Protein 1MSZ (pdb70)

Structure (mmCIF, N/CA/C/O backbone):
data_1MSZ
#
_entry.id   1MSZ
#
loop_
_atom_site.group_PDB
_atom_site.id
_atom_site.type_symbol
_atom_site.label_atom_id
_atom_site.label_alt_id
_atom_site.label_comp_id
_atom_site.label_asym_id
_atom_site.label_entity_id
_atom_site.label_seq_id
_atom_site.pdbx_PDB_ins_code
_atom_site.Cartn_x
_atom_site.Cartn_y
_atom_site.Cartn_z
_atom_site.occupancy
_atom_site.B_iso_or_equiv
_atom_site.auth_seq_id
_atom_site.auth_comp_id
_atom_site.auth_asym_id
_atom_site.auth_atom_id
_atom_site.pdbx_PDB_model_num
ATOM 1 N N . GLY A 1 17 ? -2.792 5.680 -13.039 1.00 1.00 725 GLY A N 1
ATOM 2 C CA . GLY A 1 17 ? -2.347 5.953 -11.674 1.00 1.00 725 GLY A CA 1
ATOM 3 C C . GLY A 1 17 ? -0.878 6.302 -11.706 1.00 1.00 725 GLY A C 1
ATOM 4 O O . GLY A 1 17 ? -0.473 7.191 -12.455 1.00 1.00 725 GLY A O 1
ATOM 8 N N . VAL A 1 18 ? -0.072 5.602 -10.914 1.00 1.00 726 VAL A N 1
ATOM 9 C CA . VAL A 1 18 ? 1.378 5.701 -10.924 1.00 1.00 726 VAL A CA 1
ATOM 10 C C . VAL A 1 18 ? 1.867 4.258 -10.832 1.00 1.00 726 VAL A C 1
ATOM 11 O O . VAL A 1 18 ? 1.541 3.555 -9.868 1.00 1.00 726 VAL A O 1
ATOM 24 N N . ASP A 1 19 ? 2.558 3.769 -11.861 1.00 1.00 727 ASP A N 1
ATOM 25 C CA . ASP A 1 19 ? 2.986 2.372 -11.918 1.00 1.00 727 ASP A CA 1
ATOM 26 C C . ASP A 1 19 ? 4.138 2.073 -10.959 1.00 1.00 727 ASP A C 1
ATOM 27 O O . ASP A 1 19 ? 4.317 0.918 -10.586 1.00 1.00 727 ASP A O 1
ATOM 36 N N . HIS A 1 20 ? 4.852 3.103 -10.486 1.00 1.00 728 HIS A N 1
ATOM 37 C CA . HIS A 1 20 ? 5.912 2.970 -9.488 1.00 1.00 728 HIS A CA 1
ATOM 38 C C . HIS A 1 20 ? 5.388 2.213 -8.263 1.00 1.00 728 HIS A C 1
ATOM 39 O O . HIS A 1 20 ? 5.992 1.235 -7.817 1.00 1.00 728 HIS A O 1
ATOM 53 N N . PHE A 1 21 ? 4.218 2.624 -7.750 1.00 1.00 729 PHE A N 1
ATOM 54 C CA . PHE A 1 21 ? 3.586 1.932 -6.639 1.00 1.00 729 PHE A CA 1
ATOM 55 C C . PHE A 1 21 ? 3.290 0.502 -7.012 1.00 1.00 729 PHE A C 1
ATOM 56 O O . PHE A 1 21 ? 3.613 -0.373 -6.219 1.00 1.00 729 PHE A O 1
ATOM 73 N N . ARG A 1 22 ? 2.696 0.249 -8.184 1.00 1.00 730 ARG A N 1
ATOM 74 C CA . ARG A 1 22 ? 2.387 -1.115 -8.579 1.00 1.00 730 ARG A CA 1
ATOM 75 C C . ARG A 1 22 ? 3.645 -1.959 -8.510 1.00 1.00 730 ARG A C 1
ATOM 76 O O . ARG A 1 22 ? 3.598 -2.983 -7.845 1.00 1.00 730 ARG A O 1
ATOM 97 N N . ALA A 1 23 ? 4.753 -1.540 -9.115 1.00 1.00 731 ALA A N 1
ATOM 98 C CA . ALA A 1 23 ? 5.977 -2.321 -9.064 1.00 1.00 731 ALA A CA 1
ATOM 99 C C . ALA A 1 23 ? 6.433 -2.570 -7.624 1.00 1.00 731 ALA A C 1
ATOM 100 O O . ALA A 1 23 ? 6.844 -3.693 -7.322 1.00 1.00 731 ALA A O 1
ATOM 107 N N . MET A 1 24 ? 6.322 -1.589 -6.721 1.00 1.00 732 MET A N 1
ATOM 108 C CA . MET A 1 24 ? 6.646 -1.817 -5.316 1.00 1.00 732 MET A CA 1
ATOM 109 C C . MET A 1 24 ? 5.727 -2.879 -4.705 1.00 1.00 732 MET A C 1
ATOM 110 O O . MET A 1 24 ? 6.201 -3.818 -4.064 1.00 1.00 732 MET A O 1
ATOM 124 N N . ILE A 1 25 ? 4.412 -2.759 -4.906 1.00 1.00 733 ILE A N 1
ATOM 125 C CA . ILE A 1 25 ? 3.455 -3.738 -4.396 1.00 1.00 733 ILE A CA 1
ATOM 126 C C . ILE A 1 25 ? 3.691 -5.116 -5.026 1.00 1.00 733 ILE A C 1
ATOM 127 O O . ILE A 1 25 ? 3.524 -6.123 -4.346 1.00 1.00 733 ILE A O 1
ATOM 143 N N . VAL A 1 26 ? 4.100 -5.193 -6.288 1.00 1.00 734 VAL A N 1
ATOM 144 C CA . VAL A 1 26 ? 4.389 -6.449 -6.967 1.00 1.00 734 VAL A CA 1
ATOM 145 C C . VAL A 1 26 ? 5.603 -7.113 -6.318 1.00 1.00 734 VAL A C 1
ATOM 146 O O . VAL A 1 26 ? 5.561 -8.319 -6.067 1.00 1.00 734 VAL A O 1
ATOM 159 N N . GLU A 1 27 ? 6.648 -6.349 -5.977 1.00 1.00 735 GLU A N 1
ATOM 160 C CA . GLU A 1 27 ? 7.782 -6.905 -5.253 1.00 1.00 735 GLU A CA 1
ATOM 161 C C . GLU A 1 27 ? 7.282 -7.454 -3.920 1.00 1.00 735 GLU A C 1
ATOM 162 O O . GLU A 1 27 ? 7.583 -8.596 -3.580 1.00 1.00 735 GLU A O 1
ATOM 174 N N . PHE A 1 28 ? 6.508 -6.659 -3.184 1.00 1.00 736 PHE A N 1
ATOM 175 C CA . PHE A 1 28 ? 5.962 -7.007 -1.881 1.00 1.00 736 PHE A CA 1
ATOM 176 C C . PHE A 1 28 ? 5.060 -8.248 -1.941 1.00 1.00 736 PHE A C 1
ATOM 177 O O . PHE A 1 28 ? 5.091 -9.065 -1.022 1.00 1.00 736 PHE A O 1
ATOM 194 N N . MET A 1 29 ? 4.288 -8.421 -3.014 1.00 1.00 737 MET A N 1
ATOM 195 C CA . MET A 1 29 ? 3.450 -9.585 -3.283 1.00 1.00 737 MET A CA 1
ATOM 196 C C . MET A 1 29 ? 4.319 -10.808 -3.509 1.00 1.00 737 MET A C 1
ATOM 197 O O . MET A 1 29 ? 4.141 -11.809 -2.814 1.00 1.00 737 MET A O 1
ATOM 211 N N . ALA A 1 30 ? 5.257 -10.743 -4.454 1.00 1.00 738 ALA A N 1
ATOM 212 C CA . ALA A 1 30 ? 6.131 -11.859 -4.773 1.00 1.00 738 ALA A CA 1
ATOM 213 C C . ALA A 1 30 ? 6.953 -12.267 -3.539 1.00 1.00 738 ALA A C 1
ATOM 214 O O . ALA A 1 30 ? 7.079 -13.452 -3.229 1.00 1.00 738 ALA A O 1
ATOM 221 N N . SER A 1 31 ? 7.453 -11.284 -2.794 1.00 1.00 739 SER A N 1
ATOM 222 C CA . SER A 1 31 ? 8.242 -11.444 -1.581 1.00 1.00 739 SER A CA 1
ATOM 223 C C . SER A 1 31 ? 7.385 -11.955 -0.408 1.00 1.00 739 SER A C 1
ATOM 224 O O . SER A 1 31 ? 7.889 -12.699 0.432 1.00 1.00 739 SER A O 1
ATOM 232 N N . LYS A 1 32 ? 6.102 -11.565 -0.340 1.00 1.00 740 LYS A N 1
ATOM 233 C CA . LYS A 1 32 ? 5.119 -11.843 0.718 1.00 1.00 740 LYS A CA 1
ATOM 234 C C . LYS A 1 32 ? 5.700 -11.678 2.123 1.00 1.00 740 LYS A C 1
ATOM 235 O O . LYS A 1 32 ? 5.551 -12.560 2.961 1.00 1.00 740 LYS A O 1
ATOM 253 N N . LYS A 1 33 ? 6.328 -10.525 2.383 1.00 1.00 741 LYS A N 1
ATOM 254 C CA . LYS A 1 33 ? 7.031 -10.241 3.626 1.00 1.00 741 LYS A CA 1
ATOM 255 C C . LYS A 1 33 ? 6.109 -10.311 4.843 1.00 1.00 741 LYS A C 1
ATOM 256 O O . LYS A 1 33 ? 6.059 -11.340 5.501 1.00 1.00 741 LYS A O 1
ATOM 274 N N . MET A 1 34 ? 5.355 -9.247 5.121 1.00 1.00 742 MET A N 1
ATOM 275 C CA . MET A 1 34 ? 4.358 -9.153 6.186 1.00 1.00 742 MET A CA 1
ATOM 276 C C . MET A 1 34 ? 3.450 -7.965 5.881 1.00 1.00 742 MET A C 1
ATOM 277 O O . MET A 1 34 ? 2.286 -8.144 5.534 1.00 1.00 742 MET A O 1
ATOM 291 N N . GLN A 1 35 ? 3.999 -6.753 5.926 1.00 1.00 743 GLN A N 1
ATOM 292 C CA . GLN A 1 35 ? 3.321 -5.501 5.629 1.00 1.00 743 GLN A CA 1
ATOM 293 C C . GLN A 1 35 ? 4.315 -4.562 4.945 1.00 1.00 743 GLN A C 1
ATOM 294 O O . GLN A 1 35 ? 5.517 -4.846 4.917 1.00 1.00 743 GLN A O 1
ATOM 308 N N . LEU A 1 36 ? 3.816 -3.482 4.350 1.00 1.00 744 LEU A N 1
ATOM 309 C CA . LEU A 1 36 ? 4.610 -2.427 3.746 1.00 1.00 744 LEU A CA 1
ATOM 310 C C . LEU A 1 36 ? 3.905 -1.126 4.095 1.00 1.00 744 LEU A C 1
ATOM 311 O O . LEU A 1 36 ? 2.689 -1.009 3.914 1.00 1.00 744 LEU A O 1
ATOM 327 N N . GLU A 1 37 ? 4.657 -0.187 4.663 1.00 1.00 745 GLU A N 1
ATOM 328 C CA . GLU A 1 37 ? 4.217 1.140 5.000 1.00 1.00 745 GLU A CA 1
ATOM 329 C C . GLU A 1 37 ? 4.613 2.075 3.855 1.00 1.00 745 GLU A C 1
ATOM 330 O O . GLU A 1 37 ? 5.803 2.301 3.613 1.00 1.00 745 GLU A O 1
ATOM 342 N N . PHE A 1 38 ? 3.630 2.616 3.149 1.00 1.00 746 PHE A N 1
ATOM 343 C CA . PHE A 1 38 ? 3.808 3.609 2.103 1.00 1.00 746 PHE A CA 1
ATOM 344 C C . PHE A 1 38 ? 3.636 4.986 2.791 1.00 1.00 746 PHE A C 1
ATOM 345 O O . PHE A 1 38 ? 2.882 5.110 3.768 1.00 1.00 746 PHE A O 1
ATOM 362 N N . PRO A 1 39 ? 4.310 6.041 2.303 1.00 1.00 747 PRO A N 1
ATOM 363 C CA . PRO A 1 39 ? 4.308 7.345 2.958 1.00 1.00 747 PRO A CA 1
ATOM 364 C C . PRO A 1 39 ? 2.961 8.090 2.921 1.00 1.00 747 PRO A C 1
ATOM 365 O O . PRO A 1 39 ? 2.158 7.887 2.010 1.00 1.00 747 PRO A O 1
ATOM 376 N N . PRO A 1 40 ? 2.738 9.043 3.846 1.00 1.00 748 PRO A N 1
ATOM 377 C CA . PRO A 1 40 ? 1.559 9.905 3.867 1.00 1.00 748 PRO A CA 1
ATOM 378 C C . PRO A 1 40 ? 1.465 10.773 2.611 1.00 1.00 748 PRO A C 1
ATOM 379 O O . PRO A 1 40 ? 0.381 11.253 2.289 1.00 1.00 748 PRO A O 1
ATOM 390 N N . SER A 1 41 ? 2.591 11.017 1.939 1.00 1.00 749 SER A N 1
ATOM 391 C CA . SER A 1 41 ? 2.756 11.881 0.781 1.00 1.00 749 SER A CA 1
ATOM 392 C C . SER A 1 41 ? 1.849 11.530 -0.407 1.00 1.00 749 SER A C 1
ATOM 393 O O . SER A 1 41 ? 1.840 12.260 -1.396 1.00 1.00 749 SER A O 1
ATOM 401 N N . LEU A 1 42 ? 1.132 10.403 -0.376 1.00 1.00 750 LEU A N 1
ATOM 402 C CA . LEU A 1 42 ? 0.163 10.046 -1.395 1.00 1.00 750 LEU A CA 1
ATOM 403 C C . LEU A 1 42 ? -0.974 11.049 -1.274 1.00 1.00 750 LEU A C 1
ATOM 404 O O . LEU A 1 42 ? -1.735 11.008 -0.305 1.00 1.00 750 LEU A O 1
ATOM 420 N N . ASN A 1 43 ? -1.116 11.878 -2.311 1.00 1.00 751 ASN A N 1
ATOM 421 C CA . ASN A 1 43 ? -2.051 12.993 -2.358 1.00 1.00 751 ASN A CA 1
ATOM 422 C C . ASN A 1 43 ? -3.485 12.526 -2.177 1.00 1.00 751 ASN A C 1
ATOM 423 O O . ASN A 1 43 ? -4.074 12.749 -1.117 1.00 1.00 751 ASN A O 1
ATOM 434 N N . SER A 1 44 ? -4.031 11.861 -3.189 1.00 1.00 752 SER A N 1
ATOM 435 C CA . SER A 1 44 ? -5.343 11.232 -3.163 1.00 1.00 752 SER A CA 1
ATOM 436 C C . SER A 1 44 ? -5.238 9.994 -4.041 1.00 1.00 752 SER A C 1
ATOM 437 O O . SER A 1 44 ? -5.246 8.866 -3.554 1.00 1.00 752 SER A O 1
ATOM 445 N N . HIS A 1 45 ? -5.028 10.230 -5.340 1.00 1.00 753 HIS A N 1
ATOM 446 C CA . HIS A 1 45 ? -4.994 9.218 -6.385 1.00 1.00 753 HIS A CA 1
ATOM 447 C C . HIS A 1 45 ? -3.966 8.129 -6.100 1.00 1.00 753 HIS A C 1
ATOM 448 O O . HIS A 1 45 ? -4.213 6.978 -6.450 1.00 1.00 753 HIS A O 1
ATOM 462 N N . ASP A 1 46 ? -2.831 8.455 -5.476 1.00 1.00 754 ASP A N 1
ATOM 463 C CA . ASP A 1 46 ? -1.758 7.524 -5.201 1.00 1.00 754 ASP A CA 1
ATOM 464 C C . ASP A 1 46 ? -2.181 6.614 -4.048 1.00 1.00 754 ASP A C 1
ATOM 465 O O . ASP A 1 46 ? -1.962 5.407 -4.085 1.00 1.00 754 ASP A O 1
ATOM 474 N N . ARG A 1 47 ? -2.833 7.179 -3.026 1.00 1.00 755 ARG A N 1
ATOM 475 C CA . ARG A 1 47 ? -3.307 6.455 -1.848 1.00 1.00 755 ARG A CA 1
ATOM 476 C C . ARG A 1 47 ? -4.408 5.509 -2.297 1.00 1.00 755 ARG A C 1
ATOM 477 O O . ARG A 1 47 ? -4.372 4.319 -1.993 1.00 1.00 755 ARG A O 1
ATOM 498 N N . LEU A 1 48 ? -5.364 6.048 -3.051 1.00 1.00 756 LEU A N 1
ATOM 499 C CA . LEU A 1 48 ? -6.441 5.304 -3.677 1.00 1.00 756 LEU A CA 1
ATOM 500 C C . LEU A 1 48 ? -5.853 4.196 -4.549 1.00 1.00 756 LEU A C 1
ATOM 501 O O . LEU A 1 48 ? -6.373 3.088 -4.527 1.00 1.00 756 LEU A O 1
ATOM 517 N N . ARG A 1 49 ? -4.745 4.430 -5.258 1.00 1.00 757 ARG A N 1
ATOM 518 C CA . ARG A 1 49 ? -4.100 3.372 -6.023 1.00 1.00 757 ARG A CA 1
ATOM 519 C C . ARG A 1 49 ? -3.561 2.282 -5.107 1.00 1.00 757 ARG A C 1
ATOM 520 O O . ARG A 1 49 ? -3.856 1.122 -5.367 1.00 1.00 757 ARG A O 1
ATOM 541 N N . VAL A 1 50 ? -2.797 2.611 -4.063 1.00 1.00 758 VAL A N 1
ATOM 542 C CA . VAL A 1 50 ? -2.276 1.608 -3.132 1.00 1.00 758 VAL A CA 1
ATOM 543 C C . VAL A 1 50 ? -3.445 0.763 -2.598 1.00 1.00 758 VAL A C 1
ATOM 544 O O . VAL A 1 50 ? -3.349 -0.466 -2.611 1.00 1.00 758 VAL A O 1
ATOM 557 N N . HIS A 1 51 ? -4.551 1.403 -2.191 1.00 1.00 759 HIS A N 1
ATOM 558 C CA . HIS A 1 51 ? -5.768 0.724 -1.765 1.00 1.00 759 HIS A CA 1
ATOM 559 C C . HIS A 1 51 ? -6.252 -0.240 -2.852 1.00 1.00 759 HIS A C 1
ATOM 560 O O . HIS A 1 51 ? -6.436 -1.420 -2.587 1.00 1.00 759 HIS A O 1
ATOM 574 N N . GLN A 1 52 ? -6.447 0.246 -4.074 1.00 1.00 760 GLN A N 1
ATOM 575 C CA . GLN A 1 52 ? -6.987 -0.508 -5.196 1.00 1.00 760 GLN A CA 1
ATOM 576 C C . GLN A 1 52 ? -6.153 -1.737 -5.547 1.00 1.00 760 GLN A C 1
ATOM 577 O O . GLN A 1 52 ? -6.720 -2.810 -5.730 1.00 1.00 760 GLN A O 1
ATOM 591 N N . ILE A 1 53 ? -4.835 -1.615 -5.709 1.00 1.00 761 ILE A N 1
ATOM 592 C CA . ILE A 1 53 ? -3.937 -2.737 -5.938 1.00 1.00 761 ILE A CA 1
ATOM 593 C C . ILE A 1 53 ? -4.091 -3.741 -4.791 1.00 1.00 761 ILE A C 1
ATOM 594 O O . ILE A 1 53 ? -4.243 -4.938 -5.031 1.00 1.00 761 ILE A O 1
ATOM 610 N N . ALA A 1 54 ? -4.083 -3.265 -3.545 1.00 1.00 762 ALA A N 1
ATOM 611 C CA . ALA A 1 54 ? -4.256 -4.118 -2.383 1.00 1.00 762 ALA A CA 1
ATOM 612 C C . ALA A 1 54 ? -5.582 -4.886 -2.403 1.00 1.00 762 ALA A C 1
ATOM 613 O O . ALA A 1 54 ? -5.602 -6.077 -2.087 1.00 1.00 762 ALA A O 1
ATOM 620 N N . GLU A 1 55 ? -6.658 -4.209 -2.785 1.00 1.00 763 GLU A N 1
ATOM 621 C CA . GLU A 1 55 ? -8.013 -4.726 -2.836 1.00 1.00 763 GLU A CA 1
ATOM 622 C C . GLU A 1 55 ? -8.172 -5.742 -3.973 1.00 1.00 763 GLU A C 1
ATOM 623 O O . GLU A 1 55 ? -8.882 -6.743 -3.833 1.00 1.00 763 GLU A O 1
ATOM 635 N N . GLU A 1 56 ? -7.517 -5.494 -5.110 1.00 1.00 764 GLU A N 1
ATOM 636 C CA . GLU A 1 56 ? -7.458 -6.357 -6.261 1.00 1.00 764 GLU A CA 1
ATOM 637 C C . GLU A 1 56 ? -6.698 -7.640 -5.914 1.00 1.00 764 GLU A C 1
ATOM 638 O O . GLU A 1 56 ? -7.082 -8.717 -6.381 1.00 1.00 764 GLU A O 1
ATOM 650 N N . HIS A 1 57 ? -5.647 -7.534 -5.104 1.00 1.00 765 HIS A N 1
ATOM 651 C CA . HIS A 1 57 ? -4.878 -8.636 -4.578 1.00 1.00 765 HIS A CA 1
ATOM 652 C C . HIS A 1 57 ? -5.585 -9.133 -3.314 1.00 1.00 765 HIS A C 1
ATOM 653 O O . HIS A 1 57 ? -6.811 -9.124 -3.208 1.00 1.00 765 HIS A O 1
ATOM 667 N N . GLY A 1 58 ? -4.810 -9.635 -2.363 1.00 1.00 766 GLY A N 1
ATOM 668 C CA . GLY A 1 58 ? -5.218 -10.068 -1.060 1.00 1.00 766 GLY A CA 1
ATOM 669 C C . GLY A 1 58 ? -4.434 -9.290 -0.021 1.00 1.00 766 GLY A C 1
ATOM 670 O O . GLY A 1 58 ? -3.671 -9.895 0.742 1.00 1.00 766 GLY A O 1
ATOM 674 N N . LEU A 1 59 ? -4.595 -7.957 0.013 1.00 1.00 767 LEU A N 1
ATOM 675 C CA . LEU A 1 59 ? -3.895 -7.147 1.001 1.00 1.00 767 LEU A CA 1
ATOM 676 C C . LEU A 1 59 ? -4.870 -6.315 1.820 1.00 1.00 767 LEU A C 1
ATOM 677 O O . LEU A 1 59 ? -5.760 -5.688 1.245 1.00 1.00 767 LEU A O 1
ATOM 693 N N . ARG A 1 60 ? -4.711 -6.282 3.147 1.00 1.00 768 ARG A N 1
ATOM 694 C CA . ARG A 1 60 ? -5.544 -5.399 3.963 1.00 1.00 768 ARG A CA 1
ATOM 695 C C . ARG A 1 60 ? -4.847 -4.054 3.910 1.00 1.00 768 ARG A C 1
ATOM 696 O O . ARG A 1 60 ? -3.757 -3.921 4.472 1.00 1.00 768 ARG A O 1
ATOM 717 N N . HIS A 1 61 ? -5.438 -3.100 3.202 1.00 1.00 769 HIS A N 1
ATOM 718 C CA . HIS A 1 61 ? -4.984 -1.727 3.121 1.00 1.00 769 HIS A CA 1
ATOM 719 C C . HIS A 1 61 ? -5.689 -0.946 4.230 1.00 1.00 769 HIS A C 1
ATOM 720 O O . HIS A 1 61 ? -6.911 -1.059 4.391 1.00 1.00 769 HIS A O 1
ATOM 734 N N . ASP A 1 62 ? -4.945 -0.155 4.996 1.00 1.00 770 ASP A N 1
ATOM 735 C CA . ASP A 1 62 ? -5.505 0.732 6.022 1.00 1.00 770 ASP A CA 1
ATOM 736 C C . ASP A 1 62 ? -4.523 1.865 6.315 1.00 1.00 770 ASP A C 1
ATOM 737 O O . ASP A 1 62 ? -3.353 1.761 5.960 1.00 1.00 770 ASP A O 1
ATOM 746 N N . SER A 1 63 ? -4.955 2.933 6.976 1.00 1.00 771 SER A N 1
ATOM 747 C CA . SER A 1 63 ? -4.082 4.030 7.373 1.00 1.00 771 SER A CA 1
ATOM 748 C C . SER A 1 63 ? -3.612 3.739 8.797 1.00 1.00 771 SER A C 1
ATOM 749 O O . SER A 1 63 ? -4.318 3.076 9.570 1.00 1.00 771 SER A O 1
ATOM 757 N N . SER A 1 64 ? -2.436 4.237 9.151 1.00 1.00 772 SER A N 1
ATOM 758 C CA . SER A 1 64 ? -1.761 3.986 10.415 1.00 1.00 772 SER A CA 1
ATOM 759 C C . SER A 1 64 ? -0.985 5.238 10.837 1.00 1.00 772 SER A C 1
ATOM 760 O O . SER A 1 64 ? -0.794 6.152 10.033 1.00 1.00 772 SER A O 1
ATOM 768 N N . GLY A 1 65 ? -0.535 5.287 12.088 1.00 1.00 773 GLY A N 1
ATOM 769 C CA . GLY A 1 65 ? 0.276 6.364 12.641 1.00 1.00 773 GLY A CA 1
ATOM 770 C C . GLY A 1 65 ? -0.503 7.096 13.725 1.00 1.00 773 GLY A C 1
ATOM 771 O O . GLY A 1 65 ? -1.735 7.137 13.678 1.00 1.00 773 GLY A O 1
ATOM 775 N N . GLU A 1 66 ? 0.197 7.698 14.684 1.00 1.00 774 GLU A N 1
ATOM 776 C CA . GLU A 1 66 ? -0.422 8.337 15.839 1.00 1.00 774 GLU A CA 1
ATOM 777 C C . GLU A 1 66 ? -0.689 9.823 15.558 1.00 1.00 774 GLU A C 1
ATOM 778 O O . GLU A 1 66 ? -1.847 10.231 15.436 1.00 1.00 774 GLU A O 1
ATOM 790 N N . GLY A 1 67 ? 0.358 10.636 15.396 1.00 1.00 775 GLY A N 1
ATOM 791 C CA . GLY A 1 67 ? 0.246 12.083 15.224 1.00 1.00 775 GLY A CA 1
ATOM 792 C C . GLY A 1 67 ? 0.405 12.479 13.767 1.00 1.00 775 GLY A C 1
ATOM 793 O O . GLY A 1 67 ? -0.072 11.782 12.866 1.00 1.00 775 GLY A O 1
ATOM 797 N N . LYS A 1 68 ? 1.099 13.592 13.510 1.00 1.00 776 LYS A N 1
ATOM 798 C CA . LYS A 1 68 ? 1.334 14.104 12.157 1.00 1.00 776 LYS A CA 1
ATOM 799 C C . LYS A 1 68 ? 2.354 13.264 11.378 1.00 1.00 776 LYS A C 1
ATOM 800 O O . LYS A 1 68 ? 2.960 13.747 10.418 1.00 1.00 776 LYS A O 1
ATOM 818 N N . ARG A 1 69 ? 2.546 11.999 11.734 1.00 1.00 777 ARG A N 1
ATOM 819 C CA . ARG A 1 69 ? 3.389 11.045 11.028 1.00 1.00 777 ARG A CA 1
ATOM 820 C C . ARG A 1 69 ? 2.510 9.879 10.608 1.00 1.00 777 ARG A C 1
ATOM 821 O O . ARG A 1 69 ? 2.869 8.718 10.788 1.00 1.00 777 ARG A O 1
ATOM 842 N N . ARG A 1 70 ? 1.331 10.199 10.074 1.00 1.00 778 ARG A N 1
ATOM 843 C CA . ARG A 1 70 ? 0.406 9.229 9.509 1.00 1.00 778 ARG A CA 1
ATOM 844 C C . ARG A 1 70 ? 1.096 8.530 8.338 1.00 1.00 778 ARG A C 1
ATOM 845 O O . ARG A 1 70 ? 2.067 9.056 7.796 1.00 1.00 778 ARG A O 1
ATOM 866 N N . PHE A 1 71 ? 0.623 7.361 7.938 1.00 1.00 779 PHE A N 1
ATOM 867 C CA . PHE A 1 71 ? 1.082 6.621 6.777 1.00 1.00 779 PHE A CA 1
ATOM 868 C C . PHE A 1 71 ? -0.054 5.703 6.324 1.00 1.00 779 PHE A C 1
ATOM 869 O O . PHE A 1 71 ? -1.117 5.637 6.948 1.00 1.00 779 PHE A O 1
ATOM 886 N N . ILE A 1 72 ? 0.168 5.025 5.209 1.00 1.00 780 ILE A N 1
ATOM 887 C CA . ILE A 1 72 ? -0.687 4.013 4.607 1.00 1.00 780 ILE A CA 1
ATOM 888 C C . ILE A 1 72 ? 0.033 2.690 4.735 1.00 1.00 780 ILE A C 1
ATOM 889 O O . ILE A 1 72 ? 1.217 2.591 4.440 1.00 1.00 780 ILE A O 1
ATOM 905 N N . THR A 1 73 ? -0.682 1.680 5.185 1.00 1.00 781 THR A N 1
ATOM 906 C CA . THR A 1 73 ? -0.165 0.361 5.420 1.00 1.00 781 THR A CA 1
ATOM 907 C C . THR A 1 73 ? -0.954 -0.595 4.558 1.00 1.00 781 THR A C 1
ATOM 908 O O . THR A 1 73 ? -2.160 -0.439 4.353 1.00 1.00 781 THR A O 1
ATOM 919 N N . VAL A 1 74 ? -0.268 -1.605 4.055 1.00 1.00 782 VAL A N 1
ATOM 920 C CA . VAL A 1 74 ? -0.881 -2.679 3.314 1.00 1.00 782 VAL A CA 1
ATOM 921 C C . VAL A 1 74 ? -0.257 -3.935 3.907 1.00 1.00 782 VAL A C 1
ATOM 922 O O . VAL A 1 74 ? 0.955 -4.004 4.112 1.00 1.00 782 VAL A O 1
ATOM 935 N N . SER A 1 75 ? -1.094 -4.915 4.218 1.00 1.00 783 SER A N 1
ATOM 936 C CA . SER A 1 75 ? -0.695 -6.141 4.902 1.00 1.00 783 SER A CA 1
ATOM 937 C C . SER A 1 75 ? -0.909 -7.292 3.938 1.00 1.00 783 SER A C 1
ATOM 938 O O . SER A 1 75 ? -1.951 -7.335 3.292 1.00 1.00 783 SER A O 1
ATOM 946 N N . LYS A 1 76 ? 0.028 -8.222 3.845 1.00 1.00 784 LYS A N 1
ATOM 947 C CA . LYS A 1 76 ? -0.077 -9.413 3.010 1.00 1.00 784 LYS A CA 1
ATOM 948 C C . LYS A 1 76 ? -0.816 -10.563 3.634 1.00 1.00 784 LYS A C 1
ATOM 949 O O . LYS A 1 76 ? -0.335 -11.099 4.634 1.00 1.00 784 LYS A O 1
ATOM 967 N N . ARG A 1 77 ? -1.984 -10.925 3.082 1.00 1.00 785 ARG A N 1
ATOM 968 C CA . ARG A 1 77 ? -2.625 -12.125 3.592 1.00 1.00 785 ARG A CA 1
ATOM 969 C C . ARG A 1 77 ? -1.776 -13.149 2.829 1.00 1.00 785 ARG A C 1
ATOM 970 O O . ARG A 1 77 ? -1.780 -13.100 1.594 1.00 1.00 785 ARG A O 1
ATOM 991 N N . ALA A 1 78 ? -0.962 -13.953 3.521 1.00 1.00 786 ALA A N 1
ATOM 992 C CA . ALA A 1 78 ? -0.038 -14.880 2.880 1.00 1.00 786 ALA A CA 1
ATOM 993 C C . ALA A 1 78 ? -0.798 -15.736 1.883 1.00 1.00 786 ALA A C 1
ATOM 994 O O . ALA A 1 78 ? -0.315 -15.861 0.736 1.00 1.00 786 ALA A O 1
ATOM 1001 N N . GLY A 1 17 ? -2.808 6.033 -14.963 1.00 1.00 725 GLY A N 2
ATOM 1002 C CA . GLY A 1 17 ? -2.338 5.232 -13.827 1.00 1.00 725 GLY A CA 2
ATOM 1003 C C . GLY A 1 17 ? -0.924 5.634 -13.432 1.00 1.00 725 GLY A C 2
ATOM 1004 O O . GLY A 1 17 ? -0.264 6.398 -14.141 1.00 1.00 725 GLY A O 2
ATOM 1008 N N . VAL A 1 18 ? -0.460 5.117 -12.292 1.00 1.00 726 VAL A N 2
ATOM 1009 C CA . VAL A 1 18 ? 0.848 5.387 -11.705 1.00 1.00 726 VAL A CA 2
ATOM 1010 C C . VAL A 1 18 ? 1.485 4.023 -11.430 1.00 1.00 726 VAL A C 2
ATOM 1011 O O . VAL A 1 18 ? 1.133 3.341 -10.462 1.00 1.00 726 VAL A O 2
ATOM 1024 N N . ASP A 1 19 ? 2.338 3.561 -12.341 1.00 1.00 727 ASP A N 2
ATOM 1025 C CA . ASP A 1 19 ? 2.932 2.228 -12.274 1.00 1.00 727 ASP A CA 2
ATOM 1026 C C . ASP A 1 19 ? 3.936 2.030 -11.133 1.00 1.00 727 ASP A C 2
ATOM 1027 O O . ASP A 1 19 ? 4.074 0.893 -10.685 1.00 1.00 727 ASP A O 2
ATOM 1036 N N . HIS A 1 20 ? 4.555 3.095 -10.597 1.00 1.00 728 HIS A N 2
ATOM 1037 C CA . HIS A 1 20 ? 5.506 3.013 -9.481 1.00 1.00 728 HIS A CA 2
ATOM 1038 C C . HIS A 1 20 ? 4.921 2.201 -8.336 1.00 1.00 728 HIS A C 2
ATOM 1039 O O . HIS A 1 20 ? 5.531 1.244 -7.859 1.00 1.00 728 HIS A O 2
ATOM 1053 N N . PHE A 1 21 ? 3.730 2.600 -7.885 1.00 1.00 729 PHE A N 2
ATOM 1054 C CA . PHE A 1 21 ? 3.088 1.953 -6.762 1.00 1.00 729 PHE A CA 2
ATOM 1055 C C . PHE A 1 21 ? 2.832 0.509 -7.099 1.00 1.00 729 PHE A C 2
ATOM 1056 O O . PHE A 1 21 ? 3.244 -0.344 -6.324 1.00 1.00 729 PHE A O 2
ATOM 1073 N N . ARG A 1 22 ? 2.236 0.218 -8.259 1.00 1.00 730 ARG A N 2
ATOM 1074 C CA . ARG A 1 22 ? 2.003 -1.165 -8.644 1.00 1.00 730 ARG A CA 2
ATOM 1075 C C . ARG A 1 22 ? 3.302 -1.950 -8.601 1.00 1.00 730 ARG A C 2
ATOM 1076 O O . ARG A 1 22 ? 3.293 -3.023 -8.023 1.00 1.00 730 ARG A O 2
ATOM 1097 N N . ALA A 1 23 ? 4.414 -1.444 -9.130 1.00 1.00 731 ALA A N 2
ATOM 1098 C CA . ALA A 1 23 ? 5.663 -2.183 -9.085 1.00 1.00 731 ALA A CA 2
ATOM 1099 C C . ALA A 1 23 ? 6.125 -2.428 -7.655 1.00 1.00 731 ALA A C 2
ATOM 1100 O O . ALA A 1 23 ? 6.542 -3.546 -7.349 1.00 1.00 731 ALA A O 2
ATOM 1107 N N . MET A 1 24 ? 6.016 -1.437 -6.770 1.00 1.00 732 MET A N 2
ATOM 1108 C CA . MET A 1 24 ? 6.375 -1.627 -5.374 1.00 1.00 732 MET A CA 2
ATOM 1109 C C . MET A 1 24 ? 5.493 -2.695 -4.725 1.00 1.00 732 MET A C 2
ATOM 1110 O O . MET A 1 24 ? 6.004 -3.580 -4.034 1.00 1.00 732 MET A O 2
ATOM 1124 N N . ILE A 1 25 ? 4.179 -2.643 -4.944 1.00 1.00 733 ILE A N 2
ATOM 1125 C CA . ILE A 1 25 ? 3.278 -3.652 -4.401 1.00 1.00 733 ILE A CA 2
ATOM 1126 C C . ILE A 1 25 ? 3.548 -5.025 -5.027 1.00 1.00 733 ILE A C 2
ATOM 1127 O O . ILE A 1 25 ? 3.511 -6.025 -4.321 1.00 1.00 733 ILE A O 2
ATOM 1143 N N . VAL A 1 26 ? 3.866 -5.109 -6.314 1.00 1.00 734 VAL A N 2
ATOM 1144 C CA . VAL A 1 26 ? 4.169 -6.371 -6.984 1.00 1.00 734 VAL A CA 2
ATOM 1145 C C . VAL A 1 26 ? 5.468 -6.969 -6.425 1.00 1.00 734 VAL A C 2
ATOM 1146 O O . VAL A 1 26 ? 5.548 -8.184 -6.233 1.00 1.00 734 VAL A O 2
ATOM 1159 N N . GLU A 1 27 ? 6.456 -6.139 -6.093 1.00 1.00 735 GLU A N 2
ATOM 1160 C CA . GLU A 1 27 ? 7.699 -6.573 -5.470 1.00 1.00 735 GLU A CA 2
ATOM 1161 C C . GLU A 1 27 ? 7.423 -7.115 -4.061 1.00 1.00 735 GLU A C 2
ATOM 1162 O O . GLU A 1 27 ? 7.945 -8.164 -3.677 1.00 1.00 735 GLU A O 2
ATOM 1174 N N . PHE A 1 28 ? 6.569 -6.422 -3.306 1.00 1.00 736 PHE A N 2
ATOM 1175 C CA . PHE A 1 28 ? 6.102 -6.826 -1.987 1.00 1.00 736 PHE A CA 2
ATOM 1176 C C . PHE A 1 28 ? 5.335 -8.147 -2.062 1.00 1.00 736 PHE A C 2
ATOM 1177 O O . PHE A 1 28 ? 5.618 -9.048 -1.278 1.00 1.00 736 PHE A O 2
ATOM 1194 N N . MET A 1 29 ? 4.414 -8.294 -3.017 1.00 1.00 737 MET A N 2
ATOM 1195 C CA . MET A 1 29 ? 3.641 -9.504 -3.276 1.00 1.00 737 MET A CA 2
ATOM 1196 C C . MET A 1 29 ? 4.565 -10.690 -3.539 1.00 1.00 737 MET A C 2
ATOM 1197 O O . MET A 1 29 ? 4.423 -11.723 -2.888 1.00 1.00 737 MET A O 2
ATOM 1211 N N . ALA A 1 30 ? 5.543 -10.522 -4.434 1.00 1.00 738 ALA A N 2
ATOM 1212 C CA . ALA A 1 30 ? 6.486 -11.570 -4.808 1.00 1.00 738 ALA A CA 2
ATOM 1213 C C . ALA A 1 30 ? 7.305 -12.056 -3.608 1.00 1.00 738 ALA A C 2
ATOM 1214 O O . ALA A 1 30 ? 7.848 -13.164 -3.639 1.00 1.00 738 ALA A O 2
ATOM 1221 N N . SER A 1 31 ? 7.451 -11.227 -2.574 1.00 1.00 739 SER A N 2
ATOM 1222 C CA . SER A 1 31 ? 8.179 -11.561 -1.362 1.00 1.00 739 SER A CA 2
ATOM 1223 C C . SER A 1 31 ? 7.247 -12.071 -0.251 1.00 1.00 739 SER A C 2
ATOM 1224 O O . SER A 1 31 ? 7.630 -12.969 0.498 1.00 1.00 739 SER A O 2
ATOM 1232 N N . LYS A 1 32 ? 6.033 -11.514 -0.141 1.00 1.00 740 LYS A N 2
ATOM 1233 C CA . LYS A 1 32 ? 5.035 -11.758 0.902 1.00 1.00 740 LYS A CA 2
ATOM 1234 C C . LYS A 1 32 ? 5.699 -11.789 2.274 1.00 1.00 740 LYS A C 2
ATOM 1235 O O . LYS A 1 32 ? 5.691 -12.808 2.963 1.00 1.00 740 LYS A O 2
ATOM 1253 N N . LYS A 1 33 ? 6.330 -10.669 2.642 1.00 1.00 741 LYS A N 2
ATOM 1254 C CA . LYS A 1 33 ? 6.983 -10.514 3.931 1.00 1.00 741 LYS A CA 2
ATOM 1255 C C . LYS A 1 33 ? 5.922 -10.507 5.030 1.00 1.00 741 LYS A C 2
ATOM 1256 O O . LYS A 1 33 ? 5.589 -11.568 5.551 1.00 1.00 741 LYS A O 2
ATOM 1274 N N . MET A 1 34 ? 5.284 -9.360 5.265 1.00 1.00 742 MET A N 2
ATOM 1275 C CA . MET A 1 34 ? 4.179 -9.170 6.199 1.00 1.00 742 MET A CA 2
ATOM 1276 C C . MET A 1 34 ? 3.428 -7.915 5.767 1.00 1.00 742 MET A C 2
ATOM 1277 O O . MET A 1 34 ? 2.289 -8.017 5.324 1.00 1.00 742 MET A O 2
ATOM 1291 N N . GLN A 1 35 ? 4.058 -6.739 5.851 1.00 1.00 743 GLN A N 2
ATOM 1292 C CA . GLN A 1 35 ? 3.446 -5.456 5.518 1.00 1.00 743 GLN A CA 2
ATOM 1293 C C . GLN A 1 35 ? 4.447 -4.532 4.830 1.00 1.00 743 GLN A C 2
ATOM 1294 O O . GLN A 1 35 ? 5.657 -4.779 4.864 1.00 1.00 743 GLN A O 2
ATOM 1308 N N . LEU A 1 36 ? 3.938 -3.463 4.226 1.00 1.00 744 LEU A N 2
ATOM 1309 C CA . LEU A 1 36 ? 4.696 -2.391 3.605 1.00 1.00 744 LEU A CA 2
ATOM 1310 C C . LEU A 1 36 ? 3.951 -1.115 3.988 1.00 1.00 744 LEU A C 2
ATOM 1311 O O . LEU A 1 36 ? 2.744 -0.994 3.757 1.00 1.00 744 LEU A O 2
ATOM 1327 N N . GLU A 1 37 ? 4.650 -0.195 4.640 1.00 1.00 745 GLU A N 2
ATOM 1328 C CA . GLU A 1 37 ? 4.172 1.091 5.067 1.00 1.00 745 GLU A CA 2
ATOM 1329 C C . GLU A 1 37 ? 4.539 2.095 3.966 1.00 1.00 745 GLU A C 2
ATOM 1330 O O . GLU A 1 37 ? 5.722 2.368 3.730 1.00 1.00 745 GLU A O 2
ATOM 1342 N N . PHE A 1 38 ? 3.535 2.649 3.293 1.00 1.00 746 PHE A N 2
ATOM 1343 C CA . PHE A 1 38 ? 3.678 3.665 2.258 1.00 1.00 746 PHE A CA 2
ATOM 1344 C C . PHE A 1 38 ? 3.519 5.039 2.951 1.00 1.00 746 PHE A C 2
ATOM 1345 O O . PHE A 1 38 ? 2.704 5.168 3.869 1.00 1.00 746 PHE A O 2
ATOM 1362 N N . PRO A 1 39 ? 4.260 6.079 2.531 1.00 1.00 747 PRO A N 2
ATOM 1363 C CA . PRO A 1 39 ? 4.275 7.384 3.197 1.00 1.00 747 PRO A CA 2
ATOM 1364 C C . PRO A 1 39 ? 2.978 8.208 3.072 1.00 1.00 747 PRO A C 2
ATOM 1365 O O . PRO A 1 39 ? 2.168 7.973 2.177 1.00 1.00 747 PRO A O 2
ATOM 1376 N N . PRO A 1 40 ? 2.785 9.241 3.917 1.00 1.00 748 PRO A N 2
ATOM 1377 C CA . PRO A 1 40 ? 1.654 10.156 3.813 1.00 1.00 748 PRO A CA 2
ATOM 1378 C C . PRO A 1 40 ? 1.750 11.045 2.578 1.00 1.00 748 PRO A C 2
ATOM 1379 O O . PRO A 1 40 ? 0.719 11.561 2.148 1.00 1.00 748 PRO A O 2
ATOM 1390 N N . SER A 1 41 ? 2.960 11.259 2.042 1.00 1.00 749 SER A N 2
ATOM 1391 C CA . SER A 1 41 ? 3.265 12.147 0.923 1.00 1.00 749 SER A CA 2
ATOM 1392 C C . SER A 1 41 ? 2.339 11.928 -0.277 1.00 1.00 749 SER A C 2
ATOM 1393 O O . SER A 1 41 ? 2.125 12.855 -1.061 1.00 1.00 749 SER A O 2
ATOM 1401 N N . LEU A 1 42 ? 1.811 10.706 -0.415 1.00 1.00 750 LEU A N 2
ATOM 1402 C CA . LEU A 1 42 ? 0.828 10.310 -1.406 1.00 1.00 750 LEU A CA 2
ATOM 1403 C C . LEU A 1 42 ? -0.329 11.294 -1.303 1.00 1.00 750 LEU A C 2
ATOM 1404 O O . LEU A 1 42 ? -1.029 11.346 -0.293 1.00 1.00 750 LEU A O 2
ATOM 1420 N N . ASN A 1 43 ? -0.504 12.074 -2.372 1.00 1.00 751 ASN A N 2
ATOM 1421 C CA . ASN A 1 43 ? -1.468 13.159 -2.417 1.00 1.00 751 ASN A CA 2
ATOM 1422 C C . ASN A 1 43 ? -2.902 12.669 -2.260 1.00 1.00 751 ASN A C 2
ATOM 1423 O O . ASN A 1 43 ? -3.518 12.880 -1.217 1.00 1.00 751 ASN A O 2
ATOM 1434 N N . SER A 1 44 ? -3.427 12.008 -3.292 1.00 1.00 752 SER A N 2
ATOM 1435 C CA . SER A 1 44 ? -4.734 11.370 -3.288 1.00 1.00 752 SER A CA 2
ATOM 1436 C C . SER A 1 44 ? -4.651 10.130 -4.166 1.00 1.00 752 SER A C 2
ATOM 1437 O O . SER A 1 44 ? -4.676 9.017 -3.646 1.00 1.00 752 SER A O 2
ATOM 1445 N N . HIS A 1 45 ? -4.446 10.323 -5.478 1.00 1.00 753 HIS A N 2
ATOM 1446 C CA . HIS A 1 45 ? -4.446 9.244 -6.464 1.00 1.00 753 HIS A CA 2
ATOM 1447 C C . HIS A 1 45 ? -3.491 8.120 -6.083 1.00 1.00 753 HIS A C 2
ATOM 1448 O O . HIS A 1 45 ? -3.791 6.956 -6.299 1.00 1.00 753 HIS A O 2
ATOM 1462 N N . ASP A 1 46 ? -2.334 8.474 -5.538 1.00 1.00 754 ASP A N 2
ATOM 1463 C CA . ASP A 1 46 ? -1.243 7.592 -5.199 1.00 1.00 754 ASP A CA 2
ATOM 1464 C C . ASP A 1 46 ? -1.711 6.617 -4.110 1.00 1.00 754 ASP A C 2
ATOM 1465 O O . ASP A 1 46 ? -1.642 5.400 -4.266 1.00 1.00 754 ASP A O 2
ATOM 1474 N N . ARG A 1 47 ? -2.244 7.157 -3.010 1.00 1.00 755 ARG A N 2
ATOM 1475 C CA . ARG A 1 47 ? -2.768 6.407 -1.869 1.00 1.00 755 ARG A CA 2
ATOM 1476 C C . ARG A 1 47 ? -3.997 5.605 -2.289 1.00 1.00 755 ARG A C 2
ATOM 1477 O O . ARG A 1 47 ? -4.114 4.437 -1.926 1.00 1.00 755 ARG A O 2
ATOM 1498 N N . LEU A 1 48 ? -4.892 6.212 -3.066 1.00 1.00 756 LEU A N 2
ATOM 1499 C CA . LEU A 1 48 ? -6.060 5.552 -3.628 1.00 1.00 756 LEU A CA 2
ATOM 1500 C C . LEU A 1 48 ? -5.631 4.326 -4.436 1.00 1.00 756 LEU A C 2
ATOM 1501 O O . LEU A 1 48 ? -6.191 3.245 -4.278 1.00 1.00 756 LEU A O 2
ATOM 1517 N N . ARG A 1 49 ? -4.613 4.473 -5.285 1.00 1.00 757 ARG A N 2
ATOM 1518 C CA . ARG A 1 49 ? -4.063 3.382 -6.069 1.00 1.00 757 ARG A CA 2
ATOM 1519 C C . ARG A 1 49 ? -3.529 2.290 -5.146 1.00 1.00 757 ARG A C 2
ATOM 1520 O O . ARG A 1 49 ? -3.844 1.131 -5.384 1.00 1.00 757 ARG A O 2
ATOM 1541 N N . VAL A 1 50 ? -2.765 2.620 -4.101 1.00 1.00 758 VAL A N 2
ATOM 1542 C CA . VAL A 1 50 ? -2.292 1.622 -3.139 1.00 1.00 758 VAL A CA 2
ATOM 1543 C C . VAL A 1 50 ? -3.484 0.821 -2.586 1.00 1.00 758 VAL A C 2
ATOM 1544 O O . VAL A 1 50 ? -3.448 -0.413 -2.620 1.00 1.00 758 VAL A O 2
ATOM 1557 N N . HIS A 1 51 ? -4.546 1.497 -2.122 1.00 1.00 759 HIS A N 2
ATOM 1558 C CA . HIS A 1 51 ? -5.753 0.843 -1.622 1.00 1.00 759 HIS A CA 2
ATOM 1559 C C . HIS A 1 51 ? -6.358 -0.098 -2.669 1.00 1.00 759 HIS A C 2
ATOM 1560 O O . HIS A 1 51 ? -6.707 -1.231 -2.347 1.00 1.00 759 HIS A O 2
ATOM 1574 N N . GLN A 1 52 ? -6.521 0.370 -3.906 1.00 1.00 760 GLN A N 2
ATOM 1575 C CA . GLN A 1 52 ? -7.109 -0.376 -5.010 1.00 1.00 760 GLN A CA 2
ATOM 1576 C C . GLN A 1 52 ? -6.339 -1.665 -5.285 1.00 1.00 760 GLN A C 2
ATOM 1577 O O . GLN A 1 52 ? -6.934 -2.734 -5.216 1.00 1.00 760 GLN A O 2
ATOM 1591 N N . ILE A 1 53 ? -5.042 -1.588 -5.596 1.00 1.00 761 ILE A N 2
ATOM 1592 C CA . ILE A 1 53 ? -4.174 -2.729 -5.844 1.00 1.00 761 ILE A CA 2
ATOM 1593 C C . ILE A 1 53 ? -4.278 -3.724 -4.684 1.00 1.00 761 ILE A C 2
ATOM 1594 O O . ILE A 1 53 ? -4.402 -4.929 -4.904 1.00 1.00 761 ILE A O 2
ATOM 1610 N N . ALA A 1 54 ? -4.235 -3.226 -3.448 1.00 1.00 762 ALA A N 2
ATOM 1611 C CA . ALA A 1 54 ? -4.359 -4.080 -2.282 1.00 1.00 762 ALA A CA 2
ATOM 1612 C C . ALA A 1 54 ? -5.682 -4.841 -2.258 1.00 1.00 762 ALA A C 2
ATOM 1613 O O . ALA A 1 54 ? -5.693 -6.026 -1.914 1.00 1.00 762 ALA A O 2
ATOM 1620 N N . GLU A 1 55 ? -6.774 -4.175 -2.622 1.00 1.00 763 GLU A N 2
ATOM 1621 C CA . GLU A 1 55 ? -8.101 -4.767 -2.613 1.00 1.00 763 GLU A CA 2
ATOM 1622 C C . GLU A 1 55 ? -8.231 -5.767 -3.770 1.00 1.00 763 GLU A C 2
ATOM 1623 O O . GLU A 1 55 ? -8.919 -6.776 -3.640 1.00 1.00 763 GLU A O 2
ATOM 1635 N N . GLU A 1 56 ? -7.570 -5.495 -4.898 1.00 1.00 764 GLU A N 2
ATOM 1636 C CA . GLU A 1 56 ? -7.545 -6.329 -6.073 1.00 1.00 764 GLU A CA 2
ATOM 1637 C C . GLU A 1 56 ? -6.855 -7.660 -5.767 1.00 1.00 764 GLU A C 2
ATOM 1638 O O . GLU A 1 56 ? -7.340 -8.717 -6.174 1.00 1.00 764 GLU A O 2
ATOM 1650 N N . HIS A 1 57 ? -5.722 -7.621 -5.064 1.00 1.00 765 HIS A N 2
ATOM 1651 C CA . HIS A 1 57 ? -4.998 -8.783 -4.604 1.00 1.00 765 HIS A CA 2
ATOM 1652 C C . HIS A 1 57 ? -5.677 -9.271 -3.324 1.00 1.00 765 HIS A C 2
ATOM 1653 O O . HIS A 1 57 ? -6.893 -9.195 -3.168 1.00 1.00 765 HIS A O 2
ATOM 1667 N N . GLY A 1 58 ? -4.896 -9.847 -2.427 1.00 1.00 766 GLY A N 2
ATOM 1668 C CA . GLY A 1 58 ? -5.267 -10.306 -1.120 1.00 1.00 766 GLY A CA 2
ATOM 1669 C C . GLY A 1 58 ? -4.485 -9.527 -0.083 1.00 1.00 766 GLY A C 2
ATOM 1670 O O . GLY A 1 58 ? -3.747 -10.131 0.704 1.00 1.00 766 GLY A O 2
ATOM 1674 N N . LEU A 1 59 ? -4.589 -8.191 -0.105 1.00 1.00 767 LEU A N 2
ATOM 1675 C CA . LEU A 1 59 ? -3.927 -7.379 0.902 1.00 1.00 767 LEU A CA 2
ATOM 1676 C C . LEU A 1 59 ? -4.958 -6.656 1.743 1.00 1.00 767 LEU A C 2
ATOM 1677 O O . LEU A 1 59 ? -6.054 -6.342 1.274 1.00 1.00 767 LEU A O 2
ATOM 1693 N N . ARG A 1 60 ? -4.582 -6.352 2.979 1.00 1.00 768 ARG A N 2
ATOM 1694 C CA . ARG A 1 60 ? -5.392 -5.557 3.878 1.00 1.00 768 ARG A CA 2
ATOM 1695 C C . ARG A 1 60 ? -4.752 -4.193 3.855 1.00 1.00 768 ARG A C 2
ATOM 1696 O O . ARG A 1 60 ? -3.617 -4.064 4.304 1.00 1.00 768 ARG A O 2
ATOM 1717 N N . HIS A 1 61 ? -5.410 -3.219 3.247 1.00 1.00 769 HIS A N 2
ATOM 1718 C CA . HIS A 1 61 ? -4.935 -1.852 3.273 1.00 1.00 769 HIS A CA 2
ATOM 1719 C C . HIS A 1 61 ? -5.541 -1.205 4.513 1.00 1.00 769 HIS A C 2
ATOM 1720 O O . HIS A 1 61 ? -6.670 -1.534 4.895 1.00 1.00 769 HIS A O 2
ATOM 1734 N N . ASP A 1 62 ? -4.804 -0.292 5.136 1.00 1.00 770 ASP A N 2
ATOM 1735 C CA . ASP A 1 62 ? -5.293 0.490 6.269 1.00 1.00 770 ASP A CA 2
ATOM 1736 C C . ASP A 1 62 ? -4.375 1.683 6.515 1.00 1.00 770 ASP A C 2
ATOM 1737 O O . ASP A 1 62 ? -3.251 1.710 6.013 1.00 1.00 770 ASP A O 2
ATOM 1746 N N . SER A 1 63 ? -4.828 2.683 7.270 1.00 1.00 771 SER A N 2
ATOM 1747 C CA . SER A 1 63 ? -3.966 3.799 7.645 1.00 1.00 771 SER A CA 2
ATOM 1748 C C . SER A 1 63 ? -3.373 3.487 9.010 1.00 1.00 771 SER A C 2
ATOM 1749 O O . SER A 1 63 ? -4.012 2.839 9.846 1.00 1.00 771 SER A O 2
ATOM 1757 N N . SER A 1 64 ? -2.206 4.043 9.286 1.00 1.00 772 SER A N 2
ATOM 1758 C CA . SER A 1 64 ? -1.417 3.800 10.484 1.00 1.00 772 SER A CA 2
ATOM 1759 C C . SER A 1 64 ? -0.820 5.120 10.964 1.00 1.00 772 SER A C 2
ATOM 1760 O O . SER A 1 64 ? -0.833 6.107 10.227 1.00 1.00 772 SER A O 2
ATOM 1768 N N . GLY A 1 65 ? -0.305 5.153 12.189 1.00 1.00 773 GLY A N 2
ATOM 1769 C CA . GLY A 1 65 ? 0.395 6.289 12.760 1.00 1.00 773 GLY A CA 2
ATOM 1770 C C . GLY A 1 65 ? -0.292 6.777 14.023 1.00 1.00 773 GLY A C 2
ATOM 1771 O O . GLY A 1 65 ? -1.470 6.505 14.267 1.00 1.00 773 GLY A O 2
ATOM 1775 N N . GLU A 1 66 ? 0.468 7.532 14.812 1.00 1.00 774 GLU A N 2
ATOM 1776 C CA . GLU A 1 66 ? 0.062 8.013 16.119 1.00 1.00 774 GLU A CA 2
ATOM 1777 C C . GLU A 1 66 ? -0.501 9.436 16.045 1.00 1.00 774 GLU A C 2
ATOM 1778 O O . GLU A 1 66 ? -1.680 9.644 16.339 1.00 1.00 774 GLU A O 2
ATOM 1790 N N . GLY A 1 67 ? 0.332 10.418 15.687 1.00 1.00 775 GLY A N 2
ATOM 1791 C CA . GLY A 1 67 ? 0.004 11.839 15.658 1.00 1.00 775 GLY A CA 2
ATOM 1792 C C . GLY A 1 67 ? -0.072 12.335 14.220 1.00 1.00 775 GLY A C 2
ATOM 1793 O O . GLY A 1 67 ? -0.565 11.612 13.350 1.00 1.00 775 GLY A O 2
ATOM 1797 N N . LYS A 1 68 ? 0.431 13.544 13.948 1.00 1.00 776 LYS A N 2
ATOM 1798 C CA . LYS A 1 68 ? 0.436 14.185 12.624 1.00 1.00 776 LYS A CA 2
ATOM 1799 C C . LYS A 1 68 ? 1.457 13.546 11.664 1.00 1.00 776 LYS A C 2
ATOM 1800 O O . LYS A 1 68 ? 1.879 14.176 10.687 1.00 1.00 776 LYS A O 2
ATOM 1818 N N . ARG A 1 69 ? 1.837 12.290 11.894 1.00 1.00 777 ARG A N 2
ATOM 1819 C CA . ARG A 1 69 ? 2.704 11.501 11.030 1.00 1.00 777 ARG A CA 2
ATOM 1820 C C . ARG A 1 69 ? 1.975 10.213 10.666 1.00 1.00 777 ARG A C 2
ATOM 1821 O O . ARG A 1 69 ? 2.546 9.126 10.747 1.00 1.00 777 ARG A O 2
ATOM 1842 N N . ARG A 1 70 ? 0.686 10.325 10.328 1.00 1.00 778 ARG A N 2
ATOM 1843 C CA . ARG A 1 70 ? -0.128 9.217 9.840 1.00 1.00 778 ARG A CA 2
ATOM 1844 C C . ARG A 1 70 ? 0.479 8.752 8.514 1.00 1.00 778 ARG A C 2
ATOM 1845 O O . ARG A 1 70 ? 1.219 9.516 7.892 1.00 1.00 778 ARG A O 2
ATOM 1866 N N . PHE A 1 71 ? 0.178 7.540 8.069 1.00 1.00 779 PHE A N 2
ATOM 1867 C CA . PHE A 1 71 ? 0.678 6.955 6.834 1.00 1.00 779 PHE A CA 2
ATOM 1868 C C . PHE A 1 71 ? -0.308 5.878 6.353 1.00 1.00 779 PHE A C 2
ATOM 1869 O O . PHE A 1 71 ? -1.372 5.692 6.956 1.00 1.00 779 PHE A O 2
ATOM 1886 N N . ILE A 1 72 ? -0.009 5.219 5.234 1.00 1.00 780 ILE A N 2
ATOM 1887 C CA . ILE A 1 72 ? -0.736 4.092 4.642 1.00 1.00 780 ILE A CA 2
ATOM 1888 C C . ILE A 1 72 ? 0.061 2.816 4.869 1.00 1.00 780 ILE A C 2
ATOM 1889 O O . ILE A 1 72 ? 1.283 2.817 4.963 1.00 1.00 780 ILE A O 2
ATOM 1905 N N . THR A 1 73 ? -0.628 1.702 5.032 1.00 1.00 781 THR A N 2
ATOM 1906 C CA . THR A 1 73 ? -0.053 0.404 5.285 1.00 1.00 781 THR A CA 2
ATOM 1907 C C . THR A 1 73 ? -0.862 -0.591 4.489 1.00 1.00 781 THR A C 2
ATOM 1908 O O . THR A 1 73 ? -2.068 -0.423 4.296 1.00 1.00 781 THR A O 2
ATOM 1919 N N . VAL A 1 74 ? -0.183 -1.617 4.006 1.00 1.00 782 VAL A N 2
ATOM 1920 C CA . VAL A 1 74 ? -0.815 -2.718 3.330 1.00 1.00 782 VAL A CA 2
ATOM 1921 C C . VAL A 1 74 ? -0.120 -3.967 3.848 1.00 1.00 782 VAL A C 2
ATOM 1922 O O . VAL A 1 74 ? 1.110 -3.996 3.930 1.00 1.00 782 VAL A O 2
ATOM 1935 N N . SER A 1 75 ? -0.896 -4.982 4.201 1.00 1.00 783 SER A N 2
ATOM 1936 C CA . SER A 1 75 ? -0.399 -6.249 4.722 1.00 1.00 783 SER A CA 2
ATOM 1937 C C . SER A 1 75 ? -0.811 -7.375 3.792 1.00 1.00 783 SER A C 2
ATOM 1938 O O . SER A 1 75 ? -1.881 -7.328 3.192 1.00 1.00 783 SER A O 2
ATOM 1946 N N . LYS A 1 76 ? 0.027 -8.396 3.696 1.00 1.00 784 LYS A N 2
ATOM 1947 C CA . LYS A 1 76 ? -0.129 -9.568 2.850 1.00 1.00 784 LYS A CA 2
ATOM 1948 C C . LYS A 1 76 ? -0.835 -10.716 3.523 1.00 1.00 784 LYS A C 2
ATOM 1949 O O . LYS A 1 76 ? -0.377 -11.184 4.566 1.00 1.00 784 LYS A O 2
ATOM 1967 N N . ARG A 1 77 ? -1.980 -11.134 2.976 1.00 1.00 785 ARG A N 2
ATOM 1968 C CA . ARG A 1 77 ? -2.619 -12.326 3.509 1.00 1.00 785 ARG A CA 2
ATOM 1969 C C . ARG A 1 77 ? -1.698 -13.406 2.930 1.00 1.00 785 ARG A C 2
ATOM 1970 O O . ARG A 1 77 ? -1.558 -13.467 1.705 1.00 1.00 785 ARG A O 2
ATOM 1991 N N . ALA A 1 78 ? -0.963 -14.126 3.775 1.00 1.00 786 ALA A N 2
ATOM 1992 C CA . ALA A 1 78 ? 0.006 -15.120 3.344 1.00 1.00 786 ALA A CA 2
ATOM 1993 C C . ALA A 1 78 ? -0.758 -16.340 2.846 1.00 1.00 786 ALA A C 2
ATOM 1994 O O . ALA A 1 78 ? -1.034 -16.408 1.629 1.00 1.00 786 ALA A O 2
ATOM 2001 N N . GLY A 1 17 ? -2.782 5.900 -11.687 1.00 1.00 725 GLY A N 3
ATOM 2002 C CA . GLY A 1 17 ? -2.182 4.599 -12.000 1.00 1.00 725 GLY A CA 3
ATOM 2003 C C . GLY A 1 17 ? -0.711 4.741 -12.336 1.00 1.00 725 GLY A C 3
ATOM 2004 O O . GLY A 1 17 ? -0.312 4.459 -13.465 1.00 1.00 725 GLY A O 3
ATOM 2008 N N . VAL A 1 18 ? 0.109 5.189 -11.383 1.00 1.00 726 VAL A N 3
ATOM 2009 C CA . VAL A 1 18 ? 1.554 5.255 -11.552 1.00 1.00 726 VAL A CA 3
ATOM 2010 C C . VAL A 1 18 ? 2.067 3.816 -11.466 1.00 1.00 726 VAL A C 3
ATOM 2011 O O . VAL A 1 18 ? 1.677 3.077 -10.549 1.00 1.00 726 VAL A O 3
ATOM 2024 N N . ASP A 1 19 ? 2.871 3.387 -12.437 1.00 1.00 727 ASP A N 3
ATOM 2025 C CA . ASP A 1 19 ? 3.328 2.003 -12.495 1.00 1.00 727 ASP A CA 3
ATOM 2026 C C . ASP A 1 19 ? 4.373 1.685 -11.436 1.00 1.00 727 ASP A C 3
ATOM 2027 O O . ASP A 1 19 ? 4.305 0.604 -10.868 1.00 1.00 727 ASP A O 3
ATOM 2036 N N . HIS A 1 20 ? 5.267 2.618 -11.082 1.00 1.00 728 HIS A N 3
ATOM 2037 C CA . HIS A 1 20 ? 6.245 2.385 -10.014 1.00 1.00 728 HIS A CA 3
ATOM 2038 C C . HIS A 1 20 ? 5.548 1.954 -8.712 1.00 1.00 728 HIS A C 3
ATOM 2039 O O . HIS A 1 20 ? 6.038 1.070 -8.008 1.00 1.00 728 HIS A O 3
ATOM 2053 N N . PHE A 1 21 ? 4.377 2.524 -8.396 1.00 1.00 729 PHE A N 3
ATOM 2054 C CA . PHE A 1 21 ? 3.613 2.081 -7.235 1.00 1.00 729 PHE A CA 3
ATOM 2055 C C . PHE A 1 21 ? 3.158 0.641 -7.411 1.00 1.00 729 PHE A C 3
ATOM 2056 O O . PHE A 1 21 ? 3.364 -0.162 -6.503 1.00 1.00 729 PHE A O 3
ATOM 2073 N N . ARG A 1 22 ? 2.532 0.313 -8.545 1.00 1.00 730 ARG A N 3
ATOM 2074 C CA . ARG A 1 22 ? 2.070 -1.043 -8.821 1.00 1.00 730 ARG A CA 3
ATOM 2075 C C . ARG A 1 22 ? 3.235 -2.006 -8.703 1.00 1.00 730 ARG A C 3
ATOM 2076 O O . ARG A 1 22 ? 3.088 -3.006 -8.014 1.00 1.00 730 ARG A O 3
ATOM 2097 N N . ALA A 1 23 ? 4.386 -1.689 -9.290 1.00 1.00 731 ALA A N 3
ATOM 2098 C CA . ALA A 1 23 ? 5.558 -2.531 -9.225 1.00 1.00 731 ALA A CA 3
ATOM 2099 C C . ALA A 1 23 ? 5.996 -2.751 -7.785 1.00 1.00 731 ALA A C 3
ATOM 2100 O O . ALA A 1 23 ? 6.323 -3.893 -7.460 1.00 1.00 731 ALA A O 3
ATOM 2107 N N . MET A 1 24 ? 5.951 -1.735 -6.911 1.00 1.00 732 MET A N 3
ATOM 2108 C CA . MET A 1 24 ? 6.268 -1.971 -5.509 1.00 1.00 732 MET A CA 3
ATOM 2109 C C . MET A 1 24 ? 5.291 -2.962 -4.888 1.00 1.00 732 MET A C 3
ATOM 2110 O O . MET A 1 24 ? 5.716 -3.851 -4.154 1.00 1.00 732 MET A O 3
ATOM 2124 N N . ILE A 1 25 ? 3.991 -2.807 -5.146 1.00 1.00 733 ILE A N 3
ATOM 2125 C CA . ILE A 1 25 ? 2.993 -3.725 -4.599 1.00 1.00 733 ILE A CA 3
ATOM 2126 C C . ILE A 1 25 ? 3.143 -5.132 -5.179 1.00 1.00 733 ILE A C 3
ATOM 2127 O O . ILE A 1 25 ? 3.039 -6.097 -4.435 1.00 1.00 733 ILE A O 3
ATOM 2143 N N . VAL A 1 26 ? 3.424 -5.276 -6.468 1.00 1.00 734 VAL A N 3
ATOM 2144 C CA . VAL A 1 26 ? 3.617 -6.574 -7.107 1.00 1.00 734 VAL A CA 3
ATOM 2145 C C . VAL A 1 26 ? 4.881 -7.242 -6.538 1.00 1.00 734 VAL A C 3
ATOM 2146 O O . VAL A 1 26 ? 4.892 -8.457 -6.310 1.00 1.00 734 VAL A O 3
ATOM 2159 N N . GLU A 1 27 ? 5.921 -6.460 -6.242 1.00 1.00 735 GLU A N 3
ATOM 2160 C CA . GLU A 1 27 ? 7.125 -6.958 -5.602 1.00 1.00 735 GLU A CA 3
ATOM 2161 C C . GLU A 1 27 ? 6.795 -7.417 -4.183 1.00 1.00 735 GLU A C 3
ATOM 2162 O O . GLU A 1 27 ? 7.187 -8.505 -3.771 1.00 1.00 735 GLU A O 3
ATOM 2174 N N . PHE A 1 28 ? 6.049 -6.603 -3.436 1.00 1.00 736 PHE A N 3
ATOM 2175 C CA . PHE A 1 28 ? 5.592 -6.924 -2.096 1.00 1.00 736 PHE A CA 3
ATOM 2176 C C . PHE A 1 28 ? 4.729 -8.190 -2.100 1.00 1.00 736 PHE A C 3
ATOM 2177 O O . PHE A 1 28 ? 4.866 -9.008 -1.193 1.00 1.00 736 PHE A O 3
ATOM 2194 N N . MET A 1 29 ? 3.889 -8.385 -3.119 1.00 1.00 737 MET A N 3
ATOM 2195 C CA . MET A 1 29 ? 3.079 -9.580 -3.318 1.00 1.00 737 MET A CA 3
ATOM 2196 C C . MET A 1 29 ? 3.961 -10.813 -3.444 1.00 1.00 737 MET A C 3
ATOM 2197 O O . MET A 1 29 ? 3.716 -11.784 -2.723 1.00 1.00 737 MET A O 3
ATOM 2211 N N . ALA A 1 30 ? 4.981 -10.766 -4.305 1.00 1.00 738 ALA A N 3
ATOM 2212 C CA . ALA A 1 30 ? 5.892 -11.887 -4.498 1.00 1.00 738 ALA A CA 3
ATOM 2213 C C . ALA A 1 30 ? 6.751 -12.141 -3.250 1.00 1.00 738 ALA A C 3
ATOM 2214 O O . ALA A 1 30 ? 6.949 -13.289 -2.854 1.00 1.00 738 ALA A O 3
ATOM 2221 N N . SER A 1 31 ? 7.278 -11.075 -2.642 1.00 1.00 739 SER A N 3
ATOM 2222 C CA . SER A 1 31 ? 8.178 -11.124 -1.496 1.00 1.00 739 SER A CA 3
ATOM 2223 C C . SER A 1 31 ? 7.440 -11.585 -0.231 1.00 1.00 739 SER A C 3
ATOM 2224 O O . SER A 1 31 ? 8.021 -12.293 0.592 1.00 1.00 739 SER A O 3
ATOM 2232 N N . LYS A 1 32 ? 6.171 -11.186 -0.067 1.00 1.00 740 LYS A N 3
ATOM 2233 C CA . LYS A 1 32 ? 5.261 -11.539 1.027 1.00 1.00 740 LYS A CA 3
ATOM 2234 C C . LYS A 1 32 ? 5.943 -11.478 2.398 1.00 1.00 740 LYS A C 3
ATOM 2235 O O . LYS A 1 32 ? 5.843 -12.420 3.179 1.00 1.00 740 LYS A O 3
ATOM 2253 N N . LYS A 1 33 ? 6.599 -10.347 2.697 1.00 1.00 741 LYS A N 3
ATOM 2254 C CA . LYS A 1 33 ? 7.318 -10.083 3.942 1.00 1.00 741 LYS A CA 3
ATOM 2255 C C . LYS A 1 33 ? 6.370 -10.326 5.116 1.00 1.00 741 LYS A C 3
ATOM 2256 O O . LYS A 1 33 ? 6.506 -11.330 5.804 1.00 1.00 741 LYS A O 3
ATOM 2274 N N . MET A 1 34 ? 5.483 -9.365 5.371 1.00 1.00 742 MET A N 3
ATOM 2275 C CA . MET A 1 34 ? 4.377 -9.330 6.327 1.00 1.00 742 MET A CA 3
ATOM 2276 C C . MET A 1 34 ? 3.545 -8.130 5.904 1.00 1.00 742 MET A C 3
ATOM 2277 O O . MET A 1 34 ? 2.439 -8.276 5.390 1.00 1.00 742 MET A O 3
ATOM 2291 N N . GLN A 1 35 ? 4.122 -6.935 6.038 1.00 1.00 743 GLN A N 3
ATOM 2292 C CA . GLN A 1 35 ? 3.485 -5.668 5.722 1.00 1.00 743 GLN A CA 3
ATOM 2293 C C . GLN A 1 35 ? 4.492 -4.735 5.054 1.00 1.00 743 GLN A C 3
ATOM 2294 O O . GLN A 1 35 ? 5.690 -5.032 5.012 1.00 1.00 743 GLN A O 3
ATOM 2308 N N . LEU A 1 36 ? 3.999 -3.657 4.458 1.00 1.00 744 LEU A N 3
ATOM 2309 C CA . LEU A 1 36 ? 4.773 -2.617 3.810 1.00 1.00 744 LEU A CA 3
ATOM 2310 C C . LEU A 1 36 ? 4.089 -1.310 4.182 1.00 1.00 744 LEU A C 3
ATOM 2311 O O . LEU A 1 36 ? 2.877 -1.162 3.988 1.00 1.00 744 LEU A O 3
ATOM 2327 N N . GLU A 1 37 ? 4.844 -0.401 4.788 1.00 1.00 745 GLU A N 3
ATOM 2328 C CA . GLU A 1 37 ? 4.375 0.894 5.195 1.00 1.00 745 GLU A CA 3
ATOM 2329 C C . GLU A 1 37 ? 4.756 1.856 4.062 1.00 1.00 745 GLU A C 3
ATOM 2330 O O . GLU A 1 37 ? 5.937 2.165 3.894 1.00 1.00 745 GLU A O 3
ATOM 2342 N N . PHE A 1 38 ? 3.779 2.411 3.344 1.00 1.00 746 PHE A N 3
ATOM 2343 C CA . PHE A 1 38 ? 3.959 3.407 2.288 1.00 1.00 746 PHE A CA 3
ATOM 2344 C C . PHE A 1 38 ? 3.799 4.807 2.916 1.00 1.00 746 PHE A C 3
ATOM 2345 O O . PHE A 1 38 ? 3.122 4.948 3.945 1.00 1.00 746 PHE A O 3
ATOM 2362 N N . PRO A 1 39 ? 4.392 5.863 2.336 1.00 1.00 747 PRO A N 3
ATOM 2363 C CA . PRO A 1 39 ? 4.388 7.193 2.941 1.00 1.00 747 PRO A CA 3
ATOM 2364 C C . PRO A 1 39 ? 3.081 8.003 2.819 1.00 1.00 747 PRO A C 3
ATOM 2365 O O . PRO A 1 39 ? 2.254 7.754 1.941 1.00 1.00 747 PRO A O 3
ATOM 2376 N N . PRO A 1 40 ? 2.907 9.045 3.655 1.00 1.00 748 PRO A N 3
ATOM 2377 C CA . PRO A 1 40 ? 1.786 9.986 3.606 1.00 1.00 748 PRO A CA 3
ATOM 2378 C C . PRO A 1 40 ? 1.822 10.877 2.364 1.00 1.00 748 PRO A C 3
ATOM 2379 O O . PRO A 1 40 ? 0.790 11.443 1.996 1.00 1.00 748 PRO A O 3
ATOM 2390 N N . SER A 1 41 ? 3.006 11.061 1.767 1.00 1.00 749 SER A N 3
ATOM 2391 C CA . SER A 1 41 ? 3.261 11.880 0.587 1.00 1.00 749 SER A CA 3
ATOM 2392 C C . SER A 1 41 ? 2.298 11.575 -0.567 1.00 1.00 749 SER A C 3
ATOM 2393 O O . SER A 1 41 ? 2.156 12.383 -1.486 1.00 1.00 749 SER A O 3
ATOM 2401 N N . LEU A 1 42 ? 1.661 10.398 -0.569 1.00 1.00 750 LEU A N 3
ATOM 2402 C CA . LEU A 1 42 ? 0.644 10.063 -1.539 1.00 1.00 750 LEU A CA 3
ATOM 2403 C C . LEU A 1 42 ? -0.528 10.955 -1.149 1.00 1.00 750 LEU A C 3
ATOM 2404 O O . LEU A 1 42 ? -1.151 10.742 -0.108 1.00 1.00 750 LEU A O 3
ATOM 2420 N N . ASN A 1 43 ? -0.852 11.907 -2.026 1.00 1.00 751 ASN A N 3
ATOM 2421 C CA . ASN A 1 43 ? -1.860 12.934 -1.765 1.00 1.00 751 ASN A CA 3
ATOM 2422 C C . ASN A 1 43 ? -3.265 12.376 -1.620 1.00 1.00 751 ASN A C 3
ATOM 2423 O O . ASN A 1 43 ? -3.846 12.411 -0.532 1.00 1.00 751 ASN A O 3
ATOM 2434 N N . SER A 1 44 ? -3.850 11.918 -2.724 1.00 1.00 752 SER A N 3
ATOM 2435 C CA . SER A 1 44 ? -5.147 11.263 -2.728 1.00 1.00 752 SER A CA 3
ATOM 2436 C C . SER A 1 44 ? -5.131 10.198 -3.816 1.00 1.00 752 SER A C 3
ATOM 2437 O O . SER A 1 44 ? -5.051 9.029 -3.461 1.00 1.00 752 SER A O 3
ATOM 2445 N N . HIS A 1 45 ? -5.044 10.550 -5.104 1.00 1.00 753 HIS A N 3
ATOM 2446 C CA . HIS A 1 45 ? -5.068 9.562 -6.186 1.00 1.00 753 HIS A CA 3
ATOM 2447 C C . HIS A 1 45 ? -3.956 8.516 -6.093 1.00 1.00 753 HIS A C 3
ATOM 2448 O O . HIS A 1 45 ? -4.187 7.366 -6.475 1.00 1.00 753 HIS A O 3
ATOM 2462 N N . ASP A 1 46 ? -2.760 8.865 -5.604 1.00 1.00 754 ASP A N 3
ATOM 2463 C CA . ASP A 1 46 ? -1.694 7.907 -5.430 1.00 1.00 754 ASP A CA 3
ATOM 2464 C C . ASP A 1 46 ? -2.129 6.880 -4.382 1.00 1.00 754 ASP A C 3
ATOM 2465 O O . ASP A 1 46 ? -2.106 5.679 -4.628 1.00 1.00 754 ASP A O 3
ATOM 2474 N N . ARG A 1 47 ? -2.558 7.366 -3.212 1.00 1.00 755 ARG A N 3
ATOM 2475 C CA . ARG A 1 47 ? -2.922 6.570 -2.047 1.00 1.00 755 ARG A CA 3
ATOM 2476 C C . ARG A 1 47 ? -4.132 5.709 -2.363 1.00 1.00 755 ARG A C 3
ATOM 2477 O O . ARG A 1 47 ? -4.128 4.515 -2.086 1.00 1.00 755 ARG A O 3
ATOM 2498 N N . LEU A 1 48 ? -5.173 6.329 -2.907 1.00 1.00 756 LEU A N 3
ATOM 2499 C CA . LEU A 1 48 ? -6.386 5.694 -3.379 1.00 1.00 756 LEU A CA 3
ATOM 2500 C C . LEU A 1 48 ? -5.993 4.511 -4.249 1.00 1.00 756 LEU A C 3
ATOM 2501 O O . LEU A 1 48 ? -6.460 3.402 -3.998 1.00 1.00 756 LEU A O 3
ATOM 2517 N N . ARG A 1 49 ? -5.118 4.729 -5.241 1.00 1.00 757 ARG A N 3
ATOM 2518 C CA . ARG A 1 49 ? -4.711 3.635 -6.098 1.00 1.00 757 ARG A CA 3
ATOM 2519 C C . ARG A 1 49 ? -3.959 2.585 -5.298 1.00 1.00 757 ARG A C 3
ATOM 2520 O O . ARG A 1 49 ? -4.289 1.420 -5.434 1.00 1.00 757 ARG A O 3
ATOM 2541 N N . VAL A 1 50 ? -2.993 2.951 -4.462 1.00 1.00 758 VAL A N 3
ATOM 2542 C CA . V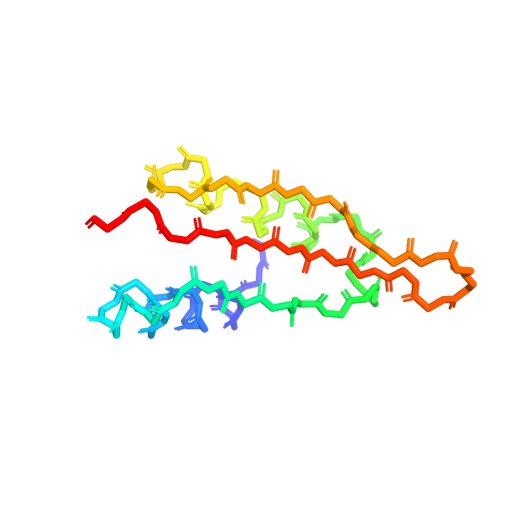AL A 1 50 ? -2.298 2.006 -3.574 1.00 1.00 758 VAL A CA 3
ATOM 2543 C C . VAL A 1 50 ? -3.305 1.110 -2.820 1.00 1.00 758 VAL A C 3
ATOM 2544 O O . VAL A 1 50 ? -3.155 -0.115 -2.844 1.00 1.00 758 VAL A O 3
ATOM 2557 N N . HIS A 1 51 ? -4.349 1.684 -2.206 1.00 1.00 759 HIS A N 3
ATOM 2558 C CA . HIS A 1 51 ? -5.417 0.929 -1.550 1.00 1.00 759 HIS A CA 3
ATOM 2559 C C . HIS A 1 51 ? -6.120 -0.004 -2.544 1.00 1.00 759 HIS A C 3
ATOM 2560 O O . HIS A 1 51 ? -6.375 -1.161 -2.228 1.00 1.00 759 HIS A O 3
ATOM 2574 N N . GLN A 1 52 ? -6.489 0.503 -3.720 1.00 1.00 760 GLN A N 3
ATOM 2575 C CA . GLN A 1 52 ? -7.181 -0.236 -4.763 1.00 1.00 760 GLN A CA 3
ATOM 2576 C C . GLN A 1 52 ? -6.344 -1.418 -5.255 1.00 1.00 760 GLN A C 3
ATOM 2577 O O . GLN A 1 52 ? -6.891 -2.507 -5.336 1.00 1.00 760 GLN A O 3
ATOM 2591 N N . ILE A 1 53 ? -5.060 -1.252 -5.591 1.00 1.00 761 ILE A N 3
ATOM 2592 C CA . ILE A 1 53 ? -4.136 -2.320 -5.961 1.00 1.00 761 ILE A CA 3
ATOM 2593 C C . ILE A 1 53 ? -4.107 -3.358 -4.833 1.00 1.00 761 ILE A C 3
ATOM 2594 O O . ILE A 1 53 ? -4.192 -4.555 -5.092 1.00 1.00 761 ILE A O 3
ATOM 2610 N N . ALA A 1 54 ? -4.018 -2.926 -3.573 1.00 1.00 762 ALA A N 3
ATOM 2611 C CA . ALA A 1 54 ? -4.055 -3.844 -2.446 1.00 1.00 762 ALA A CA 3
ATOM 2612 C C . ALA A 1 54 ? -5.364 -4.643 -2.384 1.00 1.00 762 ALA A C 3
ATOM 2613 O O . ALA A 1 54 ? -5.326 -5.845 -2.115 1.00 1.00 762 ALA A O 3
ATOM 2620 N N . GLU A 1 55 ? -6.496 -3.997 -2.658 1.00 1.00 763 GLU A N 3
ATOM 2621 C CA . GLU A 1 55 ? -7.816 -4.616 -2.675 1.00 1.00 763 GLU A CA 3
ATOM 2622 C C . GLU A 1 55 ? -7.988 -5.553 -3.882 1.00 1.00 763 GLU A C 3
ATOM 2623 O O . GLU A 1 55 ? -8.638 -6.592 -3.782 1.00 1.00 763 GLU A O 3
ATOM 2635 N N . GLU A 1 56 ? -7.394 -5.203 -5.023 1.00 1.00 764 GLU A N 3
ATOM 2636 C CA . GLU A 1 56 ? -7.343 -5.937 -6.270 1.00 1.00 764 GLU A CA 3
ATOM 2637 C C . GLU A 1 56 ? -6.478 -7.192 -6.107 1.00 1.00 764 GLU A C 3
ATOM 2638 O O . GLU A 1 56 ? -6.723 -8.199 -6.773 1.00 1.00 764 GLU A O 3
ATOM 2650 N N . HIS A 1 57 ? -5.492 -7.140 -5.209 1.00 1.00 765 HIS A N 3
ATOM 2651 C CA . HIS A 1 57 ? -4.620 -8.215 -4.799 1.00 1.00 765 HIS A CA 3
ATOM 2652 C C . HIS A 1 57 ? -5.255 -8.899 -3.578 1.00 1.00 765 HIS A C 3
ATOM 2653 O O . HIS A 1 57 ? -6.478 -8.995 -3.468 1.00 1.00 765 HIS A O 3
ATOM 2667 N N . GLY A 1 58 ? -4.436 -9.428 -2.675 1.00 1.00 766 GLY A N 3
ATOM 2668 C CA . GLY A 1 58 ? -4.790 -10.128 -1.466 1.00 1.00 766 GLY A CA 3
ATOM 2669 C C . GLY A 1 58 ? -4.159 -9.457 -0.253 1.00 1.00 766 GLY A C 3
ATOM 2670 O O . GLY A 1 58 ? -3.393 -10.099 0.479 1.00 1.00 766 GLY A O 3
ATOM 2674 N N . LEU A 1 59 ? -4.417 -8.153 -0.068 1.00 1.00 767 LEU A N 3
ATOM 2675 C CA . LEU A 1 59 ? -3.800 -7.383 0.999 1.00 1.00 767 LEU A CA 3
ATOM 2676 C C . LEU A 1 59 ? -4.829 -6.710 1.903 1.00 1.00 767 LEU A C 3
ATOM 2677 O O . LEU A 1 59 ? -5.925 -6.357 1.470 1.00 1.00 767 LEU A O 3
ATOM 2693 N N . ARG A 1 60 ? -4.452 -6.488 3.163 1.00 1.00 768 ARG A N 3
ATOM 2694 C CA . ARG A 1 60 ? -5.226 -5.752 4.155 1.00 1.00 768 ARG A CA 3
ATOM 2695 C C . ARG A 1 60 ? -4.662 -4.341 4.070 1.00 1.00 768 ARG A C 3
ATOM 2696 O O . ARG A 1 60 ? -3.469 -4.181 4.322 1.00 1.00 768 ARG A O 3
ATOM 2717 N N . HIS A 1 61 ? -5.446 -3.354 3.653 1.00 1.00 769 HIS A N 3
ATOM 2718 C CA . HIS A 1 61 ? -4.997 -1.982 3.427 1.00 1.00 769 HIS A CA 3
ATOM 2719 C C . HIS A 1 61 ? -5.597 -1.081 4.506 1.00 1.00 769 HIS A C 3
ATOM 2720 O O . HIS A 1 61 ? -6.788 -1.187 4.819 1.00 1.00 769 HIS A O 3
ATOM 2734 N N . ASP A 1 62 ? -4.796 -0.194 5.096 1.00 1.00 770 ASP A N 3
ATOM 2735 C CA . ASP A 1 62 ? -5.241 0.687 6.178 1.00 1.00 770 ASP A CA 3
ATOM 2736 C C . ASP A 1 62 ? -4.313 1.890 6.354 1.00 1.00 770 ASP A C 3
ATOM 2737 O O . ASP A 1 62 ? -3.226 1.929 5.781 1.00 1.00 770 ASP A O 3
ATOM 2746 N N . SER A 1 63 ? -4.736 2.889 7.127 1.00 1.00 771 SER A N 3
ATOM 2747 C CA . SER A 1 63 ? -3.907 4.034 7.479 1.00 1.00 771 SER A CA 3
ATOM 2748 C C . SER A 1 63 ? -3.269 3.689 8.824 1.00 1.00 771 SER A C 3
ATOM 2749 O O . SER A 1 63 ? -3.822 2.907 9.605 1.00 1.00 771 SER A O 3
ATOM 2757 N N . SER A 1 64 ? -2.115 4.257 9.127 1.00 1.00 772 SER A N 3
ATOM 2758 C CA . SER A 1 64 ? -1.367 3.995 10.348 1.00 1.00 772 SER A CA 3
ATOM 2759 C C . SER A 1 64 ? -0.671 5.278 10.776 1.00 1.00 772 SER A C 3
ATOM 2760 O O . SER A 1 64 ? -0.637 6.242 10.017 1.00 1.00 772 SER A O 3
ATOM 2768 N N . GLY A 1 65 ? -0.166 5.318 12.002 1.00 1.00 773 GLY A N 3
ATOM 2769 C CA . GLY A 1 65 ? 0.420 6.503 12.596 1.00 1.00 773 GLY A CA 3
ATOM 2770 C C . GLY A 1 65 ? -0.724 7.184 13.313 1.00 1.00 773 GLY A C 3
ATOM 2771 O O . GLY A 1 65 ? -1.820 7.368 12.775 1.00 1.00 773 GLY A O 3
ATOM 2775 N N . GLU A 1 66 ? -0.438 7.586 14.534 1.00 1.00 774 GLU A N 3
ATOM 2776 C CA . GLU A 1 66 ? -1.414 8.149 15.447 1.00 1.00 774 GLU A CA 3
ATOM 2777 C C . GLU A 1 66 ? -1.396 9.675 15.481 1.00 1.00 774 GLU A C 3
ATOM 2778 O O . GLU A 1 66 ? -2.450 10.285 15.292 1.00 1.00 774 GLU A O 3
ATOM 2790 N N . GLY A 1 67 ? -0.239 10.305 15.676 1.00 1.00 775 GLY A N 3
ATOM 2791 C CA . GLY A 1 67 ? -0.120 11.758 15.672 1.00 1.00 775 GLY A CA 3
ATOM 2792 C C . GLY A 1 67 ? -0.208 12.320 14.259 1.00 1.00 775 GLY A C 3
ATOM 2793 O O . GLY A 1 67 ? -0.634 11.645 13.315 1.00 1.00 775 GLY A O 3
ATOM 2797 N N . LYS A 1 68 ? 0.253 13.558 14.073 1.00 1.00 776 LYS A N 3
ATOM 2798 C CA . LYS A 1 68 ? 0.333 14.224 12.765 1.00 1.00 776 LYS A CA 3
ATOM 2799 C C . LYS A 1 68 ? 1.380 13.599 11.820 1.00 1.00 776 LYS A C 3
ATOM 2800 O O . LYS A 1 68 ? 1.850 14.258 10.889 1.00 1.00 776 LYS A O 3
ATOM 2818 N N . ARG A 1 69 ? 1.732 12.327 12.016 1.00 1.00 777 ARG A N 3
ATOM 2819 C CA . ARG A 1 69 ? 2.607 11.503 11.199 1.00 1.00 777 ARG A CA 3
ATOM 2820 C C . ARG A 1 69 ? 1.809 10.291 10.716 1.00 1.00 777 ARG A C 3
ATOM 2821 O O . ARG A 1 69 ? 2.185 9.149 10.983 1.00 1.00 777 ARG A O 3
ATOM 2842 N N . ARG A 1 70 ? 0.651 10.504 10.087 1.00 1.00 778 ARG A N 3
ATOM 2843 C CA . ARG A 1 70 ? -0.087 9.382 9.510 1.00 1.00 778 ARG A CA 3
ATOM 2844 C C . ARG A 1 70 ? 0.734 8.834 8.331 1.00 1.00 778 ARG A C 3
ATOM 2845 O O . ARG A 1 70 ? 1.660 9.487 7.849 1.00 1.00 778 ARG A O 3
ATOM 2866 N N . PHE A 1 71 ? 0.452 7.613 7.894 1.00 1.00 779 PHE A N 3
ATOM 2867 C CA . PHE A 1 71 ? 1.022 6.934 6.741 1.00 1.00 779 PHE A CA 3
ATOM 2868 C C . PHE A 1 71 ? 0.018 5.858 6.283 1.00 1.00 779 PHE A C 3
ATOM 2869 O O . PHE A 1 71 ? -1.064 5.730 6.867 1.00 1.00 779 PHE A O 3
ATOM 2886 N N . ILE A 1 72 ? 0.348 5.107 5.232 1.00 1.00 780 ILE A N 3
ATOM 2887 C CA . ILE A 1 72 ? -0.407 3.968 4.703 1.00 1.00 780 ILE A CA 3
ATOM 2888 C C . ILE A 1 72 ? 0.315 2.664 5.012 1.00 1.00 780 ILE A C 3
ATOM 2889 O O . ILE A 1 72 ? 1.529 2.580 4.880 1.00 1.00 780 ILE A O 3
ATOM 2905 N N . THR A 1 73 ? -0.434 1.650 5.422 1.00 1.00 781 THR A N 3
ATOM 2906 C CA . THR A 1 73 ? 0.042 0.307 5.666 1.00 1.00 781 THR A CA 3
ATOM 2907 C C . THR A 1 73 ? -0.773 -0.626 4.792 1.00 1.00 781 THR A C 3
ATOM 2908 O O . THR A 1 73 ? -1.984 -0.468 4.620 1.00 1.00 781 THR A O 3
ATOM 2919 N N . VAL A 1 74 ? -0.100 -1.622 4.248 1.00 1.00 782 VAL A N 3
ATOM 2920 C CA . VAL A 1 74 ? -0.696 -2.689 3.483 1.00 1.00 782 VAL A CA 3
ATOM 2921 C C . VAL A 1 74 ? -0.014 -3.964 3.964 1.00 1.00 782 VAL A C 3
ATOM 2922 O O . VAL A 1 74 ? 1.203 -3.989 4.147 1.00 1.00 782 VAL A O 3
ATOM 2935 N N . SER A 1 75 ? -0.793 -5.016 4.185 1.00 1.00 783 SER A N 3
ATOM 2936 C CA . SER A 1 75 ? -0.314 -6.269 4.761 1.00 1.00 783 SER A CA 3
ATOM 2937 C C . SER A 1 75 ? -0.714 -7.448 3.889 1.00 1.00 783 SER A C 3
ATOM 2938 O O . SER A 1 75 ? -1.805 -7.455 3.332 1.00 1.00 783 SER A O 3
ATOM 2946 N N . LYS A 1 76 ? 0.162 -8.437 3.758 1.00 1.00 784 LYS A N 3
ATOM 2947 C CA . LYS A 1 76 ? 0.012 -9.611 2.902 1.00 1.00 784 LYS A CA 3
ATOM 2948 C C . LYS A 1 76 ? -0.741 -10.765 3.494 1.00 1.00 784 LYS A C 3
ATOM 2949 O O . LYS A 1 76 ? -0.375 -11.205 4.590 1.00 1.00 784 LYS A O 3
ATOM 2967 N N . ARG A 1 77 ? -1.773 -11.252 2.800 1.00 1.00 785 ARG A N 3
ATOM 2968 C CA . ARG A 1 77 ? -2.413 -12.459 3.289 1.00 1.00 785 ARG A CA 3
ATOM 2969 C C . ARG A 1 77 ? -1.399 -13.502 2.798 1.00 1.00 785 ARG A C 3
ATOM 2970 O O . ARG A 1 77 ? -1.229 -13.634 1.580 1.00 1.00 785 ARG A O 3
ATOM 2991 N N . ALA A 1 78 ? -0.682 -14.187 3.689 1.00 1.00 786 ALA A N 3
ATOM 2992 C CA . ALA A 1 78 ? 0.266 -15.220 3.294 1.00 1.00 786 ALA A CA 3
ATOM 2993 C C . ALA A 1 78 ? -0.521 -16.411 2.781 1.00 1.00 786 ALA A C 3
ATOM 2994 O O . ALA A 1 78 ? -0.118 -17.019 1.769 1.00 1.00 786 ALA A O 3
ATOM 3001 N N . GLY A 1 17 ? -3.034 6.722 -11.229 1.00 1.00 725 GLY A N 4
ATOM 3002 C CA . GLY A 1 17 ? -2.210 5.708 -10.558 1.00 1.00 725 GLY A CA 4
ATOM 3003 C C . GLY A 1 17 ? -0.866 5.576 -11.253 1.00 1.00 725 GLY A C 4
ATOM 3004 O O . GLY A 1 17 ? -0.806 5.036 -12.357 1.00 1.00 725 GLY A O 4
ATOM 3008 N N . VAL A 1 18 ? 0.211 6.065 -10.635 1.00 1.00 726 VAL A N 4
ATOM 3009 C CA . VAL A 1 18 ? 1.565 5.929 -11.161 1.00 1.00 726 VAL A CA 4
ATOM 3010 C C . VAL A 1 18 ? 1.974 4.455 -11.095 1.00 1.00 726 VAL A C 4
ATOM 3011 O O . VAL A 1 18 ? 1.688 3.780 -10.101 1.00 1.00 726 VAL A O 4
ATOM 3024 N N . ASP A 1 19 ? 2.662 3.965 -12.129 1.00 1.00 727 ASP A N 4
ATOM 3025 C CA . ASP A 1 19 ? 3.031 2.554 -12.233 1.00 1.00 727 ASP A CA 4
ATOM 3026 C C . ASP A 1 19 ? 3.983 2.116 -11.122 1.00 1.00 727 ASP A C 4
ATOM 3027 O O . ASP A 1 19 ? 3.910 0.980 -10.659 1.00 1.00 727 ASP A O 4
ATOM 3036 N N . HIS A 1 20 ? 4.831 3.040 -10.656 1.00 1.00 728 HIS A N 4
ATOM 3037 C CA . HIS A 1 20 ? 5.881 2.790 -9.673 1.00 1.00 728 HIS A CA 4
ATOM 3038 C C . HIS A 1 20 ? 5.338 2.111 -8.425 1.00 1.00 728 HIS A C 4
ATOM 3039 O O . HIS A 1 20 ? 5.922 1.148 -7.932 1.00 1.00 728 HIS A O 4
ATOM 3053 N N . PHE A 1 21 ? 4.197 2.595 -7.929 1.00 1.00 729 PHE A N 4
ATOM 3054 C CA . PHE A 1 21 ? 3.568 2.006 -6.764 1.00 1.00 729 PHE A CA 4
ATOM 3055 C C . PHE A 1 21 ? 3.209 0.570 -7.047 1.00 1.00 729 PHE A C 4
ATOM 3056 O O . PHE A 1 21 ? 3.524 -0.287 -6.233 1.00 1.00 729 PHE A O 4
ATOM 3073 N N . ARG A 1 22 ? 2.567 0.291 -8.184 1.00 1.00 730 ARG A N 4
ATOM 3074 C CA . ARG A 1 22 ? 2.152 -1.067 -8.475 1.00 1.00 730 ARG A CA 4
ATOM 3075 C C . ARG A 1 22 ? 3.364 -1.974 -8.554 1.00 1.00 730 ARG A C 4
ATOM 3076 O O . ARG A 1 22 ? 3.304 -3.045 -7.975 1.00 1.00 730 ARG A O 4
ATOM 3097 N N . ALA A 1 23 ? 4.465 -1.553 -9.172 1.00 1.00 731 ALA A N 4
ATOM 3098 C CA . ALA A 1 23 ? 5.678 -2.354 -9.181 1.00 1.00 731 ALA A CA 4
ATOM 3099 C C . ALA A 1 23 ? 6.221 -2.593 -7.766 1.00 1.00 731 ALA A C 4
ATOM 3100 O O . ALA A 1 23 ? 6.696 -3.697 -7.486 1.00 1.00 731 ALA A O 4
ATOM 3107 N N . MET A 1 24 ? 6.156 -1.608 -6.860 1.00 1.00 732 MET A N 4
ATOM 3108 C CA . MET A 1 24 ? 6.559 -1.821 -5.472 1.00 1.00 732 MET A CA 4
ATOM 3109 C C . MET A 1 24 ? 5.646 -2.860 -4.819 1.00 1.00 732 MET A C 4
ATOM 3110 O O . MET A 1 24 ? 6.125 -3.798 -4.179 1.00 1.00 732 MET A O 4
ATOM 3124 N N . ILE A 1 25 ? 4.327 -2.714 -4.985 1.00 1.00 733 ILE A N 4
ATOM 3125 C CA . ILE A 1 25 ? 3.384 -3.662 -4.411 1.00 1.00 733 ILE A CA 4
ATOM 3126 C C . ILE A 1 25 ? 3.592 -5.040 -5.028 1.00 1.00 733 ILE A C 4
ATOM 3127 O O . ILE A 1 25 ? 3.501 -6.022 -4.308 1.00 1.00 733 ILE A O 4
ATOM 3143 N N . VAL A 1 26 ? 3.889 -5.150 -6.317 1.00 1.00 734 VAL A N 4
ATOM 3144 C CA . VAL A 1 26 ? 4.108 -6.433 -6.972 1.00 1.00 734 VAL A CA 4
ATOM 3145 C C . VAL A 1 26 ? 5.373 -7.102 -6.411 1.00 1.00 734 VAL A C 4
ATOM 3146 O O . VAL A 1 26 ? 5.368 -8.321 -6.232 1.00 1.00 734 VAL A O 4
ATOM 3159 N N . GLU A 1 27 ? 6.431 -6.348 -6.081 1.00 1.00 735 GLU A N 4
ATOM 3160 C CA . GLU A 1 27 ? 7.603 -6.930 -5.433 1.00 1.00 735 GLU A CA 4
ATOM 3161 C C . GLU A 1 27 ? 7.134 -7.518 -4.098 1.00 1.00 735 GLU A C 4
ATOM 3162 O O . GLU A 1 27 ? 7.371 -8.688 -3.799 1.00 1.00 735 GLU A O 4
ATOM 3174 N N . PHE A 1 28 ? 6.407 -6.718 -3.316 1.00 1.00 736 PHE A N 4
ATOM 3175 C CA . PHE A 1 28 ? 5.869 -7.127 -2.029 1.00 1.00 736 PHE A CA 4
ATOM 3176 C C . PHE A 1 28 ? 4.896 -8.309 -2.154 1.00 1.00 736 PHE A C 4
ATOM 3177 O O . PHE A 1 28 ? 4.885 -9.163 -1.270 1.00 1.00 736 PHE A O 4
ATOM 3194 N N . MET A 1 29 ? 4.132 -8.416 -3.244 1.00 1.00 737 MET A N 4
ATOM 3195 C CA . MET A 1 29 ? 3.236 -9.523 -3.560 1.00 1.00 737 MET A CA 4
ATOM 3196 C C . MET A 1 29 ? 4.031 -10.809 -3.680 1.00 1.00 737 MET A C 4
ATOM 3197 O O . MET A 1 29 ? 3.698 -11.793 -3.009 1.00 1.00 737 MET A O 4
ATOM 3211 N N . ALA A 1 30 ? 5.073 -10.793 -4.516 1.00 1.00 738 ALA A N 4
ATOM 3212 C CA . ALA A 1 30 ? 5.925 -11.944 -4.732 1.00 1.00 738 ALA A CA 4
ATOM 3213 C C . ALA A 1 30 ? 6.695 -12.302 -3.460 1.00 1.00 738 ALA A C 4
ATOM 3214 O O . ALA A 1 30 ? 6.919 -13.484 -3.193 1.00 1.00 738 ALA A O 4
ATOM 3221 N N . SER A 1 31 ? 7.118 -11.302 -2.686 1.00 1.00 739 SER A N 4
ATOM 3222 C CA . SER A 1 31 ? 7.899 -11.500 -1.476 1.00 1.00 739 SER A CA 4
ATOM 3223 C C . SER A 1 31 ? 7.020 -12.067 -0.354 1.00 1.00 739 SER A C 4
ATOM 3224 O O . SER A 1 31 ? 7.439 -12.981 0.359 1.00 1.00 739 SER A O 4
ATOM 3232 N N . LYS A 1 32 ? 5.801 -11.540 -0.188 1.00 1.00 740 LYS A N 4
ATOM 3233 C CA . LYS A 1 32 ? 4.834 -11.858 0.867 1.00 1.00 740 LYS A CA 4
ATOM 3234 C C . LYS A 1 32 ? 5.464 -11.963 2.247 1.00 1.00 740 LYS A C 4
ATOM 3235 O O . LYS A 1 32 ? 5.150 -12.874 3.014 1.00 1.00 740 LYS A O 4
ATOM 3253 N N . LYS A 1 33 ? 6.349 -11.010 2.543 1.00 1.00 741 LYS A N 4
ATOM 3254 C CA . LYS A 1 33 ? 6.991 -10.847 3.835 1.00 1.00 741 LYS A CA 4
ATOM 3255 C C . LYS A 1 33 ? 5.961 -10.625 4.935 1.00 1.00 741 LYS A C 4
ATOM 3256 O O . LYS A 1 33 ? 5.564 -11.612 5.551 1.00 1.00 741 LYS A O 4
ATOM 3274 N N . MET A 1 34 ? 5.453 -9.406 5.129 1.00 1.00 742 MET A N 4
ATOM 3275 C CA . MET A 1 34 ? 4.386 -9.106 6.083 1.00 1.00 742 MET A CA 4
ATOM 3276 C C . MET A 1 34 ? 3.660 -7.841 5.659 1.00 1.00 742 MET A C 4
ATOM 3277 O O . MET A 1 34 ? 2.493 -7.927 5.285 1.00 1.00 742 MET A O 4
ATOM 3291 N N . GLN A 1 35 ? 4.331 -6.686 5.690 1.00 1.00 743 GLN A N 4
ATOM 3292 C CA . GLN A 1 35 ? 3.739 -5.384 5.416 1.00 1.00 743 GLN A CA 4
ATOM 3293 C C . GLN A 1 35 ? 4.681 -4.469 4.628 1.00 1.00 743 GLN A C 4
ATOM 3294 O O . GLN A 1 35 ? 5.901 -4.620 4.676 1.00 1.00 743 GLN A O 4
ATOM 3308 N N . LEU A 1 36 ? 4.104 -3.503 3.923 1.00 1.00 744 LEU A N 4
ATOM 3309 C CA . LEU A 1 36 ? 4.771 -2.453 3.172 1.00 1.00 744 LEU A CA 4
ATOM 3310 C C . LEU A 1 36 ? 4.103 -1.169 3.645 1.00 1.00 744 LEU A C 4
ATOM 3311 O O . LEU A 1 36 ? 2.874 -1.051 3.625 1.00 1.00 744 LEU A O 4
ATOM 3327 N N . GLU A 1 37 ? 4.906 -0.244 4.152 1.00 1.00 745 GLU A N 4
ATOM 3328 C CA . GLU A 1 37 ? 4.482 1.030 4.670 1.00 1.00 745 GLU A CA 4
ATOM 3329 C C . GLU A 1 37 ? 4.667 2.072 3.560 1.00 1.00 745 GLU A C 4
ATOM 3330 O O . GLU A 1 37 ? 5.800 2.333 3.145 1.00 1.00 745 GLU A O 4
ATOM 3342 N N . PHE A 1 38 ? 3.578 2.643 3.054 1.00 1.00 746 PHE A N 4
ATOM 3343 C CA . PHE A 1 38 ? 3.564 3.730 2.078 1.00 1.00 746 PHE A CA 4
ATOM 3344 C C . PHE A 1 38 ? 3.399 5.055 2.852 1.00 1.00 746 PHE A C 4
ATOM 3345 O O . PHE A 1 38 ? 2.754 5.078 3.902 1.00 1.00 746 PHE A O 4
ATOM 3362 N N . PRO A 1 39 ? 3.918 6.185 2.343 1.00 1.00 747 PRO A N 4
ATOM 3363 C CA . PRO A 1 39 ? 3.913 7.450 3.071 1.00 1.00 747 PRO A CA 4
ATOM 3364 C C . PRO A 1 39 ? 2.580 8.217 3.020 1.00 1.00 747 PRO A C 4
ATOM 3365 O O . PRO A 1 39 ? 1.748 7.978 2.146 1.00 1.00 747 PRO A O 4
ATOM 3376 N N . PRO A 1 40 ? 2.379 9.216 3.896 1.00 1.00 748 PRO A N 4
ATOM 3377 C CA . PRO A 1 40 ? 1.203 10.083 3.857 1.00 1.00 748 PRO A CA 4
ATOM 3378 C C . PRO A 1 40 ? 1.242 11.003 2.636 1.00 1.00 748 PRO A C 4
ATOM 3379 O O . PRO A 1 40 ? 0.205 11.527 2.236 1.00 1.00 748 PRO A O 4
ATOM 3390 N N . SER A 1 41 ? 2.438 11.258 2.096 1.00 1.00 749 SER A N 4
ATOM 3391 C CA . SER A 1 41 ? 2.735 12.172 1.004 1.00 1.00 749 SER A CA 4
ATOM 3392 C C . SER A 1 41 ? 1.827 11.960 -0.207 1.00 1.00 749 SER A C 4
ATOM 3393 O O . SER A 1 41 ? 1.543 12.931 -0.914 1.00 1.00 749 S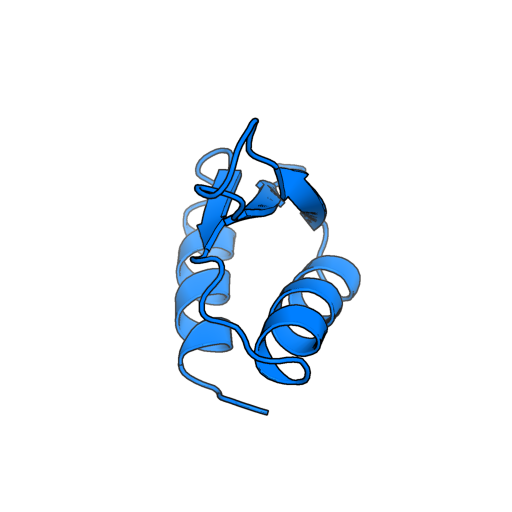ER A O 4
ATOM 3401 N N . LEU A 1 42 ? 1.347 10.727 -0.420 1.00 1.00 750 LEU A N 4
ATOM 3402 C CA . LEU A 1 42 ? 0.393 10.370 -1.458 1.00 1.00 750 LEU A CA 4
ATOM 3403 C C . LEU A 1 42 ? -0.751 11.372 -1.427 1.00 1.00 750 LEU A C 4
ATOM 3404 O O . LEU A 1 42 ? -1.513 11.435 -0.460 1.00 1.00 750 LEU A O 4
ATOM 3420 N N . ASN A 1 43 ? -0.857 12.158 -2.499 1.00 1.00 751 ASN A N 4
ATOM 3421 C CA . ASN A 1 43 ? -1.809 13.254 -2.599 1.00 1.00 751 ASN A CA 4
ATOM 3422 C C . ASN A 1 43 ? -3.230 12.714 -2.578 1.00 1.00 751 ASN A C 4
ATOM 3423 O O . ASN A 1 43 ? -3.922 12.917 -1.577 1.00 1.00 751 ASN A O 4
ATOM 3434 N N . SER A 1 44 ? -3.664 12.015 -3.629 1.00 1.00 752 SER A N 4
ATOM 3435 C CA . SER A 1 44 ? -4.964 11.355 -3.660 1.00 1.00 752 SER A CA 4
ATOM 3436 C C . SER A 1 44 ? -4.893 10.062 -4.470 1.00 1.00 752 SER A C 4
ATOM 3437 O O . SER A 1 44 ? -4.962 8.971 -3.907 1.00 1.00 752 SER A O 4
ATOM 3445 N N . HIS A 1 45 ? -4.659 10.179 -5.779 1.00 1.00 753 HIS A N 4
ATOM 3446 C CA . HIS A 1 45 ? -4.661 9.081 -6.735 1.00 1.00 753 HIS A CA 4
ATOM 3447 C C . HIS A 1 45 ? -3.635 8.015 -6.374 1.00 1.00 753 HIS A C 4
ATOM 3448 O O . HIS A 1 45 ? -3.867 6.834 -6.619 1.00 1.00 753 HIS A O 4
ATOM 3462 N N . ASP A 1 46 ? -2.500 8.424 -5.803 1.00 1.00 754 ASP A N 4
ATOM 3463 C CA . ASP A 1 46 ? -1.415 7.575 -5.385 1.00 1.00 754 ASP A CA 4
ATOM 3464 C C . ASP A 1 46 ? -1.944 6.621 -4.302 1.00 1.00 754 ASP A C 4
ATOM 3465 O O . ASP A 1 46 ? -1.924 5.405 -4.484 1.00 1.00 754 ASP A O 4
ATOM 3474 N N . ARG A 1 47 ? -2.484 7.161 -3.198 1.00 1.00 755 ARG A N 4
ATOM 3475 C CA . ARG A 1 47 ? -3.024 6.392 -2.070 1.00 1.00 755 ARG A CA 4
ATOM 3476 C C . ARG A 1 47 ? -4.195 5.541 -2.531 1.00 1.00 755 ARG A C 4
ATOM 3477 O O . ARG A 1 47 ? -4.279 4.364 -2.184 1.00 1.00 755 ARG A O 4
ATOM 3498 N N . LEU A 1 48 ? -5.114 6.145 -3.281 1.00 1.00 756 LEU A N 4
ATOM 3499 C CA . LEU A 1 48 ? -6.285 5.457 -3.786 1.00 1.00 756 LEU A CA 4
ATOM 3500 C C . LEU A 1 48 ? -5.875 4.247 -4.622 1.00 1.00 756 LEU A C 4
ATOM 3501 O O . LEU A 1 48 ? -6.445 3.169 -4.449 1.00 1.00 756 LEU A O 4
ATOM 3517 N N . ARG A 1 49 ? -4.873 4.387 -5.501 1.00 1.00 757 ARG A N 4
ATOM 3518 C CA . ARG A 1 49 ? -4.406 3.242 -6.269 1.00 1.00 757 ARG A CA 4
ATOM 3519 C C . ARG A 1 49 ? -3.769 2.217 -5.352 1.00 1.00 757 ARG A C 4
ATOM 3520 O O . ARG A 1 49 ? -4.105 1.056 -5.505 1.00 1.00 757 ARG A O 4
ATOM 3541 N N . VAL A 1 50 ? -2.896 2.610 -4.424 1.00 1.00 758 VAL A N 4
ATOM 3542 C CA . VAL A 1 50 ? -2.312 1.691 -3.431 1.00 1.00 758 VAL A CA 4
ATOM 3543 C C . VAL A 1 50 ? -3.406 0.809 -2.802 1.00 1.00 758 VAL A C 4
ATOM 3544 O O . VAL A 1 50 ? -3.287 -0.419 -2.837 1.00 1.00 758 VAL A O 4
ATOM 3557 N N . HIS A 1 51 ? -4.485 1.414 -2.290 1.00 1.00 759 HIS A N 4
ATOM 3558 C CA . HIS A 1 51 ? -5.630 0.675 -1.765 1.00 1.00 759 HIS A CA 4
ATOM 3559 C C . HIS A 1 51 ? -6.207 -0.268 -2.820 1.00 1.00 759 HIS A C 4
ATOM 3560 O O . HIS A 1 51 ? -6.441 -1.433 -2.526 1.00 1.00 759 HIS A O 4
ATOM 3574 N N . GLN A 1 52 ? -6.456 0.223 -4.033 1.00 1.00 760 GLN A N 4
ATOM 3575 C CA . GLN A 1 52 ? -7.060 -0.561 -5.091 1.00 1.00 760 GLN A CA 4
ATOM 3576 C C . GLN A 1 52 ? -6.187 -1.756 -5.476 1.00 1.00 760 GLN A C 4
ATOM 3577 O O . GLN A 1 52 ? -6.746 -2.829 -5.604 1.00 1.00 760 GLN A O 4
ATOM 3591 N N . ILE A 1 53 ? -4.866 -1.642 -5.667 1.00 1.00 761 ILE A N 4
ATOM 3592 C CA . ILE A 1 53 ? -3.987 -2.776 -5.917 1.00 1.00 761 ILE A CA 4
ATOM 3593 C C . ILE A 1 53 ? -4.127 -3.776 -4.762 1.00 1.00 761 ILE A C 4
ATOM 3594 O O . ILE A 1 53 ? -4.253 -4.980 -4.985 1.00 1.00 761 ILE A O 4
ATOM 3610 N N . ALA A 1 54 ? -4.103 -3.284 -3.520 1.00 1.00 762 ALA A N 4
ATOM 3611 C CA . ALA A 1 54 ? -4.268 -4.141 -2.361 1.00 1.00 762 ALA A CA 4
ATOM 3612 C C . ALA A 1 54 ? -5.583 -4.926 -2.406 1.00 1.00 762 ALA A C 4
ATOM 3613 O O . ALA A 1 54 ? -5.592 -6.114 -2.085 1.00 1.00 762 ALA A O 4
ATOM 3620 N N . GLU A 1 55 ? -6.661 -4.269 -2.823 1.00 1.00 763 GLU A N 4
ATOM 3621 C CA . GLU A 1 55 ? -7.999 -4.825 -2.923 1.00 1.00 763 GLU A CA 4
ATOM 3622 C C . GLU A 1 55 ? -8.153 -5.751 -4.141 1.00 1.00 763 GLU A C 4
ATOM 3623 O O . GLU A 1 55 ? -8.901 -6.725 -4.082 1.00 1.00 763 GLU A O 4
ATOM 3635 N N . GLU A 1 56 ? -7.468 -5.454 -5.247 1.00 1.00 764 GLU A N 4
ATOM 3636 C CA . GLU A 1 56 ? -7.367 -6.215 -6.476 1.00 1.00 764 GLU A CA 4
ATOM 3637 C C . GLU A 1 56 ? -6.658 -7.540 -6.188 1.00 1.00 764 GLU A C 4
ATOM 3638 O O . GLU A 1 56 ? -6.947 -8.555 -6.829 1.00 1.00 764 GLU A O 4
ATOM 3650 N N . HIS A 1 57 ? -5.722 -7.520 -5.239 1.00 1.00 765 HIS A N 4
ATOM 3651 C CA . HIS A 1 57 ? -5.008 -8.660 -4.725 1.00 1.00 765 HIS A CA 4
ATOM 3652 C C . HIS A 1 57 ? -5.709 -9.098 -3.431 1.00 1.00 765 HIS A C 4
ATOM 3653 O O . HIS A 1 57 ? -6.930 -8.996 -3.277 1.00 1.00 765 HIS A O 4
ATOM 3667 N N . GLY A 1 58 ? -4.930 -9.642 -2.507 1.00 1.00 766 GLY A N 4
ATOM 3668 C CA . GLY A 1 58 ? -5.302 -10.044 -1.184 1.00 1.00 766 GLY A CA 4
ATOM 3669 C C . GLY A 1 58 ? -4.398 -9.347 -0.187 1.00 1.00 766 GLY A C 4
ATOM 3670 O O . GLY A 1 58 ? -3.621 -10.018 0.499 1.00 1.00 766 GLY A O 4
ATOM 3674 N N . LEU A 1 59 ? -4.454 -8.010 -0.121 1.00 1.00 767 LEU A N 4
ATOM 3675 C CA . LEU A 1 59 ? -3.698 -7.261 0.870 1.00 1.00 767 LEU A CA 4
ATOM 3676 C C . LEU A 1 59 ? -4.649 -6.543 1.809 1.00 1.00 767 LEU A C 4
ATOM 3677 O O . LEU A 1 59 ? -5.585 -5.868 1.379 1.00 1.00 767 LEU A O 4
ATOM 3693 N N . ARG A 1 60 ? -4.357 -6.611 3.102 1.00 1.00 768 ARG A N 4
ATOM 3694 C CA . ARG A 1 60 ? -5.094 -5.912 4.137 1.00 1.00 768 ARG A CA 4
ATOM 3695 C C . ARG A 1 60 ? -4.512 -4.513 4.164 1.00 1.00 768 ARG A C 4
ATOM 3696 O O . ARG A 1 60 ? -3.341 -4.350 4.495 1.00 1.00 768 ARG A O 4
ATOM 3717 N N . HIS A 1 61 ? -5.282 -3.529 3.715 1.00 1.00 769 HIS A N 4
ATOM 3718 C CA . HIS A 1 61 ? -4.860 -2.146 3.584 1.00 1.00 769 HIS A CA 4
ATOM 3719 C C . HIS A 1 61 ? -5.449 -1.350 4.739 1.00 1.00 769 HIS A C 4
ATOM 3720 O O . HIS A 1 61 ? -6.627 -1.510 5.074 1.00 1.00 769 HIS A O 4
ATOM 3734 N N . ASP A 1 62 ? -4.653 -0.484 5.356 1.00 1.00 770 ASP A N 4
ATOM 3735 C CA . ASP A 1 62 ? -5.111 0.339 6.463 1.00 1.00 770 ASP A CA 4
ATOM 3736 C C . ASP A 1 62 ? -4.253 1.588 6.635 1.00 1.00 770 ASP A C 4
ATOM 3737 O O . ASP A 1 62 ? -3.299 1.825 5.886 1.00 1.00 770 ASP A O 4
ATOM 3746 N N . SER A 1 63 ? -4.640 2.448 7.570 1.00 1.00 771 SER A N 4
ATOM 3747 C CA . SER A 1 63 ? -3.914 3.638 7.969 1.00 1.00 771 SER A CA 4
ATOM 3748 C C . SER A 1 63 ? -3.162 3.333 9.259 1.00 1.00 771 SER A C 4
ATOM 3749 O O . SER A 1 63 ? -3.525 2.421 10.005 1.00 1.00 771 SER A O 4
ATOM 3757 N N . SER A 1 64 ? -2.126 4.118 9.512 1.00 1.00 772 SER A N 4
ATOM 3758 C CA . SER A 1 64 ? -1.201 3.967 10.614 1.00 1.00 772 SER A CA 4
ATOM 3759 C C . SER A 1 64 ? -0.763 5.359 11.071 1.00 1.00 772 SER A C 4
ATOM 3760 O O . SER A 1 64 ? -0.994 6.340 10.358 1.00 1.00 772 SER A O 4
ATOM 3768 N N . GLY A 1 65 ? -0.137 5.455 12.243 1.00 1.00 773 GLY A N 4
ATOM 3769 C CA . GLY A 1 65 ? 0.318 6.705 12.842 1.00 1.00 773 GLY A CA 4
ATOM 3770 C C . GLY A 1 65 ? -0.720 7.282 13.799 1.00 1.00 773 GLY A C 4
ATOM 3771 O O . GLY A 1 65 ? -1.844 6.780 13.866 1.00 1.00 773 GLY A O 4
ATOM 3775 N N . GLU A 1 66 ? -0.365 8.328 14.549 1.00 1.00 774 GLU A N 4
ATOM 3776 C CA . GLU A 1 66 ? -1.224 8.907 15.583 1.00 1.00 774 GLU A CA 4
ATOM 3777 C C . GLU A 1 66 ? -1.421 10.414 15.382 1.00 1.00 774 GLU A C 4
ATOM 3778 O O . GLU A 1 66 ? -2.536 10.854 15.088 1.00 1.00 774 GLU A O 4
ATOM 3790 N N . GLY A 1 67 ? -0.357 11.207 15.509 1.00 1.00 775 GLY A N 4
ATOM 3791 C CA . GLY A 1 67 ? -0.362 12.656 15.350 1.00 1.00 775 GLY A CA 4
ATOM 3792 C C . GLY A 1 67 ? 0.063 13.017 13.932 1.00 1.00 775 GLY A C 4
ATOM 3793 O O . GLY A 1 67 ? -0.449 12.446 12.961 1.00 1.00 775 GLY A O 4
ATOM 3797 N N . LYS A 1 68 ? 1.016 13.939 13.780 1.00 1.00 776 LYS A N 4
ATOM 3798 C CA . LYS A 1 68 ? 1.599 14.350 12.496 1.00 1.00 776 LYS A CA 4
ATOM 3799 C C . LYS A 1 68 ? 2.532 13.291 11.898 1.00 1.00 776 LYS A C 4
ATOM 3800 O O . LYS A 1 68 ? 3.578 13.616 11.327 1.00 1.00 776 LYS A O 4
ATOM 3818 N N . ARG A 1 69 ? 2.197 12.012 12.069 1.00 1.00 777 ARG A N 4
ATOM 3819 C CA . ARG A 1 69 ? 2.908 10.905 11.469 1.00 1.00 777 ARG A CA 4
ATOM 3820 C C . ARG A 1 69 ? 1.924 9.883 10.917 1.00 1.00 777 ARG A C 4
ATOM 3821 O O . ARG A 1 69 ? 2.152 8.690 11.086 1.00 1.00 777 ARG A O 4
ATOM 3842 N N . ARG A 1 70 ? 0.843 10.294 10.242 1.00 1.00 778 ARG A N 4
ATOM 3843 C CA . ARG A 1 70 ? -0.025 9.299 9.612 1.00 1.00 778 ARG A CA 4
ATOM 3844 C C . ARG A 1 70 ? 0.767 8.703 8.443 1.00 1.00 778 ARG A C 4
ATOM 3845 O O . ARG A 1 70 ? 1.655 9.378 7.909 1.00 1.00 778 ARG A O 4
ATOM 3866 N N . PHE A 1 71 ? 0.473 7.465 8.061 1.00 1.00 779 PHE A N 4
ATOM 3867 C CA . PHE A 1 71 ? 1.009 6.751 6.911 1.00 1.00 779 PHE A CA 4
ATOM 3868 C C . PHE A 1 71 ? -0.010 5.665 6.527 1.00 1.00 779 PHE A C 4
ATOM 3869 O O . PHE A 1 71 ? -1.056 5.525 7.172 1.00 1.00 779 PHE A O 4
ATOM 3886 N N . ILE A 1 72 ? 0.237 4.947 5.436 1.00 1.00 780 ILE A N 4
ATOM 3887 C CA . ILE A 1 72 ? -0.503 3.799 4.915 1.00 1.00 780 ILE A CA 4
ATOM 3888 C C . ILE A 1 72 ? 0.297 2.528 5.094 1.00 1.00 780 ILE A C 4
ATOM 3889 O O . ILE A 1 72 ? 1.497 2.506 4.862 1.00 1.00 780 ILE A O 4
ATOM 3905 N N . THR A 1 73 ? -0.384 1.473 5.516 1.00 1.00 781 THR A N 4
ATOM 3906 C CA . THR A 1 73 ? 0.180 0.153 5.638 1.00 1.00 781 THR A CA 4
ATOM 3907 C C . THR A 1 73 ? -0.688 -0.763 4.798 1.00 1.00 781 THR A C 4
ATOM 3908 O O . THR A 1 73 ? -1.911 -0.627 4.739 1.00 1.00 781 THR A O 4
ATOM 3919 N N . VAL A 1 74 ? -0.034 -1.688 4.130 1.00 1.00 782 VAL A N 4
ATOM 3920 C CA . VAL A 1 74 ? -0.632 -2.749 3.361 1.00 1.00 782 VAL A CA 4
ATOM 3921 C C . VAL A 1 74 ? 0.102 -3.998 3.794 1.00 1.00 782 VAL A C 4
ATOM 3922 O O . VAL A 1 74 ? 1.328 -3.995 3.883 1.00 1.00 782 VAL A O 4
ATOM 3935 N N . SER A 1 75 ? -0.653 -5.043 4.086 1.00 1.00 783 SER A N 4
ATOM 3936 C CA . SER A 1 75 ? -0.145 -6.290 4.627 1.00 1.00 783 SER A CA 4
ATOM 3937 C C . SER A 1 75 ? -0.589 -7.441 3.749 1.00 1.00 783 SER A C 4
ATOM 3938 O O . SER A 1 75 ? -1.689 -7.425 3.205 1.00 1.00 783 SER A O 4
ATOM 3946 N N . LYS A 1 76 ? 0.260 -8.445 3.604 1.00 1.00 784 LYS A N 4
ATOM 3947 C CA . LYS A 1 76 ? 0.039 -9.578 2.717 1.00 1.00 784 LYS A CA 4
ATOM 3948 C C . LYS A 1 76 ? -0.808 -10.621 3.395 1.00 1.00 784 LYS A C 4
ATOM 3949 O O . LYS A 1 76 ? -0.432 -11.062 4.483 1.00 1.00 784 LYS A O 4
ATOM 3967 N N . ARG A 1 77 ? -1.961 -10.985 2.825 1.00 1.00 785 ARG A N 4
ATOM 3968 C CA . ARG A 1 77 ? -2.683 -12.088 3.437 1.00 1.00 785 ARG A CA 4
ATOM 3969 C C . ARG A 1 77 ? -1.830 -13.285 3.012 1.00 1.00 785 ARG A C 4
ATOM 3970 O O . ARG A 1 77 ? -1.724 -13.564 1.812 1.00 1.00 785 ARG A O 4
ATOM 3991 N N . ALA A 1 78 ? -1.175 -13.941 3.970 1.00 1.00 786 ALA A N 4
ATOM 3992 C CA . ALA A 1 78 ? -0.314 -15.090 3.744 1.00 1.00 786 ALA A CA 4
ATOM 3993 C C . ALA A 1 78 ? -1.073 -16.161 2.977 1.00 1.00 786 ALA A C 4
ATOM 3994 O O . ALA A 1 78 ? -2.305 -16.273 3.144 1.00 1.00 786 ALA A O 4
ATOM 4001 N N . GLY A 1 17 ? -3.195 6.247 -13.277 1.00 1.00 725 GLY A N 5
ATOM 4002 C CA . GLY A 1 17 ? -2.529 5.087 -12.669 1.00 1.00 725 GLY A CA 5
ATOM 4003 C C . GLY A 1 17 ? -1.042 5.351 -12.506 1.00 1.00 725 GLY A C 5
ATOM 4004 O O . GLY A 1 17 ? -0.519 6.354 -13.003 1.00 1.00 725 GLY A O 5
ATOM 4008 N N . VAL A 1 18 ? -0.343 4.462 -11.792 1.00 1.00 726 VAL A N 5
ATOM 4009 C CA . VAL A 1 18 ? 1.077 4.600 -11.536 1.00 1.00 726 VAL A CA 5
ATOM 4010 C C . VAL A 1 18 ? 1.714 3.217 -11.584 1.00 1.00 726 VAL A C 5
ATOM 4011 O O . VAL A 1 18 ? 1.451 2.378 -10.719 1.00 1.00 726 VAL A O 5
ATOM 4024 N N . ASP A 1 19 ? 2.548 2.990 -12.596 1.00 1.00 727 ASP A N 5
ATOM 4025 C CA . ASP A 1 19 ? 3.331 1.769 -12.737 1.00 1.00 727 ASP A CA 5
ATOM 4026 C C . ASP A 1 19 ? 4.225 1.634 -11.510 1.00 1.00 727 ASP A C 5
ATOM 4027 O O . ASP A 1 19 ? 4.237 0.593 -10.874 1.00 1.00 727 ASP A O 5
ATOM 4036 N N . HIS A 1 20 ? 4.884 2.724 -11.103 1.00 1.00 728 HIS A N 5
ATOM 4037 C CA . HIS A 1 20 ? 5.850 2.758 -10.011 1.00 1.00 728 HIS A CA 5
ATOM 4038 C C . HIS A 1 20 ? 5.300 2.135 -8.722 1.00 1.00 728 HIS A C 5
ATOM 4039 O O . HIS A 1 20 ? 5.920 1.231 -8.151 1.00 1.00 728 HIS A O 5
ATOM 4053 N N . PHE A 1 21 ? 4.146 2.618 -8.244 1.00 1.00 729 PHE A N 5
ATOM 4054 C CA . PHE A 1 21 ? 3.528 2.055 -7.052 1.00 1.00 729 PHE A CA 5
ATOM 4055 C C . PHE A 1 21 ? 3.168 0.605 -7.295 1.00 1.00 729 PHE A C 5
ATOM 4056 O O . PHE A 1 21 ? 3.497 -0.233 -6.461 1.00 1.00 729 PHE A O 5
ATOM 4073 N N . ARG A 1 22 ? 2.520 0.296 -8.418 1.00 1.00 730 ARG A N 5
ATOM 4074 C CA . ARG A 1 22 ? 2.114 -1.067 -8.721 1.00 1.00 730 ARG A CA 5
ATOM 4075 C C . ARG A 1 22 ? 3.321 -1.999 -8.718 1.00 1.00 730 ARG A C 5
ATOM 4076 O O . ARG A 1 22 ? 3.220 -3.055 -8.112 1.00 1.00 730 ARG A O 5
ATOM 4097 N N . ALA A 1 23 ? 4.464 -1.608 -9.275 1.00 1.00 731 ALA A N 5
ATOM 4098 C CA . ALA A 1 23 ? 5.693 -2.383 -9.254 1.00 1.00 731 ALA A CA 5
ATOM 4099 C C . ALA A 1 23 ? 6.208 -2.572 -7.829 1.00 1.00 731 ALA A C 5
ATOM 4100 O O . ALA A 1 23 ? 6.671 -3.667 -7.509 1.00 1.00 731 ALA A O 5
ATOM 4107 N N . MET A 1 24 ? 6.139 -1.554 -6.962 1.00 1.00 732 MET A N 5
ATOM 4108 C CA . MET A 1 24 ? 6.518 -1.731 -5.560 1.00 1.00 732 MET A CA 5
ATOM 4109 C C . MET A 1 24 ? 5.599 -2.759 -4.889 1.00 1.00 732 MET A C 5
ATOM 4110 O O . MET A 1 24 ? 6.075 -3.656 -4.191 1.00 1.00 732 MET A O 5
ATOM 4124 N N . ILE A 1 25 ? 4.282 -2.659 -5.099 1.00 1.00 733 ILE A N 5
ATOM 4125 C CA . ILE A 1 25 ? 3.355 -3.626 -4.517 1.00 1.00 733 ILE A CA 5
ATOM 4126 C C . ILE A 1 25 ? 3.583 -5.016 -5.114 1.00 1.00 733 ILE A C 5
ATOM 4127 O O . ILE A 1 25 ? 3.532 -5.997 -4.381 1.00 1.00 733 ILE A O 5
ATOM 4143 N N . VAL A 1 26 ? 3.864 -5.129 -6.406 1.00 1.00 734 VAL A N 5
ATOM 4144 C CA . VAL A 1 26 ? 4.131 -6.405 -7.060 1.00 1.00 734 VAL A CA 5
ATOM 4145 C C . VAL A 1 26 ? 5.426 -7.022 -6.525 1.00 1.00 734 VAL A C 5
ATOM 4146 O O . VAL A 1 26 ? 5.469 -8.233 -6.322 1.00 1.00 734 VAL A O 5
ATOM 4159 N N . GLU A 1 27 ? 6.452 -6.225 -6.219 1.00 1.00 735 GLU A N 5
ATOM 4160 C CA . GLU A 1 27 ? 7.670 -6.727 -5.597 1.00 1.00 735 GLU A CA 5
ATOM 4161 C C . GLU A 1 27 ? 7.298 -7.318 -4.234 1.00 1.00 735 GLU A C 5
ATOM 4162 O O . GLU A 1 27 ? 7.703 -8.435 -3.897 1.00 1.00 735 GLU A O 5
ATOM 4174 N N . PHE A 1 28 ? 6.509 -6.579 -3.452 1.00 1.00 736 PHE A N 5
ATOM 4175 C CA . PHE A 1 28 ? 6.022 -7.019 -2.157 1.00 1.00 736 PHE A CA 5
ATOM 4176 C C . PHE A 1 28 ? 5.135 -8.266 -2.274 1.00 1.00 736 PHE A C 5
ATOM 4177 O O . PHE A 1 28 ? 5.213 -9.128 -1.401 1.00 1.00 736 PHE A O 5
ATOM 4194 N N . MET A 1 29 ? 4.351 -8.418 -3.343 1.00 1.00 737 MET A N 5
ATOM 4195 C CA . MET A 1 29 ? 3.541 -9.601 -3.624 1.00 1.00 737 MET A CA 5
ATOM 4196 C C . MET A 1 29 ? 4.445 -10.796 -3.905 1.00 1.00 737 MET A C 5
ATOM 4197 O O . MET A 1 29 ? 4.295 -11.834 -3.265 1.00 1.00 737 MET A O 5
ATOM 4211 N N . ALA A 1 30 ? 5.414 -10.640 -4.811 1.00 1.00 738 ALA A N 5
ATOM 4212 C CA . ALA A 1 30 ? 6.384 -11.670 -5.156 1.00 1.00 738 ALA A CA 5
ATOM 4213 C C . ALA A 1 30 ? 7.189 -12.118 -3.930 1.00 1.00 738 ALA A C 5
ATOM 4214 O O . ALA A 1 30 ? 7.632 -13.266 -3.858 1.00 1.00 738 ALA A O 5
ATOM 4221 N N . SER A 1 31 ? 7.387 -11.226 -2.960 1.00 1.00 739 SER A N 5
ATOM 4222 C CA . SER A 1 31 ? 8.071 -11.519 -1.714 1.00 1.00 739 SER A CA 5
ATOM 4223 C C . SER A 1 31 ? 7.126 -12.167 -0.685 1.00 1.00 739 SER A C 5
ATOM 4224 O O . SER A 1 31 ? 7.524 -13.106 0.012 1.00 1.00 739 SER A O 5
ATOM 4232 N N . LYS A 1 32 ? 5.889 -11.660 -0.576 1.00 1.00 740 LYS A N 5
ATOM 4233 C CA . LYS A 1 32 ? 4.837 -12.008 0.386 1.00 1.00 740 LYS A CA 5
ATOM 4234 C C . LYS A 1 32 ? 5.395 -12.146 1.796 1.00 1.00 740 LYS A C 5
ATOM 4235 O O . LYS A 1 32 ? 5.139 -13.133 2.483 1.00 1.00 740 LYS A O 5
ATOM 4253 N N . LYS A 1 33 ? 6.170 -11.142 2.217 1.00 1.00 741 LYS A N 5
ATOM 4254 C CA . LYS A 1 33 ? 6.831 -11.116 3.514 1.00 1.00 741 LYS A CA 5
ATOM 4255 C C . LYS A 1 33 ? 5.798 -11.007 4.629 1.00 1.00 741 LYS A C 5
ATOM 4256 O O . LYS A 1 33 ? 5.382 -12.036 5.154 1.00 1.00 741 LYS A O 5
ATOM 4274 N N . MET A 1 34 ? 5.320 -9.795 4.911 1.00 1.00 742 MET A N 5
ATOM 4275 C CA . MET A 1 34 ? 4.263 -9.496 5.867 1.00 1.00 742 MET A CA 5
ATOM 4276 C C . MET A 1 34 ? 3.638 -8.156 5.508 1.00 1.00 742 MET A C 5
ATOM 4277 O O . MET A 1 34 ? 2.447 -8.130 5.219 1.00 1.00 742 MET A O 5
ATOM 4291 N N . GLN A 1 35 ? 4.406 -7.058 5.459 1.00 1.00 743 GLN A N 5
ATOM 4292 C CA . GLN A 1 35 ? 3.847 -5.721 5.234 1.00 1.00 743 GLN A CA 5
ATOM 4293 C C . GLN A 1 35 ? 4.773 -4.761 4.486 1.00 1.00 743 GLN A C 5
ATOM 4294 O O . GLN A 1 35 ? 5.964 -5.031 4.322 1.00 1.00 743 GLN A O 5
ATOM 4308 N N . LEU A 1 36 ? 4.210 -3.648 4.014 1.00 1.00 744 LEU A N 5
ATOM 4309 C CA . LEU A 1 36 ? 4.862 -2.520 3.366 1.00 1.00 744 LEU A CA 5
ATOM 4310 C C . LEU A 1 36 ? 4.151 -1.285 3.915 1.00 1.00 744 LEU A C 5
ATOM 4311 O O . LEU A 1 36 ? 2.929 -1.169 3.809 1.00 1.00 744 LEU A O 5
ATOM 4327 N N . GLU A 1 37 ? 4.886 -0.393 4.565 1.00 1.00 745 GLU A N 5
ATOM 4328 C CA . GLU A 1 37 ? 4.398 0.867 5.052 1.00 1.00 745 GLU A CA 5
ATOM 4329 C C . GLU A 1 37 ? 4.734 1.903 3.976 1.00 1.00 745 GLU A C 5
ATOM 4330 O O . GLU A 1 37 ? 5.917 2.186 3.754 1.00 1.00 745 GLU A O 5
ATOM 4342 N N . PHE A 1 38 ? 3.726 2.487 3.330 1.00 1.00 746 PHE A N 5
ATOM 4343 C CA . PHE A 1 38 ? 3.870 3.536 2.328 1.00 1.00 746 PHE A CA 5
ATOM 4344 C C . PHE A 1 38 ? 3.745 4.903 3.041 1.00 1.00 746 PHE A C 5
ATOM 4345 O O . PHE A 1 38 ? 2.986 5.043 4.010 1.00 1.00 746 PHE A O 5
ATOM 4362 N N . PRO A 1 39 ? 4.483 5.926 2.574 1.00 1.00 747 PRO A N 5
ATOM 4363 C CA . PRO A 1 39 ? 4.560 7.234 3.220 1.00 1.00 747 PRO A CA 5
ATOM 4364 C C . PRO A 1 39 ? 3.334 8.144 3.039 1.00 1.00 747 PRO A C 5
ATOM 4365 O O . PRO A 1 39 ? 2.516 7.927 2.147 1.00 1.00 747 PRO A O 5
ATOM 4376 N N . PRO A 1 40 ? 3.250 9.239 3.823 1.00 1.00 748 PRO A N 5
ATOM 4377 C CA . PRO A 1 40 ? 2.220 10.268 3.718 1.00 1.00 748 PRO A CA 5
ATOM 4378 C C . PRO A 1 40 ? 2.206 10.981 2.368 1.00 1.00 748 PRO A C 5
ATOM 4379 O O . PRO A 1 40 ? 1.192 11.590 2.050 1.00 1.00 748 PRO A O 5
ATOM 4390 N N . SER A 1 41 ? 3.314 10.990 1.623 1.00 1.00 749 SER A N 5
ATOM 4391 C CA . SER A 1 41 ? 3.558 11.680 0.354 1.00 1.00 749 SER A CA 5
ATOM 4392 C C . SER A 1 41 ? 2.458 11.532 -0.721 1.00 1.00 749 SER A C 5
ATOM 4393 O O . SER A 1 41 ? 2.512 12.204 -1.755 1.00 1.00 749 SER A O 5
ATOM 4401 N N . LEU A 1 42 ? 1.508 10.621 -0.518 1.00 1.00 750 LEU A N 5
ATOM 4402 C CA . LEU A 1 42 ? 0.358 10.314 -1.348 1.00 1.00 750 LEU A CA 5
ATOM 4403 C C . LEU A 1 42 ? -0.691 11.397 -1.132 1.00 1.00 750 LEU A C 5
ATOM 4404 O O . LEU A 1 42 ? -1.208 11.550 -0.026 1.00 1.00 750 LEU A O 5
ATOM 4420 N N . ASN A 1 43 ? -1.018 12.150 -2.177 1.00 1.00 751 ASN A N 5
ATOM 4421 C CA . ASN A 1 43 ? -1.965 13.259 -2.053 1.00 1.00 751 ASN A CA 5
ATOM 4422 C C . ASN A 1 43 ? -3.384 12.704 -2.040 1.00 1.00 751 ASN A C 5
ATOM 4423 O O . ASN A 1 43 ? -4.105 12.809 -1.047 1.00 1.00 751 ASN A O 5
ATOM 4434 N N . SER A 1 44 ? -3.834 12.141 -3.161 1.00 1.00 752 SER A N 5
ATOM 4435 C CA . SER A 1 44 ? -5.124 11.473 -3.277 1.00 1.00 752 SER A CA 5
ATOM 4436 C C . SER A 1 44 ? -5.016 10.309 -4.260 1.00 1.00 752 SER A C 5
ATOM 4437 O O . SER A 1 44 ? -5.377 9.185 -3.904 1.00 1.00 752 SER A O 5
ATOM 4445 N N . HIS A 1 45 ? -4.520 10.548 -5.481 1.00 1.00 753 HIS A N 5
ATOM 4446 C CA . HIS A 1 45 ? -4.433 9.514 -6.504 1.00 1.00 753 HIS A CA 5
ATOM 4447 C C . HIS A 1 45 ? -3.566 8.342 -6.057 1.00 1.00 753 HIS A C 5
ATOM 4448 O O . HIS A 1 45 ? -3.988 7.193 -6.194 1.00 1.00 753 HIS A O 5
ATOM 4462 N N . ASP A 1 46 ? -2.379 8.621 -5.515 1.00 1.00 754 ASP A N 5
ATOM 4463 C CA . ASP A 1 46 ? -1.387 7.638 -5.142 1.00 1.00 754 ASP A CA 5
ATOM 4464 C C . ASP A 1 46 ? -1.948 6.773 -4.016 1.00 1.00 754 ASP A C 5
ATOM 4465 O O . ASP A 1 46 ? -1.892 5.549 -4.091 1.00 1.00 754 ASP A O 5
ATOM 4474 N N . ARG A 1 47 ? -2.578 7.397 -3.012 1.00 1.00 755 ARG A N 5
ATOM 4475 C CA . ARG A 1 47 ? -3.264 6.701 -1.921 1.00 1.00 755 ARG A CA 5
ATOM 4476 C C . ARG A 1 47 ? -4.297 5.744 -2.491 1.00 1.00 755 ARG A C 5
ATOM 4477 O O . ARG A 1 47 ? -4.291 4.559 -2.162 1.00 1.00 755 ARG A O 5
ATOM 4498 N N . LEU A 1 48 ? -5.213 6.275 -3.301 1.00 1.00 756 LEU A N 5
ATOM 4499 C CA . LEU A 1 48 ? -6.316 5.501 -3.840 1.00 1.00 756 LEU A CA 5
ATOM 4500 C C . LEU A 1 48 ? -5.785 4.327 -4.657 1.00 1.00 756 LEU A C 5
ATOM 4501 O O . LEU A 1 48 ? -6.270 3.214 -4.505 1.00 1.00 756 LEU A O 5
ATOM 4517 N N . ARG A 1 49 ? -4.766 4.546 -5.488 1.00 1.00 757 ARG A N 5
ATOM 4518 C CA . ARG A 1 49 ? -4.142 3.484 -6.268 1.00 1.00 757 ARG A CA 5
ATOM 4519 C C . ARG A 1 49 ? -3.545 2.419 -5.351 1.00 1.00 757 ARG A C 5
ATOM 4520 O O . ARG A 1 49 ? -3.803 1.244 -5.588 1.00 1.00 757 ARG A O 5
ATOM 4541 N N . VAL A 1 50 ? -2.775 2.790 -4.325 1.00 1.00 758 VAL A N 5
ATOM 4542 C CA . VAL A 1 50 ? -2.198 1.820 -3.395 1.00 1.00 758 VAL A CA 5
ATOM 4543 C C . VAL A 1 50 ? -3.319 0.985 -2.766 1.00 1.00 758 VAL A C 5
ATOM 4544 O O . VAL A 1 50 ? -3.232 -0.246 -2.779 1.00 1.00 758 VAL A O 5
ATOM 4557 N N . HIS A 1 51 ? -4.379 1.636 -2.266 1.00 1.00 759 HIS A N 5
ATOM 4558 C CA . HIS A 1 51 ? -5.548 0.946 -1.736 1.00 1.00 759 HIS A CA 5
ATOM 4559 C C . HIS A 1 51 ? -6.114 -0.013 -2.778 1.00 1.00 759 HIS A C 5
ATOM 4560 O O . HIS A 1 51 ? -6.284 -1.180 -2.470 1.00 1.00 759 HIS A O 5
ATOM 4574 N N . GLN A 1 52 ? -6.391 0.442 -4.000 1.00 1.00 760 GLN A N 5
ATOM 4575 C CA . GLN A 1 52 ? -7.014 -0.350 -5.047 1.00 1.00 760 GLN A CA 5
ATOM 4576 C C . GLN A 1 52 ? -6.254 -1.634 -5.354 1.00 1.00 760 GLN A C 5
ATOM 4577 O O . GLN A 1 52 ? -6.865 -2.697 -5.351 1.00 1.00 760 GLN A O 5
ATOM 4591 N N . ILE A 1 53 ? -4.959 -1.563 -5.655 1.00 1.00 761 ILE A N 5
ATOM 4592 C CA . ILE A 1 53 ? -4.096 -2.713 -5.880 1.00 1.00 761 ILE A CA 5
ATOM 4593 C C . ILE A 1 53 ? -4.183 -3.652 -4.671 1.00 1.00 761 ILE A C 5
ATOM 4594 O O . ILE A 1 53 ? -4.414 -4.854 -4.817 1.00 1.00 761 ILE A O 5
ATOM 4610 N N . ALA A 1 54 ? -4.039 -3.110 -3.461 1.00 1.00 762 ALA A N 5
ATOM 4611 C CA . ALA A 1 54 ? -4.141 -3.907 -2.254 1.00 1.00 762 ALA A CA 5
ATOM 4612 C C . ALA A 1 54 ? -5.490 -4.631 -2.147 1.00 1.00 762 ALA A C 5
ATOM 4613 O O . ALA A 1 54 ? -5.545 -5.802 -1.764 1.00 1.00 762 ALA A O 5
ATOM 4620 N N . GLU A 1 55 ? -6.563 -3.935 -2.496 1.00 1.00 763 GLU A N 5
ATOM 4621 C CA . GLU A 1 55 ? -7.937 -4.387 -2.425 1.00 1.00 763 GLU A CA 5
ATOM 4622 C C . GLU A 1 55 ? -8.292 -5.366 -3.550 1.00 1.00 763 GLU A C 5
ATOM 4623 O O . GLU A 1 55 ? -9.242 -6.141 -3.428 1.00 1.00 763 GLU A O 5
ATOM 4635 N N . GLU A 1 56 ? -7.580 -5.310 -4.672 1.00 1.00 764 GLU A N 5
ATOM 4636 C CA . GLU A 1 56 ? -7.691 -6.198 -5.800 1.00 1.00 764 GLU A CA 5
ATOM 4637 C C . GLU A 1 56 ? -7.065 -7.534 -5.424 1.00 1.00 764 GLU A C 5
ATOM 4638 O O . GLU A 1 56 ? -7.647 -8.583 -5.701 1.00 1.00 764 GLU A O 5
ATOM 4650 N N . HIS A 1 57 ? -5.906 -7.494 -4.763 1.00 1.00 765 HIS A N 5
ATOM 4651 C CA . HIS A 1 57 ? -5.227 -8.648 -4.247 1.00 1.00 765 HIS A CA 5
ATOM 4652 C C . HIS A 1 57 ? -5.839 -8.999 -2.894 1.00 1.00 765 HIS A C 5
ATOM 4653 O O . HIS A 1 57 ? -6.998 -8.708 -2.587 1.00 1.00 765 HIS A O 5
ATOM 4667 N N . GLY A 1 58 ? -5.041 -9.649 -2.073 1.00 1.00 766 GLY A N 5
ATOM 4668 C CA . GLY A 1 58 ? -5.327 -10.090 -0.742 1.00 1.00 766 GLY A CA 5
ATOM 4669 C C . GLY A 1 58 ? -4.523 -9.287 0.255 1.00 1.00 766 GLY A C 5
ATOM 4670 O O . GLY A 1 58 ? -3.829 -9.884 1.090 1.00 1.00 766 GLY A O 5
ATOM 4674 N N . LEU A 1 59 ? -4.549 -7.949 0.142 1.00 1.00 767 LEU A N 5
ATOM 4675 C CA . LEU A 1 59 ? -3.784 -7.138 1.069 1.00 1.00 767 LEU A CA 5
ATOM 4676 C C . LEU A 1 59 ? -4.737 -6.419 1.996 1.00 1.00 767 LEU A C 5
ATOM 4677 O O . LEU A 1 59 ? -5.728 -5.847 1.541 1.00 1.00 767 LEU A O 5
ATOM 4693 N N . ARG A 1 60 ? -4.431 -6.421 3.287 1.00 1.00 768 ARG A N 5
ATOM 4694 C CA . ARG A 1 60 ? -5.191 -5.668 4.266 1.00 1.00 768 ARG A CA 5
ATOM 4695 C C . ARG A 1 60 ? -4.571 -4.288 4.150 1.00 1.00 768 ARG A C 5
ATOM 4696 O O . ARG A 1 60 ? -3.391 -4.140 4.461 1.00 1.00 768 ARG A O 5
ATOM 4717 N N . HIS A 1 61 ? -5.299 -3.328 3.588 1.00 1.00 769 HIS A N 5
ATOM 4718 C CA . HIS A 1 61 ? -4.821 -1.963 3.439 1.00 1.00 769 HIS A CA 5
ATOM 4719 C C . HIS A 1 61 ? -5.428 -1.154 4.564 1.00 1.00 769 HIS A C 5
ATOM 4720 O O . HIS A 1 61 ? -6.607 -1.321 4.895 1.00 1.00 769 HIS A O 5
ATOM 4734 N N . ASP A 1 62 ? -4.640 -0.252 5.126 1.00 1.00 770 ASP A N 5
ATOM 4735 C CA . ASP A 1 62 ? -5.032 0.537 6.281 1.00 1.00 770 ASP A CA 5
ATOM 4736 C C . ASP A 1 62 ? -4.188 1.805 6.379 1.00 1.00 770 ASP A C 5
ATOM 4737 O O . ASP A 1 62 ? -3.281 2.037 5.574 1.00 1.00 770 ASP A O 5
ATOM 4746 N N . SER A 1 63 ? -4.507 2.642 7.355 1.00 1.00 771 SER A N 5
ATOM 4747 C CA . SER A 1 63 ? -3.791 3.845 7.704 1.00 1.00 771 SER A CA 5
ATOM 4748 C C . SER A 1 63 ? -3.187 3.618 9.090 1.00 1.00 771 SER A C 5
ATOM 4749 O O . SER A 1 63 ? -3.725 2.871 9.912 1.00 1.00 771 SER A O 5
ATOM 4757 N N . SER A 1 64 ? -2.088 4.305 9.354 1.00 1.00 772 SER A N 5
ATOM 4758 C CA . SER A 1 64 ? -1.327 4.243 10.589 1.00 1.00 772 SER A CA 5
ATOM 4759 C C . SER A 1 64 ? -1.019 5.675 11.011 1.00 1.00 772 SER A C 5
ATOM 4760 O O . SER A 1 64 ? -1.188 6.598 10.210 1.00 1.00 772 SER A O 5
ATOM 4768 N N . GLY A 1 65 ? -0.579 5.865 12.250 1.00 1.00 773 GLY A N 5
ATOM 4769 C CA . GLY A 1 65 ? -0.284 7.145 12.867 1.00 1.00 773 GLY A CA 5
ATOM 4770 C C . GLY A 1 65 ? -1.227 7.416 14.026 1.00 1.00 773 GLY A C 5
ATOM 4771 O O . GLY A 1 65 ? -2.289 6.799 14.131 1.00 1.00 773 GLY A O 5
ATOM 4775 N N . GLU A 1 66 ? -0.859 8.368 14.880 1.00 1.00 774 GLU A N 5
ATOM 4776 C CA . GLU A 1 66 ? -1.628 8.739 16.061 1.00 1.00 774 GLU A CA 5
ATOM 4777 C C . GLU A 1 66 ? -2.126 10.169 15.876 1.00 1.00 774 GLU A C 5
ATOM 4778 O O . GLU A 1 66 ? -3.328 10.392 15.720 1.00 1.00 774 GLU A O 5
ATOM 4790 N N . GLY A 1 67 ? -1.206 11.136 15.839 1.00 1.00 775 GLY A N 5
ATOM 4791 C CA . GLY A 1 67 ? -1.540 12.548 15.778 1.00 1.00 775 GLY A CA 5
ATOM 4792 C C . GLY A 1 67 ? -0.873 13.266 14.624 1.00 1.00 775 GLY A C 5
ATOM 4793 O O . GLY A 1 67 ? -1.568 13.873 13.812 1.00 1.00 775 GLY A O 5
ATOM 4797 N N . LYS A 1 68 ? 0.457 13.206 14.514 1.00 1.00 776 LYS A N 5
ATOM 4798 C CA . LYS A 1 68 ? 1.199 13.970 13.501 1.00 1.00 776 LYS A CA 5
ATOM 4799 C C . LYS A 1 68 ? 2.164 13.105 12.694 1.00 1.00 776 LYS A C 5
ATOM 4800 O O . LYS A 1 68 ? 3.181 13.598 12.206 1.00 1.00 776 LYS A O 5
ATOM 4818 N N . ARG A 1 69 ? 1.881 11.807 12.579 1.00 1.00 777 ARG A N 5
ATOM 4819 C CA . ARG A 1 69 ? 2.606 10.832 11.768 1.00 1.00 777 ARG A CA 5
ATOM 4820 C C . ARG A 1 69 ? 1.622 9.922 11.048 1.00 1.00 777 ARG A C 5
ATOM 4821 O O . ARG A 1 69 ? 1.693 8.708 11.216 1.00 1.00 777 ARG A O 5
ATOM 4842 N N . ARG A 1 70 ? 0.643 10.469 10.319 1.00 1.00 778 ARG A N 5
ATOM 4843 C CA . ARG A 1 70 ? -0.280 9.592 9.593 1.00 1.00 778 ARG A CA 5
ATOM 4844 C C . ARG A 1 70 ? 0.442 9.049 8.355 1.00 1.00 778 ARG A C 5
ATOM 4845 O O . ARG A 1 70 ? 1.220 9.796 7.753 1.00 1.00 778 ARG A O 5
ATOM 4866 N N . PHE A 1 71 ? 0.235 7.783 7.987 1.00 1.00 779 PHE A N 5
ATOM 4867 C CA . PHE A 1 71 ? 0.763 7.139 6.778 1.00 1.00 779 PHE A CA 5
ATOM 4868 C C . PHE A 1 71 ? -0.131 5.941 6.394 1.00 1.00 779 PHE A C 5
ATOM 4869 O O . PHE A 1 71 ? -1.197 5.762 6.992 1.00 1.00 779 PHE A O 5
ATOM 4886 N N . ILE A 1 72 ? 0.243 5.151 5.381 1.00 1.00 780 ILE A N 5
ATOM 4887 C CA . ILE A 1 72 ? -0.458 3.949 4.892 1.00 1.00 780 ILE A CA 5
ATOM 4888 C C . ILE A 1 72 ? 0.318 2.666 5.139 1.00 1.00 780 ILE A C 5
ATOM 4889 O O . ILE A 1 72 ? 1.530 2.617 4.979 1.00 1.00 780 ILE A O 5
ATOM 4905 N N . THR A 1 73 ? -0.399 1.611 5.505 1.00 1.00 781 THR A N 5
ATOM 4906 C CA . THR A 1 73 ? 0.136 0.282 5.679 1.00 1.00 781 THR A CA 5
ATOM 4907 C C . THR A 1 73 ? -0.674 -0.660 4.812 1.00 1.00 781 THR A C 5
ATOM 4908 O O . THR A 1 73 ? -1.883 -0.505 4.643 1.00 1.00 781 THR A O 5
ATOM 4919 N N . VAL A 1 74 ? 0.011 -1.642 4.255 1.00 1.00 782 VAL A N 5
ATOM 4920 C CA . VAL A 1 74 ? -0.566 -2.718 3.490 1.00 1.00 782 VAL A CA 5
ATOM 4921 C C . VAL A 1 74 ? 0.150 -3.984 3.926 1.00 1.00 782 VAL A C 5
ATOM 4922 O O . VAL A 1 74 ? 1.379 -4.008 4.010 1.00 1.00 782 VAL A O 5
ATOM 4935 N N . SER A 1 75 ? -0.623 -5.025 4.193 1.00 1.00 783 SER A N 5
ATOM 4936 C CA . SER A 1 75 ? -0.125 -6.287 4.718 1.00 1.00 783 SER A CA 5
ATOM 4937 C C . SER A 1 75 ? -0.637 -7.422 3.847 1.00 1.00 783 SER A C 5
ATOM 4938 O O . SER A 1 75 ? -1.794 -7.422 3.441 1.00 1.00 783 SER A O 5
ATOM 4946 N N . LYS A 1 76 ? 0.227 -8.380 3.549 1.00 1.00 784 LYS A N 5
ATOM 4947 C CA . LYS A 1 76 ? -0.028 -9.536 2.698 1.00 1.00 784 LYS A CA 5
ATOM 4948 C C . LYS A 1 76 ? -0.680 -10.638 3.492 1.00 1.00 784 LYS A C 5
ATOM 4949 O O . LYS A 1 76 ? -0.151 -11.007 4.545 1.00 1.00 784 LYS A O 5
ATOM 4967 N N . ARG A 1 77 ? -1.841 -11.130 3.045 1.00 1.00 785 ARG A N 5
ATOM 4968 C CA . ARG A 1 77 ? -2.395 -12.280 3.741 1.00 1.00 785 ARG A CA 5
ATOM 4969 C C . ARG A 1 77 ? -1.566 -13.434 3.164 1.00 1.00 785 ARG A C 5
ATOM 4970 O O . ARG A 1 77 ? -1.725 -13.737 1.980 1.00 1.00 785 ARG A O 5
ATOM 4991 N N . ALA A 1 78 ? -0.721 -14.089 3.963 1.00 1.00 786 ALA A N 5
ATOM 4992 C CA . ALA A 1 78 ? 0.056 -15.246 3.535 1.00 1.00 786 ALA A CA 5
ATOM 4993 C C . ALA A 1 78 ? -0.905 -16.340 3.110 1.00 1.00 786 ALA A C 5
ATOM 4994 O O . ALA A 1 78 ? -0.734 -16.903 2.009 1.00 1.00 786 ALA A O 5
ATOM 5001 N N . GLY A 1 17 ? -2.107 6.469 -14.438 1.00 1.00 725 GLY A N 6
ATOM 5002 C CA . GLY A 1 17 ? -0.966 5.558 -14.490 1.00 1.00 725 GLY A CA 6
ATOM 5003 C C . GLY A 1 17 ? -0.273 5.565 -13.151 1.00 1.00 725 GLY A C 6
ATOM 5004 O O . GLY A 1 17 ? 0.080 6.632 -12.646 1.00 1.00 725 GLY A O 6
ATOM 5008 N N . VAL A 1 18 ? -0.075 4.387 -12.567 1.00 1.00 726 VAL A N 6
ATOM 5009 C CA . VAL A 1 18 ? 0.704 4.191 -11.359 1.00 1.00 726 VAL A CA 6
ATOM 5010 C C . VAL A 1 18 ? 1.664 3.058 -11.676 1.00 1.00 726 VAL A C 6
ATOM 5011 O O . VAL A 1 18 ? 1.225 1.936 -11.933 1.00 1.00 726 VAL A O 6
ATOM 5024 N N . ASP A 1 19 ? 2.957 3.366 -11.695 1.00 1.00 727 ASP A N 6
ATOM 5025 C CA . ASP A 1 19 ? 3.998 2.408 -12.042 1.00 1.00 727 ASP A CA 6
ATOM 5026 C C . ASP A 1 19 ? 4.790 2.071 -10.789 1.00 1.00 727 ASP A C 6
ATOM 5027 O O . ASP A 1 19 ? 4.648 0.980 -10.252 1.00 1.00 727 ASP A O 6
ATOM 5036 N N . HIS A 1 20 ? 5.512 3.051 -10.240 1.00 1.00 728 HIS A N 6
ATOM 5037 C CA . HIS A 1 20 ? 6.415 2.905 -9.104 1.00 1.00 728 HIS A CA 6
ATOM 5038 C C . HIS A 1 20 ? 5.753 2.232 -7.899 1.00 1.00 728 HIS A C 6
ATOM 5039 O O . HIS A 1 20 ? 6.267 1.222 -7.410 1.00 1.00 728 HIS A O 6
ATOM 5053 N N . PHE A 1 21 ? 4.617 2.759 -7.419 1.00 1.00 729 PHE A N 6
ATOM 5054 C CA . PHE A 1 21 ? 3.925 2.133 -6.298 1.00 1.00 729 PHE A CA 6
ATOM 5055 C C . PHE A 1 21 ? 3.531 0.716 -6.661 1.00 1.00 729 PHE A C 6
ATOM 5056 O O . PHE A 1 21 ? 3.787 -0.192 -5.880 1.00 1.00 729 PHE A O 6
ATOM 5073 N N . ARG A 1 22 ? 2.910 0.508 -7.828 1.00 1.00 730 ARG A N 6
ATOM 5074 C CA . ARG A 1 22 ? 2.448 -0.818 -8.203 1.00 1.00 730 ARG A CA 6
ATOM 5075 C C . ARG A 1 22 ? 3.621 -1.782 -8.254 1.00 1.00 730 ARG A C 6
ATOM 5076 O O . ARG A 1 22 ? 3.465 -2.898 -7.778 1.00 1.00 730 ARG A O 6
ATOM 5097 N N . ALA A 1 23 ? 4.776 -1.375 -8.773 1.00 1.00 731 ALA A N 6
ATOM 5098 C CA . ALA A 1 23 ? 5.958 -2.211 -8.795 1.00 1.00 731 ALA A CA 6
ATOM 5099 C C . ALA A 1 23 ? 6.405 -2.570 -7.383 1.00 1.00 731 ALA A C 6
ATOM 5100 O O . ALA A 1 23 ? 6.777 -3.724 -7.156 1.00 1.00 731 ALA A O 6
ATOM 5107 N N . MET A 1 24 ? 6.337 -1.631 -6.433 1.00 1.00 732 MET A N 6
ATOM 5108 C CA . MET A 1 24 ? 6.644 -1.943 -5.044 1.00 1.00 732 MET A CA 6
ATOM 5109 C C . MET A 1 24 ? 5.652 -2.974 -4.511 1.00 1.00 732 MET A C 6
ATOM 5110 O O . MET A 1 24 ? 6.064 -3.948 -3.885 1.00 1.00 732 MET A O 6
ATOM 5124 N N . ILE A 1 25 ? 4.354 -2.801 -4.774 1.00 1.00 733 ILE A N 6
ATOM 5125 C CA . ILE A 1 25 ? 3.354 -3.762 -4.326 1.00 1.00 733 ILE A CA 6
ATOM 5126 C C . ILE A 1 25 ? 3.563 -5.126 -4.993 1.00 1.00 733 ILE A C 6
ATOM 5127 O O . ILE A 1 25 ? 3.438 -6.143 -4.325 1.00 1.00 733 ILE A O 6
ATOM 5143 N N . VAL A 1 26 ? 3.889 -5.184 -6.279 1.00 1.00 734 VAL A N 6
ATOM 5144 C CA . VAL A 1 26 ? 4.122 -6.435 -7.003 1.00 1.00 734 VAL A CA 6
ATOM 5145 C C . VAL A 1 26 ? 5.373 -7.149 -6.466 1.00 1.00 734 VAL A C 6
ATOM 5146 O O . VAL A 1 26 ? 5.417 -8.386 -6.431 1.00 1.00 734 VAL A O 6
ATOM 5159 N N . GLU A 1 27 ? 6.393 -6.405 -6.030 1.00 1.00 735 GLU A N 6
ATOM 5160 C CA . GLU A 1 27 ? 7.562 -6.995 -5.394 1.00 1.00 735 GLU A CA 6
ATOM 5161 C C . GLU A 1 27 ? 7.077 -7.574 -4.064 1.00 1.00 735 GLU A C 6
ATOM 5162 O O . GLU A 1 27 ? 7.297 -8.747 -3.778 1.00 1.00 735 GLU A O 6
ATOM 5174 N N . PHE A 1 28 ? 6.380 -6.764 -3.265 1.00 1.00 736 PHE A N 6
ATOM 5175 C CA . PHE A 1 28 ? 5.857 -7.136 -1.962 1.00 1.00 736 PHE A CA 6
ATOM 5176 C C . PHE A 1 28 ? 4.911 -8.340 -2.059 1.00 1.00 736 PHE A C 6
ATOM 5177 O O . PHE A 1 28 ? 4.874 -9.144 -1.133 1.00 1.00 736 PHE A O 6
ATOM 5194 N N . MET A 1 29 ? 4.192 -8.502 -3.171 1.00 1.00 737 MET A N 6
ATOM 5195 C CA . MET A 1 29 ? 3.333 -9.638 -3.481 1.00 1.00 737 MET A CA 6
ATOM 5196 C C . MET A 1 29 ? 4.202 -10.873 -3.664 1.00 1.00 737 MET A C 6
ATOM 5197 O O . MET A 1 29 ? 4.028 -11.843 -2.927 1.00 1.00 737 MET A O 6
ATOM 5211 N N . ALA A 1 30 ? 5.150 -10.836 -4.606 1.00 1.00 738 ALA A N 6
ATOM 5212 C CA . ALA A 1 30 ? 6.023 -11.974 -4.865 1.00 1.00 738 ALA A CA 6
ATOM 5213 C C . ALA A 1 30 ? 6.907 -12.317 -3.660 1.00 1.00 738 ALA A C 6
ATOM 5214 O O . ALA A 1 30 ? 7.331 -13.466 -3.528 1.00 1.00 738 ALA A O 6
ATOM 5221 N N . SER A 1 31 ? 7.205 -11.350 -2.796 1.00 1.00 739 SER A N 6
ATOM 5222 C CA . SER A 1 31 ? 8.056 -11.499 -1.627 1.00 1.00 739 SER A CA 6
ATOM 5223 C C . SER A 1 31 ? 7.255 -11.955 -0.403 1.00 1.00 739 SER A C 6
ATOM 5224 O O . SER A 1 31 ? 7.769 -12.733 0.398 1.00 1.00 739 SER A O 6
ATOM 5232 N N . LYS A 1 32 ? 6.009 -11.486 -0.241 1.00 1.00 740 LYS A N 6
ATOM 5233 C CA . LYS A 1 32 ? 5.084 -11.776 0.858 1.00 1.00 740 LYS A CA 6
ATOM 5234 C C . LYS A 1 32 ? 5.782 -11.735 2.218 1.00 1.00 740 LYS A C 6
ATOM 5235 O O . LYS A 1 32 ? 5.781 -12.721 2.952 1.00 1.00 740 LYS A O 6
ATOM 5253 N N . LYS A 1 33 ? 6.406 -10.592 2.537 1.00 1.00 741 LYS A N 6
ATOM 5254 C CA . LYS A 1 33 ? 7.111 -10.381 3.793 1.00 1.00 741 LYS A CA 6
ATOM 5255 C C . LYS A 1 33 ? 6.094 -10.426 4.932 1.00 1.00 741 LYS A C 6
ATOM 5256 O O . LYS A 1 33 ? 5.922 -11.484 5.520 1.00 1.00 741 LYS A O 6
ATOM 5274 N N . MET A 1 34 ? 5.386 -9.323 5.185 1.00 1.00 742 MET A N 6
ATOM 5275 C CA . MET A 1 34 ? 4.287 -9.168 6.142 1.00 1.00 742 MET A CA 6
ATOM 5276 C C . MET A 1 34 ? 3.552 -7.878 5.804 1.00 1.00 742 MET A C 6
ATOM 5277 O O . MET A 1 34 ? 2.435 -7.947 5.302 1.00 1.00 742 MET A O 6
ATOM 5291 N N . GLN A 1 35 ? 4.191 -6.715 5.965 1.00 1.00 743 GLN A N 6
ATOM 5292 C CA . GLN A 1 35 ? 3.553 -5.416 5.763 1.00 1.00 743 GLN A CA 6
ATOM 5293 C C . GLN A 1 35 ? 4.481 -4.465 5.007 1.00 1.00 743 GLN A C 6
ATOM 5294 O O . GLN A 1 35 ? 5.681 -4.732 4.895 1.00 1.00 743 GLN A O 6
ATOM 5308 N N . LEU A 1 36 ? 3.921 -3.395 4.445 1.00 1.00 744 LEU A N 6
ATOM 5309 C CA . LEU A 1 36 ? 4.595 -2.355 3.679 1.00 1.00 744 LEU A CA 6
ATOM 5310 C C . LEU A 1 36 ? 3.897 -1.050 4.045 1.00 1.00 744 LEU A C 6
ATOM 5311 O O . LEU A 1 36 ? 2.666 -0.967 3.984 1.00 1.00 744 LEU A O 6
ATOM 5327 N N . GLU A 1 37 ? 4.676 -0.048 4.436 1.00 1.00 745 GLU A N 6
ATOM 5328 C CA . GLU A 1 37 ? 4.226 1.258 4.845 1.00 1.00 745 GLU A CA 6
ATOM 5329 C C . GLU A 1 37 ? 4.468 2.223 3.683 1.00 1.00 745 GLU A C 6
ATOM 5330 O O . GLU A 1 37 ? 5.619 2.442 3.296 1.00 1.00 745 GLU A O 6
ATOM 5342 N N . PHE A 1 38 ? 3.411 2.760 3.083 1.00 1.00 746 PHE A N 6
ATOM 5343 C CA . PHE A 1 38 ? 3.470 3.781 2.044 1.00 1.00 746 PHE A CA 6
ATOM 5344 C C . PHE A 1 38 ? 3.304 5.141 2.761 1.00 1.00 746 PHE A C 6
ATOM 5345 O O . PHE A 1 38 ? 2.457 5.270 3.655 1.00 1.00 746 PHE A O 6
ATOM 5362 N N . PRO A 1 39 ? 4.079 6.175 2.387 1.00 1.00 747 PRO A N 6
ATOM 5363 C CA . PRO A 1 39 ? 4.075 7.458 3.086 1.00 1.00 747 PRO A CA 6
ATOM 5364 C C . PRO A 1 39 ? 2.761 8.246 2.952 1.00 1.00 747 PRO A C 6
ATOM 5365 O O . PRO A 1 39 ? 2.048 8.106 1.961 1.00 1.00 747 PRO A O 6
ATOM 5376 N N . PRO A 1 40 ? 2.472 9.181 3.877 1.00 1.00 748 PRO A N 6
ATOM 5377 C CA . PRO A 1 40 ? 1.298 10.054 3.832 1.00 1.00 748 PRO A CA 6
ATOM 5378 C C . PRO A 1 40 ? 1.302 10.990 2.628 1.00 1.00 748 PRO A C 6
ATOM 5379 O O . PRO A 1 40 ? 0.248 11.517 2.278 1.00 1.00 748 PRO A O 6
ATOM 5390 N N . SER A 1 41 ? 2.478 11.268 2.064 1.00 1.00 749 SER A N 6
ATOM 5391 C CA . SER A 1 41 ? 2.768 12.198 0.981 1.00 1.00 749 SER A CA 6
ATOM 5392 C C . SER A 1 41 ? 1.884 12.036 -0.269 1.00 1.00 749 SER A C 6
ATOM 5393 O O . SER A 1 41 ? 1.947 12.876 -1.171 1.00 1.00 749 SER A O 6
ATOM 5401 N N . LEU A 1 42 ? 1.093 10.965 -0.371 1.00 1.00 750 LEU A N 6
ATOM 5402 C CA . LEU A 1 42 ? 0.128 10.755 -1.438 1.00 1.00 750 LEU A CA 6
ATOM 5403 C C . LEU A 1 42 ? -0.906 11.872 -1.336 1.00 1.00 750 LEU A C 6
ATOM 5404 O O . LEU A 1 42 ? -1.318 12.231 -0.230 1.00 1.00 750 LEU A O 6
ATOM 5420 N N . ASN A 1 43 ? -1.329 12.432 -2.473 1.00 1.00 751 ASN A N 6
ATOM 5421 C CA . ASN A 1 43 ? -2.347 13.480 -2.427 1.00 1.00 751 ASN A CA 6
ATOM 5422 C C . ASN A 1 43 ? -3.708 12.815 -2.250 1.00 1.00 751 ASN A C 6
ATOM 5423 O O . ASN A 1 43 ? -4.239 12.823 -1.139 1.00 1.00 751 ASN A O 6
ATOM 5434 N N . SER A 1 44 ? -4.211 12.145 -3.288 1.00 1.00 752 SER A N 6
ATOM 5435 C CA . SER A 1 44 ? -5.458 11.388 -3.234 1.00 1.00 752 SER A CA 6
ATOM 5436 C C . SER A 1 44 ? -5.356 10.156 -4.134 1.00 1.00 752 SER A C 6
ATOM 5437 O O . SER A 1 44 ? -5.327 9.035 -3.628 1.00 1.00 752 SER A O 6
ATOM 5445 N N . HIS A 1 45 ? -5.249 10.356 -5.453 1.00 1.00 753 HIS A N 6
ATOM 5446 C CA . HIS A 1 45 ? -5.239 9.302 -6.464 1.00 1.00 753 HIS A CA 6
ATOM 5447 C C . HIS A 1 45 ? -4.174 8.241 -6.213 1.00 1.00 753 HIS A C 6
ATOM 5448 O O . HIS A 1 45 ? -4.398 7.076 -6.540 1.00 1.00 753 HIS A O 6
ATOM 5462 N N . ASP A 1 46 ? -3.018 8.625 -5.664 1.00 1.00 754 ASP A N 6
ATOM 5463 C CA . ASP A 1 46 ? -1.915 7.728 -5.410 1.00 1.00 754 ASP A CA 6
ATOM 5464 C C . ASP A 1 46 ? -2.342 6.746 -4.307 1.00 1.00 754 ASP A C 6
ATOM 5465 O O . ASP A 1 46 ? -2.272 5.533 -4.485 1.00 1.00 754 ASP A O 6
ATOM 5474 N N . ARG A 1 47 ? -2.861 7.261 -3.181 1.00 1.00 755 ARG A N 6
ATOM 5475 C CA . ARG A 1 47 ? -3.339 6.477 -2.035 1.00 1.00 755 ARG A CA 6
ATOM 5476 C C . ARG A 1 47 ? -4.524 5.611 -2.445 1.00 1.00 755 ARG A C 6
ATOM 5477 O O . ARG A 1 47 ? -4.593 4.440 -2.082 1.00 1.00 755 ARG A O 6
ATOM 5498 N N . LEU A 1 48 ? -5.457 6.193 -3.194 1.00 1.00 756 LEU A N 6
ATOM 5499 C CA . LEU A 1 48 ? -6.607 5.506 -3.761 1.00 1.00 756 LEU A CA 6
ATOM 5500 C C . LEU A 1 48 ? -6.145 4.310 -4.590 1.00 1.00 756 LEU A C 6
ATOM 5501 O O . LEU A 1 48 ? -6.652 3.208 -4.395 1.00 1.00 756 LEU A O 6
ATOM 5517 N N . ARG A 1 49 ? -5.162 4.484 -5.479 1.00 1.00 757 ARG A N 6
ATOM 5518 C CA . ARG A 1 49 ? -4.639 3.361 -6.248 1.00 1.00 757 ARG A CA 6
ATOM 5519 C C . ARG A 1 49 ? -3.989 2.338 -5.325 1.00 1.00 757 ARG A C 6
ATOM 5520 O O . ARG A 1 49 ? -4.243 1.158 -5.521 1.00 1.00 757 ARG A O 6
ATOM 5541 N N . VAL A 1 50 ? -3.182 2.741 -4.338 1.00 1.00 758 VAL A N 6
ATOM 5542 C CA . VAL A 1 50 ? -2.578 1.793 -3.391 1.00 1.00 758 VAL A CA 6
ATOM 5543 C C . VAL A 1 50 ? -3.676 0.902 -2.778 1.00 1.00 758 VAL A C 6
ATOM 5544 O O . VAL A 1 50 ? -3.525 -0.322 -2.778 1.00 1.00 758 VAL A O 6
ATOM 5557 N N . HIS A 1 51 ? -4.791 1.486 -2.310 1.00 1.00 759 HIS A N 6
ATOM 5558 C CA . HIS A 1 51 ? -5.931 0.721 -1.806 1.00 1.00 759 HIS A CA 6
ATOM 5559 C C . HIS A 1 51 ? -6.468 -0.229 -2.872 1.00 1.00 759 HIS A C 6
ATOM 5560 O O . HIS A 1 51 ? -6.641 -1.408 -2.588 1.00 1.00 759 HIS A O 6
ATOM 5574 N N . GLN A 1 52 ? -6.744 0.269 -4.077 1.00 1.00 760 GLN A N 6
ATOM 5575 C CA . GLN A 1 52 ? -7.288 -0.519 -5.165 1.00 1.00 760 GLN A CA 6
ATOM 5576 C C . GLN A 1 52 ? -6.399 -1.724 -5.474 1.00 1.00 760 GLN A C 6
ATOM 5577 O O . GLN A 1 52 ? -6.915 -2.830 -5.480 1.00 1.00 760 GLN A O 6
ATOM 5591 N N . ILE A 1 53 ? -5.093 -1.556 -5.718 1.00 1.00 761 ILE A N 6
ATOM 5592 C CA . ILE A 1 53 ? -4.138 -2.640 -5.920 1.00 1.00 761 ILE A CA 6
ATOM 5593 C C . ILE A 1 53 ? -4.214 -3.635 -4.759 1.00 1.00 761 ILE A C 6
ATOM 5594 O O . ILE A 1 53 ? -4.197 -4.843 -4.980 1.00 1.00 761 ILE A O 6
ATOM 5610 N N . ALA A 1 54 ? -4.278 -3.148 -3.521 1.00 1.00 762 ALA A N 6
ATOM 5611 C CA . ALA A 1 54 ? -4.380 -4.027 -2.370 1.00 1.00 762 ALA A CA 6
ATOM 5612 C C . ALA A 1 54 ? -5.676 -4.845 -2.370 1.00 1.00 762 ALA A C 6
ATOM 5613 O O . ALA A 1 54 ? -5.634 -6.027 -2.023 1.00 1.00 762 ALA A O 6
ATOM 5620 N N . GLU A 1 55 ? -6.798 -4.241 -2.757 1.00 1.00 763 GLU A N 6
ATOM 5621 C CA . GLU A 1 55 ? -8.102 -4.888 -2.804 1.00 1.00 763 GLU A CA 6
ATOM 5622 C C . GLU A 1 55 ? -8.158 -5.870 -3.985 1.00 1.00 763 GLU A C 6
ATOM 5623 O O . GLU A 1 55 ? -8.724 -6.953 -3.875 1.00 1.00 763 GLU A O 6
ATOM 5635 N N . GLU A 1 56 ? -7.575 -5.496 -5.123 1.00 1.00 764 GLU A N 6
ATOM 5636 C CA . GLU A 1 56 ? -7.448 -6.261 -6.338 1.00 1.00 764 GLU A CA 6
ATOM 5637 C C . GLU A 1 56 ? -6.674 -7.542 -6.045 1.00 1.00 764 GLU A C 6
ATOM 5638 O O . GLU A 1 56 ? -7.060 -8.626 -6.491 1.00 1.00 764 GLU A O 6
ATOM 5650 N N . HIS A 1 57 ? -5.573 -7.421 -5.302 1.00 1.00 765 HIS A N 6
ATOM 5651 C CA . HIS A 1 57 ? -4.771 -8.512 -4.821 1.00 1.00 765 HIS A CA 6
ATOM 5652 C C . HIS A 1 57 ? -5.454 -9.026 -3.548 1.00 1.00 765 HIS A C 6
ATOM 5653 O O . HIS A 1 57 ? -6.680 -9.040 -3.429 1.00 1.00 765 HIS A O 6
ATOM 5667 N N . GLY A 1 58 ? -4.674 -9.532 -2.608 1.00 1.00 766 GLY A N 6
ATOM 5668 C CA . GLY A 1 58 ? -5.105 -9.974 -1.315 1.00 1.00 766 GLY A CA 6
ATOM 5669 C C . GLY A 1 58 ? -4.265 -9.287 -0.263 1.00 1.00 766 GLY A C 6
ATOM 5670 O O . GLY A 1 58 ? -3.426 -9.938 0.368 1.00 1.00 766 GLY A O 6
ATOM 5674 N N . LEU A 1 59 ? -4.448 -7.973 -0.100 1.00 1.00 767 LEU A N 6
ATOM 5675 C CA . LEU A 1 59 ? -3.760 -7.216 0.928 1.00 1.00 767 LEU A CA 6
ATOM 5676 C C . LEU A 1 59 ? -4.764 -6.508 1.824 1.00 1.00 767 LEU A C 6
ATOM 5677 O O . LEU A 1 59 ? -5.740 -5.921 1.349 1.00 1.00 767 LEU A O 6
ATOM 5693 N N . ARG A 1 60 ? -4.490 -6.504 3.124 1.00 1.00 768 ARG A N 6
ATOM 5694 C CA . ARG A 1 60 ? -5.269 -5.781 4.115 1.00 1.00 768 ARG A CA 6
ATOM 5695 C C . ARG A 1 60 ? -4.720 -4.366 4.085 1.00 1.00 768 ARG A C 6
ATOM 5696 O O . ARG A 1 60 ? -3.590 -4.150 4.523 1.00 1.00 768 ARG A O 6
ATOM 5717 N N . HIS A 1 61 ? -5.480 -3.421 3.555 1.00 1.00 769 HIS A N 6
ATOM 5718 C CA . HIS A 1 61 ? -5.048 -2.037 3.375 1.00 1.00 769 HIS A CA 6
ATOM 5719 C C . HIS A 1 61 ? -5.689 -1.220 4.484 1.00 1.00 769 HIS A C 6
ATOM 5720 O O . HIS A 1 61 ? -6.861 -1.438 4.807 1.00 1.00 769 HIS A O 6
ATOM 5734 N N . ASP A 1 62 ? -4.941 -0.293 5.068 1.00 1.00 770 ASP A N 6
ATOM 5735 C CA . ASP A 1 62 ? -5.410 0.482 6.214 1.00 1.00 770 ASP A CA 6
ATOM 5736 C C . ASP A 1 62 ? -4.576 1.747 6.405 1.00 1.00 770 ASP A C 6
ATOM 5737 O O . ASP A 1 62 ? -3.621 1.968 5.664 1.00 1.00 770 ASP A O 6
ATOM 5746 N N . SER A 1 63 ? -4.939 2.595 7.367 1.00 1.00 771 SER A N 6
ATOM 5747 C CA . SER A 1 63 ? -4.173 3.780 7.735 1.00 1.00 771 SER A CA 6
ATOM 5748 C C . SER A 1 63 ? -3.544 3.524 9.108 1.00 1.00 771 SER A C 6
ATOM 5749 O O . SER A 1 63 ? -4.100 2.783 9.920 1.00 1.00 771 SER A O 6
ATOM 5757 N N . SER A 1 64 ? -2.415 4.163 9.384 1.00 1.00 772 SER A N 6
ATOM 5758 C CA . SER A 1 64 ? -1.595 3.984 10.580 1.00 1.00 772 SER A CA 6
ATOM 5759 C C . SER A 1 64 ? -0.949 5.316 10.973 1.00 1.00 772 SER A C 6
ATOM 5760 O O . SER A 1 64 ? -1.022 6.270 10.199 1.00 1.00 772 SER A O 6
ATOM 5768 N N . GLY A 1 65 ? -0.387 5.418 12.179 1.00 1.00 773 GLY A N 6
ATOM 5769 C CA . GLY A 1 65 ? 0.348 6.583 12.673 1.00 1.00 773 GLY A CA 6
ATOM 5770 C C . GLY A 1 65 ? -0.103 6.950 14.079 1.00 1.00 773 GLY A C 6
ATOM 5771 O O . GLY A 1 65 ? -1.025 6.322 14.614 1.00 1.00 773 GLY A O 6
ATOM 5775 N N . GLU A 1 66 ? 0.570 7.901 14.735 1.00 1.00 774 GLU A N 6
ATOM 5776 C CA . GLU A 1 66 ? 0.117 8.374 16.041 1.00 1.00 774 GLU A CA 6
ATOM 5777 C C . GLU A 1 66 ? -0.041 9.898 16.108 1.00 1.00 774 GLU A C 6
ATOM 5778 O O . GLU A 1 66 ? -1.170 10.395 16.127 1.00 1.00 774 GLU A O 6
ATOM 5790 N N . GLY A 1 67 ? 1.056 10.658 16.019 1.00 1.00 775 GLY A N 6
ATOM 5791 C CA . GLY A 1 67 ? 1.060 12.110 16.174 1.00 1.00 775 GLY A CA 6
ATOM 5792 C C . GLY A 1 67 ? 0.862 12.810 14.837 1.00 1.00 775 GLY A C 6
ATOM 5793 O O . GLY A 1 67 ? -0.273 12.974 14.382 1.00 1.00 775 GLY A O 6
ATOM 5797 N N . LYS A 1 68 ? 1.953 13.199 14.177 1.00 1.00 776 LYS A N 6
ATOM 5798 C CA . LYS A 1 68 ? 1.977 13.916 12.897 1.00 1.00 776 LYS A CA 6
ATOM 5799 C C . LYS A 1 68 ? 2.707 13.076 11.852 1.00 1.00 776 LYS A C 6
ATOM 5800 O O . LYS A 1 68 ? 3.440 13.610 11.014 1.00 1.00 776 LYS A O 6
ATOM 5818 N N . ARG A 1 69 ? 2.577 11.752 11.935 1.00 1.00 777 ARG A N 6
ATOM 5819 C CA . ARG A 1 69 ? 3.174 10.803 11.015 1.00 1.00 777 ARG A CA 6
ATOM 5820 C C . ARG A 1 69 ? 2.130 9.762 10.660 1.00 1.00 777 ARG A C 6
ATOM 5821 O O . ARG A 1 69 ? 2.287 8.589 10.992 1.00 1.00 777 ARG A O 6
ATOM 5842 N N . ARG A 1 70 ? 1.023 10.191 10.050 1.00 1.00 778 ARG A N 6
ATOM 5843 C CA . ARG A 1 70 ? 0.022 9.250 9.560 1.00 1.00 778 ARG A CA 6
ATOM 5844 C C . ARG A 1 70 ? 0.634 8.586 8.329 1.00 1.00 778 ARG A C 6
ATOM 5845 O O . ARG A 1 70 ? 1.580 9.126 7.749 1.00 1.00 778 ARG A O 6
ATOM 5866 N N . PHE A 1 71 ? 0.187 7.403 7.944 1.00 1.00 779 PHE A N 6
ATOM 5867 C CA . PHE A 1 71 ? 0.607 6.727 6.727 1.00 1.00 779 PHE A CA 6
ATOM 5868 C C . PHE A 1 71 ? -0.466 5.733 6.302 1.00 1.00 779 PHE A C 6
ATOM 5869 O O . PHE A 1 71 ? -1.491 5.573 6.970 1.00 1.00 779 PHE A O 6
ATOM 5886 N N . ILE A 1 72 ? -0.219 5.096 5.165 1.00 1.00 780 ILE A N 6
ATOM 5887 C CA . ILE A 1 72 ? -0.982 4.024 4.557 1.00 1.00 780 ILE A CA 6
ATOM 5888 C C . ILE A 1 72 ? -0.179 2.750 4.722 1.00 1.00 780 ILE A C 6
ATOM 5889 O O . ILE A 1 72 ? 1.019 2.719 4.459 1.00 1.00 780 ILE A O 6
ATOM 5905 N N . THR A 1 73 ? -0.849 1.705 5.166 1.00 1.00 781 THR A N 6
ATOM 5906 C CA . THR A 1 73 ? -0.263 0.424 5.468 1.00 1.00 781 THR A CA 6
ATOM 5907 C C . THR A 1 73 ? -0.997 -0.604 4.635 1.00 1.00 781 THR A C 6
ATOM 5908 O O . THR A 1 73 ? -2.213 -0.518 4.447 1.00 1.00 781 THR A O 6
ATOM 5919 N N . VAL A 1 74 ? -0.270 -1.584 4.129 1.00 1.00 782 VAL A N 6
ATOM 5920 C CA . VAL A 1 74 ? -0.851 -2.699 3.417 1.00 1.00 782 VAL A CA 6
ATOM 5921 C C . VAL A 1 74 ? -0.109 -3.929 3.920 1.00 1.00 782 VAL A C 6
ATOM 5922 O O . VAL A 1 74 ? 1.118 -3.910 4.042 1.00 1.00 782 VAL A O 6
ATOM 5935 N N . SER A 1 75 ? -0.847 -4.990 4.221 1.00 1.00 783 SER A N 6
ATOM 5936 C CA . SER A 1 75 ? -0.291 -6.225 4.757 1.00 1.00 783 SER A CA 6
ATOM 5937 C C . SER A 1 75 ? -0.700 -7.375 3.851 1.00 1.00 783 SER A C 6
ATOM 5938 O O . SER A 1 75 ? -1.785 -7.361 3.275 1.00 1.00 783 SER A O 6
ATOM 5946 N N . LYS A 1 76 ? 0.190 -8.342 3.677 1.00 1.00 784 LYS A N 6
ATOM 5947 C CA . LYS A 1 76 ? 0.050 -9.473 2.772 1.00 1.00 784 LYS A CA 6
ATOM 5948 C C . LYS A 1 76 ? -0.722 -10.635 3.324 1.00 1.00 784 LYS A C 6
ATOM 5949 O O . LYS A 1 76 ? -0.404 -11.100 4.417 1.00 1.00 784 LYS A O 6
ATOM 5967 N N . ARG A 1 77 ? -1.736 -11.098 2.586 1.00 1.00 785 ARG A N 6
ATOM 5968 C CA . ARG A 1 77 ? -2.414 -12.304 3.022 1.00 1.00 785 ARG A CA 6
ATOM 5969 C C . ARG A 1 77 ? -1.415 -13.376 2.603 1.00 1.00 785 ARG A C 6
ATOM 5970 O O . ARG A 1 77 ? -1.169 -13.546 1.401 1.00 1.00 785 ARG A O 6
ATOM 5991 N N . ALA A 1 78 ? -0.820 -14.048 3.576 1.00 1.00 786 ALA A N 6
ATOM 5992 C CA . ALA A 1 78 ? 0.088 -15.170 3.439 1.00 1.00 786 ALA A CA 6
ATOM 5993 C C . ALA A 1 78 ? -0.624 -16.364 4.042 1.00 1.00 786 ALA A C 6
ATOM 5994 O O . ALA A 1 78 ? -1.537 -16.164 4.874 1.00 1.00 786 ALA A O 6
ATOM 6001 N N . GLY A 1 17 ? -2.494 6.950 -13.325 1.00 1.00 725 GLY A N 7
ATOM 6002 C CA . GLY A 1 17 ? -2.354 6.039 -12.191 1.00 1.00 725 GLY A CA 7
ATOM 6003 C C . GLY A 1 17 ? -0.897 5.666 -12.066 1.00 1.00 725 GLY A C 7
ATOM 6004 O O . GLY A 1 17 ? -0.301 5.212 -13.040 1.00 1.00 725 GLY A O 7
ATOM 6008 N N . VAL A 1 18 ? -0.300 5.884 -10.898 1.00 1.00 726 VAL A N 7
ATOM 6009 C CA . VAL A 1 18 ? 1.117 5.615 -10.690 1.00 1.00 726 VAL A CA 7
ATOM 6010 C C . VAL A 1 18 ? 1.343 4.101 -10.765 1.00 1.00 726 VAL A C 7
ATOM 6011 O O . VAL A 1 18 ? 0.665 3.332 -10.077 1.00 1.00 726 VAL A O 7
ATOM 6024 N N . ASP A 1 19 ? 2.270 3.663 -11.615 1.00 1.00 727 ASP A N 7
ATOM 6025 C CA . ASP A 1 19 ? 2.668 2.263 -11.749 1.00 1.00 727 ASP A CA 7
ATOM 6026 C C . ASP A 1 19 ? 3.909 1.947 -10.915 1.00 1.00 727 ASP A C 7
ATOM 6027 O O . ASP A 1 19 ? 4.144 0.779 -10.618 1.00 1.00 727 ASP A O 7
ATOM 6036 N N . HIS A 1 20 ? 4.665 2.964 -10.466 1.00 1.00 728 HIS A N 7
ATOM 6037 C CA . HIS A 1 20 ? 5.806 2.764 -9.565 1.00 1.00 728 HIS A CA 7
ATOM 6038 C C . HIS A 1 20 ? 5.336 1.973 -8.339 1.00 1.00 728 HIS A C 7
ATOM 6039 O O . HIS A 1 20 ? 5.943 0.969 -7.962 1.00 1.00 728 HIS A O 7
ATOM 6053 N N . PHE A 1 21 ? 4.206 2.394 -7.753 1.00 1.00 729 PHE A N 7
ATOM 6054 C CA . PHE A 1 21 ? 3.602 1.671 -6.649 1.00 1.00 729 PHE A CA 7
ATOM 6055 C C . PHE A 1 21 ? 3.260 0.262 -7.088 1.00 1.00 729 PHE A C 7
ATOM 6056 O O . PHE A 1 21 ? 3.612 -0.654 -6.366 1.00 1.00 729 PHE A O 7
ATOM 6073 N N . ARG A 1 22 ? 2.607 0.058 -8.241 1.00 1.00 730 ARG A N 7
ATOM 6074 C CA . ARG A 1 22 ? 2.248 -1.290 -8.675 1.00 1.00 730 ARG A CA 7
ATOM 6075 C C . ARG A 1 22 ? 3.480 -2.177 -8.669 1.00 1.00 730 ARG A C 7
ATOM 6076 O O . ARG A 1 22 ? 3.412 -3.231 -8.059 1.00 1.00 730 ARG A O 7
ATOM 6097 N N . ALA A 1 23 ? 4.605 -1.759 -9.245 1.00 1.00 731 ALA A N 7
ATOM 6098 C CA . ALA A 1 23 ? 5.806 -2.581 -9.218 1.00 1.00 731 ALA A CA 7
ATOM 6099 C C . ALA A 1 23 ? 6.305 -2.844 -7.796 1.00 1.00 731 ALA A C 7
ATOM 6100 O O . ALA A 1 23 ? 6.716 -3.973 -7.514 1.00 1.00 731 ALA A O 7
ATOM 6107 N N . MET A 1 24 ? 6.263 -1.861 -6.893 1.00 1.00 732 MET A N 7
ATOM 6108 C CA . MET A 1 24 ? 6.625 -2.095 -5.501 1.00 1.00 732 MET A CA 7
ATOM 6109 C C . MET A 1 24 ? 5.701 -3.139 -4.876 1.00 1.00 732 MET A C 7
ATOM 6110 O O . MET A 1 24 ? 6.172 -4.110 -4.285 1.00 1.00 732 MET A O 7
ATOM 6124 N N . ILE A 1 25 ? 4.384 -2.951 -5.002 1.00 1.00 733 ILE A N 7
ATOM 6125 C CA . ILE A 1 25 ? 3.417 -3.861 -4.415 1.00 1.00 733 ILE A CA 7
ATOM 6126 C C . ILE A 1 25 ? 3.537 -5.238 -5.066 1.00 1.00 733 ILE A C 7
ATOM 6127 O O . ILE A 1 25 ? 3.408 -6.232 -4.365 1.00 1.00 733 ILE A O 7
ATOM 6143 N N . VAL A 1 26 ? 3.829 -5.338 -6.357 1.00 1.00 734 VAL A N 7
ATOM 6144 C CA . VAL A 1 26 ? 4.017 -6.610 -7.041 1.00 1.00 734 VAL A CA 7
ATOM 6145 C C . VAL A 1 26 ? 5.264 -7.334 -6.519 1.00 1.00 734 VAL A C 7
ATOM 6146 O O . VAL A 1 26 ? 5.248 -8.565 -6.387 1.00 1.00 734 VAL A O 7
ATOM 6159 N N . GLU A 1 27 ? 6.341 -6.616 -6.187 1.00 1.00 735 GLU A N 7
ATOM 6160 C CA . GLU A 1 27 ? 7.494 -7.268 -5.582 1.00 1.00 735 GLU A CA 7
ATOM 6161 C C . GLU A 1 27 ? 7.092 -7.775 -4.198 1.00 1.00 735 GLU A C 7
ATOM 6162 O O . GLU A 1 27 ? 7.315 -8.938 -3.871 1.00 1.00 735 GLU A O 7
ATOM 6174 N N . PHE A 1 28 ? 6.418 -6.932 -3.415 1.00 1.00 736 PHE A N 7
ATOM 6175 C CA . PHE A 1 28 ? 5.881 -7.280 -2.110 1.00 1.00 736 PHE A CA 7
ATOM 6176 C C . PHE A 1 28 ? 4.890 -8.454 -2.187 1.00 1.00 736 PHE A C 7
ATOM 6177 O O . PHE A 1 28 ? 4.848 -9.248 -1.252 1.00 1.00 736 PHE A O 7
ATOM 6194 N N . MET A 1 29 ? 4.139 -8.614 -3.281 1.00 1.00 737 MET A N 7
ATOM 6195 C CA . MET A 1 29 ? 3.237 -9.733 -3.545 1.00 1.00 737 MET A CA 7
ATOM 6196 C C . MET A 1 29 ? 4.033 -11.015 -3.691 1.00 1.00 737 MET A C 7
ATOM 6197 O O . MET A 1 29 ? 3.759 -11.961 -2.952 1.00 1.00 737 MET A O 7
ATOM 6211 N N . ALA A 1 30 ? 5.015 -11.045 -4.598 1.00 1.00 738 ALA A N 7
ATOM 6212 C CA . ALA A 1 30 ? 5.825 -12.240 -4.802 1.00 1.00 738 ALA A CA 7
ATOM 6213 C C . ALA A 1 30 ? 6.601 -12.595 -3.530 1.00 1.00 738 ALA A C 7
ATOM 6214 O O . ALA A 1 30 ? 6.607 -13.753 -3.103 1.00 1.00 738 ALA A O 7
ATOM 6221 N N . SER A 1 31 ? 7.257 -11.596 -2.940 1.00 1.00 739 SER A N 7
ATOM 6222 C CA . SER A 1 31 ? 8.103 -11.715 -1.767 1.00 1.00 739 SER A CA 7
ATOM 6223 C C . SER A 1 31 ? 7.282 -12.060 -0.517 1.00 1.00 739 SER A C 7
ATOM 6224 O O . SER A 1 31 ? 7.795 -12.747 0.367 1.00 1.00 739 SER A O 7
ATOM 6232 N N . LYS A 1 32 ? 6.019 -11.615 -0.433 1.00 1.00 740 LYS A N 7
ATOM 6233 C CA . LYS A 1 32 ? 5.043 -11.874 0.633 1.00 1.00 740 LYS A CA 7
ATOM 6234 C C . LYS A 1 32 ? 5.643 -11.760 2.030 1.00 1.00 740 LYS A C 7
ATOM 6235 O O . LYS A 1 32 ? 5.413 -12.607 2.890 1.00 1.00 740 LYS A O 7
ATOM 6253 N N . LYS A 1 33 ? 6.396 -10.678 2.246 1.00 1.00 741 LYS A N 7
ATOM 6254 C CA . LYS A 1 33 ? 7.157 -10.407 3.455 1.00 1.00 741 LYS A CA 7
ATOM 6255 C C . LYS A 1 33 ? 6.213 -10.490 4.654 1.00 1.00 741 LYS A C 7
ATOM 6256 O O . LYS A 1 33 ? 6.240 -11.497 5.350 1.00 1.00 741 LYS A O 7
ATOM 6274 N N . MET A 1 34 ? 5.453 -9.437 4.939 1.00 1.00 742 MET A N 7
ATOM 6275 C CA . MET A 1 34 ? 4.394 -9.308 5.942 1.00 1.00 742 MET A CA 7
ATOM 6276 C C . MET A 1 34 ? 3.615 -8.040 5.661 1.00 1.00 742 MET A C 7
ATOM 6277 O O . MET A 1 34 ? 2.458 -8.122 5.255 1.00 1.00 742 MET A O 7
ATOM 6291 N N . GLN A 1 35 ? 4.258 -6.878 5.818 1.00 1.00 743 GLN A N 7
ATOM 6292 C CA . GLN A 1 35 ? 3.591 -5.591 5.691 1.00 1.00 743 GLN A CA 7
ATOM 6293 C C . GLN A 1 35 ? 4.525 -4.532 5.101 1.00 1.00 743 GLN A C 7
ATOM 6294 O O . GLN A 1 35 ? 5.750 -4.629 5.215 1.00 1.00 743 GLN A O 7
ATOM 6308 N N . LEU A 1 36 ? 3.957 -3.523 4.446 1.00 1.00 744 LEU A N 7
ATOM 6309 C CA . LEU A 1 36 ? 4.651 -2.457 3.737 1.00 1.00 744 LEU A CA 7
ATOM 6310 C C . LEU A 1 36 ? 3.924 -1.169 4.098 1.00 1.00 744 LEU A C 7
ATOM 6311 O O . LEU A 1 36 ? 2.708 -1.060 3.920 1.00 1.00 744 LEU A O 7
ATOM 6327 N N . GLU A 1 37 ? 4.662 -0.222 4.665 1.00 1.00 745 GLU A N 7
ATOM 6328 C CA . GLU A 1 37 ? 4.185 1.074 5.072 1.00 1.00 745 GLU A CA 7
ATOM 6329 C C . GLU A 1 37 ? 4.465 2.048 3.923 1.00 1.00 745 GLU A C 7
ATOM 6330 O O . GLU A 1 37 ? 5.631 2.286 3.606 1.00 1.00 745 GLU A O 7
ATOM 6342 N N . PHE A 1 38 ? 3.434 2.594 3.282 1.00 1.00 746 PHE A N 7
ATOM 6343 C CA . PHE A 1 38 ? 3.580 3.622 2.251 1.00 1.00 746 PHE A CA 7
ATOM 6344 C C . PHE A 1 38 ? 3.445 4.993 2.961 1.00 1.00 746 PHE A C 7
ATOM 6345 O O . PHE A 1 38 ? 2.776 5.092 4.001 1.00 1.00 746 PHE A O 7
ATOM 6362 N N . PRO A 1 39 ? 4.080 6.059 2.445 1.00 1.00 747 PRO A N 7
ATOM 6363 C CA . PRO A 1 39 ? 4.122 7.367 3.097 1.00 1.00 747 PRO A CA 7
ATOM 6364 C C . PRO A 1 39 ? 2.872 8.239 2.925 1.00 1.00 747 PRO A C 7
ATOM 6365 O O . PRO A 1 39 ? 2.072 8.023 2.017 1.00 1.00 747 PRO A O 7
ATOM 6376 N N . PRO A 1 40 ? 2.727 9.290 3.755 1.00 1.00 748 PRO A N 7
ATOM 6377 C CA . PRO A 1 40 ? 1.658 10.275 3.640 1.00 1.00 748 PRO A CA 7
ATOM 6378 C C . PRO A 1 40 ? 1.800 11.105 2.364 1.00 1.00 748 PRO A C 7
ATOM 6379 O O . PRO A 1 40 ? 0.821 11.704 1.934 1.00 1.00 748 PRO A O 7
ATOM 6390 N N . SER A 1 41 ? 3.007 11.206 1.800 1.00 1.00 749 SER A N 7
ATOM 6391 C CA . SER A 1 41 ? 3.357 11.974 0.610 1.00 1.00 749 SER A CA 7
ATOM 6392 C C . SER A 1 41 ? 2.346 11.825 -0.533 1.00 1.00 749 SER A C 7
ATOM 6393 O O . SER A 1 41 ? 2.153 12.759 -1.315 1.00 1.00 749 SER A O 7
ATOM 6401 N N . LEU A 1 42 ? 1.705 10.657 -0.619 1.00 1.00 750 LEU A N 7
ATOM 6402 C CA . LEU A 1 42 ? 0.632 10.341 -1.543 1.00 1.00 750 LEU A CA 7
ATOM 6403 C C . LEU A 1 42 ? -0.491 11.345 -1.322 1.00 1.00 750 LEU A C 7
ATOM 6404 O O . LEU A 1 42 ? -1.102 11.343 -0.257 1.00 1.00 750 LEU A O 7
ATOM 6420 N N . ASN A 1 43 ? -0.770 12.190 -2.317 1.00 1.00 751 ASN A N 7
ATOM 6421 C CA . ASN A 1 43 ? -1.738 13.277 -2.207 1.00 1.00 751 ASN A CA 7
ATOM 6422 C C . ASN A 1 43 ? -3.140 12.750 -1.927 1.00 1.00 751 ASN A C 7
ATOM 6423 O O . ASN A 1 43 ? -3.668 12.925 -0.828 1.00 1.00 751 ASN A O 7
ATOM 6434 N N . SER A 1 44 ? -3.754 12.111 -2.922 1.00 1.00 752 SER A N 7
ATOM 6435 C CA . SER A 1 44 ? -5.100 11.564 -2.795 1.00 1.00 752 SER A CA 7
ATOM 6436 C C . SER A 1 44 ? -5.173 10.292 -3.627 1.00 1.00 752 SER A C 7
ATOM 6437 O O . SER A 1 44 ? -5.245 9.183 -3.093 1.00 1.00 752 SER A O 7
ATOM 6445 N N . HIS A 1 45 ? -5.059 10.456 -4.942 1.00 1.00 753 HIS A N 7
ATOM 6446 C CA . HIS A 1 45 ? -5.193 9.404 -5.931 1.00 1.00 753 HIS A CA 7
ATOM 6447 C C . HIS A 1 45 ? -4.142 8.322 -5.744 1.00 1.00 753 HIS A C 7
ATOM 6448 O O . HIS A 1 45 ? -4.396 7.159 -6.019 1.00 1.00 753 HIS A O 7
ATOM 6462 N N . ASP A 1 46 ? -2.951 8.702 -5.300 1.00 1.00 754 ASP A N 7
ATOM 6463 C CA . ASP A 1 46 ? -1.777 7.875 -5.153 1.00 1.00 754 ASP A CA 7
ATOM 6464 C C . ASP A 1 46 ? -2.045 6.848 -4.051 1.00 1.00 754 ASP A C 7
ATOM 6465 O O . ASP A 1 46 ? -1.897 5.644 -4.245 1.00 1.00 754 ASP A O 7
ATOM 6474 N N . ARG A 1 47 ? -2.518 7.326 -2.894 1.00 1.00 755 ARG A N 7
ATOM 6475 C CA . ARG A 1 47 ? -2.936 6.505 -1.760 1.00 1.00 755 ARG A CA 7
ATOM 6476 C C . ARG A 1 47 ? -4.109 5.629 -2.180 1.00 1.00 755 ARG A C 7
ATOM 6477 O O . ARG A 1 47 ? -4.154 4.451 -1.828 1.00 1.00 755 ARG A O 7
ATOM 6498 N N . LEU A 1 48 ? -5.050 6.196 -2.935 1.00 1.00 756 LEU A N 7
ATOM 6499 C CA . LEU A 1 48 ? -6.197 5.462 -3.432 1.00 1.00 756 LEU A CA 7
ATOM 6500 C C . LEU A 1 48 ? -5.734 4.312 -4.323 1.00 1.00 756 LEU A C 7
ATOM 6501 O O . LEU A 1 48 ? -6.227 3.201 -4.188 1.00 1.00 756 LEU A O 7
ATOM 6517 N N . ARG A 1 49 ? -4.756 4.551 -5.197 1.00 1.00 757 ARG A N 7
ATOM 6518 C CA . ARG A 1 49 ? -4.158 3.531 -6.040 1.00 1.00 757 ARG A CA 7
ATOM 6519 C C . ARG A 1 49 ? -3.541 2.450 -5.162 1.00 1.00 757 ARG A C 7
ATOM 6520 O O . ARG A 1 49 ? -3.854 1.289 -5.385 1.00 1.00 757 ARG A O 7
ATOM 6541 N N . VAL A 1 50 ? -2.735 2.786 -4.150 1.00 1.00 758 VAL A N 7
ATOM 6542 C CA . VAL A 1 50 ? -2.162 1.794 -3.236 1.00 1.00 758 VAL A CA 7
ATOM 6543 C C . VAL A 1 50 ? -3.282 0.926 -2.631 1.00 1.00 758 VAL A C 7
ATOM 6544 O O . VAL A 1 50 ? -3.183 -0.303 -2.681 1.00 1.00 758 VAL A O 7
ATOM 6557 N N . HIS A 1 51 ? -4.358 1.540 -2.111 1.00 1.00 759 HIS A N 7
ATOM 6558 C CA . HIS A 1 51 ? -5.523 0.816 -1.605 1.00 1.00 759 HIS A CA 7
ATOM 6559 C C . HIS A 1 51 ? -6.087 -0.119 -2.676 1.00 1.00 759 HIS A C 7
ATOM 6560 O O . HIS A 1 51 ? -6.306 -1.291 -2.402 1.00 1.00 759 HIS A O 7
ATOM 6574 N N . GLN A 1 52 ? -6.335 0.384 -3.884 1.00 1.00 760 GLN A N 7
ATOM 6575 C CA . GLN A 1 52 ? -6.959 -0.350 -4.973 1.00 1.00 760 GLN A CA 7
ATOM 6576 C C . GLN A 1 52 ? -6.125 -1.550 -5.416 1.00 1.00 760 GLN A C 7
ATOM 6577 O O . GLN A 1 52 ? -6.697 -2.622 -5.583 1.00 1.00 760 GLN A O 7
ATOM 6591 N N . ILE A 1 53 ? -4.818 -1.397 -5.653 1.00 1.00 761 ILE A N 7
ATOM 6592 C CA . ILE A 1 53 ? -3.890 -2.469 -5.967 1.00 1.00 761 ILE A CA 7
ATOM 6593 C C . ILE A 1 53 ? -4.029 -3.532 -4.875 1.00 1.00 761 ILE A C 7
ATOM 6594 O O . ILE A 1 53 ? -4.300 -4.694 -5.170 1.00 1.00 761 ILE A O 7
ATOM 6610 N N . ALA A 1 54 ? -3.909 -3.126 -3.607 1.00 1.00 762 ALA A N 7
ATOM 6611 C CA . ALA A 1 54 ? -4.051 -4.030 -2.477 1.00 1.00 762 ALA A CA 7
ATOM 6612 C C . ALA A 1 54 ? -5.388 -4.776 -2.473 1.00 1.00 762 ALA A C 7
ATOM 6613 O O . ALA A 1 54 ? -5.419 -5.978 -2.203 1.00 1.00 762 ALA A O 7
ATOM 6620 N N . GLU A 1 55 ? -6.468 -4.067 -2.781 1.00 1.00 763 GLU A N 7
ATOM 6621 C CA . GLU A 1 55 ? -7.825 -4.576 -2.838 1.00 1.00 763 GLU A CA 7
ATOM 6622 C C . GLU A 1 55 ? -8.037 -5.480 -4.060 1.00 1.00 763 GLU A C 7
ATOM 6623 O O . GLU A 1 55 ? -8.947 -6.310 -4.055 1.00 1.00 763 GLU A O 7
ATOM 6635 N N . GLU A 1 56 ? -7.272 -5.312 -5.142 1.00 1.00 764 GLU A N 7
ATOM 6636 C CA . GLU A 1 56 ? -7.311 -6.151 -6.318 1.00 1.00 764 GLU A CA 7
ATOM 6637 C C . GLU A 1 56 ? -6.629 -7.481 -6.022 1.00 1.00 764 GLU A C 7
ATOM 6638 O O . GLU A 1 56 ? -7.129 -8.530 -6.431 1.00 1.00 764 GLU A O 7
ATOM 6650 N N . HIS A 1 57 ? -5.491 -7.438 -5.331 1.00 1.00 765 HIS A N 7
ATOM 6651 C CA . HIS A 1 57 ? -4.757 -8.585 -4.862 1.00 1.00 765 HIS A CA 7
ATOM 6652 C C . HIS A 1 57 ? -5.480 -9.106 -3.608 1.00 1.00 765 HIS A C 7
ATOM 6653 O O . HIS A 1 57 ? -6.706 -9.065 -3.482 1.00 1.00 765 HIS A O 7
ATOM 6667 N N . GLY A 1 58 ? -4.711 -9.669 -2.691 1.00 1.00 766 GLY A N 7
ATOM 6668 C CA . GLY A 1 58 ? -5.112 -10.142 -1.399 1.00 1.00 766 GLY A CA 7
ATOM 6669 C C . GLY A 1 58 ? -4.274 -9.451 -0.345 1.00 1.00 766 GLY A C 7
ATOM 6670 O O . GLY A 1 58 ? -3.463 -10.112 0.320 1.00 1.00 766 GLY A O 7
ATOM 6674 N N . LEU A 1 59 ? -4.433 -8.123 -0.216 1.00 1.00 767 LEU A N 7
ATOM 6675 C CA . LEU A 1 59 ? -3.733 -7.383 0.819 1.00 1.00 767 LEU A CA 7
ATOM 6676 C C . LEU A 1 59 ? -4.718 -6.669 1.723 1.00 1.00 767 LEU A C 7
ATOM 6677 O O . LEU A 1 59 ? -5.692 -6.084 1.243 1.00 1.00 767 LEU A O 7
ATOM 6693 N N . ARG A 1 60 ? -4.477 -6.689 3.032 1.00 1.00 768 ARG A N 7
ATOM 6694 C CA . ARG A 1 60 ? -5.294 -5.930 3.969 1.00 1.00 768 ARG A CA 7
ATOM 6695 C C . ARG A 1 60 ? -4.685 -4.542 3.943 1.00 1.00 768 ARG A C 7
ATOM 6696 O O . ARG A 1 60 ? -3.547 -4.380 4.384 1.00 1.00 768 ARG A O 7
ATOM 6717 N N . HIS A 1 61 ? -5.388 -3.578 3.359 1.00 1.00 769 HIS A N 7
ATOM 6718 C CA . HIS A 1 61 ? -4.957 -2.194 3.328 1.00 1.00 769 HIS A CA 7
ATOM 6719 C C . HIS A 1 61 ? -5.616 -1.450 4.480 1.00 1.00 769 HIS A C 7
ATOM 6720 O O . HIS A 1 61 ? -6.782 -1.688 4.795 1.00 1.00 769 HIS A O 7
ATOM 6734 N N . ASP A 1 62 ? -4.865 -0.549 5.097 1.00 1.00 770 ASP A N 7
ATOM 6735 C CA . ASP A 1 62 ? -5.240 0.215 6.282 1.00 1.00 770 ASP A CA 7
ATOM 6736 C C . ASP A 1 62 ? -4.372 1.478 6.349 1.00 1.00 770 ASP A C 7
ATOM 6737 O O . ASP A 1 62 ? -3.554 1.741 5.462 1.00 1.00 770 ASP A O 7
ATOM 6746 N N . SER A 1 63 ? -4.605 2.348 7.321 1.00 1.00 771 SER A N 7
ATOM 6747 C CA . SER A 1 63 ? -3.794 3.522 7.582 1.00 1.00 771 SER A CA 7
ATOM 6748 C C . SER A 1 63 ? -3.630 3.685 9.085 1.00 1.00 771 SER A C 7
ATOM 6749 O O . SER A 1 63 ? -4.386 3.123 9.882 1.00 1.00 771 SER A O 7
ATOM 6757 N N . SER A 1 64 ? -2.617 4.443 9.459 1.00 1.00 772 SER A N 7
ATOM 6758 C CA . SER A 1 64 ? -2.185 4.690 10.814 1.00 1.00 772 SER A CA 7
ATOM 6759 C C . SER A 1 64 ? -1.760 6.151 10.916 1.00 1.00 772 SER A C 7
ATOM 6760 O O . SER A 1 64 ? -1.588 6.837 9.905 1.00 1.00 772 SER A O 7
ATOM 6768 N N . GLY A 1 65 ? -1.605 6.627 12.143 1.00 1.00 773 GLY A N 7
ATOM 6769 C CA . GLY A 1 65 ? -1.159 7.967 12.455 1.00 1.00 773 GLY A CA 7
ATOM 6770 C C . GLY A 1 65 ? -1.639 8.309 13.845 1.00 1.00 773 GLY A C 7
ATOM 6771 O O . GLY A 1 65 ? -2.779 7.993 14.202 1.00 1.00 773 GLY A O 7
ATOM 6775 N N . GLU A 1 66 ? -0.741 8.919 14.613 1.00 1.00 774 GLU A N 7
ATOM 6776 C CA . GLU A 1 66 ? -0.938 9.253 16.017 1.00 1.00 774 GLU A CA 7
ATOM 6777 C C . GLU A 1 66 ? -0.649 10.750 16.193 1.00 1.00 774 GLU A C 7
ATOM 6778 O O . GLU A 1 66 ? -1.518 11.503 16.626 1.00 1.00 774 GLU A O 7
ATOM 6790 N N . GLY A 1 67 ? 0.566 11.190 15.840 1.00 1.00 775 GLY A N 7
ATOM 6791 C CA . GLY A 1 67 ? 0.976 12.594 15.837 1.00 1.00 775 GLY A CA 7
ATOM 6792 C C . GLY A 1 67 ? 0.592 13.198 14.491 1.00 1.00 775 GLY A C 7
ATOM 6793 O O . GLY A 1 67 ? -0.561 13.087 14.072 1.00 1.00 775 GLY A O 7
ATOM 6797 N N . LYS A 1 68 ? 1.532 13.828 13.785 1.00 1.00 776 LYS A N 7
ATOM 6798 C CA . LYS A 1 68 ? 1.340 14.354 12.426 1.00 1.00 776 LYS A CA 7
ATOM 6799 C C . LYS A 1 68 ? 2.127 13.427 11.495 1.00 1.00 776 LYS A C 7
ATOM 6800 O O . LYS A 1 68 ? 2.823 13.860 10.576 1.00 1.00 776 LYS A O 7
ATOM 6818 N N . ARG A 1 69 ? 2.012 12.124 11.739 1.00 1.00 777 ARG A N 7
ATOM 6819 C CA . ARG A 1 69 ? 2.719 11.039 11.082 1.00 1.00 777 ARG A CA 7
ATOM 6820 C C . ARG A 1 69 ? 1.685 10.058 10.572 1.00 1.00 777 ARG A C 7
ATOM 6821 O O . ARG A 1 69 ? 1.599 8.927 11.043 1.00 1.00 777 ARG A O 7
ATOM 6842 N N . ARG A 1 70 ? 0.827 10.524 9.669 1.00 1.00 778 ARG A N 7
ATOM 6843 C CA . ARG A 1 70 ? -0.149 9.653 9.033 1.00 1.00 778 ARG A CA 7
ATOM 6844 C C . ARG A 1 70 ? 0.596 8.783 8.028 1.00 1.00 778 ARG A C 7
ATOM 6845 O O . ARG A 1 70 ? 1.568 9.252 7.436 1.00 1.00 778 ARG A O 7
ATOM 6866 N N . PHE A 1 71 ? 0.191 7.539 7.821 1.00 1.00 779 PHE A N 7
ATOM 6867 C CA . PHE A 1 71 ? 0.763 6.673 6.801 1.00 1.00 779 PHE A CA 7
ATOM 6868 C C . PHE A 1 71 ? -0.254 5.599 6.426 1.00 1.00 779 PHE A C 7
ATOM 6869 O O . PHE A 1 71 ? -1.253 5.393 7.115 1.00 1.00 779 PHE A O 7
ATOM 6886 N N . ILE A 1 72 ? 0.010 4.915 5.322 1.00 1.00 780 ILE A N 7
ATOM 6887 C CA . ILE A 1 72 ? -0.723 3.770 4.796 1.00 1.00 780 ILE A CA 7
ATOM 6888 C C . ILE A 1 72 ? 0.058 2.510 5.098 1.00 1.00 780 ILE A C 7
ATOM 6889 O O . ILE A 1 72 ? 1.283 2.511 5.057 1.00 1.00 780 ILE A O 7
ATOM 6905 N N . THR A 1 73 ? -0.650 1.446 5.446 1.00 1.00 781 THR A N 7
ATOM 6906 C CA . THR A 1 73 ? -0.088 0.136 5.670 1.00 1.00 781 THR A CA 7
ATOM 6907 C C . THR A 1 73 ? -0.873 -0.826 4.794 1.00 1.00 781 THR A C 7
ATOM 6908 O O . THR A 1 73 ? -2.088 -0.709 4.636 1.00 1.00 781 THR A O 7
ATOM 6919 N N . VAL A 1 74 ? -0.171 -1.795 4.237 1.00 1.00 782 VAL A N 7
ATOM 6920 C CA . VAL A 1 74 ? -0.715 -2.884 3.463 1.00 1.00 782 VAL A CA 7
ATOM 6921 C C . VAL A 1 74 ? -0.006 -4.148 3.921 1.00 1.00 782 VAL A C 7
ATOM 6922 O O . VAL A 1 74 ? 1.208 -4.135 4.108 1.00 1.00 782 VAL A O 7
ATOM 6935 N N . SER A 1 75 ? -0.762 -5.219 4.146 1.00 1.00 783 SER A N 7
ATOM 6936 C CA . SER A 1 75 ? -0.251 -6.494 4.655 1.00 1.00 783 SER A CA 7
ATOM 6937 C C . SER A 1 75 ? -0.647 -7.618 3.706 1.00 1.00 783 SER A C 7
ATOM 6938 O O . SER A 1 75 ? -1.700 -7.534 3.080 1.00 1.00 783 SER A O 7
ATOM 6946 N N . LYS A 1 76 ? 0.177 -8.657 3.602 1.00 1.00 784 LYS A N 7
ATOM 6947 C CA . LYS A 1 76 ? 0.036 -9.777 2.667 1.00 1.00 784 LYS A CA 7
ATOM 6948 C C . LYS A 1 76 ? -0.694 -10.995 3.169 1.00 1.00 784 LYS A C 7
ATOM 6949 O O . LYS A 1 76 ? -0.317 -11.509 4.221 1.00 1.00 784 LYS A O 7
ATOM 6967 N N . ARG A 1 77 ? -1.705 -11.470 2.427 1.00 1.00 785 ARG A N 7
ATOM 6968 C CA . ARG A 1 77 ? -2.321 -12.727 2.833 1.00 1.00 785 ARG A CA 7
ATOM 6969 C C . ARG A 1 77 ? -1.251 -13.756 2.463 1.00 1.00 785 ARG A C 7
ATOM 6970 O O . ARG A 1 77 ? -0.932 -13.905 1.277 1.00 1.00 785 ARG A O 7
ATOM 6991 N N . ALA A 1 78 ? -0.655 -14.414 3.452 1.00 1.00 786 ALA A N 7
ATOM 6992 C CA . ALA A 1 78 ? 0.434 -15.359 3.287 1.00 1.00 786 ALA A CA 7
ATOM 6993 C C . ALA A 1 78 ? -0.004 -16.637 3.963 1.00 1.00 786 ALA A C 7
ATOM 6994 O O . ALA A 1 78 ? -0.421 -16.558 5.137 1.00 1.00 786 ALA A O 7
ATOM 7001 N N . GLY A 1 17 ? -2.558 6.354 -13.466 1.00 1.00 725 GLY A N 8
ATOM 7002 C CA . GLY A 1 17 ? -2.473 6.011 -12.042 1.00 1.00 725 GLY A CA 8
ATOM 7003 C C . GLY A 1 17 ? -1.037 6.128 -11.567 1.00 1.00 725 GLY A C 8
ATOM 7004 O O . GLY A 1 17 ? -0.298 6.986 -12.057 1.00 1.00 725 GLY A O 8
ATOM 7008 N N . VAL A 1 18 ? -0.608 5.253 -10.653 1.00 1.00 726 VAL A N 8
ATOM 7009 C CA . VAL A 1 18 ? 0.790 5.144 -10.255 1.00 1.00 726 VAL A CA 8
ATOM 7010 C C . VAL A 1 18 ? 1.186 3.667 -10.333 1.00 1.00 726 VAL A C 8
ATOM 7011 O O . VAL A 1 18 ? 1.167 2.922 -9.350 1.00 1.00 726 VAL A O 8
ATOM 7024 N N . ASP A 1 19 ? 1.516 3.240 -11.548 1.00 1.00 727 ASP A N 8
ATOM 7025 C CA . ASP A 1 19 ? 2.012 1.910 -11.875 1.00 1.00 727 ASP A CA 8
ATOM 7026 C C . ASP A 1 19 ? 3.335 1.607 -11.167 1.00 1.00 727 ASP A C 8
ATOM 7027 O O . ASP A 1 19 ? 3.609 0.448 -10.874 1.00 1.00 727 ASP A O 8
ATOM 7036 N N . HIS A 1 20 ? 4.131 2.626 -10.817 1.00 1.00 728 HIS A N 8
ATOM 7037 C CA . HIS A 1 20 ? 5.360 2.445 -10.044 1.00 1.00 728 HIS A CA 8
ATOM 7038 C C . HIS A 1 20 ? 5.056 1.818 -8.679 1.00 1.00 728 HIS A C 8
ATOM 7039 O O . HIS A 1 20 ? 5.782 0.921 -8.227 1.00 1.00 728 HIS A O 8
ATOM 7053 N N . PHE A 1 21 ? 3.984 2.276 -8.017 1.00 1.00 729 PHE A N 8
ATOM 7054 C CA . PHE A 1 21 ? 3.566 1.652 -6.774 1.00 1.00 729 PHE A CA 8
ATOM 7055 C C . PHE A 1 21 ? 3.110 0.248 -7.093 1.00 1.00 729 PHE A C 8
ATOM 7056 O O . PHE A 1 21 ? 3.486 -0.659 -6.373 1.00 1.00 729 PHE A O 8
ATOM 7073 N N . ARG A 1 22 ? 2.318 0.040 -8.152 1.00 1.00 730 ARG A N 8
ATOM 7074 C CA . ARG A 1 22 ? 1.866 -1.307 -8.484 1.00 1.00 730 ARG A CA 8
ATOM 7075 C C . ARG A 1 22 ? 3.059 -2.242 -8.625 1.00 1.00 730 ARG A C 8
ATOM 7076 O O . ARG A 1 22 ? 2.995 -3.331 -8.076 1.00 1.00 730 ARG A O 8
ATOM 7097 N N . ALA A 1 23 ? 4.154 -1.815 -9.251 1.00 1.00 731 ALA A N 8
ATOM 7098 C CA . ALA A 1 23 ? 5.366 -2.612 -9.323 1.00 1.00 731 ALA A CA 8
ATOM 7099 C C . ALA A 1 23 ? 5.911 -2.908 -7.923 1.00 1.00 731 ALA A C 8
ATOM 7100 O O . ALA A 1 23 ? 6.169 -4.073 -7.622 1.00 1.00 731 ALA A O 8
ATOM 7107 N N . MET A 1 24 ? 6.043 -1.902 -7.046 1.00 1.00 732 MET A N 8
ATOM 7108 C CA . MET A 1 24 ? 6.458 -2.155 -5.665 1.00 1.00 732 MET A CA 8
ATOM 7109 C C . MET A 1 24 ? 5.548 -3.177 -4.979 1.00 1.00 732 MET A C 8
ATOM 7110 O O . MET A 1 24 ? 6.024 -4.074 -4.291 1.00 1.00 732 MET A O 8
ATOM 7124 N N . ILE A 1 25 ? 4.235 -3.016 -5.106 1.00 1.00 733 ILE A N 8
ATOM 7125 C CA . ILE A 1 25 ? 3.270 -3.915 -4.500 1.00 1.00 733 ILE A CA 8
ATOM 7126 C C . ILE A 1 25 ? 3.345 -5.315 -5.129 1.00 1.00 733 ILE A C 8
ATOM 7127 O O . ILE A 1 25 ? 3.156 -6.299 -4.426 1.00 1.00 733 ILE A O 8
ATOM 7143 N N . VAL A 1 26 ? 3.646 -5.452 -6.417 1.00 1.00 734 VAL A N 8
ATOM 7144 C CA . VAL A 1 26 ? 3.845 -6.754 -7.059 1.00 1.00 734 VAL A CA 8
ATOM 7145 C C . VAL A 1 26 ? 5.098 -7.425 -6.478 1.00 1.00 734 VAL A C 8
ATOM 7146 O O . VAL A 1 26 ? 5.080 -8.637 -6.218 1.00 1.00 734 VAL A O 8
ATOM 7159 N N . GLU A 1 27 ? 6.160 -6.657 -6.217 1.00 1.00 735 GLU A N 8
ATOM 7160 C CA . GLU A 1 27 ? 7.346 -7.181 -5.557 1.00 1.00 735 GLU A CA 8
ATOM 7161 C C . GLU A 1 27 ? 6.938 -7.611 -4.142 1.00 1.00 735 GLU A C 8
ATOM 7162 O O . GLU A 1 27 ? 7.288 -8.699 -3.701 1.00 1.00 735 GLU A O 8
ATOM 7174 N N . PHE A 1 28 ? 6.149 -6.801 -3.433 1.00 1.00 736 PHE A N 8
ATOM 7175 C CA . PHE A 1 28 ? 5.632 -7.128 -2.110 1.00 1.00 736 PHE A CA 8
ATOM 7176 C C . PHE A 1 28 ? 4.794 -8.408 -2.137 1.00 1.00 736 PHE A C 8
ATOM 7177 O O . PHE A 1 28 ? 4.889 -9.198 -1.200 1.00 1.00 736 PHE A O 8
ATOM 7194 N N . MET A 1 29 ? 4.003 -8.646 -3.188 1.00 1.00 737 MET A N 8
ATOM 7195 C CA . MET A 1 29 ? 3.241 -9.877 -3.383 1.00 1.00 737 MET A CA 8
ATOM 7196 C C . MET A 1 29 ? 4.198 -11.062 -3.473 1.00 1.00 737 MET A C 8
ATOM 7197 O O . MET A 1 29 ? 3.962 -12.057 -2.785 1.00 1.00 737 MET A O 8
ATOM 7211 N N . ALA A 1 30 ? 5.282 -10.954 -4.251 1.00 1.00 738 ALA A N 8
ATOM 7212 C CA . ALA A 1 30 ? 6.309 -11.995 -4.319 1.00 1.00 738 ALA A CA 8
ATOM 7213 C C . ALA A 1 30 ? 6.960 -12.212 -2.944 1.00 1.00 738 ALA A C 8
ATOM 7214 O O . ALA A 1 30 ? 7.092 -13.340 -2.471 1.00 1.00 738 ALA A O 8
ATOM 7221 N N . SER A 1 31 ? 7.373 -11.117 -2.311 1.00 1.00 739 SER A N 8
ATOM 7222 C CA . SER A 1 31 ? 8.104 -11.055 -1.057 1.00 1.00 739 SER A CA 8
ATOM 7223 C C . SER A 1 31 ? 7.284 -11.632 0.106 1.00 1.00 739 SER A C 8
ATOM 7224 O O . SER A 1 31 ? 7.825 -12.344 0.956 1.00 1.00 739 SER A O 8
ATOM 7232 N N . LYS A 1 32 ? 5.977 -11.339 0.151 1.00 1.00 740 LYS A N 8
ATOM 7233 C CA . LYS A 1 32 ? 4.993 -11.748 1.163 1.00 1.00 740 LYS A CA 8
ATOM 7234 C C . LYS A 1 32 ? 5.500 -11.617 2.597 1.00 1.00 740 LYS A C 8
ATOM 7235 O O . LYS A 1 32 ? 5.172 -12.451 3.435 1.00 1.00 740 LYS A O 8
ATOM 7253 N N . LYS A 1 33 ? 6.260 -10.549 2.882 1.00 1.00 741 LYS A N 8
ATOM 7254 C CA . LYS A 1 33 ? 6.934 -10.288 4.151 1.00 1.00 741 LYS A CA 8
ATOM 7255 C C . LYS A 1 33 ? 5.938 -10.343 5.306 1.00 1.00 741 LYS A C 8
ATOM 7256 O O . LYS A 1 33 ? 5.860 -11.378 5.956 1.00 1.00 741 LYS A O 8
ATOM 7274 N N . MET A 1 34 ? 5.207 -9.255 5.537 1.00 1.00 742 MET A N 8
ATOM 7275 C CA . MET A 1 34 ? 4.111 -9.045 6.478 1.00 1.00 742 MET A CA 8
ATOM 7276 C C . MET A 1 34 ? 3.447 -7.735 6.071 1.00 1.00 742 MET A C 8
ATOM 7277 O O . MET A 1 34 ? 2.331 -7.761 5.564 1.00 1.00 742 MET A O 8
ATOM 7291 N N . GLN A 1 35 ? 4.151 -6.606 6.203 1.00 1.00 743 GLN A N 8
ATOM 7292 C CA . GLN A 1 35 ? 3.668 -5.262 5.893 1.00 1.00 743 GLN A CA 8
ATOM 7293 C C . GLN A 1 35 ? 4.688 -4.423 5.128 1.00 1.00 743 GLN A C 8
ATOM 7294 O O . GLN A 1 35 ? 5.885 -4.495 5.400 1.00 1.00 743 GLN A O 8
ATOM 7308 N N . LEU A 1 36 ? 4.192 -3.602 4.203 1.00 1.00 744 LEU A N 8
ATOM 7309 C CA . LEU A 1 36 ? 4.928 -2.620 3.421 1.00 1.00 744 LEU A CA 8
ATOM 7310 C C . LEU A 1 36 ? 4.186 -1.327 3.720 1.00 1.00 744 LEU A C 8
ATOM 7311 O O . LEU A 1 36 ? 2.956 -1.266 3.638 1.00 1.00 744 LEU A O 8
ATOM 7327 N N . GLU A 1 37 ? 4.919 -0.305 4.131 1.00 1.00 745 GLU A N 8
ATOM 7328 C CA . GLU A 1 37 ? 4.388 0.955 4.569 1.00 1.00 745 GLU A CA 8
ATOM 7329 C C . GLU A 1 37 ? 4.713 2.011 3.513 1.00 1.00 745 GLU A C 8
ATOM 7330 O O . GLU A 1 37 ? 5.882 2.290 3.229 1.00 1.00 745 GLU A O 8
ATOM 7342 N N . PHE A 1 38 ? 3.677 2.585 2.911 1.00 1.00 746 PHE A N 8
ATOM 7343 C CA . PHE A 1 38 ? 3.751 3.655 1.930 1.00 1.00 746 PHE A CA 8
ATOM 7344 C C . PHE A 1 38 ? 3.610 4.992 2.700 1.00 1.00 746 PHE A C 8
ATOM 7345 O O . PHE A 1 38 ? 2.933 5.062 3.735 1.00 1.00 746 PHE A O 8
ATOM 7362 N N . PRO A 1 39 ? 4.247 6.074 2.220 1.00 1.00 747 PRO A N 8
ATOM 7363 C CA . PRO A 1 39 ? 4.286 7.349 2.928 1.00 1.00 747 PRO A CA 8
ATOM 7364 C C . PRO A 1 39 ? 2.988 8.170 2.874 1.00 1.00 747 PRO A C 8
ATOM 7365 O O . PRO A 1 39 ? 2.220 8.067 1.916 1.00 1.00 747 PRO A O 8
ATOM 7376 N N . PRO A 1 40 ? 2.784 9.089 3.839 1.00 1.00 748 PRO A N 8
ATOM 7377 C CA . PRO A 1 40 ? 1.659 10.022 3.861 1.00 1.00 748 PRO A CA 8
ATOM 7378 C C . PRO A 1 40 ? 1.663 10.960 2.650 1.00 1.00 748 PRO A C 8
ATOM 7379 O O . PRO A 1 40 ? 0.624 11.532 2.326 1.00 1.00 748 PRO A O 8
ATOM 7390 N N . SER A 1 41 ? 2.830 11.167 2.024 1.00 1.00 749 SER A N 8
ATOM 7391 C CA . SER A 1 41 ? 3.022 11.940 0.806 1.00 1.00 749 SER A CA 8
ATOM 7392 C C . SER A 1 41 ? 1.981 11.619 -0.272 1.00 1.00 749 SER A C 8
ATOM 7393 O O . SER A 1 41 ? 1.748 12.447 -1.151 1.00 1.00 749 SER A O 8
ATOM 7401 N N . LEU A 1 42 ? 1.383 10.424 -0.259 1.00 1.00 750 LEU A N 8
ATOM 7402 C CA . LEU A 1 42 ? 0.303 10.071 -1.161 1.00 1.00 750 LEU A CA 8
ATOM 7403 C C . LEU A 1 42 ? -0.837 11.056 -0.923 1.00 1.00 750 LEU A C 8
ATOM 7404 O O . LEU A 1 42 ? -1.444 11.037 0.143 1.00 1.00 750 LEU A O 8
ATOM 7420 N N . ASN A 1 43 ? -1.130 11.893 -1.927 1.00 1.00 751 ASN A N 8
ATOM 7421 C CA . ASN A 1 43 ? -2.113 12.961 -1.774 1.00 1.00 751 ASN A CA 8
ATOM 7422 C C . ASN A 1 43 ? -3.526 12.403 -1.733 1.00 1.00 751 ASN A C 8
ATOM 7423 O O . ASN A 1 43 ? -4.175 12.411 -0.692 1.00 1.00 751 ASN A O 8
ATOM 7434 N N . SER A 1 44 ? -4.028 11.931 -2.870 1.00 1.00 752 SER A N 8
ATOM 7435 C CA . SER A 1 44 ? -5.312 11.260 -2.997 1.00 1.00 752 SER A CA 8
ATOM 7436 C C . SER A 1 44 ? -5.186 10.210 -4.091 1.00 1.00 752 SER A C 8
ATOM 7437 O O . SER A 1 44 ? -5.383 9.034 -3.801 1.00 1.00 752 SER A O 8
ATOM 7445 N N . HIS A 1 45 ? -4.768 10.593 -5.305 1.00 1.00 753 HIS A N 8
ATOM 7446 C CA . HIS A 1 45 ? -4.627 9.647 -6.411 1.00 1.00 753 HIS A CA 8
ATOM 7447 C C . HIS A 1 45 ? -3.660 8.534 -6.048 1.00 1.00 753 HIS A C 8
ATOM 7448 O O . HIS A 1 45 ? -3.871 7.381 -6.428 1.00 1.00 753 HIS A O 8
ATOM 7462 N N . ASP A 1 46 ? -2.578 8.885 -5.352 1.00 1.00 754 ASP A N 8
ATOM 7463 C CA . ASP A 1 46 ? -1.515 7.996 -5.005 1.00 1.00 754 ASP A CA 8
ATOM 7464 C C . ASP A 1 46 ? -2.057 6.990 -3.984 1.00 1.00 754 ASP A C 8
ATOM 7465 O O . ASP A 1 46 ? -1.903 5.781 -4.149 1.00 1.00 754 ASP A O 8
ATOM 7474 N N . ARG A 1 47 ? -2.736 7.489 -2.938 1.00 1.00 755 ARG A N 8
ATOM 7475 C CA . ARG A 1 47 ? -3.258 6.678 -1.841 1.00 1.00 755 ARG A CA 8
ATOM 7476 C C . ARG A 1 47 ? -4.354 5.761 -2.363 1.00 1.00 755 ARG A C 8
ATOM 7477 O O . ARG A 1 47 ? -4.352 4.573 -2.043 1.00 1.00 755 ARG A O 8
ATOM 7498 N N . LEU A 1 48 ? -5.286 6.303 -3.154 1.00 1.00 756 LEU A N 8
ATOM 7499 C CA . LEU A 1 48 ? -6.388 5.528 -3.693 1.00 1.00 756 LEU A CA 8
ATOM 7500 C C . LEU A 1 48 ? -5.835 4.396 -4.548 1.00 1.00 756 LEU A C 8
ATOM 7501 O O . LEU A 1 48 ? -6.307 3.268 -4.431 1.00 1.00 756 LEU A O 8
ATOM 7517 N N . ARG A 1 49 ? -4.802 4.654 -5.362 1.00 1.00 757 ARG A N 8
ATOM 7518 C CA . ARG A 1 49 ? -4.185 3.582 -6.124 1.00 1.00 757 ARG A CA 8
ATOM 7519 C C . ARG A 1 49 ? -3.604 2.534 -5.178 1.00 1.00 757 ARG A C 8
ATOM 7520 O O . ARG A 1 49 ? -3.901 1.370 -5.394 1.00 1.00 757 ARG A O 8
ATOM 7541 N N . VAL A 1 50 ? -2.825 2.893 -4.151 1.00 1.00 758 VAL A N 8
ATOM 7542 C CA . VAL A 1 50 ? -2.274 1.906 -3.210 1.00 1.00 758 VAL A CA 8
ATOM 7543 C C . VAL A 1 50 ? -3.386 1.004 -2.652 1.00 1.00 758 VAL A C 8
ATOM 7544 O O . VAL A 1 50 ? -3.224 -0.219 -2.681 1.00 1.00 758 VAL A O 8
ATOM 7557 N N . HIS A 1 51 ? -4.514 1.577 -2.209 1.00 1.00 759 HIS A N 8
ATOM 7558 C CA . HIS A 1 51 ? -5.667 0.800 -1.758 1.00 1.00 759 HIS A CA 8
ATOM 7559 C C . HIS A 1 51 ? -6.123 -0.165 -2.852 1.00 1.00 759 HIS A C 8
ATOM 7560 O O . HIS A 1 51 ? -6.224 -1.363 -2.614 1.00 1.00 759 HIS A O 8
ATOM 7574 N N . GLN A 1 52 ? -6.385 0.350 -4.051 1.00 1.00 760 GLN A N 8
ATOM 7575 C CA . GLN A 1 52 ? -6.906 -0.405 -5.177 1.00 1.00 760 GLN A CA 8
ATOM 7576 C C . GLN A 1 52 ? -5.975 -1.559 -5.565 1.00 1.00 760 GLN A C 8
ATOM 7577 O O . GLN A 1 52 ? -6.459 -2.665 -5.769 1.00 1.00 760 GLN A O 8
ATOM 7591 N N . ILE A 1 53 ? -4.667 -1.351 -5.743 1.00 1.00 761 ILE A N 8
ATOM 7592 C CA . ILE A 1 53 ? -3.682 -2.389 -6.002 1.00 1.00 761 ILE A CA 8
ATOM 7593 C C . ILE A 1 53 ? -3.782 -3.463 -4.917 1.00 1.00 761 ILE A C 8
ATOM 7594 O O . ILE A 1 53 ? -3.866 -4.650 -5.223 1.00 1.00 761 ILE A O 8
ATOM 7610 N N . ALA A 1 54 ? -3.778 -3.052 -3.650 1.00 1.00 762 ALA A N 8
ATOM 7611 C CA . ALA A 1 54 ? -3.869 -3.982 -2.540 1.00 1.00 762 ALA A CA 8
ATOM 7612 C C . ALA A 1 54 ? -5.155 -4.812 -2.585 1.00 1.00 762 ALA A C 8
ATOM 7613 O O . ALA A 1 54 ? -5.106 -6.018 -2.339 1.00 1.00 762 ALA A O 8
ATOM 7620 N N . GLU A 1 55 ? -6.273 -4.172 -2.914 1.00 1.00 763 GLU A N 8
ATOM 7621 C CA . GLU A 1 55 ? -7.588 -4.780 -3.010 1.00 1.00 763 GLU A CA 8
ATOM 7622 C C . GLU A 1 55 ? -7.658 -5.769 -4.176 1.00 1.00 763 GLU A C 8
ATOM 7623 O O . GLU A 1 55 ? -8.231 -6.849 -4.036 1.00 1.00 763 GLU A O 8
ATOM 7635 N N . GLU A 1 56 ? -7.104 -5.399 -5.335 1.00 1.00 764 GLU A N 8
ATOM 7636 C CA . GLU A 1 56 ? -7.004 -6.196 -6.539 1.00 1.00 764 GLU A CA 8
ATOM 7637 C C . GLU A 1 56 ? -6.161 -7.438 -6.288 1.00 1.00 764 GLU A C 8
ATOM 7638 O O . GLU A 1 56 ? -6.451 -8.508 -6.817 1.00 1.00 764 GLU A O 8
ATOM 7650 N N . HIS A 1 57 ? -5.125 -7.302 -5.467 1.00 1.00 765 HIS A N 8
ATOM 7651 C CA . HIS A 1 57 ? -4.284 -8.381 -5.037 1.00 1.00 765 HIS A CA 8
ATOM 7652 C C . HIS A 1 57 ? -4.891 -8.958 -3.748 1.00 1.00 765 HIS A C 8
ATOM 7653 O O . HIS A 1 57 ? -6.109 -8.983 -3.560 1.00 1.00 765 HIS A O 8
ATOM 7667 N N . GLY A 1 58 ? -4.049 -9.472 -2.862 1.00 1.00 766 GLY A N 8
ATOM 7668 C CA . GLY A 1 58 ? -4.407 -10.146 -1.640 1.00 1.00 766 GLY A CA 8
ATOM 7669 C C . GLY A 1 58 ? -3.881 -9.405 -0.424 1.00 1.00 766 GLY A C 8
ATOM 7670 O O . GLY A 1 58 ? -3.168 -10.013 0.387 1.00 1.00 766 GLY A O 8
ATOM 7674 N N . LEU A 1 59 ? -4.177 -8.102 -0.308 1.00 1.00 767 LEU A N 8
ATOM 7675 C CA . LEU A 1 59 ? -3.619 -7.297 0.766 1.00 1.00 767 LEU A CA 8
ATOM 7676 C C . LEU A 1 59 ? -4.663 -6.547 1.573 1.00 1.00 767 LEU A C 8
ATOM 7677 O O . LEU A 1 59 ? -5.646 -6.028 1.042 1.00 1.00 767 LEU A O 8
ATOM 7693 N N . ARG A 1 60 ? -4.394 -6.443 2.873 1.00 1.00 768 ARG A N 8
ATOM 7694 C CA . ARG A 1 60 ? -5.181 -5.667 3.815 1.00 1.00 768 ARG A CA 8
ATOM 7695 C C . ARG A 1 60 ? -4.559 -4.277 3.708 1.00 1.00 768 ARG A C 8
ATOM 7696 O O . ARG A 1 60 ? -3.401 -4.130 4.092 1.00 1.00 768 ARG A O 8
ATOM 7717 N N . HIS A 1 61 ? -5.245 -3.301 3.126 1.00 1.00 769 HIS A N 8
ATOM 7718 C CA . HIS A 1 61 ? -4.770 -1.923 3.030 1.00 1.00 769 HIS A CA 8
ATOM 7719 C C . HIS A 1 61 ? -5.439 -1.125 4.140 1.00 1.00 769 HIS A C 8
ATOM 7720 O O . HIS A 1 61 ? -6.624 -1.328 4.402 1.00 1.00 769 HIS A O 8
ATOM 7734 N N . ASP A 1 62 ? -4.708 -0.206 4.768 1.00 1.00 770 ASP A N 8
ATOM 7735 C CA . ASP A 1 62 ? -5.242 0.632 5.843 1.00 1.00 770 ASP A CA 8
ATOM 7736 C C . ASP A 1 62 ? -4.342 1.849 6.075 1.00 1.00 770 ASP A C 8
ATOM 7737 O O . ASP A 1 62 ? -3.170 1.804 5.707 1.00 1.00 770 ASP A O 8
ATOM 7746 N N . SER A 1 63 ? -4.836 2.926 6.691 1.00 1.00 771 SER A N 8
ATOM 7747 C CA . SER A 1 63 ? -3.971 4.053 7.038 1.00 1.00 771 SER A CA 8
ATOM 7748 C C . SER A 1 63 ? -3.516 3.798 8.468 1.00 1.00 771 SER A C 8
ATOM 7749 O O . SER A 1 63 ? -4.195 3.109 9.232 1.00 1.00 771 SER A O 8
ATOM 7757 N N . SER A 1 64 ? -2.401 4.395 8.858 1.00 1.00 772 SER A N 8
ATOM 7758 C CA . SER A 1 64 ? -1.785 4.156 10.152 1.00 1.00 772 SER A CA 8
ATOM 7759 C C . SER A 1 64 ? -1.169 5.446 10.692 1.00 1.00 772 SER A C 8
ATOM 7760 O O . SER A 1 64 ? -1.010 6.421 9.953 1.00 1.00 772 SER A O 8
ATOM 7768 N N . GLY A 1 65 ? -0.820 5.453 11.976 1.00 1.00 773 GLY A N 8
ATOM 7769 C CA . GLY A 1 65 ? -0.246 6.593 12.675 1.00 1.00 773 GLY A CA 8
ATOM 7770 C C . GLY A 1 65 ? -1.267 7.173 13.643 1.00 1.00 773 GLY A C 8
ATOM 7771 O O . GLY A 1 65 ? -2.464 6.911 13.522 1.00 1.00 773 GLY A O 8
ATOM 7775 N N . GLU A 1 66 ? -0.782 7.959 14.599 1.00 1.00 774 GLU A N 8
ATOM 7776 C CA . GLU A 1 66 ? -1.565 8.528 15.688 1.00 1.00 774 GLU A CA 8
ATOM 7777 C C . GLU A 1 66 ? -1.355 10.040 15.706 1.00 1.00 774 GLU A C 8
ATOM 7778 O O . GLU A 1 66 ? -2.261 10.841 15.472 1.00 1.00 774 GLU A O 8
ATOM 7790 N N . GLY A 1 67 ? -0.115 10.419 16.003 1.00 1.00 775 GLY A N 8
ATOM 7791 C CA . GLY A 1 67 ? 0.392 11.770 15.995 1.00 1.00 775 GLY A CA 8
ATOM 7792 C C . GLY A 1 67 ? 0.552 12.270 14.566 1.00 1.00 775 GLY A C 8
ATOM 7793 O O . GLY A 1 67 ? 0.111 11.655 13.594 1.00 1.00 775 GLY A O 8
ATOM 7797 N N . LYS A 1 68 ? 1.231 13.403 14.442 1.00 1.00 776 LYS A N 8
ATOM 7798 C CA . LYS A 1 68 ? 1.431 14.149 13.203 1.00 1.00 776 LYS A CA 8
ATOM 7799 C C . LYS A 1 68 ? 2.327 13.442 12.166 1.00 1.00 776 LYS A C 8
ATOM 7800 O O . LYS A 1 68 ? 2.947 14.131 11.354 1.00 1.00 776 LYS A O 8
ATOM 7818 N N . ARG A 1 69 ? 2.463 12.112 12.169 1.00 1.00 777 ARG A N 8
ATOM 7819 C CA . ARG A 1 69 ? 3.193 11.324 11.169 1.00 1.00 777 ARG A CA 8
ATOM 7820 C C . ARG A 1 69 ? 2.288 10.173 10.739 1.00 1.00 777 ARG A C 8
ATOM 7821 O O . ARG A 1 69 ? 2.559 9.010 11.050 1.00 1.00 777 ARG A O 8
ATOM 7842 N N . ARG A 1 70 ? 1.175 10.492 10.075 1.00 1.00 778 ARG A N 8
ATOM 7843 C CA . ARG A 1 70 ? 0.276 9.481 9.509 1.00 1.00 778 ARG A CA 8
ATOM 7844 C C . ARG A 1 70 ? 1.022 8.745 8.389 1.00 1.00 778 ARG A C 8
ATOM 7845 O O . ARG A 1 70 ? 2.078 9.198 7.948 1.00 1.00 778 ARG A O 8
ATOM 7866 N N . PHE A 1 71 ? 0.548 7.584 7.957 1.00 1.00 779 PHE A N 8
ATOM 7867 C CA . PHE A 1 71 ? 1.073 6.817 6.834 1.00 1.00 779 PHE A CA 8
ATOM 7868 C C . PHE A 1 71 ? -0.026 5.899 6.288 1.00 1.00 779 PHE A C 8
ATOM 7869 O O . PHE A 1 71 ? -1.190 5.994 6.693 1.00 1.00 779 PHE A O 8
ATOM 7886 N N . ILE A 1 72 ? 0.330 5.044 5.336 1.00 1.00 780 ILE A N 8
ATOM 7887 C CA . ILE A 1 72 ? -0.485 4.003 4.727 1.00 1.00 780 ILE A CA 8
ATOM 7888 C C . ILE A 1 72 ? 0.272 2.688 4.845 1.00 1.00 780 ILE A C 8
ATOM 7889 O O . ILE A 1 72 ? 1.451 2.613 4.518 1.00 1.00 780 ILE A O 8
ATOM 7905 N N . THR A 1 73 ? -0.394 1.661 5.348 1.00 1.00 781 THR A N 8
ATOM 7906 C CA . THR A 1 73 ? 0.132 0.321 5.469 1.00 1.00 781 THR A CA 8
ATOM 7907 C C . THR A 1 73 ? -0.667 -0.585 4.548 1.00 1.00 781 THR A C 8
ATOM 7908 O O . THR A 1 73 ? -1.863 -0.398 4.318 1.00 1.00 781 THR A O 8
ATOM 7919 N N . VAL A 1 74 ? 0.011 -1.586 4.013 1.00 1.00 782 VAL A N 8
ATOM 7920 C CA . VAL A 1 74 ? -0.582 -2.628 3.218 1.00 1.00 782 VAL A CA 8
ATOM 7921 C C . VAL A 1 74 ? 0.104 -3.887 3.720 1.00 1.00 782 VAL A C 8
ATOM 7922 O O . VAL A 1 74 ? 1.327 -3.919 3.875 1.00 1.00 782 VAL A O 8
ATOM 7935 N N . SER A 1 75 ? -0.684 -4.916 3.988 1.00 1.00 783 SER A N 8
ATOM 7936 C CA . SER A 1 75 ? -0.201 -6.151 4.578 1.00 1.00 783 SER A CA 8
ATOM 7937 C C . SER A 1 75 ? -0.597 -7.330 3.728 1.00 1.00 783 SER A C 8
ATOM 7938 O O . SER A 1 75 ? -1.678 -7.374 3.151 1.00 1.00 783 SER A O 8
ATOM 7946 N N . LYS A 1 76 ? 0.299 -8.300 3.686 1.00 1.00 784 LYS A N 8
ATOM 7947 C CA . LYS A 1 76 ? 0.218 -9.500 2.878 1.00 1.00 784 LYS A CA 8
ATOM 7948 C C . LYS A 1 76 ? -0.592 -10.567 3.540 1.00 1.00 784 LYS A C 8
ATOM 7949 O O . LYS A 1 76 ? -0.202 -11.030 4.613 1.00 1.00 784 LYS A O 8
ATOM 7967 N N . ARG A 1 77 ? -1.729 -10.914 2.935 1.00 1.00 785 ARG A N 8
ATOM 7968 C CA . ARG A 1 77 ? -2.473 -12.033 3.468 1.00 1.00 785 ARG A CA 8
ATOM 7969 C C . ARG A 1 77 ? -1.660 -13.198 2.915 1.00 1.00 785 ARG A C 8
ATOM 7970 O O . ARG A 1 77 ? -1.592 -13.336 1.690 1.00 1.00 785 ARG A O 8
ATOM 7991 N N . ALA A 1 78 ? -0.992 -13.967 3.772 1.00 1.00 786 ALA A N 8
ATOM 7992 C CA . ALA A 1 78 ? -0.258 -15.157 3.385 1.00 1.00 786 ALA A CA 8
ATOM 7993 C C . ALA A 1 78 ? -1.295 -16.255 3.292 1.00 1.00 786 ALA A C 8
ATOM 7994 O O . ALA A 1 78 ? -2.073 -16.244 2.317 1.00 1.00 786 ALA A O 8
ATOM 8001 N N . GLY A 1 17 ? -3.825 5.863 -11.645 1.00 1.00 725 GLY A N 9
ATOM 8002 C CA . GLY A 1 17 ? -3.218 4.688 -11.016 1.00 1.00 725 GLY A CA 9
ATOM 8003 C C . GLY A 1 17 ? -1.727 4.623 -11.286 1.00 1.00 725 GLY A C 9
ATOM 8004 O O . GLY A 1 17 ? -1.310 3.827 -12.127 1.00 1.00 725 GLY A O 9
ATOM 8008 N N . VAL A 1 18 ? -0.922 5.419 -10.572 1.00 1.00 726 VAL A N 9
ATOM 8009 C CA . VAL A 1 18 ? 0.539 5.466 -10.654 1.00 1.00 726 VAL A CA 9
ATOM 8010 C C . VAL A 1 18 ? 1.076 4.038 -10.532 1.00 1.00 726 VAL A C 9
ATOM 8011 O O . VAL A 1 18 ? 0.881 3.373 -9.512 1.00 1.00 726 VAL A O 9
ATOM 8024 N N . ASP A 1 19 ? 1.733 3.562 -11.589 1.00 1.00 727 ASP A N 9
ATOM 8025 C CA . ASP A 1 19 ? 2.198 2.184 -11.678 1.00 1.00 727 ASP A CA 9
ATOM 8026 C C . ASP A 1 19 ? 3.535 1.956 -10.958 1.00 1.00 727 ASP A C 9
ATOM 8027 O O . ASP A 1 19 ? 3.905 0.811 -10.712 1.00 1.00 727 ASP A O 9
ATOM 8036 N N . HIS A 1 20 ? 4.264 3.016 -10.579 1.00 1.00 728 HIS A N 9
ATOM 8037 C CA . HIS A 1 20 ? 5.492 2.884 -9.784 1.00 1.00 728 HIS A CA 9
ATOM 8038 C C . HIS A 1 20 ? 5.190 2.115 -8.491 1.00 1.00 728 HIS A C 9
ATOM 8039 O O . HIS A 1 20 ? 5.847 1.120 -8.153 1.00 1.00 728 HIS A O 9
ATOM 8053 N N . PHE A 1 21 ? 4.164 2.584 -7.771 1.00 1.00 729 PHE A N 9
ATOM 8054 C CA . PHE A 1 21 ? 3.705 1.935 -6.559 1.00 1.00 729 PHE A CA 9
ATOM 8055 C C . PHE A 1 21 ? 3.266 0.525 -6.895 1.00 1.00 729 PHE A C 9
ATOM 8056 O O . PHE A 1 21 ? 3.616 -0.386 -6.165 1.00 1.00 729 PHE A O 9
ATOM 8073 N N . ARG A 1 22 ? 2.552 0.318 -8.005 1.00 1.00 730 ARG A N 9
ATOM 8074 C CA . ARG A 1 22 ? 2.136 -1.010 -8.432 1.00 1.00 730 ARG A CA 9
ATOM 8075 C C . ARG A 1 22 ? 3.330 -1.951 -8.520 1.00 1.00 730 ARG A C 9
ATOM 8076 O O . ARG A 1 22 ? 3.237 -3.038 -7.962 1.00 1.00 730 ARG A O 9
ATOM 8097 N N . ALA A 1 23 ? 4.443 -1.559 -9.142 1.00 1.00 731 ALA A N 9
ATOM 8098 C CA . ALA A 1 23 ? 5.641 -2.391 -9.158 1.00 1.00 731 ALA A CA 9
ATOM 8099 C C . ALA A 1 23 ? 6.145 -2.671 -7.748 1.00 1.00 731 ALA A C 9
ATOM 8100 O O . ALA A 1 23 ? 6.482 -3.819 -7.449 1.00 1.00 731 ALA A O 9
ATOM 8107 N N . MET A 1 24 ? 6.182 -1.654 -6.882 1.00 1.00 732 MET A N 9
ATOM 8108 C CA . MET A 1 24 ? 6.586 -1.842 -5.492 1.00 1.00 732 MET A CA 9
ATOM 8109 C C . MET A 1 24 ? 5.698 -2.878 -4.788 1.00 1.00 732 MET A C 9
ATOM 8110 O O . MET A 1 24 ? 6.210 -3.797 -4.143 1.00 1.00 732 MET A O 9
ATOM 8124 N N . ILE A 1 25 ? 4.375 -2.759 -4.928 1.00 1.00 733 ILE A N 9
ATOM 8125 C CA . ILE A 1 25 ? 3.423 -3.715 -4.368 1.00 1.00 733 ILE A CA 9
ATOM 8126 C C . ILE A 1 25 ? 3.627 -5.099 -4.982 1.00 1.00 733 ILE A C 9
ATOM 8127 O O . ILE A 1 25 ? 3.546 -6.088 -4.264 1.00 1.00 733 ILE A O 9
ATOM 8143 N N . VAL A 1 26 ? 3.907 -5.199 -6.277 1.00 1.00 734 VAL A N 9
ATOM 8144 C CA . VAL A 1 26 ? 4.118 -6.490 -6.924 1.00 1.00 734 VAL A CA 9
ATOM 8145 C C . VAL A 1 26 ? 5.385 -7.153 -6.365 1.00 1.00 734 VAL A C 9
ATOM 8146 O O . VAL A 1 26 ? 5.383 -8.365 -6.158 1.00 1.00 734 VAL A O 9
ATOM 8159 N N . GLU A 1 27 ? 6.434 -6.392 -6.038 1.00 1.00 735 GLU A N 9
ATOM 8160 C CA . GLU A 1 27 ? 7.617 -6.960 -5.397 1.00 1.00 735 GLU A CA 9
ATOM 8161 C C . GLU A 1 27 ? 7.225 -7.490 -4.015 1.00 1.00 735 GLU A C 9
ATOM 8162 O O . GLU A 1 27 ? 7.553 -8.617 -3.646 1.00 1.00 735 GLU A O 9
ATOM 8174 N N . PHE A 1 28 ? 6.475 -6.691 -3.258 1.00 1.00 736 PHE A N 9
ATOM 8175 C CA . PHE A 1 28 ? 5.936 -7.077 -1.962 1.00 1.00 736 PHE A CA 9
ATOM 8176 C C . PHE A 1 28 ? 5.035 -8.318 -2.071 1.00 1.00 736 PHE A C 9
ATOM 8177 O O . PHE A 1 28 ? 4.984 -9.109 -1.129 1.00 1.00 736 PHE A O 9
ATOM 8194 N N . MET A 1 29 ? 4.364 -8.534 -3.206 1.00 1.00 737 MET A N 9
ATOM 8195 C CA . MET A 1 29 ? 3.572 -9.727 -3.474 1.00 1.00 737 MET A CA 9
ATOM 8196 C C . MET A 1 29 ? 4.468 -10.934 -3.672 1.00 1.00 737 MET A C 9
ATOM 8197 O O . MET A 1 29 ? 4.275 -11.933 -2.981 1.00 1.00 737 MET A O 9
ATOM 8211 N N . ALA A 1 30 ? 5.463 -10.830 -4.556 1.00 1.00 738 ALA A N 9
ATOM 8212 C CA . ALA A 1 30 ? 6.430 -11.892 -4.789 1.00 1.00 738 ALA A CA 9
ATOM 8213 C C . ALA A 1 30 ? 7.123 -12.293 -3.481 1.00 1.00 738 ALA A C 9
ATOM 8214 O O . ALA A 1 30 ? 7.353 -13.481 -3.238 1.00 1.00 738 ALA A O 9
ATOM 8221 N N . SER A 1 31 ? 7.446 -11.303 -2.649 1.00 1.00 739 SER A N 9
ATOM 8222 C CA . SER A 1 31 ? 8.126 -11.471 -1.379 1.00 1.00 739 SER A CA 9
ATOM 8223 C C . SER A 1 31 ? 7.197 -12.013 -0.286 1.00 1.00 739 SER A C 9
ATOM 8224 O O . SER A 1 31 ? 7.633 -12.822 0.529 1.00 1.00 739 SER A O 9
ATOM 8232 N N . LYS A 1 32 ? 5.928 -11.578 -0.229 1.00 1.00 740 LYS A N 9
ATOM 8233 C CA . LYS A 1 32 ? 4.918 -11.946 0.777 1.00 1.00 740 LYS A CA 9
ATOM 8234 C C . LYS A 1 32 ? 5.476 -11.945 2.205 1.00 1.00 740 LYS A C 9
ATOM 8235 O O . LYS A 1 32 ? 5.282 -12.904 2.957 1.00 1.00 740 LYS A O 9
ATOM 8253 N N . LYS A 1 33 ? 6.173 -10.862 2.577 1.00 1.00 741 LYS A N 9
ATOM 8254 C CA . LYS A 1 33 ? 6.792 -10.699 3.887 1.00 1.00 741 LYS A CA 9
ATOM 8255 C C . LYS A 1 33 ? 5.725 -10.655 4.982 1.00 1.00 741 LYS A C 9
ATOM 8256 O O . LYS A 1 33 ? 5.466 -11.695 5.579 1.00 1.00 741 LYS A O 9
ATOM 8274 N N . MET A 1 34 ? 5.093 -9.497 5.203 1.00 1.00 742 MET A N 9
ATOM 8275 C CA . MET A 1 34 ? 3.974 -9.234 6.114 1.00 1.00 742 MET A CA 9
ATOM 8276 C C . MET A 1 34 ? 3.254 -7.942 5.749 1.00 1.00 742 MET A C 9
ATOM 8277 O O . MET A 1 34 ? 2.039 -7.966 5.555 1.00 1.00 742 MET A O 9
ATOM 8291 N N . GLN A 1 35 ? 3.959 -6.812 5.705 1.00 1.00 743 GLN A N 9
ATOM 8292 C CA . GLN A 1 35 ? 3.390 -5.487 5.475 1.00 1.00 743 GLN A CA 9
ATOM 8293 C C . GLN A 1 35 ? 4.373 -4.551 4.768 1.00 1.00 743 GLN A C 9
ATOM 8294 O O . GLN A 1 35 ? 5.575 -4.815 4.757 1.00 1.00 743 GLN A O 9
ATOM 8308 N N . LEU A 1 36 ? 3.867 -3.461 4.195 1.00 1.00 744 LEU A N 9
ATOM 8309 C CA . LEU A 1 36 ? 4.636 -2.399 3.568 1.00 1.00 744 LEU A CA 9
ATOM 8310 C C . LEU A 1 36 ? 3.929 -1.103 3.949 1.00 1.00 744 LEU A C 9
ATOM 8311 O O . LEU A 1 36 ? 2.723 -0.953 3.737 1.00 1.00 744 LEU A O 9
ATOM 8327 N N . GLU A 1 37 ? 4.667 -0.179 4.551 1.00 1.00 745 GLU A N 9
ATOM 8328 C CA . GLU A 1 37 ? 4.214 1.131 4.949 1.00 1.00 745 GLU A CA 9
ATOM 8329 C C . GLU A 1 37 ? 4.556 2.090 3.805 1.00 1.00 745 GLU A C 9
ATOM 8330 O O . GLU A 1 37 ? 5.736 2.353 3.567 1.00 1.00 745 GLU A O 9
ATOM 8342 N N . PHE A 1 38 ? 3.561 2.670 3.135 1.00 1.00 746 PHE A N 9
ATOM 8343 C CA . PHE A 1 38 ? 3.764 3.656 2.074 1.00 1.00 746 PHE A CA 9
ATOM 8344 C C . PHE A 1 38 ? 3.706 5.050 2.736 1.00 1.00 746 PHE A C 9
ATOM 8345 O O . PHE A 1 38 ? 2.982 5.231 3.726 1.00 1.00 746 PHE A O 9
ATOM 8362 N N . PRO A 1 39 ? 4.461 6.034 2.218 1.00 1.00 747 PRO A N 9
ATOM 8363 C CA . PRO A 1 39 ? 4.604 7.358 2.818 1.00 1.00 747 PRO A CA 9
ATOM 8364 C C . PRO A 1 39 ? 3.363 8.260 2.898 1.00 1.00 747 PRO A C 9
ATOM 8365 O O . PRO A 1 39 ? 2.393 8.068 2.167 1.00 1.00 747 PRO A O 9
ATOM 8376 N N . PRO A 1 40 ? 3.426 9.312 3.743 1.00 1.00 748 PRO A N 9
ATOM 8377 C CA . PRO A 1 40 ? 2.390 10.339 3.867 1.00 1.00 748 PRO A CA 9
ATOM 8378 C C . PRO A 1 40 ? 2.285 11.194 2.604 1.00 1.00 748 PRO A C 9
ATOM 8379 O O . PRO A 1 40 ? 1.256 11.818 2.358 1.00 1.00 748 PRO A O 9
ATOM 8390 N N . SER A 1 41 ? 3.368 11.254 1.829 1.00 1.00 749 SER A N 9
ATOM 8391 C CA . SER A 1 41 ? 3.549 12.077 0.649 1.00 1.00 749 SER A CA 9
ATOM 8392 C C . SER A 1 41 ? 2.478 11.880 -0.423 1.00 1.00 749 SER A C 9
ATOM 8393 O O . SER A 1 41 ? 2.275 12.773 -1.240 1.00 1.00 749 SER A O 9
ATOM 8401 N N . LEU A 1 42 ? 1.798 10.732 -0.450 1.00 1.00 750 LEU A N 9
ATOM 8402 C CA . LEU A 1 42 ? 0.791 10.407 -1.447 1.00 1.00 750 LEU A CA 9
ATOM 8403 C C . LEU A 1 42 ? -0.404 11.345 -1.273 1.00 1.00 750 LEU A C 9
ATOM 8404 O O . LEU A 1 42 ? -1.094 11.278 -0.256 1.00 1.00 750 LEU A O 9
ATOM 8420 N N . ASN A 1 43 ? -0.646 12.210 -2.267 1.00 1.00 751 ASN A N 9
ATOM 8421 C CA . ASN A 1 43 ? -1.671 13.260 -2.217 1.00 1.00 751 ASN A CA 9
ATOM 8422 C C . ASN A 1 43 ? -3.069 12.675 -2.036 1.00 1.00 751 ASN A C 9
ATOM 8423 O O . ASN A 1 43 ? -3.662 12.794 -0.964 1.00 1.00 751 ASN A O 9
ATOM 8434 N N . SER A 1 44 ? -3.594 12.039 -3.085 1.00 1.00 752 SER A N 9
ATOM 8435 C CA . SER A 1 44 ? -4.867 11.334 -3.057 1.00 1.00 752 SER A CA 9
ATOM 8436 C C . SER A 1 44 ? -4.806 10.130 -3.980 1.00 1.00 752 SER A C 9
ATOM 8437 O O . SER A 1 44 ? -4.798 9.002 -3.493 1.00 1.00 752 SER A O 9
ATOM 8445 N N . HIS A 1 45 ? -4.686 10.362 -5.297 1.00 1.00 753 HIS A N 9
ATOM 8446 C CA . HIS A 1 45 ? -4.732 9.297 -6.296 1.00 1.00 753 HIS A CA 9
ATOM 8447 C C . HIS A 1 45 ? -3.692 8.219 -6.017 1.00 1.00 753 HIS A C 9
ATOM 8448 O O . HIS A 1 45 ? -3.924 7.049 -6.302 1.00 1.00 753 HIS A O 9
ATOM 8462 N N . ASP A 1 46 ? -2.530 8.614 -5.508 1.00 1.00 754 ASP A N 9
ATOM 8463 C CA . ASP A 1 46 ? -1.383 7.772 -5.257 1.00 1.00 754 ASP A CA 9
ATOM 8464 C C . ASP A 1 46 ? -1.737 6.781 -4.141 1.00 1.00 754 ASP A C 9
ATOM 8465 O O . ASP A 1 46 ? -1.605 5.568 -4.300 1.00 1.00 754 ASP A O 9
ATOM 8474 N N . ARG A 1 47 ? -2.256 7.292 -3.018 1.00 1.00 755 ARG A N 9
ATOM 8475 C CA . ARG A 1 47 ? -2.667 6.489 -1.869 1.00 1.00 755 ARG A CA 9
ATOM 8476 C C . ARG A 1 47 ? -3.857 5.618 -2.253 1.00 1.00 755 ARG A C 9
ATOM 8477 O O . ARG A 1 47 ? -3.868 4.424 -1.964 1.00 1.00 755 ARG A O 9
ATOM 8498 N N . LEU A 1 48 ? -4.861 6.218 -2.891 1.00 1.00 756 LEU A N 9
ATOM 8499 C CA . LEU A 1 48 ? -6.036 5.537 -3.412 1.00 1.00 756 LEU A CA 9
ATOM 8500 C C . LEU A 1 48 ? -5.613 4.350 -4.270 1.00 1.00 756 LEU A C 9
ATOM 8501 O O . LEU A 1 48 ? -6.150 3.258 -4.117 1.00 1.00 756 LEU A O 9
ATOM 8517 N N . ARG A 1 49 ? -4.615 4.528 -5.134 1.00 1.00 757 ARG A N 9
ATOM 8518 C CA . ARG A 1 49 ? -4.097 3.444 -5.948 1.00 1.00 757 ARG A CA 9
ATOM 8519 C C . ARG A 1 49 ? -3.470 2.352 -5.099 1.00 1.00 757 ARG A C 9
ATOM 8520 O O . ARG A 1 49 ? -3.779 1.191 -5.329 1.00 1.00 757 ARG A O 9
ATOM 8541 N N . VAL A 1 50 ? -2.606 2.689 -4.144 1.00 1.00 758 VAL A N 9
ATOM 8542 C CA . VAL A 1 50 ? -2.045 1.691 -3.227 1.00 1.00 758 VAL A CA 9
ATOM 8543 C C . VAL A 1 50 ? -3.175 0.833 -2.617 1.00 1.00 758 VAL A C 9
ATOM 8544 O O . VAL A 1 50 ? -3.110 -0.401 -2.682 1.00 1.00 758 VAL A O 9
ATOM 8557 N N . HIS A 1 51 ? -4.227 1.475 -2.089 1.00 1.00 759 HIS A N 9
ATOM 8558 C CA . HIS A 1 51 ? -5.403 0.786 -1.564 1.00 1.00 759 HIS A CA 9
ATOM 8559 C C . HIS A 1 51 ? -6.034 -0.135 -2.616 1.00 1.00 759 HIS A C 9
ATOM 8560 O O . HIS A 1 51 ? -6.281 -1.305 -2.330 1.00 1.00 759 HIS A O 9
ATOM 8574 N N . GLN A 1 52 ? -6.305 0.381 -3.818 1.00 1.00 760 GLN A N 9
ATOM 8575 C CA . GLN A 1 52 ? -6.935 -0.346 -4.906 1.00 1.00 760 GLN A CA 9
ATOM 8576 C C . GLN A 1 52 ? -6.187 -1.623 -5.277 1.00 1.00 760 GLN A C 9
ATOM 8577 O O . GLN A 1 52 ? -6.816 -2.668 -5.409 1.00 1.00 760 GLN A O 9
ATOM 8591 N N . ILE A 1 53 ? -4.883 -1.547 -5.542 1.00 1.00 761 ILE A N 9
ATOM 8592 C CA . ILE A 1 53 ? -4.020 -2.674 -5.859 1.00 1.00 761 ILE A CA 9
ATOM 8593 C C . ILE A 1 53 ? -4.103 -3.696 -4.733 1.00 1.00 761 ILE A C 9
ATOM 8594 O O . ILE A 1 53 ? -4.306 -4.888 -4.983 1.00 1.00 761 ILE A O 9
ATOM 8610 N N . ALA A 1 54 ? -3.971 -3.233 -3.488 1.00 1.00 762 ALA A N 9
ATOM 8611 C CA . ALA A 1 54 ? -4.116 -4.128 -2.359 1.00 1.00 762 ALA A CA 9
ATOM 8612 C C . ALA A 1 54 ? -5.465 -4.849 -2.369 1.00 1.00 762 ALA A C 9
ATOM 8613 O O . ALA A 1 54 ? -5.506 -6.046 -2.089 1.00 1.00 762 ALA A O 9
ATOM 8620 N N . GLU A 1 55 ? -6.540 -4.149 -2.731 1.00 1.00 763 GLU A N 9
ATOM 8621 C CA . GLU A 1 55 ? -7.871 -4.723 -2.784 1.00 1.00 763 GLU A CA 9
ATOM 8622 C C . GLU A 1 55 ? -8.041 -5.689 -3.963 1.00 1.00 763 GLU A C 9
ATOM 8623 O O . GLU A 1 55 ? -8.726 -6.703 -3.827 1.00 1.00 763 GLU A O 9
ATOM 8635 N N . GLU A 1 56 ? -7.459 -5.380 -5.124 1.00 1.00 764 GLU A N 9
ATOM 8636 C CA . GLU A 1 56 ? -7.468 -6.179 -6.325 1.00 1.00 764 GLU A CA 9
ATOM 8637 C C . GLU A 1 56 ? -6.800 -7.524 -6.044 1.00 1.00 764 GLU A C 9
ATOM 8638 O O . GLU A 1 56 ? -7.236 -8.555 -6.564 1.00 1.00 764 GLU A O 9
ATOM 8650 N N . HIS A 1 57 ? -5.742 -7.512 -5.232 1.00 1.00 765 HIS A N 9
ATOM 8651 C CA . HIS A 1 57 ? -5.004 -8.680 -4.838 1.00 1.00 765 HIS A CA 9
ATOM 8652 C C . HIS A 1 57 ? -5.583 -9.195 -3.515 1.00 1.00 765 HIS A C 9
ATOM 8653 O O . HIS A 1 57 ? -6.773 -9.056 -3.230 1.00 1.00 765 HIS A O 9
ATOM 8667 N N . GLY A 1 58 ? -4.737 -9.828 -2.718 1.00 1.00 766 GLY A N 9
ATOM 8668 C CA . GLY A 1 58 ? -5.025 -10.452 -1.453 1.00 1.00 766 GLY A CA 9
ATOM 8669 C C . GLY A 1 58 ? -4.377 -9.692 -0.308 1.00 1.00 766 GLY A C 9
ATOM 8670 O O . GLY A 1 58 ? -3.683 -10.301 0.526 1.00 1.00 766 GLY A O 9
ATOM 8674 N N . LEU A 1 59 ? -4.503 -8.357 -0.309 1.00 1.00 767 LEU A N 9
ATOM 8675 C CA . LEU A 1 59 ? -3.832 -7.549 0.688 1.00 1.00 767 LEU A CA 9
ATOM 8676 C C . LEU A 1 59 ? -4.836 -6.734 1.482 1.00 1.00 767 LEU A C 9
ATOM 8677 O O . LEU A 1 59 ? -5.860 -6.286 0.962 1.00 1.00 767 LEU A O 9
ATOM 8693 N N . ARG A 1 60 ? -4.539 -6.547 2.761 1.00 1.00 768 ARG A N 9
ATOM 8694 C CA . ARG A 1 60 ? -5.315 -5.683 3.632 1.00 1.00 768 ARG A CA 9
ATOM 8695 C C . ARG A 1 60 ? -4.708 -4.311 3.331 1.00 1.00 768 ARG A C 9
ATOM 8696 O O . ARG A 1 60 ? -3.510 -4.226 3.055 1.00 1.00 768 ARG A O 9
ATOM 8717 N N . HIS A 1 61 ? -5.481 -3.236 3.374 1.00 1.00 769 HIS A N 9
ATOM 8718 C CA . HIS A 1 61 ? -4.993 -1.887 3.114 1.00 1.00 769 HIS A CA 9
ATOM 8719 C C . HIS A 1 61 ? -5.627 -1.003 4.173 1.00 1.00 769 HIS A C 9
ATOM 8720 O O . HIS A 1 61 ? -6.831 -1.108 4.415 1.00 1.00 769 HIS A O 9
ATOM 8734 N N . ASP A 1 62 ? -4.847 -0.146 4.817 1.00 1.00 770 ASP A N 9
ATOM 8735 C CA . ASP A 1 62 ? -5.315 0.691 5.905 1.00 1.00 770 ASP A CA 9
ATOM 8736 C C . ASP A 1 62 ? -4.393 1.904 6.027 1.00 1.00 770 ASP A C 9
ATOM 8737 O O . ASP A 1 62 ? -3.410 2.019 5.295 1.00 1.00 770 ASP A O 9
ATOM 8746 N N . SER A 1 63 ? -4.704 2.831 6.921 1.00 1.00 771 SER A N 9
ATOM 8747 C CA . SER A 1 63 ? -3.858 3.971 7.215 1.00 1.00 771 SER A CA 9
ATOM 8748 C C . SER A 1 63 ? -3.369 3.767 8.645 1.00 1.00 771 SER A C 9
ATOM 8749 O O . SER A 1 63 ? -4.113 3.286 9.506 1.00 1.00 771 SER A O 9
ATOM 8757 N N . SER A 1 64 ? -2.160 4.208 8.926 1.00 1.00 772 SER A N 9
ATOM 8758 C CA . SER A 1 64 ? -1.484 3.997 10.196 1.00 1.00 772 SER A CA 9
ATOM 8759 C C . SER A 1 64 ? -0.836 5.295 10.655 1.00 1.00 772 SER A C 9
ATOM 8760 O O . SER A 1 64 ? -0.767 6.251 9.883 1.00 1.00 772 SER A O 9
ATOM 8768 N N . GLY A 1 65 ? -0.419 5.349 11.916 1.00 1.00 773 GLY A N 9
ATOM 8769 C CA . GLY A 1 65 ? 0.131 6.532 12.553 1.00 1.00 773 GLY A CA 9
ATOM 8770 C C . GLY A 1 65 ? -0.847 6.999 13.619 1.00 1.00 773 GLY A C 9
ATOM 8771 O O . GLY A 1 65 ? -2.039 6.671 13.574 1.00 1.00 773 GLY A O 9
ATOM 8775 N N . GLU A 1 66 ? -0.373 7.812 14.556 1.00 1.00 774 GLU A N 9
ATOM 8776 C CA . GLU A 1 66 ? -1.130 8.267 15.716 1.00 1.00 774 GLU A CA 9
ATOM 8777 C C . GLU A 1 66 ? -1.160 9.794 15.879 1.00 1.00 774 GLU A C 9
ATOM 8778 O O . GLU A 1 66 ? -2.207 10.364 16.219 1.00 1.00 774 GLU A O 9
ATOM 8790 N N . GLY A 1 67 ? -0.025 10.457 15.664 1.00 1.00 775 GLY A N 9
ATOM 8791 C CA . GLY A 1 67 ? 0.111 11.907 15.746 1.00 1.00 775 GLY A CA 9
ATOM 8792 C C . GLY A 1 67 ? -0.002 12.514 14.355 1.00 1.00 775 GLY A C 9
ATOM 8793 O O . GLY A 1 67 ? -0.679 11.968 13.477 1.00 1.00 775 GLY A O 9
ATOM 8797 N N . LYS A 1 68 ? 0.661 13.649 14.122 1.00 1.00 776 LYS A N 9
ATOM 8798 C CA . LYS A 1 68 ? 0.750 14.297 12.805 1.00 1.00 776 LYS A CA 9
ATOM 8799 C C . LYS A 1 68 ? 1.744 13.516 11.923 1.00 1.00 776 LYS A C 9
ATOM 8800 O O . LYS A 1 68 ? 2.575 14.105 11.234 1.00 1.00 776 LYS A O 9
ATOM 8818 N N . ARG A 1 69 ? 1.697 12.184 11.975 1.00 1.00 777 ARG A N 9
ATOM 8819 C CA . ARG A 1 69 ? 2.550 11.261 11.248 1.00 1.00 777 ARG A CA 9
ATOM 8820 C C . ARG A 1 69 ? 1.678 10.126 10.717 1.00 1.00 777 ARG A C 9
ATOM 8821 O O . ARG A 1 69 ? 1.945 8.960 10.991 1.00 1.00 777 ARG A O 9
ATOM 8842 N N . ARG A 1 70 ? 0.561 10.446 10.058 1.00 1.00 778 ARG A N 9
ATOM 8843 C CA . ARG A 1 70 ? -0.275 9.430 9.424 1.00 1.00 778 ARG A CA 9
ATOM 8844 C C . ARG A 1 70 ? 0.434 8.950 8.160 1.00 1.00 778 ARG A C 9
ATOM 8845 O O . ARG A 1 70 ? 1.221 9.697 7.585 1.00 1.00 778 ARG A O 9
ATOM 8866 N N . PHE A 1 71 ? 0.189 7.726 7.716 1.00 1.00 779 PHE A N 9
ATOM 8867 C CA . PHE A 1 71 ? 0.722 7.160 6.484 1.00 1.00 779 PHE A CA 9
ATOM 8868 C C . PHE A 1 71 ? -0.195 6.027 6.007 1.00 1.00 779 PHE A C 9
ATOM 8869 O O . PHE A 1 71 ? -1.214 5.740 6.641 1.00 1.00 779 PHE A O 9
ATOM 8886 N N . ILE A 1 72 ? 0.150 5.383 4.892 1.00 1.00 780 ILE A N 9
ATOM 8887 C CA . ILE A 1 72 ? -0.553 4.240 4.305 1.00 1.00 780 ILE A CA 9
ATOM 8888 C C . ILE A 1 72 ? 0.171 2.945 4.647 1.00 1.00 780 ILE A C 9
ATOM 8889 O O . ILE A 1 72 ? 1.378 2.924 4.878 1.00 1.00 780 ILE A O 9
ATOM 8905 N N . THR A 1 73 ? -0.570 1.854 4.764 1.00 1.00 781 THR A N 9
ATOM 8906 C CA . THR A 1 73 ? -0.065 0.550 5.134 1.00 1.00 781 THR A CA 9
ATOM 8907 C C . THR A 1 73 ? -0.873 -0.482 4.372 1.00 1.00 781 THR A C 9
ATOM 8908 O O . THR A 1 73 ? -2.087 -0.353 4.220 1.00 1.00 781 THR A O 9
ATOM 8919 N N . VAL A 1 74 ? -0.200 -1.513 3.890 1.00 1.00 782 VAL A N 9
ATOM 8920 C CA . VAL A 1 74 ? -0.833 -2.638 3.238 1.00 1.00 782 VAL A CA 9
ATOM 8921 C C . VAL A 1 74 ? -0.159 -3.888 3.788 1.00 1.00 782 VAL A C 9
ATOM 8922 O O . VAL A 1 74 ? 1.029 -3.850 4.122 1.00 1.00 782 VAL A O 9
ATOM 8935 N N . SER A 1 75 ? -0.905 -4.984 3.893 1.00 1.00 783 SER A N 9
ATOM 8936 C CA . SER A 1 75 ? -0.433 -6.223 4.499 1.00 1.00 783 SER A CA 9
ATOM 8937 C C . SER A 1 75 ? -0.790 -7.394 3.600 1.00 1.00 783 SER A C 9
ATOM 8938 O O . SER A 1 75 ? -1.886 -7.446 3.057 1.00 1.00 783 SER A O 9
ATOM 8946 N N . LYS A 1 76 ? 0.136 -8.327 3.423 1.00 1.00 784 LYS A N 9
ATOM 8947 C CA . LYS A 1 76 ? -0.027 -9.510 2.582 1.00 1.00 784 LYS A CA 9
ATOM 8948 C C . LYS A 1 76 ? -0.724 -10.601 3.335 1.00 1.00 784 LYS A C 9
ATOM 8949 O O . LYS A 1 76 ? -0.287 -10.901 4.449 1.00 1.00 784 LYS A O 9
ATOM 8967 N N . ARG A 1 77 ? -1.805 -11.169 2.791 1.00 1.00 785 ARG A N 9
ATOM 8968 C CA . ARG A 1 77 ? -2.353 -12.311 3.504 1.00 1.00 785 ARG A CA 9
ATOM 8969 C C . ARG A 1 77 ? -1.421 -13.437 3.070 1.00 1.00 785 ARG A C 9
ATOM 8970 O O . ARG A 1 77 ? -1.358 -13.751 1.880 1.00 1.00 785 ARG A O 9
ATOM 8991 N N . ALA A 1 78 ? -0.637 -13.965 4.007 1.00 1.00 786 ALA A N 9
ATOM 8992 C CA . ALA A 1 78 ? 0.334 -15.015 3.762 1.00 1.00 786 ALA A CA 9
ATOM 8993 C C . ALA A 1 78 ? -0.407 -16.331 3.695 1.00 1.00 786 ALA A C 9
ATOM 8994 O O . ALA A 1 78 ? 0.015 -17.207 2.915 1.00 1.00 786 ALA A O 9
ATOM 9001 N N . GLY A 1 17 ? -2.793 4.643 -13.519 1.00 1.00 725 GLY A N 10
ATOM 9002 C CA . GLY A 1 17 ? -2.777 4.811 -12.063 1.00 1.00 725 GLY A CA 10
ATOM 9003 C C . GLY A 1 17 ? -1.458 5.414 -11.625 1.00 1.00 725 GLY A C 10
ATOM 9004 O O . GLY A 1 17 ? -1.179 6.554 -11.987 1.00 1.00 725 GLY A O 10
ATOM 9008 N N . VAL A 1 18 ? -0.648 4.686 -10.850 1.00 1.00 726 VAL A N 10
ATOM 9009 C CA . VAL A 1 18 ? 0.677 5.120 -10.435 1.00 1.00 726 VAL A CA 10
ATOM 9010 C C . VAL A 1 18 ? 1.615 3.921 -10.525 1.00 1.00 726 VAL A C 10
ATOM 9011 O O . VAL A 1 18 ? 1.641 3.046 -9.657 1.00 1.00 726 VAL A O 10
ATOM 9024 N N . ASP A 1 19 ? 2.390 3.908 -11.603 1.00 1.00 727 ASP A N 10
ATOM 9025 C CA . ASP A 1 19 ? 3.291 2.826 -11.978 1.00 1.00 727 ASP A CA 10
ATOM 9026 C C . ASP A 1 19 ? 4.326 2.492 -10.910 1.00 1.00 727 ASP A C 10
ATOM 9027 O O . ASP A 1 19 ? 4.650 1.324 -10.710 1.00 1.00 727 ASP A O 10
ATOM 9036 N N . HIS A 1 20 ? 4.821 3.514 -10.206 1.00 1.00 728 HIS A N 10
ATOM 9037 C CA . HIS A 1 20 ? 5.879 3.373 -9.214 1.00 1.00 728 HIS A CA 10
ATOM 9038 C C . HIS A 1 20 ? 5.395 2.446 -8.099 1.00 1.00 728 HIS A C 10
ATOM 9039 O O . HIS A 1 20 ? 6.030 1.437 -7.784 1.00 1.00 728 HIS A O 10
ATOM 9053 N N . PHE A 1 21 ? 4.248 2.794 -7.503 1.00 1.00 729 PHE A N 10
ATOM 9054 C CA . PHE A 1 21 ? 3.670 1.984 -6.453 1.00 1.00 729 PHE A CA 10
ATOM 9055 C C . PHE A 1 21 ? 3.317 0.627 -7.009 1.00 1.00 729 PHE A C 10
ATOM 9056 O O . PHE A 1 21 ? 3.647 -0.347 -6.354 1.00 1.00 729 PHE A O 10
ATOM 9073 N N . ARG A 1 22 ? 2.695 0.532 -8.190 1.00 1.00 730 ARG A N 10
ATOM 9074 C CA . ARG A 1 22 ? 2.310 -0.766 -8.735 1.00 1.00 730 ARG A CA 10
ATOM 9075 C C . ARG A 1 22 ? 3.512 -1.710 -8.764 1.00 1.00 730 ARG A C 10
ATOM 9076 O O . ARG A 1 22 ? 3.409 -2.802 -8.213 1.00 1.00 730 ARG A O 10
ATOM 9097 N N . ALA A 1 23 ? 4.664 -1.280 -9.280 1.00 1.00 731 ALA A N 10
ATOM 9098 C CA . ALA A 1 23 ? 5.879 -2.083 -9.254 1.00 1.00 731 ALA A CA 10
ATOM 9099 C C . ALA A 1 23 ? 6.342 -2.421 -7.829 1.00 1.00 731 ALA A C 10
ATOM 9100 O O . ALA A 1 23 ? 6.753 -3.558 -7.574 1.00 1.00 731 ALA A O 10
ATOM 9107 N N . MET A 1 24 ? 6.293 -1.469 -6.894 1.00 1.00 732 MET A N 10
ATOM 9108 C CA . MET A 1 24 ? 6.643 -1.732 -5.497 1.00 1.00 732 MET A CA 10
ATOM 9109 C C . MET A 1 24 ? 5.725 -2.789 -4.877 1.00 1.00 732 MET A C 10
ATOM 9110 O O . MET A 1 24 ? 6.199 -3.676 -4.161 1.00 1.00 732 MET A O 10
ATOM 9124 N N . ILE A 1 25 ? 4.419 -2.697 -5.133 1.00 1.00 733 ILE A N 10
ATOM 9125 C CA . ILE A 1 25 ? 3.440 -3.670 -4.675 1.00 1.00 733 ILE A CA 10
ATOM 9126 C C . ILE A 1 25 ? 3.683 -5.019 -5.346 1.00 1.00 733 ILE A C 10
ATOM 9127 O O . ILE A 1 25 ? 3.546 -6.040 -4.688 1.00 1.00 733 ILE A O 10
ATOM 9143 N N . VAL A 1 26 ? 4.088 -5.066 -6.609 1.00 1.00 734 VAL A N 10
ATOM 9144 C CA . VAL A 1 26 ? 4.386 -6.331 -7.285 1.00 1.00 734 VAL A CA 10
ATOM 9145 C C . VAL A 1 26 ? 5.578 -7.015 -6.603 1.00 1.00 734 VAL A C 10
ATOM 9146 O O . VAL A 1 26 ? 5.561 -8.235 -6.397 1.00 1.00 734 VAL A O 10
ATOM 9159 N N . GLU A 1 27 ? 6.575 -6.234 -6.183 1.00 1.00 735 GLU A N 10
ATOM 9160 C CA . GLU A 1 27 ? 7.719 -6.731 -5.429 1.00 1.00 735 GLU A CA 10
ATOM 9161 C C . GLU A 1 27 ? 7.247 -7.281 -4.075 1.00 1.00 735 GLU A C 10
ATOM 9162 O O . GLU A 1 27 ? 7.605 -8.392 -3.685 1.00 1.00 735 GLU A O 10
ATOM 9174 N N . PHE A 1 28 ? 6.372 -6.544 -3.386 1.00 1.00 736 PHE A N 10
ATOM 9175 C CA . PHE A 1 28 ? 5.763 -6.959 -2.125 1.00 1.00 736 PHE A CA 10
ATOM 9176 C C . PHE A 1 28 ? 4.940 -8.239 -2.300 1.00 1.00 736 PHE A C 10
ATOM 9177 O O . PHE A 1 28 ? 4.979 -9.120 -1.447 1.00 1.00 736 PHE A O 10
ATOM 9194 N N . MET A 1 29 ? 4.222 -8.367 -3.413 1.00 1.00 737 MET A N 10
ATOM 9195 C CA . MET A 1 29 ? 3.436 -9.526 -3.816 1.00 1.00 737 MET A CA 10
ATOM 9196 C C . MET A 1 29 ? 4.334 -10.723 -4.135 1.00 1.00 737 MET A C 10
ATOM 9197 O O . MET A 1 29 ? 3.895 -11.866 -3.976 1.00 1.00 737 MET A O 10
ATOM 9211 N N . ALA A 1 30 ? 5.570 -10.501 -4.591 1.00 1.00 738 ALA A N 10
ATOM 9212 C CA . ALA A 1 30 ? 6.534 -11.573 -4.812 1.00 1.00 738 ALA A CA 10
ATOM 9213 C C . ALA A 1 30 ? 7.155 -12.008 -3.477 1.00 1.00 738 ALA A C 10
ATOM 9214 O O . ALA A 1 30 ? 7.358 -13.199 -3.242 1.00 1.00 738 ALA A O 10
ATOM 9221 N N . SER A 1 31 ? 7.464 -11.050 -2.605 1.00 1.00 739 SER A N 10
ATOM 9222 C CA . SER A 1 31 ? 8.155 -11.241 -1.338 1.00 1.00 739 SER A CA 10
ATOM 9223 C C . SER A 1 31 ? 7.238 -11.784 -0.222 1.00 1.00 739 SER A C 10
ATOM 9224 O O . SER A 1 31 ? 7.671 -12.602 0.588 1.00 1.00 739 SER A O 10
ATOM 9232 N N . LYS A 1 32 ? 5.985 -11.320 -0.150 1.00 1.00 740 LYS A N 10
ATOM 9233 C CA . LYS A 1 32 ? 4.973 -11.618 0.872 1.00 1.00 740 LYS A CA 10
ATOM 9234 C C . LYS A 1 32 ? 5.519 -11.599 2.298 1.00 1.00 740 LYS A C 10
ATOM 9235 O O . LYS A 1 32 ? 5.254 -12.524 3.061 1.00 1.00 740 LYS A O 10
ATOM 9253 N N . LYS A 1 33 ? 6.236 -10.529 2.664 1.00 1.00 741 LYS A N 10
ATOM 9254 C CA . LYS A 1 33 ? 6.868 -10.358 3.966 1.00 1.00 741 LYS A CA 10
ATOM 9255 C C . LYS A 1 33 ? 5.839 -10.539 5.077 1.00 1.00 741 LYS A C 10
ATOM 9256 O O . LYS A 1 33 ? 5.785 -11.597 5.684 1.00 1.00 741 LYS A O 10
ATOM 9274 N N . MET A 1 34 ? 5.070 -9.490 5.355 1.00 1.00 742 MET A N 10
ATOM 9275 C CA . MET A 1 34 ? 3.936 -9.389 6.266 1.00 1.00 742 MET A CA 10
ATOM 9276 C C . MET A 1 34 ? 3.266 -8.079 5.910 1.00 1.00 742 MET A C 10
ATOM 9277 O O . MET A 1 34 ? 2.185 -8.094 5.332 1.00 1.00 742 MET A O 10
ATOM 9291 N N . GLN A 1 35 ? 3.951 -6.957 6.147 1.00 1.00 743 GLN A N 10
ATOM 9292 C CA . GLN A 1 35 ? 3.426 -5.617 5.932 1.00 1.00 743 GLN A CA 10
ATOM 9293 C C . GLN A 1 35 ? 4.424 -4.756 5.159 1.00 1.00 743 GLN A C 10
ATOM 9294 O O . GLN A 1 35 ? 5.613 -5.078 5.083 1.00 1.00 743 GLN A O 10
ATOM 9308 N N . LEU A 1 36 ? 3.923 -3.665 4.593 1.00 1.00 744 LEU A N 10
ATOM 9309 C CA . LEU A 1 36 ? 4.639 -2.620 3.885 1.00 1.00 744 LEU A CA 10
ATOM 9310 C C . LEU A 1 36 ? 3.867 -1.355 4.223 1.00 1.00 744 LEU A C 10
ATOM 9311 O O . LEU A 1 36 ? 2.640 -1.322 4.112 1.00 1.00 744 LEU A O 10
ATOM 9327 N N . GLU A 1 37 ? 4.561 -0.330 4.689 1.00 1.00 745 GLU A N 10
ATOM 9328 C CA . GLU A 1 37 ? 3.988 0.930 5.068 1.00 1.00 745 GLU A CA 10
ATOM 9329 C C . GLU A 1 37 ? 4.388 1.924 3.972 1.00 1.00 745 GLU A C 10
ATOM 9330 O O . GLU A 1 37 ? 5.582 2.156 3.764 1.00 1.00 745 GLU A O 10
ATOM 9342 N N . PHE A 1 38 ? 3.413 2.479 3.250 1.00 1.00 746 PHE A N 10
ATOM 9343 C CA . PHE A 1 38 ? 3.639 3.421 2.153 1.00 1.00 746 PHE A CA 10
ATOM 9344 C C . PHE A 1 38 ? 3.560 4.852 2.739 1.00 1.00 746 PHE A C 10
ATOM 9345 O O . PHE A 1 38 ? 2.803 5.104 3.687 1.00 1.00 746 PHE A O 10
ATOM 9362 N N . PRO A 1 39 ? 4.307 5.811 2.156 1.00 1.00 747 PRO A N 10
ATOM 9363 C CA . PRO A 1 39 ? 4.444 7.172 2.669 1.00 1.00 747 PRO A CA 10
ATOM 9364 C C . PRO A 1 39 ? 3.183 8.045 2.764 1.00 1.00 747 PRO A C 10
ATOM 9365 O O . PRO A 1 39 ? 2.197 7.831 2.059 1.00 1.00 747 PRO A O 10
ATOM 9376 N N . PRO A 1 40 ? 3.229 9.104 3.598 1.00 1.00 748 PRO A N 10
ATOM 9377 C CA . PRO A 1 40 ? 2.156 10.084 3.712 1.00 1.00 748 PRO A CA 10
ATOM 9378 C C . PRO A 1 40 ? 1.928 10.868 2.421 1.00 1.00 748 PRO A C 10
ATOM 9379 O O . PRO A 1 40 ? 0.809 11.327 2.195 1.00 1.00 748 PRO A O 10
ATOM 9390 N N . SER A 1 41 ? 2.976 11.015 1.606 1.00 1.00 749 SER A N 10
ATOM 9391 C CA . SER A 1 41 ? 3.097 11.788 0.377 1.00 1.00 749 SER A CA 10
ATOM 9392 C C . SER A 1 41 ? 1.988 11.600 -0.650 1.00 1.00 749 SER A C 10
ATOM 9393 O O . SER A 1 41 ? 1.888 12.397 -1.584 1.00 1.00 749 SER A O 10
ATOM 9401 N N . LEU A 1 42 ? 1.195 10.542 -0.527 1.00 1.00 750 LEU A N 10
ATOM 9402 C CA . LEU A 1 42 ? 0.162 10.186 -1.474 1.00 1.00 750 LEU A CA 10
ATOM 9403 C C . LEU A 1 42 ? -0.853 11.316 -1.495 1.00 1.00 750 LEU A C 10
ATOM 9404 O O . LEU A 1 42 ? -1.518 11.584 -0.489 1.00 1.00 750 LEU A O 10
ATOM 9420 N N . ASN A 1 43 ? -0.938 12.000 -2.637 1.00 1.00 751 ASN A N 10
ATOM 9421 C CA . ASN A 1 43 ? -1.779 13.176 -2.782 1.00 1.00 751 ASN A CA 10
ATOM 9422 C C . ASN A 1 43 ? -3.225 12.727 -2.687 1.00 1.00 751 ASN A C 10
ATOM 9423 O O . ASN A 1 43 ? -3.908 12.985 -1.697 1.00 1.00 751 ASN A O 10
ATOM 9434 N N . SER A 1 44 ? -3.718 12.038 -3.705 1.00 1.00 752 SER A N 10
ATOM 9435 C CA . SER A 1 44 ? -5.045 11.449 -3.695 1.00 1.00 752 SER A CA 10
ATOM 9436 C C . SER A 1 44 ? -4.991 10.159 -4.493 1.00 1.00 752 SER A C 10
ATOM 9437 O O . SER A 1 44 ? -5.197 9.075 -3.949 1.00 1.00 752 SER A O 10
ATOM 9445 N N . HIS A 1 45 ? -4.654 10.281 -5.776 1.00 1.00 753 HIS A N 10
ATOM 9446 C CA . HIS A 1 45 ? -4.626 9.152 -6.683 1.00 1.00 753 HIS A CA 10
ATOM 9447 C C . HIS A 1 45 ? -3.614 8.100 -6.244 1.00 1.00 753 HIS A C 10
ATOM 9448 O O . HIS A 1 45 ? -3.895 6.921 -6.422 1.00 1.00 753 HIS A O 10
ATOM 9462 N N . ASP A 1 46 ? -2.478 8.469 -5.638 1.00 1.00 754 ASP A N 10
ATOM 9463 C CA . ASP A 1 46 ? -1.483 7.523 -5.194 1.00 1.00 754 ASP A CA 10
ATOM 9464 C C . ASP A 1 46 ? -2.084 6.660 -4.082 1.00 1.00 754 ASP A C 10
ATOM 9465 O O . ASP A 1 46 ? -1.957 5.440 -4.103 1.00 1.00 754 ASP A O 10
ATOM 9474 N N . ARG A 1 47 ? -2.788 7.285 -3.127 1.00 1.00 755 ARG A N 10
ATOM 9475 C CA . ARG A 1 47 ? -3.405 6.606 -1.988 1.00 1.00 755 ARG A CA 10
ATOM 9476 C C . ARG A 1 47 ? -4.462 5.657 -2.506 1.00 1.00 755 ARG A C 10
ATOM 9477 O O . ARG A 1 47 ? -4.423 4.466 -2.207 1.00 1.00 755 ARG A O 10
ATOM 9498 N N . LEU A 1 48 ? -5.397 6.206 -3.280 1.00 1.00 756 LEU A N 10
ATOM 9499 C CA . LEU A 1 48 ? -6.467 5.465 -3.914 1.00 1.00 756 LEU A CA 10
ATOM 9500 C C . LEU A 1 48 ? -5.899 4.257 -4.647 1.00 1.00 756 LEU A C 10
ATOM 9501 O O . LEU A 1 48 ? -6.363 3.144 -4.424 1.00 1.00 756 LEU A O 10
ATOM 9517 N N . ARG A 1 49 ? -4.880 4.443 -5.488 1.00 1.00 757 ARG A N 10
ATOM 9518 C CA . ARG A 1 49 ? -4.342 3.335 -6.256 1.00 1.00 757 ARG A CA 10
ATOM 9519 C C . ARG A 1 49 ? -3.702 2.302 -5.342 1.00 1.00 757 ARG A C 10
ATOM 9520 O O . ARG A 1 49 ? -3.957 1.123 -5.554 1.00 1.00 757 ARG A O 10
ATOM 9541 N N . VAL A 1 50 ? -2.913 2.692 -4.338 1.00 1.00 758 VAL A N 10
ATOM 9542 C CA . VAL A 1 50 ? -2.334 1.729 -3.396 1.00 1.00 758 VAL A CA 10
ATOM 9543 C C . VAL A 1 50 ? -3.454 0.861 -2.800 1.00 1.00 758 VAL A C 10
ATOM 9544 O O . VAL A 1 50 ? -3.322 -0.366 -2.799 1.00 1.00 758 VAL A O 10
ATOM 9557 N N . HIS A 1 51 ? -4.565 1.469 -2.362 1.00 1.00 759 HIS A N 10
ATOM 9558 C CA . HIS A 1 51 ? -5.725 0.728 -1.878 1.00 1.00 759 HIS A CA 10
ATOM 9559 C C . HIS A 1 51 ? -6.262 -0.212 -2.955 1.00 1.00 759 HIS A C 10
ATOM 9560 O O . HIS A 1 51 ? -6.443 -1.386 -2.675 1.00 1.00 759 HIS A O 10
ATOM 9574 N N . GLN A 1 52 ? -6.526 0.274 -4.166 1.00 1.00 760 GLN A N 10
ATOM 9575 C CA . GLN A 1 52 ? -7.131 -0.498 -5.243 1.00 1.00 760 GLN A CA 10
ATOM 9576 C C . GLN A 1 52 ? -6.288 -1.718 -5.635 1.00 1.00 760 GLN A C 10
ATOM 9577 O O . GLN A 1 52 ? -6.842 -2.802 -5.802 1.00 1.00 760 GLN A O 10
ATOM 9591 N N . ILE A 1 53 ? -4.972 -1.577 -5.825 1.00 1.00 761 ILE A N 10
ATOM 9592 C CA . ILE A 1 53 ? -4.055 -2.677 -6.084 1.00 1.00 761 ILE A CA 10
ATOM 9593 C C . ILE A 1 53 ? -4.175 -3.676 -4.927 1.00 1.00 761 ILE A C 10
ATOM 9594 O O . ILE A 1 53 ? -4.362 -4.875 -5.145 1.00 1.00 761 ILE A O 10
ATOM 9610 N N . ALA A 1 54 ? -4.083 -3.179 -3.690 1.00 1.00 762 ALA A N 10
ATOM 9611 C CA . ALA A 1 54 ? -4.187 -4.008 -2.506 1.00 1.00 762 ALA A CA 10
ATOM 9612 C C . ALA A 1 54 ? -5.500 -4.797 -2.461 1.00 1.00 762 ALA A C 10
ATOM 9613 O O . ALA A 1 54 ? -5.489 -5.989 -2.154 1.00 1.00 762 ALA A O 10
ATOM 9620 N N . GLU A 1 55 ? -6.604 -4.134 -2.779 1.00 1.00 763 GLU A N 10
ATOM 9621 C CA . GLU A 1 55 ? -7.952 -4.658 -2.726 1.00 1.00 763 GLU A CA 10
ATOM 9622 C C . GLU A 1 55 ? -8.151 -5.731 -3.794 1.00 1.00 763 GLU A C 10
ATOM 9623 O O . GLU A 1 55 ? -8.733 -6.776 -3.502 1.00 1.00 763 GLU A O 10
ATOM 9635 N N . GLU A 1 56 ? -7.665 -5.483 -5.014 1.00 1.00 764 GLU A N 10
ATOM 9636 C CA . GLU A 1 56 ? -7.673 -6.383 -6.142 1.00 1.00 764 GLU A CA 10
ATOM 9637 C C . GLU A 1 56 ? -6.941 -7.672 -5.794 1.00 1.00 764 GLU A C 10
ATOM 9638 O O . GLU A 1 56 ? -7.412 -8.761 -6.142 1.00 1.00 764 GLU A O 10
ATOM 9650 N N . HIS A 1 57 ? -5.771 -7.549 -5.168 1.00 1.00 765 HIS A N 10
ATOM 9651 C CA . HIS A 1 57 ? -5.007 -8.666 -4.687 1.00 1.00 765 HIS A CA 10
ATOM 9652 C C . HIS A 1 57 ? -5.651 -9.173 -3.395 1.00 1.00 765 HIS A C 10
ATOM 9653 O O . HIS A 1 57 ? -6.863 -9.120 -3.184 1.00 1.00 765 HIS A O 10
ATOM 9667 N N . GLY A 1 58 ? -4.817 -9.705 -2.522 1.00 1.00 766 GLY A N 10
ATOM 9668 C CA . GLY A 1 58 ? -5.135 -10.190 -1.217 1.00 1.00 766 GLY A CA 10
ATOM 9669 C C . GLY A 1 58 ? -4.409 -9.377 -0.168 1.00 1.00 766 GLY A C 10
ATOM 9670 O O . GLY A 1 58 ? -3.734 -9.962 0.683 1.00 1.00 766 GLY A O 10
ATOM 9674 N N . LEU A 1 59 ? -4.486 -8.041 -0.237 1.00 1.00 767 LEU A N 10
ATOM 9675 C CA . LEU A 1 59 ? -3.808 -7.220 0.748 1.00 1.00 767 LEU A CA 10
ATOM 9676 C C . LEU A 1 59 ? -4.814 -6.530 1.649 1.00 1.00 767 LEU A C 10
ATOM 9677 O O . LEU A 1 59 ? -5.790 -5.939 1.185 1.00 1.00 767 LEU A O 10
ATOM 9693 N N . ARG A 1 60 ? -4.556 -6.572 2.952 1.00 1.00 768 ARG A N 10
ATOM 9694 C CA . ARG A 1 60 ? -5.360 -5.852 3.924 1.00 1.00 768 ARG A CA 10
ATOM 9695 C C . ARG A 1 60 ? -4.761 -4.457 3.897 1.00 1.00 768 ARG A C 10
ATOM 9696 O O . ARG A 1 60 ? -3.561 -4.326 4.132 1.00 1.00 768 ARG A O 10
ATOM 9717 N N . HIS A 1 61 ? -5.540 -3.441 3.555 1.00 1.00 769 HIS A N 10
ATOM 9718 C CA . HIS A 1 61 ? -5.078 -2.069 3.384 1.00 1.00 769 HIS A CA 10
ATOM 9719 C C . HIS A 1 61 ? -5.701 -1.210 4.477 1.00 1.00 769 HIS A C 10
ATOM 9720 O O . HIS A 1 61 ? -6.885 -1.360 4.795 1.00 1.00 769 HIS A O 10
ATOM 9734 N N . ASP A 1 62 ? -4.912 -0.314 5.063 1.00 1.00 770 ASP A N 10
ATOM 9735 C CA . ASP A 1 62 ? -5.327 0.506 6.196 1.00 1.00 770 ASP A CA 10
ATOM 9736 C C . ASP A 1 62 ? -4.454 1.758 6.327 1.00 1.00 770 ASP A C 10
ATOM 9737 O O . ASP A 1 62 ? -3.512 1.938 5.556 1.00 1.00 770 ASP A O 10
ATOM 9746 N N . SER A 1 63 ? -4.766 2.644 7.274 1.00 1.00 771 SER A N 10
ATOM 9747 C CA . SER A 1 63 ? -3.949 3.817 7.579 1.00 1.00 771 SER A CA 10
ATOM 9748 C C . SER A 1 63 ? -3.442 3.690 9.016 1.00 1.00 771 SER A C 10
ATOM 9749 O O . SER A 1 63 ? -4.095 3.080 9.871 1.00 1.00 771 SER A O 10
ATOM 9757 N N . SER A 1 64 ? -2.309 4.319 9.299 1.00 1.00 772 SER A N 10
ATOM 9758 C CA . SER A 1 64 ? -1.594 4.232 10.566 1.00 1.00 772 SER A CA 10
ATOM 9759 C C . SER A 1 64 ? -1.028 5.586 10.980 1.00 1.00 772 SER A C 10
ATOM 9760 O O . SER A 1 64 ? -0.895 6.485 10.154 1.00 1.00 772 SER A O 10
ATOM 9768 N N . GLY A 1 65 ? -0.673 5.710 12.257 1.00 1.00 773 GLY A N 10
ATOM 9769 C CA . GLY A 1 65 ? -0.023 6.852 12.877 1.00 1.00 773 GLY A CA 10
ATOM 9770 C C . GLY A 1 65 ? -0.661 7.175 14.229 1.00 1.00 773 GLY A C 10
ATOM 9771 O O . GLY A 1 65 ? -1.778 6.736 14.518 1.00 1.00 773 GLY A O 10
ATOM 9775 N N . GLU A 1 66 ? 0.027 7.966 15.048 1.00 1.00 774 GLU A N 10
ATOM 9776 C CA . GLU A 1 66 ? -0.386 8.361 16.391 1.00 1.00 774 GLU A CA 10
ATOM 9777 C C . GLU A 1 66 ? -0.533 9.884 16.397 1.00 1.00 774 GLU A C 10
ATOM 9778 O O . GLU A 1 66 ? -1.647 10.414 16.474 1.00 1.00 774 GLU A O 10
ATOM 9790 N N . GLY A 1 67 ? 0.582 10.587 16.226 1.00 1.00 775 GLY A N 10
ATOM 9791 C CA . GLY A 1 67 ? 0.646 12.025 16.099 1.00 1.00 775 GLY A CA 10
ATOM 9792 C C . GLY A 1 67 ? 0.677 12.414 14.626 1.00 1.00 775 GLY A C 10
ATOM 9793 O O . GLY A 1 67 ? 0.121 11.734 13.756 1.00 1.00 775 GLY A O 10
ATOM 9797 N N . LYS A 1 68 ? 1.337 13.536 14.357 1.00 1.00 776 LYS A N 10
ATOM 9798 C CA . LYS A 1 68 ? 1.494 14.216 13.075 1.00 1.00 776 LYS A CA 10
ATOM 9799 C C . LYS A 1 68 ? 2.375 13.450 12.070 1.00 1.00 776 LYS A C 10
ATOM 9800 O O . LYS A 1 68 ? 3.160 14.079 11.356 1.00 1.00 776 LYS A O 10
ATOM 9818 N N . ARG A 1 69 ? 2.306 12.116 12.013 1.00 1.00 777 ARG A N 10
ATOM 9819 C CA . ARG A 1 69 ? 2.996 11.273 11.035 1.00 1.00 777 ARG A CA 10
ATOM 9820 C C . ARG A 1 69 ? 2.041 10.150 10.633 1.00 1.00 777 ARG A C 10
ATOM 9821 O O . ARG A 1 69 ? 2.252 8.998 11.012 1.00 1.00 777 ARG A O 10
ATOM 9842 N N . ARG A 1 70 ? 0.939 10.474 9.955 1.00 1.00 778 ARG A N 10
ATOM 9843 C CA . ARG A 1 70 ? 0.021 9.460 9.425 1.00 1.00 778 ARG A CA 10
ATOM 9844 C C . ARG A 1 70 ? 0.617 8.908 8.131 1.00 1.00 778 ARG A C 10
ATOM 9845 O O . ARG A 1 70 ? 1.228 9.679 7.391 1.00 1.00 778 ARG A O 10
ATOM 9866 N N . PHE A 1 71 ? 0.418 7.628 7.828 1.00 1.00 779 PHE A N 10
ATOM 9867 C CA . PHE A 1 71 ? 0.874 6.943 6.619 1.00 1.00 779 PHE A CA 10
ATOM 9868 C C . PHE A 1 71 ? -0.108 5.803 6.282 1.00 1.00 779 PHE A C 10
ATOM 9869 O O . PHE A 1 71 ? -1.089 5.604 7.004 1.00 1.00 779 PHE A O 10
ATOM 9886 N N . ILE A 1 72 ? 0.099 5.102 5.160 1.00 1.00 780 ILE A N 10
ATOM 9887 C CA . ILE A 1 72 ? -0.666 3.915 4.743 1.00 1.00 780 ILE A CA 10
ATOM 9888 C C . ILE A 1 72 ? 0.082 2.649 5.110 1.00 1.00 780 ILE A C 10
ATOM 9889 O O . ILE A 1 72 ? 1.304 2.613 5.045 1.00 1.00 780 ILE A O 10
ATOM 9905 N N . THR A 1 73 ? -0.668 1.612 5.450 1.00 1.00 781 THR A N 10
ATOM 9906 C CA . THR A 1 73 ? -0.185 0.286 5.745 1.00 1.00 781 THR A CA 10
ATOM 9907 C C . THR A 1 73 ? -0.943 -0.678 4.848 1.00 1.00 781 THR A C 10
ATOM 9908 O O . THR A 1 73 ? -2.152 -0.557 4.647 1.00 1.00 781 THR A O 10
ATOM 9919 N N . VAL A 1 74 ? -0.235 -1.651 4.302 1.00 1.00 782 VAL A N 10
ATOM 9920 C CA . VAL A 1 74 ? -0.777 -2.732 3.511 1.00 1.00 782 VAL A CA 10
ATOM 9921 C C . VAL A 1 74 ? -0.070 -4.010 3.935 1.00 1.00 782 VAL A C 10
ATOM 9922 O O . VAL A 1 74 ? 1.142 -4.010 4.140 1.00 1.00 782 VAL A O 10
ATOM 9935 N N . SER A 1 75 ? -0.826 -5.096 4.075 1.00 1.00 783 SER A N 10
ATOM 9936 C CA . SER A 1 75 ? -0.300 -6.369 4.549 1.00 1.00 783 SER A CA 10
ATOM 9937 C C . SER A 1 75 ? -0.730 -7.494 3.633 1.00 1.00 783 SER A C 10
ATOM 9938 O O . SER A 1 75 ? -1.857 -7.507 3.152 1.00 1.00 783 SER A O 10
ATOM 9946 N N . LYS A 1 76 ? 0.172 -8.440 3.409 1.00 1.00 784 LYS A N 10
ATOM 9947 C CA . LYS A 1 76 ? 0.025 -9.584 2.523 1.00 1.00 784 LYS A CA 10
ATOM 9948 C C . LYS A 1 76 ? -0.694 -10.688 3.255 1.00 1.00 784 LYS A C 10
ATOM 9949 O O . LYS A 1 76 ? -0.202 -11.122 4.300 1.00 1.00 784 LYS A O 10
ATOM 9967 N N . ARG A 1 77 ? -1.854 -11.124 2.758 1.00 1.00 785 ARG A N 10
ATOM 9968 C CA . ARG A 1 77 ? -2.496 -12.269 3.383 1.00 1.00 785 ARG A CA 10
ATOM 9969 C C . ARG A 1 77 ? -1.600 -13.448 2.998 1.00 1.00 785 ARG A C 10
ATOM 9970 O O . ARG A 1 77 ? -1.506 -13.795 1.816 1.00 1.00 785 ARG A O 10
ATOM 9991 N N . ALA A 1 78 ? -0.927 -14.043 3.983 1.00 1.00 786 ALA A N 10
ATOM 9992 C CA . ALA A 1 78 ? -0.108 -15.228 3.812 1.00 1.00 786 ALA A CA 10
ATOM 9993 C C . ALA A 1 78 ? -1.055 -16.402 3.728 1.00 1.00 786 ALA A C 10
ATOM 9994 O O . ALA A 1 78 ? -1.139 -17.011 2.644 1.00 1.00 786 ALA A O 10
ATOM 10001 N N . GLY A 1 17 ? -2.581 7.024 -10.411 1.00 1.00 725 GLY A N 11
ATOM 10002 C CA . GLY A 1 17 ? -1.738 6.183 -9.552 1.00 1.00 725 GLY A CA 11
ATOM 10003 C C . GLY A 1 17 ? -0.610 5.596 -10.378 1.00 1.00 725 GLY A C 11
ATOM 10004 O O . GLY A 1 17 ? -0.869 4.677 -11.150 1.00 1.00 725 GLY A O 11
ATOM 10008 N N . VAL A 1 18 ? 0.610 6.127 -10.273 1.00 1.00 726 VAL A N 11
ATOM 10009 C CA . VAL A 1 18 ? 1.724 5.707 -11.129 1.00 1.00 726 VAL A CA 11
ATOM 10010 C C . VAL A 1 18 ? 2.095 4.235 -10.873 1.00 1.00 726 VAL A C 11
ATOM 10011 O O . VAL A 1 18 ? 1.982 3.760 -9.738 1.00 1.00 726 VAL A O 11
ATOM 10024 N N . ASP A 1 19 ? 2.593 3.523 -11.895 1.00 1.00 727 ASP A N 11
ATOM 10025 C CA . ASP A 1 19 ? 2.930 2.100 -11.766 1.00 1.00 727 ASP A CA 11
ATOM 10026 C C . ASP A 1 19 ? 4.035 1.849 -10.746 1.00 1.00 727 ASP A C 11
ATOM 10027 O O . ASP A 1 19 ? 4.134 0.734 -10.255 1.00 1.00 727 ASP A O 11
ATOM 10036 N N . HIS A 1 20 ? 4.823 2.864 -10.368 1.00 1.00 728 HIS A N 11
ATOM 10037 C CA . HIS A 1 20 ? 5.836 2.773 -9.316 1.00 1.00 728 HIS A CA 11
ATOM 10038 C C . HIS A 1 20 ? 5.279 2.064 -8.080 1.00 1.00 728 HIS A C 11
ATOM 10039 O O . HIS A 1 20 ? 5.946 1.209 -7.491 1.00 1.00 728 HIS A O 11
ATOM 10053 N N . PHE A 1 21 ? 4.059 2.432 -7.678 1.00 1.00 729 PHE A N 11
ATOM 10054 C CA . PHE A 1 21 ? 3.394 1.797 -6.557 1.00 1.00 729 PHE A CA 11
ATOM 10055 C C . PHE A 1 21 ? 3.089 0.361 -6.896 1.00 1.00 729 PHE A C 11
ATOM 10056 O O . PHE A 1 21 ? 3.518 -0.504 -6.147 1.00 1.00 729 PHE A O 11
ATOM 10073 N N . ARG A 1 22 ? 2.385 0.104 -8.003 1.00 1.00 730 ARG A N 11
ATOM 10074 C CA . ARG A 1 22 ? 2.011 -1.242 -8.423 1.00 1.00 730 ARG A CA 11
ATOM 10075 C C . ARG A 1 22 ? 3.237 -2.148 -8.416 1.00 1.00 730 ARG A C 11
ATOM 10076 O O . ARG A 1 22 ? 3.195 -3.186 -7.775 1.00 1.00 730 ARG A O 11
ATOM 10097 N N . ALA A 1 23 ? 4.343 -1.732 -9.025 1.00 1.00 731 ALA A N 11
ATOM 10098 C CA . ALA A 1 23 ? 5.612 -2.436 -9.019 1.00 1.00 731 ALA A CA 11
ATOM 10099 C C . ALA A 1 23 ? 6.124 -2.695 -7.605 1.00 1.00 731 ALA A C 11
ATOM 10100 O O . ALA A 1 23 ? 6.551 -3.817 -7.321 1.00 1.00 731 ALA A O 11
ATOM 10107 N N . MET A 1 24 ? 6.104 -1.700 -6.709 1.00 1.00 732 MET A N 11
ATOM 10108 C CA . MET A 1 24 ? 6.479 -1.956 -5.323 1.00 1.00 732 MET A CA 11
ATOM 10109 C C . MET A 1 24 ? 5.561 -3.005 -4.702 1.00 1.00 732 MET A C 11
ATOM 10110 O O . MET A 1 24 ? 6.039 -3.895 -4.000 1.00 1.00 732 MET A O 11
ATOM 10124 N N . ILE A 1 25 ? 4.253 -2.920 -4.950 1.00 1.00 733 ILE A N 11
ATOM 10125 C CA . ILE A 1 25 ? 3.309 -3.871 -4.396 1.00 1.00 733 ILE A CA 11
ATOM 10126 C C . ILE A 1 25 ?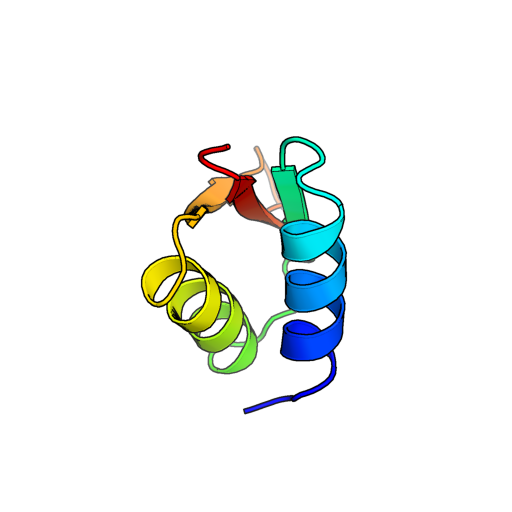 3.575 -5.260 -4.984 1.00 1.00 733 ILE A C 11
ATOM 10127 O O . ILE A 1 25 ? 3.506 -6.238 -4.255 1.00 1.00 733 ILE A O 11
ATOM 10143 N N . VAL A 1 26 ? 3.898 -5.379 -6.266 1.00 1.00 734 VAL A N 11
ATOM 10144 C CA . VAL A 1 26 ? 4.172 -6.654 -6.926 1.00 1.00 734 VAL A CA 11
ATOM 10145 C C . VAL A 1 26 ? 5.444 -7.282 -6.363 1.00 1.00 734 VAL A C 11
ATOM 10146 O O . VAL A 1 26 ? 5.491 -8.503 -6.193 1.00 1.00 734 VAL A O 11
ATOM 10159 N N . GLU A 1 27 ? 6.451 -6.474 -6.035 1.00 1.00 735 GLU A N 11
ATOM 10160 C CA . GLU A 1 27 ? 7.665 -6.942 -5.386 1.00 1.00 735 GLU A CA 11
ATOM 10161 C C . GLU A 1 27 ? 7.308 -7.463 -3.992 1.00 1.00 735 GLU A C 11
ATOM 10162 O O . GLU A 1 27 ? 7.694 -8.567 -3.607 1.00 1.00 735 GLU A O 11
ATOM 10174 N N . PHE A 1 28 ? 6.496 -6.703 -3.258 1.00 1.00 736 PHE A N 11
ATOM 10175 C CA . PHE A 1 28 ? 5.979 -7.092 -1.960 1.00 1.00 736 PHE A CA 11
ATOM 10176 C C . PHE A 1 28 ? 5.101 -8.347 -2.052 1.00 1.00 736 PHE A C 11
ATOM 10177 O O . PHE A 1 28 ? 5.110 -9.160 -1.130 1.00 1.00 736 PHE A O 11
ATOM 10194 N N . MET A 1 29 ? 4.378 -8.566 -3.155 1.00 1.00 737 MET A N 11
ATOM 10195 C CA . MET A 1 29 ? 3.607 -9.783 -3.381 1.00 1.00 737 MET A CA 11
ATOM 10196 C C . MET A 1 29 ? 4.553 -10.948 -3.634 1.00 1.00 737 MET A C 11
ATOM 10197 O O . MET A 1 29 ? 4.282 -12.054 -3.165 1.00 1.00 737 MET A O 11
ATOM 10211 N N . ALA A 1 30 ? 5.654 -10.726 -4.358 1.00 1.00 738 ALA A N 11
ATOM 10212 C CA . ALA A 1 30 ? 6.669 -11.741 -4.607 1.00 1.00 738 ALA A CA 11
ATOM 10213 C C . ALA A 1 30 ? 7.255 -12.225 -3.286 1.00 1.00 738 ALA A C 11
ATOM 10214 O O . ALA A 1 30 ? 7.477 -13.420 -3.101 1.00 1.00 738 ALA A O 11
ATOM 10221 N N . SER A 1 31 ? 7.520 -11.288 -2.380 1.00 1.00 739 SER A N 11
ATOM 10222 C CA . SER A 1 31 ? 8.161 -11.578 -1.117 1.00 1.00 739 SER A CA 11
ATOM 10223 C C . SER A 1 31 ? 7.150 -12.077 -0.073 1.00 1.00 739 SER A C 11
ATOM 10224 O O . SER A 1 31 ? 7.510 -12.893 0.771 1.00 1.00 739 SER A O 11
ATOM 10232 N N . LYS A 1 32 ? 5.897 -11.599 -0.112 1.00 1.00 740 LYS A N 11
ATOM 10233 C CA . LYS A 1 32 ? 4.804 -11.861 0.840 1.00 1.00 740 LYS A CA 11
ATOM 10234 C C . LYS A 1 32 ? 5.243 -11.798 2.303 1.00 1.00 740 LYS A C 11
ATOM 10235 O O . LYS A 1 32 ? 4.710 -12.516 3.141 1.00 1.00 740 LYS A O 11
ATOM 10253 N N . LYS A 1 33 ? 6.166 -10.876 2.598 1.00 1.00 741 LYS A N 11
ATOM 10254 C CA . LYS A 1 33 ? 6.814 -10.692 3.885 1.00 1.00 741 LYS A CA 11
ATOM 10255 C C . LYS A 1 33 ? 5.798 -10.517 5.008 1.00 1.00 741 LYS A C 11
ATOM 10256 O O . LYS A 1 33 ? 5.474 -11.481 5.687 1.00 1.00 741 LYS A O 11
ATOM 10274 N N . MET A 1 34 ? 5.269 -9.305 5.179 1.00 1.00 742 MET A N 11
ATOM 10275 C CA . MET A 1 34 ? 4.213 -8.975 6.126 1.00 1.00 742 MET A CA 11
ATOM 10276 C C . MET A 1 34 ? 3.521 -7.709 5.670 1.00 1.00 742 MET A C 11
ATOM 10277 O O . MET A 1 34 ? 2.364 -7.776 5.273 1.00 1.00 742 MET A O 11
ATOM 10291 N N . GLN A 1 35 ? 4.220 -6.573 5.674 1.00 1.00 743 GLN A N 11
ATOM 10292 C CA . GLN A 1 35 ? 3.631 -5.278 5.367 1.00 1.00 743 GLN A CA 11
ATOM 10293 C C . GLN A 1 35 ? 4.621 -4.372 4.648 1.00 1.00 743 GLN A C 11
ATOM 10294 O O . GLN A 1 35 ? 5.833 -4.566 4.759 1.00 1.00 743 GLN A O 11
ATOM 10308 N N . LEU A 1 36 ? 4.092 -3.387 3.929 1.00 1.00 744 LEU A N 11
ATOM 10309 C CA . LEU A 1 36 ? 4.788 -2.365 3.166 1.00 1.00 744 LEU A CA 11
ATOM 10310 C C . LEU A 1 36 ? 4.104 -1.064 3.560 1.00 1.00 744 LEU A C 11
ATOM 10311 O O . LEU A 1 36 ? 2.878 -0.947 3.493 1.00 1.00 744 LEU A O 11
ATOM 10327 N N . GLU A 1 37 ? 4.893 -0.111 4.032 1.00 1.00 745 GLU A N 11
ATOM 10328 C CA . GLU A 1 37 ? 4.453 1.158 4.541 1.00 1.00 745 GLU A CA 11
ATOM 10329 C C . GLU A 1 37 ? 4.716 2.175 3.429 1.00 1.00 745 GLU A C 11
ATOM 10330 O O . GLU A 1 37 ? 5.869 2.412 3.064 1.00 1.00 745 GLU A O 11
ATOM 10342 N N . PHE A 1 38 ? 3.656 2.741 2.860 1.00 1.00 746 PHE A N 11
ATOM 10343 C CA . PHE A 1 38 ? 3.707 3.791 1.856 1.00 1.00 746 PHE A CA 11
ATOM 10344 C C . PHE A 1 38 ? 3.543 5.147 2.585 1.00 1.00 746 PHE A C 11
ATOM 10345 O O . PHE A 1 38 ? 2.761 5.261 3.541 1.00 1.00 746 PHE A O 11
ATOM 10362 N N . PRO A 1 39 ? 4.261 6.201 2.157 1.00 1.00 747 PRO A N 11
ATOM 10363 C CA . PRO A 1 39 ? 4.254 7.479 2.856 1.00 1.00 747 PRO A CA 11
ATOM 10364 C C . PRO A 1 39 ? 2.939 8.257 2.673 1.00 1.00 747 PRO A C 11
ATOM 10365 O O . PRO A 1 39 ? 2.189 8.019 1.724 1.00 1.00 747 PRO A O 11
ATOM 10376 N N . PRO A 1 40 ? 2.674 9.262 3.528 1.00 1.00 748 PRO A N 11
ATOM 10377 C CA . PRO A 1 40 ? 1.519 10.148 3.397 1.00 1.00 748 PRO A CA 11
ATOM 10378 C C . PRO A 1 40 ? 1.567 10.988 2.121 1.00 1.00 748 PRO A C 11
ATOM 10379 O O . PRO A 1 40 ? 0.526 11.454 1.661 1.00 1.00 748 PRO A O 11
ATOM 10390 N N . SER A 1 41 ? 2.763 11.204 1.568 1.00 1.00 749 SER A N 11
ATOM 10391 C CA . SER A 1 41 ? 3.032 12.055 0.421 1.00 1.00 749 SER A CA 11
ATOM 10392 C C . SER A 1 41 ? 2.234 11.711 -0.837 1.00 1.00 749 SER A C 11
ATOM 10393 O O . SER A 1 41 ? 2.236 12.520 -1.766 1.00 1.00 749 SER A O 11
ATOM 10401 N N . LEU A 1 42 ? 1.593 10.539 -0.923 1.00 1.00 750 LEU A N 11
ATOM 10402 C CA . LEU A 1 42 ? 0.728 10.224 -2.045 1.00 1.00 750 LEU A CA 11
ATOM 10403 C C . LEU A 1 42 ? -0.452 11.161 -1.875 1.00 1.00 750 LEU A C 11
ATOM 10404 O O . LEU A 1 42 ? -1.245 11.004 -0.949 1.00 1.00 750 LEU A O 11
ATOM 10420 N N . ASN A 1 43 ? -0.563 12.086 -2.829 1.00 1.00 751 ASN A N 11
ATOM 10421 C CA . ASN A 1 43 ? -1.536 13.176 -2.810 1.00 1.00 751 ASN A CA 11
ATOM 10422 C C . ASN A 1 43 ? -2.970 12.712 -2.655 1.00 1.00 751 ASN A C 11
ATOM 10423 O O . ASN A 1 43 ? -3.555 12.913 -1.596 1.00 1.00 751 ASN A O 11
ATOM 10434 N N . SER A 1 44 ? -3.550 12.089 -3.678 1.00 1.00 752 SER A N 11
ATOM 10435 C CA . SER A 1 44 ? -4.920 11.596 -3.602 1.00 1.00 752 SER A CA 11
ATOM 10436 C C . SER A 1 44 ? -5.016 10.311 -4.417 1.00 1.00 752 SER A C 11
ATOM 10437 O O . SER A 1 44 ? -5.107 9.225 -3.840 1.00 1.00 752 SER A O 11
ATOM 10445 N N . HIS A 1 45 ? -4.846 10.420 -5.740 1.00 1.00 753 HIS A N 11
ATOM 10446 C CA . HIS A 1 45 ? -5.012 9.308 -6.668 1.00 1.00 753 HIS A CA 11
ATOM 10447 C C . HIS A 1 45 ? -4.091 8.156 -6.312 1.00 1.00 753 HIS A C 11
ATOM 10448 O O . HIS A 1 45 ? -4.461 6.996 -6.418 1.00 1.00 753 HIS A O 11
ATOM 10462 N N . ASP A 1 46 ? -2.862 8.485 -5.922 1.00 1.00 754 ASP A N 11
ATOM 10463 C CA . ASP A 1 46 ? -1.804 7.549 -5.653 1.00 1.00 754 ASP A CA 11
ATOM 10464 C C . ASP A 1 46 ? -2.144 6.689 -4.438 1.00 1.00 754 ASP A C 11
ATOM 10465 O O . ASP A 1 46 ? -2.080 5.467 -4.536 1.00 1.00 754 ASP A O 11
ATOM 10474 N N . ARG A 1 47 ? -2.602 7.280 -3.326 1.00 1.00 755 ARG A N 11
ATOM 10475 C CA . ARG A 1 47 ? -3.025 6.498 -2.161 1.00 1.00 755 ARG A CA 11
ATOM 10476 C C . ARG A 1 47 ? -4.292 5.714 -2.482 1.00 1.00 755 ARG A C 11
ATOM 10477 O O . ARG A 1 47 ? -4.371 4.539 -2.121 1.00 1.00 755 ARG A O 11
ATOM 10498 N N . LEU A 1 48 ? -5.277 6.335 -3.140 1.00 1.00 756 LEU A N 11
ATOM 10499 C CA . LEU A 1 48 ? -6.508 5.636 -3.490 1.00 1.00 756 LEU A CA 11
ATOM 10500 C C . LEU A 1 48 ? -6.183 4.404 -4.338 1.00 1.00 756 LEU A C 11
ATOM 10501 O O . LEU A 1 48 ? -6.670 3.307 -4.064 1.00 1.00 756 LEU A O 11
ATOM 10517 N N . ARG A 1 49 ? -5.283 4.557 -5.311 1.00 1.00 757 ARG A N 11
ATOM 10518 C CA . ARG A 1 49 ? -4.818 3.455 -6.129 1.00 1.00 757 ARG A CA 11
ATOM 10519 C C . ARG A 1 49 ? -4.126 2.401 -5.282 1.00 1.00 757 ARG A C 11
ATOM 10520 O O . ARG A 1 49 ? -4.465 1.240 -5.468 1.00 1.00 757 ARG A O 11
ATOM 10541 N N . VAL A 1 50 ? -3.210 2.756 -4.376 1.00 1.00 758 VAL A N 11
ATOM 10542 C CA . VAL A 1 50 ? -2.576 1.796 -3.458 1.00 1.00 758 VAL A CA 11
ATOM 10543 C C . VAL A 1 50 ? -3.640 0.906 -2.792 1.00 1.00 758 VAL A C 11
ATOM 10544 O O . VAL A 1 50 ? -3.528 -0.322 -2.880 1.00 1.00 758 VAL A O 11
ATOM 10557 N N . HIS A 1 51 ? -4.677 1.502 -2.181 1.00 1.00 759 HIS A N 11
ATOM 10558 C CA . HIS A 1 51 ? -5.771 0.741 -1.575 1.00 1.00 759 HIS A CA 11
ATOM 10559 C C . HIS A 1 51 ? -6.377 -0.225 -2.591 1.00 1.00 759 HIS A C 11
ATOM 10560 O O . HIS A 1 51 ? -6.527 -1.408 -2.308 1.00 1.00 759 HIS A O 11
ATOM 10574 N N . GLN A 1 52 ? -6.743 0.278 -3.767 1.00 1.00 760 GLN A N 11
ATOM 10575 C CA . GLN A 1 52 ? -7.389 -0.484 -4.821 1.00 1.00 760 GLN A CA 11
ATOM 10576 C C . GLN A 1 52 ? -6.526 -1.663 -5.283 1.00 1.00 760 GLN A C 11
ATOM 10577 O O . GLN A 1 52 ? -7.049 -2.765 -5.345 1.00 1.00 760 GLN A O 11
ATOM 10591 N N . ILE A 1 53 ? -5.237 -1.495 -5.620 1.00 1.00 761 ILE A N 11
ATOM 10592 C CA . ILE A 1 53 ? -4.333 -2.596 -5.961 1.00 1.00 761 ILE A CA 11
ATOM 10593 C C . ILE A 1 53 ? -4.385 -3.658 -4.855 1.00 1.00 761 ILE A C 11
ATOM 10594 O O . ILE A 1 53 ? -4.594 -4.844 -5.119 1.00 1.00 761 ILE A O 11
ATOM 10610 N N . ALA A 1 54 ? -4.194 -3.221 -3.611 1.00 1.00 762 ALA A N 11
ATOM 10611 C CA . ALA A 1 54 ? -4.161 -4.113 -2.471 1.00 1.00 762 ALA A CA 11
ATOM 10612 C C . ALA A 1 54 ? -5.471 -4.896 -2.323 1.00 1.00 762 ALA A C 11
ATOM 10613 O O . ALA A 1 54 ? -5.441 -6.096 -2.041 1.00 1.00 762 ALA A O 11
ATOM 10620 N N . GLU A 1 55 ? -6.601 -4.235 -2.548 1.00 1.00 763 GLU A N 11
ATOM 10621 C CA . GLU A 1 55 ? -7.924 -4.826 -2.488 1.00 1.00 763 GLU A CA 11
ATOM 10622 C C . GLU A 1 55 ? -8.122 -5.824 -3.630 1.00 1.00 763 GLU A C 11
ATOM 10623 O O . GLU A 1 55 ? -8.702 -6.887 -3.414 1.00 1.00 763 GLU A O 11
ATOM 10635 N N . GLU A 1 56 ? -7.672 -5.489 -4.841 1.00 1.00 764 GLU A N 11
ATOM 10636 C CA . GLU A 1 56 ? -7.791 -6.301 -6.037 1.00 1.00 764 GLU A CA 11
ATOM 10637 C C . GLU A 1 56 ? -6.985 -7.592 -5.887 1.00 1.00 764 GLU A C 11
ATOM 10638 O O . GLU A 1 56 ? -7.407 -8.640 -6.381 1.00 1.00 764 GLU A O 11
ATOM 10650 N N . HIS A 1 57 ? -5.852 -7.549 -5.185 1.00 1.00 765 HIS A N 11
ATOM 10651 C CA . HIS A 1 57 ? -5.032 -8.696 -4.872 1.00 1.00 765 HIS A CA 11
ATOM 10652 C C . HIS A 1 57 ? -5.515 -9.292 -3.553 1.00 1.00 765 HIS A C 11
ATOM 10653 O O . HIS A 1 57 ? -6.707 -9.321 -3.248 1.00 1.00 765 HIS A O 11
ATOM 10667 N N . GLY A 1 58 ? -4.603 -9.872 -2.799 1.00 1.00 766 GLY A N 11
ATOM 10668 C CA . GLY A 1 58 ? -4.809 -10.580 -1.568 1.00 1.00 766 GLY A CA 11
ATOM 10669 C C . GLY A 1 58 ? -4.206 -9.819 -0.407 1.00 1.00 766 GLY A C 11
ATOM 10670 O O . GLY A 1 58 ? -3.420 -10.399 0.353 1.00 1.00 766 GLY A O 11
ATOM 10674 N N . LEU A 1 59 ? -4.482 -8.514 -0.296 1.00 1.00 767 LEU A N 11
ATOM 10675 C CA . LEU A 1 59 ? -3.853 -7.706 0.734 1.00 1.00 767 LEU A CA 11
ATOM 10676 C C . LEU A 1 59 ? -4.906 -7.117 1.666 1.00 1.00 767 LEU A C 11
ATOM 10677 O O . LEU A 1 59 ? -6.115 -7.282 1.502 1.00 1.00 767 LEU A O 11
ATOM 10693 N N . ARG A 1 60 ? -4.383 -6.442 2.673 1.00 1.00 768 ARG A N 11
ATOM 10694 C CA . ARG A 1 60 ? -4.999 -5.641 3.711 1.00 1.00 768 ARG A CA 11
ATOM 10695 C C . ARG A 1 60 ? -4.440 -4.252 3.403 1.00 1.00 768 ARG A C 11
ATOM 10696 O O . ARG A 1 60 ? -3.295 -4.157 2.962 1.00 1.00 768 ARG A O 11
ATOM 10717 N N . HIS A 1 61 ? -5.215 -3.188 3.551 1.00 1.00 769 HIS A N 11
ATOM 10718 C CA . HIS A 1 61 ? -4.819 -1.829 3.192 1.00 1.00 769 HIS A CA 11
ATOM 10719 C C . HIS A 1 61 ? -5.492 -0.906 4.202 1.00 1.00 769 HIS A C 11
ATOM 10720 O O . HIS A 1 61 ? -6.723 -0.842 4.246 1.00 1.00 769 HIS A O 11
ATOM 10734 N N . ASP A 1 62 ? -4.722 -0.222 5.040 1.00 1.00 770 ASP A N 11
ATOM 10735 C CA . ASP A 1 62 ? -5.240 0.609 6.121 1.00 1.00 770 ASP A CA 11
ATOM 10736 C C . ASP A 1 62 ? -4.280 1.763 6.419 1.00 1.00 770 ASP A C 11
ATOM 10737 O O . ASP A 1 62 ? -3.238 1.892 5.779 1.00 1.00 770 ASP A O 11
ATOM 10746 N N . SER A 1 63 ? -4.636 2.653 7.338 1.00 1.00 771 SER A N 11
ATOM 10747 C CA . SER A 1 63 ? -3.808 3.771 7.738 1.00 1.00 771 SER A CA 11
ATOM 10748 C C . SER A 1 63 ? -2.982 3.352 8.950 1.00 1.00 771 SER A C 11
ATOM 10749 O O . SER A 1 63 ? -3.272 2.365 9.629 1.00 1.00 771 SER A O 11
ATOM 10757 N N . SER A 1 64 ? -1.908 4.079 9.211 1.00 1.00 772 SER A N 11
ATOM 10758 C CA . SER A 1 64 ? -1.073 3.887 10.385 1.00 1.00 772 SER A CA 11
ATOM 10759 C C . SER A 1 64 ? -0.528 5.242 10.825 1.00 1.00 772 SER A C 11
ATOM 10760 O O . SER A 1 64 ? -0.649 6.220 10.085 1.00 1.00 772 SER A O 11
ATOM 10768 N N . 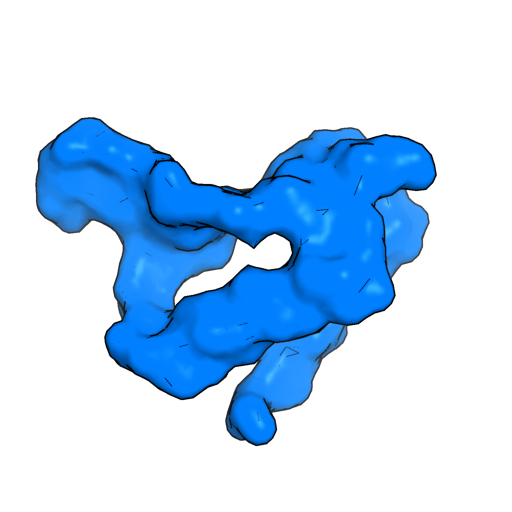GLY A 1 65 ? 0.031 5.312 12.030 1.00 1.00 773 GLY A N 11
ATOM 10769 C CA . GLY A 1 65 ? 0.557 6.523 12.637 1.00 1.00 773 GLY A CA 11
ATOM 10770 C C . GLY A 1 65 ? -0.472 7.067 13.608 1.00 1.00 773 GLY A C 11
ATOM 10771 O O . GLY A 1 65 ? -1.665 7.146 13.308 1.00 1.00 773 GLY A O 11
ATOM 10775 N N . GLU A 1 66 ? 0.012 7.438 14.776 1.00 1.00 774 GLU A N 11
ATOM 10776 C CA . GLU A 1 66 ? -0.768 7.882 15.917 1.00 1.00 774 GLU A CA 11
ATOM 10777 C C . GLU A 1 66 ? -0.856 9.403 15.958 1.00 1.00 774 GLU A C 11
ATOM 10778 O O . GLU A 1 66 ? -1.946 9.963 15.813 1.00 1.00 774 GLU A O 11
ATOM 10790 N N . GLY A 1 67 ? 0.287 10.063 16.151 1.00 1.00 775 GLY A N 11
ATOM 10791 C CA . GLY A 1 67 ? 0.414 11.506 16.217 1.00 1.00 775 GLY A CA 11
ATOM 10792 C C . GLY A 1 67 ? 0.340 12.128 14.828 1.00 1.00 775 GLY A C 11
ATOM 10793 O O . GLY A 1 67 ? -0.262 11.566 13.911 1.00 1.00 775 GLY A O 11
ATOM 10797 N N . LYS A 1 68 ? 0.918 13.318 14.644 1.00 1.00 776 LYS A N 11
ATOM 10798 C CA . LYS A 1 68 ? 0.835 14.063 13.382 1.00 1.00 776 LYS A CA 11
ATOM 10799 C C . LYS A 1 68 ? 1.780 13.475 12.318 1.00 1.00 776 LYS A C 11
ATOM 10800 O O . LYS A 1 68 ? 2.623 14.193 11.784 1.00 1.00 776 LYS A O 11
ATOM 10818 N N . ARG A 1 69 ? 1.706 12.165 12.058 1.00 1.00 777 ARG A N 11
ATOM 10819 C CA . ARG A 1 69 ? 2.457 11.405 11.063 1.00 1.00 777 ARG A CA 11
ATOM 10820 C C . ARG A 1 69 ? 1.621 10.247 10.500 1.00 1.00 777 ARG A C 11
ATOM 10821 O O . ARG A 1 69 ? 2.138 9.132 10.395 1.00 1.00 777 ARG A O 11
ATOM 10842 N N . ARG A 1 70 ? 0.339 10.454 10.166 1.00 1.00 778 ARG A N 11
ATOM 10843 C CA . ARG A 1 70 ? -0.456 9.399 9.521 1.00 1.00 778 ARG A CA 11
ATOM 10844 C C . ARG A 1 70 ? 0.250 8.966 8.234 1.00 1.00 778 ARG A C 11
ATOM 10845 O O . ARG A 1 70 ? 0.916 9.784 7.599 1.00 1.00 778 ARG A O 11
ATOM 10866 N N . PHE A 1 71 ? 0.101 7.709 7.832 1.00 1.00 779 PHE A N 11
ATOM 10867 C CA . PHE A 1 71 ? 0.628 7.144 6.598 1.00 1.00 779 PHE A CA 11
ATOM 10868 C C . PHE A 1 71 ? -0.282 5.997 6.133 1.00 1.00 779 PHE A C 11
ATOM 10869 O O . PHE A 1 71 ? -1.319 5.743 6.760 1.00 1.00 779 PHE A O 11
ATOM 10886 N N . ILE A 1 72 ? 0.074 5.350 5.019 1.00 1.00 780 ILE A N 11
ATOM 10887 C CA . ILE A 1 72 ? -0.629 4.232 4.390 1.00 1.00 780 ILE A CA 11
ATOM 10888 C C . ILE A 1 72 ? 0.162 2.943 4.578 1.00 1.00 780 ILE A C 11
ATOM 10889 O O . ILE A 1 72 ? 1.372 2.914 4.396 1.00 1.00 780 ILE A O 11
ATOM 10905 N N . THR A 1 73 ? -0.530 1.871 4.929 1.00 1.00 781 THR A N 11
ATOM 10906 C CA . THR A 1 73 ? 0.045 0.569 5.190 1.00 1.00 781 THR A CA 11
ATOM 10907 C C . THR A 1 73 ? -0.746 -0.443 4.384 1.00 1.00 781 THR A C 11
ATOM 10908 O O . THR A 1 73 ? -1.966 -0.331 4.241 1.00 1.00 781 THR A O 11
ATOM 10919 N N . VAL A 1 74 ? -0.052 -1.440 3.860 1.00 1.00 782 VAL A N 11
ATOM 10920 C CA . VAL A 1 74 ? -0.661 -2.551 3.167 1.00 1.00 782 VAL A CA 11
ATOM 10921 C C . VAL A 1 74 ? 0.034 -3.801 3.678 1.00 1.00 782 VAL A C 11
ATOM 10922 O O . VAL A 1 74 ? 1.256 -3.798 3.847 1.00 1.00 782 VAL A O 11
ATOM 10935 N N . SER A 1 75 ? -0.731 -4.858 3.928 1.00 1.00 783 SER A N 11
ATOM 10936 C CA . SER A 1 75 ? -0.222 -6.083 4.519 1.00 1.00 783 SER A CA 11
ATOM 10937 C C . SER A 1 75 ? -0.637 -7.263 3.649 1.00 1.00 783 SER A C 11
ATOM 10938 O O . SER A 1 75 ? -1.718 -7.272 3.061 1.00 1.00 783 SER A O 11
ATOM 10946 N N . LYS A 1 76 ? 0.229 -8.259 3.539 1.00 1.00 784 LYS A N 11
ATOM 10947 C CA . LYS A 1 76 ? 0.021 -9.464 2.759 1.00 1.00 784 LYS A CA 11
ATOM 10948 C C . LYS A 1 76 ? -0.757 -10.512 3.493 1.00 1.00 784 LYS A C 11
ATOM 10949 O O . LYS A 1 76 ? -0.327 -10.943 4.563 1.00 1.00 784 LYS A O 11
ATOM 10967 N N . ARG A 1 77 ? -1.916 -10.894 2.947 1.00 1.00 785 ARG A N 11
ATOM 10968 C CA . ARG A 1 77 ? -2.628 -11.999 3.553 1.00 1.00 785 ARG A CA 11
ATOM 10969 C C . ARG A 1 77 ? -1.759 -13.142 3.017 1.00 1.00 785 ARG A C 11
ATOM 10970 O O . ARG A 1 77 ? -1.694 -13.325 1.793 1.00 1.00 785 ARG A O 11
ATOM 10991 N N . ALA A 1 78 ? -1.040 -13.831 3.896 1.00 1.00 786 ALA A N 11
ATOM 10992 C CA . ALA A 1 78 ? -0.089 -14.864 3.547 1.00 1.00 786 ALA A CA 11
ATOM 10993 C C . ALA A 1 78 ? -0.841 -16.179 3.574 1.00 1.00 786 ALA A C 11
ATOM 10994 O O . ALA A 1 78 ? -0.526 -17.042 4.419 1.00 1.00 786 ALA A O 11
ATOM 11001 N N . GLY A 1 17 ? -3.050 6.677 -13.866 1.00 1.00 725 GLY A N 12
ATOM 11002 C CA . GLY A 1 17 ? -2.226 5.463 -13.877 1.00 1.00 725 GLY A CA 12
ATOM 11003 C C . GLY A 1 17 ? -1.150 5.556 -12.813 1.00 1.00 725 GLY A C 12
ATOM 11004 O O . GLY A 1 17 ? -0.756 6.656 -12.419 1.00 1.00 725 GLY A O 12
ATOM 11008 N N . VAL A 1 18 ? -0.670 4.414 -12.324 1.00 1.00 726 VAL A N 12
ATOM 11009 C CA . VAL A 1 18 ? 0.388 4.348 -11.322 1.00 1.00 726 VAL A CA 12
ATOM 11010 C C . VAL A 1 18 ? 1.309 3.200 -11.700 1.00 1.00 726 VAL A C 12
ATOM 11011 O O . VAL A 1 18 ? 0.833 2.116 -12.048 1.00 1.00 726 VAL A O 12
ATOM 11024 N N . ASP A 1 19 ? 2.616 3.425 -11.600 1.00 1.00 727 ASP A N 12
ATOM 11025 C CA . ASP A 1 19 ? 3.613 2.393 -11.818 1.00 1.00 727 ASP A CA 12
ATOM 11026 C C . ASP A 1 19 ? 4.572 2.262 -10.650 1.00 1.00 727 ASP A C 12
ATOM 11027 O O . ASP A 1 19 ? 4.850 1.141 -10.253 1.00 1.00 727 ASP A O 12
ATOM 11036 N N . HIS A 1 20 ? 5.019 3.365 -10.039 1.00 1.00 728 HIS A N 12
ATOM 11037 C CA . HIS A 1 20 ? 6.019 3.319 -8.969 1.00 1.00 728 HIS A CA 12
ATOM 11038 C C . HIS A 1 20 ? 5.523 2.441 -7.817 1.00 1.00 728 HIS A C 12
ATOM 11039 O O . HIS A 1 20 ? 6.115 1.411 -7.484 1.00 1.00 728 HIS A O 12
ATOM 11053 N N . PHE A 1 21 ? 4.387 2.827 -7.229 1.00 1.00 729 PHE A N 12
ATOM 11054 C CA . PHE A 1 21 ? 3.824 2.065 -6.127 1.00 1.00 729 PHE A CA 12
ATOM 11055 C C . PHE A 1 21 ? 3.407 0.699 -6.635 1.00 1.00 729 PHE A C 12
ATOM 11056 O O . PHE A 1 21 ? 3.634 -0.271 -5.937 1.00 1.00 729 PHE A O 12
ATOM 11073 N N . ARG A 1 22 ? 2.818 0.603 -7.831 1.00 1.00 730 ARG A N 12
ATOM 11074 C CA . ARG A 1 22 ? 2.342 -0.658 -8.389 1.00 1.00 730 ARG A CA 12
ATOM 11075 C C . ARG A 1 22 ? 3.484 -1.666 -8.396 1.00 1.00 730 ARG A C 12
ATOM 11076 O O . ARG A 1 22 ? 3.299 -2.746 -7.848 1.00 1.00 730 ARG A O 12
ATOM 11097 N N . ALA A 1 23 ? 4.640 -1.317 -8.953 1.00 1.00 731 ALA A N 12
ATOM 11098 C CA . ALA A 1 23 ? 5.829 -2.146 -8.958 1.00 1.00 731 ALA A CA 12
ATOM 11099 C C . ALA A 1 23 ? 6.265 -2.491 -7.535 1.00 1.00 731 ALA A C 12
ATOM 11100 O O . ALA A 1 23 ? 6.521 -3.661 -7.260 1.00 1.00 731 ALA A O 12
ATOM 11107 N N . MET A 1 24 ? 6.288 -1.523 -6.609 1.00 1.00 732 MET A N 12
ATOM 11108 C CA . MET A 1 24 ? 6.599 -1.814 -5.211 1.00 1.00 732 MET A CA 12
ATOM 11109 C C . MET A 1 24 ? 5.652 -2.867 -4.625 1.00 1.00 732 MET A C 12
ATOM 11110 O O . MET A 1 24 ? 6.095 -3.815 -3.977 1.00 1.00 732 MET A O 12
ATOM 11124 N N . ILE A 1 25 ? 4.345 -2.709 -4.846 1.00 1.00 733 ILE A N 12
ATOM 11125 C CA . ILE A 1 25 ? 3.337 -3.659 -4.394 1.00 1.00 733 ILE A CA 12
ATOM 11126 C C . ILE A 1 25 ? 3.546 -5.015 -5.077 1.00 1.00 733 ILE A C 12
ATOM 11127 O O . ILE A 1 25 ? 3.403 -6.038 -4.426 1.00 1.00 733 ILE A O 12
ATOM 11143 N N . VAL A 1 26 ? 3.906 -5.059 -6.354 1.00 1.00 734 VAL A N 12
ATOM 11144 C CA . VAL A 1 26 ? 4.160 -6.303 -7.084 1.00 1.00 734 VAL A CA 12
ATOM 11145 C C . VAL A 1 26 ? 5.390 -7.029 -6.517 1.00 1.00 734 VAL A C 12
ATOM 11146 O O . VAL A 1 26 ? 5.383 -8.262 -6.401 1.00 1.00 734 VAL A O 12
ATOM 11159 N N . GLU A 1 27 ? 6.427 -6.296 -6.114 1.00 1.00 735 GLU A N 12
ATOM 11160 C CA . GLU A 1 27 ? 7.577 -6.898 -5.460 1.00 1.00 735 GLU A CA 12
ATOM 11161 C C . GLU A 1 27 ? 7.130 -7.438 -4.097 1.00 1.00 735 GLU A C 12
ATOM 11162 O O . GLU A 1 27 ? 7.418 -8.583 -3.759 1.00 1.00 735 GLU A O 12
ATOM 11174 N N . PHE A 1 28 ? 6.350 -6.662 -3.343 1.00 1.00 736 PHE A N 12
ATOM 11175 C CA . PHE A 1 28 ? 5.775 -7.081 -2.069 1.00 1.00 736 PHE A CA 12
ATOM 11176 C C . PHE A 1 28 ? 4.867 -8.312 -2.235 1.00 1.00 736 PHE A C 12
ATOM 11177 O O . PHE A 1 28 ? 4.828 -9.162 -1.345 1.00 1.00 736 PHE A O 12
ATOM 11194 N N . MET A 1 29 ? 4.176 -8.455 -3.371 1.00 1.00 737 MET A N 12
ATOM 11195 C CA . MET A 1 29 ? 3.357 -9.612 -3.712 1.00 1.00 737 MET A CA 12
ATOM 11196 C C . MET A 1 29 ? 4.225 -10.852 -3.907 1.00 1.00 737 MET A C 12
ATOM 11197 O O . MET A 1 29 ? 3.874 -11.907 -3.374 1.00 1.00 737 MET A O 12
ATOM 11211 N N . ALA A 1 30 ? 5.333 -10.759 -4.650 1.00 1.00 738 ALA A N 12
ATOM 11212 C CA . ALA A 1 30 ? 6.256 -11.889 -4.792 1.00 1.00 738 ALA A CA 12
ATOM 11213 C C . ALA A 1 30 ? 6.941 -12.213 -3.457 1.00 1.00 738 ALA A C 12
ATOM 11214 O O . ALA A 1 30 ? 7.170 -13.376 -3.121 1.00 1.00 738 ALA A O 12
ATOM 11221 N N . SER A 1 31 ? 7.289 -11.185 -2.690 1.00 1.00 739 SER A N 12
ATOM 11222 C CA . SER A 1 31 ? 7.928 -11.279 -1.391 1.00 1.00 739 SER A CA 12
ATOM 11223 C C . SER A 1 31 ? 7.017 -12.010 -0.392 1.00 1.00 739 SER A C 12
ATOM 11224 O O . SER A 1 31 ? 7.465 -12.919 0.311 1.00 1.00 739 SER A O 12
ATOM 11232 N N . LYS A 1 32 ? 5.735 -11.621 -0.338 1.00 1.00 740 LYS A N 12
ATOM 11233 C CA . LYS A 1 32 ? 4.707 -12.089 0.595 1.00 1.00 740 LYS A CA 12
ATOM 11234 C C . LYS A 1 32 ? 5.222 -12.182 2.027 1.00 1.00 740 LYS A C 12
ATOM 11235 O O . LYS A 1 32 ? 5.044 -13.197 2.700 1.00 1.00 740 LYS A O 12
ATOM 11253 N N . LYS A 1 33 ? 5.887 -11.113 2.478 1.00 1.00 741 LYS A N 12
ATOM 11254 C CA . LYS A 1 33 ? 6.472 -11.061 3.807 1.00 1.00 741 LYS A CA 12
ATOM 11255 C C . LYS A 1 33 ? 5.420 -10.831 4.880 1.00 1.00 741 LYS A C 12
ATOM 11256 O O . LYS A 1 33 ? 4.881 -11.813 5.386 1.00 1.00 741 LYS A O 12
ATOM 11274 N N . MET A 1 34 ? 4.992 -9.591 5.129 1.00 1.00 742 MET A N 12
ATOM 11275 C CA . MET A 1 34 ? 4.005 -9.296 6.165 1.00 1.00 742 MET A CA 12
ATOM 11276 C C . MET A 1 34 ? 3.281 -7.999 5.854 1.00 1.00 742 MET A C 12
ATOM 11277 O O . MET A 1 34 ? 2.078 -8.036 5.610 1.00 1.00 742 MET A O 12
ATOM 11291 N N . GLN A 1 35 ? 3.968 -6.857 5.872 1.00 1.00 743 GLN A N 12
ATOM 11292 C CA . GLN A 1 35 ? 3.362 -5.545 5.686 1.00 1.00 743 GLN A CA 12
ATOM 11293 C C . GLN A 1 35 ? 4.387 -4.545 5.154 1.00 1.00 743 GLN A C 12
ATOM 11294 O O . GLN A 1 35 ? 5.592 -4.759 5.294 1.00 1.00 743 GLN A O 12
ATOM 11308 N N . LEU A 1 36 ? 3.896 -3.494 4.502 1.00 1.00 744 LEU A N 12
ATOM 11309 C CA . LEU A 1 36 ? 4.668 -2.463 3.828 1.00 1.00 744 LEU A CA 12
ATOM 11310 C C . LEU A 1 36 ? 3.966 -1.145 4.132 1.00 1.00 744 LEU A C 12
ATOM 11311 O O . LEU A 1 36 ? 2.755 -1.005 3.915 1.00 1.00 744 LEU A O 12
ATOM 11327 N N . GLU A 1 37 ? 4.718 -0.201 4.683 1.00 1.00 745 GLU A N 12
ATOM 11328 C CA . GLU A 1 37 ? 4.272 1.110 5.078 1.00 1.00 745 GLU A CA 12
ATOM 11329 C C . GLU A 1 37 ? 4.551 2.080 3.923 1.00 1.00 745 GLU A C 12
ATOM 11330 O O . GLU A 1 37 ? 5.713 2.375 3.622 1.00 1.00 745 GLU A O 12
ATOM 11342 N N . PHE A 1 38 ? 3.508 2.618 3.294 1.00 1.00 746 PHE A N 12
ATOM 11343 C CA . PHE A 1 38 ? 3.609 3.635 2.252 1.00 1.00 746 PHE A CA 12
ATOM 11344 C C . PHE A 1 38 ? 3.467 5.003 2.961 1.00 1.00 746 PHE A C 12
ATOM 11345 O O . PHE A 1 38 ? 2.646 5.138 3.871 1.00 1.00 746 PHE A O 12
ATOM 11362 N N . PRO A 1 39 ? 4.239 6.030 2.573 1.00 1.00 747 PRO A N 12
ATOM 11363 C CA . PRO A 1 39 ? 4.275 7.322 3.258 1.00 1.00 747 PRO A CA 12
ATOM 11364 C C . PRO A 1 39 ? 3.022 8.212 3.135 1.00 1.00 747 PRO A C 12
ATOM 11365 O O . PRO A 1 39 ? 2.224 8.064 2.209 1.00 1.00 747 PRO A O 12
ATOM 11376 N N . PRO A 1 40 ? 2.888 9.230 4.012 1.00 1.00 748 PRO A N 12
ATOM 11377 C CA . PRO A 1 40 ? 1.829 10.236 3.970 1.00 1.00 748 PRO A CA 12
ATOM 11378 C C . PRO A 1 40 ? 1.889 11.080 2.703 1.00 1.00 748 PRO A C 12
ATOM 11379 O O . PRO A 1 40 ? 0.883 11.704 2.355 1.00 1.00 748 PRO A O 12
ATOM 11390 N N . SER A 1 41 ? 3.059 11.175 2.061 1.00 1.00 749 SER A N 12
ATOM 11391 C CA . SER A 1 41 ? 3.296 11.932 0.843 1.00 1.00 749 SER A CA 12
ATOM 11392 C C . SER A 1 41 ? 2.182 11.728 -0.183 1.00 1.00 749 SER A C 12
ATOM 11393 O O . SER A 1 41 ? 1.815 12.678 -0.876 1.00 1.00 749 SER A O 12
ATOM 11401 N N . LEU A 1 42 ? 1.621 10.516 -0.242 1.00 1.00 750 LEU A N 12
ATOM 11402 C CA . LEU A 1 42 ? 0.529 10.141 -1.123 1.00 1.00 750 LEU A CA 12
ATOM 11403 C C . LEU A 1 42 ? -0.653 11.055 -0.822 1.00 1.00 750 LEU A C 12
ATOM 11404 O O . LEU A 1 42 ? -1.263 10.980 0.247 1.00 1.00 750 LEU A O 12
ATOM 11420 N N . ASN A 1 43 ? -0.982 11.891 -1.808 1.00 1.00 751 ASN A N 12
ATOM 11421 C CA . ASN A 1 43 ? -1.992 12.927 -1.687 1.00 1.00 751 ASN A CA 12
ATOM 11422 C C . ASN A 1 43 ? -3.403 12.387 -1.824 1.00 1.00 751 ASN A C 12
ATOM 11423 O O . ASN A 1 43 ? -4.120 12.277 -0.825 1.00 1.00 751 ASN A O 12
ATOM 11434 N N . SER A 1 44 ? -3.790 11.992 -3.040 1.00 1.00 752 SER A N 12
ATOM 11435 C CA . SER A 1 44 ? -5.161 11.578 -3.299 1.00 1.00 752 SER A CA 12
ATOM 11436 C C . SER A 1 44 ? -5.193 10.352 -4.203 1.00 1.00 752 SER A C 12
ATOM 11437 O O . SER A 1 44 ? -5.505 9.262 -3.719 1.00 1.00 752 SER A O 12
ATOM 11445 N N . HIS A 1 45 ? -4.767 10.495 -5.463 1.00 1.00 753 HIS A N 12
ATOM 11446 C CA . HIS A 1 45 ? -4.816 9.408 -6.435 1.00 1.00 753 HIS A CA 12
ATOM 11447 C C . HIS A 1 45 ? -3.888 8.282 -5.996 1.00 1.00 753 HIS A C 12
ATOM 11448 O O . HIS A 1 45 ? -4.180 7.108 -6.204 1.00 1.00 753 HIS A O 12
ATOM 11462 N N . ASP A 1 46 ? -2.771 8.642 -5.363 1.00 1.00 754 ASP A N 12
ATOM 11463 C CA . ASP A 1 46 ? -1.725 7.754 -4.943 1.00 1.00 754 ASP A CA 12
ATOM 11464 C C . ASP A 1 46 ? -2.309 6.779 -3.920 1.00 1.00 754 ASP A C 12
ATOM 11465 O O . ASP A 1 46 ? -2.248 5.566 -4.096 1.00 1.00 754 ASP A O 12
ATOM 11474 N N . ARG A 1 47 ? -2.908 7.331 -2.854 1.00 1.00 755 ARG A N 12
ATOM 11475 C CA . ARG A 1 47 ? -3.524 6.591 -1.763 1.00 1.00 755 ARG A CA 12
ATOM 11476 C C . ARG A 1 47 ? -4.624 5.701 -2.328 1.00 1.00 755 ARG A C 12
ATOM 11477 O O . ARG A 1 47 ? -4.612 4.498 -2.071 1.00 1.00 755 ARG A O 12
ATOM 11498 N N . LEU A 1 48 ? -5.545 6.277 -3.104 1.00 1.00 756 LEU A N 12
ATOM 11499 C CA . LEU A 1 48 ? -6.632 5.548 -3.747 1.00 1.00 756 LEU A CA 12
ATOM 11500 C C . LEU A 1 48 ? -6.116 4.321 -4.479 1.00 1.00 756 LEU A C 12
ATOM 11501 O O . LEU A 1 48 ? -6.651 3.223 -4.304 1.00 1.00 756 LEU A O 12
ATOM 11517 N N . ARG A 1 49 ? -5.082 4.493 -5.303 1.00 1.00 757 ARG A N 12
ATOM 11518 C CA . ARG A 1 49 ? -4.600 3.396 -6.114 1.00 1.00 757 ARG A CA 12
ATOM 11519 C C . ARG A 1 49 ? -3.911 2.369 -5.225 1.00 1.00 757 ARG A C 12
ATOM 11520 O O . ARG A 1 49 ? -4.175 1.191 -5.417 1.00 1.00 757 ARG A O 12
ATOM 11541 N N . VAL A 1 50 ? -3.098 2.768 -4.239 1.00 1.00 758 VAL A N 12
ATOM 11542 C CA . VAL A 1 50 ? -2.489 1.827 -3.288 1.00 1.00 758 VAL A CA 12
ATOM 11543 C C . VAL A 1 50 ? -3.579 0.940 -2.669 1.00 1.00 758 VAL A C 12
ATOM 11544 O O . VAL A 1 50 ? -3.431 -0.286 -2.680 1.00 1.00 758 VAL A O 12
ATOM 11557 N N . HIS A 1 51 ? -4.682 1.534 -2.188 1.00 1.00 759 HIS A N 12
ATOM 11558 C CA . HIS A 1 51 ? -5.815 0.778 -1.667 1.00 1.00 759 HIS A CA 12
ATOM 11559 C C . HIS A 1 51 ? -6.333 -0.206 -2.719 1.00 1.00 759 HIS A C 12
ATOM 11560 O O . HIS A 1 51 ? -6.452 -1.391 -2.433 1.00 1.00 759 HIS A O 12
ATOM 11574 N N . GLN A 1 52 ? -6.642 0.270 -3.926 1.00 1.00 760 GLN A N 12
ATOM 11575 C CA . GLN A 1 52 ? -7.206 -0.542 -4.991 1.00 1.00 760 GLN A CA 12
ATOM 11576 C C . GLN A 1 52 ? -6.304 -1.728 -5.355 1.00 1.00 760 GLN A C 12
ATOM 11577 O O . GLN A 1 52 ? -6.807 -2.846 -5.344 1.00 1.00 760 GLN A O 12
ATOM 11591 N N . ILE A 1 53 ? -5.020 -1.537 -5.680 1.00 1.00 761 ILE A N 12
ATOM 11592 C CA . ILE A 1 53 ? -4.053 -2.605 -5.939 1.00 1.00 761 ILE A CA 12
ATOM 11593 C C . ILE A 1 53 ? -4.112 -3.625 -4.805 1.00 1.00 761 ILE A C 12
ATOM 11594 O O . ILE A 1 53 ? -4.252 -4.826 -5.043 1.00 1.00 761 ILE A O 12
ATOM 11610 N N . ALA A 1 54 ? -4.030 -3.146 -3.564 1.00 1.00 762 ALA A N 12
ATOM 11611 C CA . ALA A 1 54 ? -4.065 -4.013 -2.404 1.00 1.00 762 ALA A CA 12
ATOM 11612 C C . ALA A 1 54 ? -5.348 -4.849 -2.350 1.00 1.00 762 ALA A C 12
ATOM 11613 O O . ALA A 1 54 ? -5.295 -6.036 -2.034 1.00 1.00 762 ALA A O 12
ATOM 11620 N N . GLU A 1 55 ? -6.484 -4.236 -2.667 1.00 1.00 763 GLU A N 12
ATOM 11621 C CA . GLU A 1 55 ? -7.799 -4.854 -2.661 1.00 1.00 763 GLU A CA 12
ATOM 11622 C C . GLU A 1 55 ? -8.039 -5.778 -3.862 1.00 1.00 763 GLU A C 12
ATOM 11623 O O . GLU A 1 55 ? -8.955 -6.601 -3.837 1.00 1.00 763 GLU A O 12
ATOM 11635 N N . GLU A 1 56 ? -7.329 -5.578 -4.971 1.00 1.00 764 GLU A N 12
ATOM 11636 C CA . GLU A 1 56 ? -7.364 -6.422 -6.141 1.00 1.00 764 GLU A CA 12
ATOM 11637 C C . GLU A 1 56 ? -6.577 -7.699 -5.866 1.00 1.00 764 GLU A C 12
ATOM 11638 O O . GLU A 1 56 ? -6.946 -8.795 -6.308 1.00 1.00 764 GLU A O 12
ATOM 11650 N N . HIS A 1 57 ? -5.463 -7.544 -5.159 1.00 1.00 765 HIS A N 12
ATOM 11651 C CA . HIS A 1 57 ? -4.596 -8.599 -4.760 1.00 1.00 765 HIS A CA 12
ATOM 11652 C C . HIS A 1 57 ? -5.121 -9.147 -3.427 1.00 1.00 765 HIS A C 12
ATOM 11653 O O . HIS A 1 57 ? -6.302 -9.053 -3.089 1.00 1.00 765 HIS A O 12
ATOM 11667 N N . GLY A 1 58 ? -4.224 -9.757 -2.678 1.00 1.00 766 GLY A N 12
ATOM 11668 C CA . GLY A 1 58 ? -4.450 -10.456 -1.440 1.00 1.00 766 GLY A CA 12
ATOM 11669 C C . GLY A 1 58 ? -3.990 -9.650 -0.242 1.00 1.00 766 GLY A C 12
ATOM 11670 O O . GLY A 1 58 ? -3.284 -10.202 0.614 1.00 1.00 766 GLY A O 12
ATOM 11674 N N . LEU A 1 59 ? -4.315 -8.348 -0.197 1.00 1.00 767 LEU A N 12
ATOM 11675 C CA . LEU A 1 59 ? -3.816 -7.491 0.863 1.00 1.00 767 LEU A CA 12
ATOM 11676 C C . LEU A 1 59 ? -4.924 -6.833 1.670 1.00 1.00 767 LEU A C 12
ATOM 11677 O O . LEU A 1 59 ? -6.075 -6.707 1.236 1.00 1.00 767 LEU A O 12
ATOM 11693 N N . ARG A 1 60 ? -4.530 -6.370 2.854 1.00 1.00 768 ARG A N 12
ATOM 11694 C CA . ARG A 1 60 ? -5.351 -5.593 3.762 1.00 1.00 768 ARG A CA 12
ATOM 11695 C C . ARG A 1 60 ? -4.711 -4.227 3.711 1.00 1.00 768 ARG A C 12
ATOM 11696 O O . ARG A 1 60 ? -3.572 -4.096 4.147 1.00 1.00 768 ARG A O 12
ATOM 11717 N N . HIS A 1 61 ? -5.367 -3.255 3.101 1.00 1.00 769 HIS A N 12
ATOM 11718 C CA . HIS A 1 61 ? -4.900 -1.881 3.091 1.00 1.00 769 HIS A CA 12
ATOM 11719 C C . HIS A 1 61 ? -5.555 -1.207 4.288 1.00 1.00 769 HIS A C 12
ATOM 11720 O O . HIS A 1 61 ? -6.717 -1.485 4.600 1.00 1.00 769 HIS A O 12
ATOM 11734 N N . ASP A 1 62 ? -4.831 -0.318 4.950 1.00 1.00 770 ASP A N 12
ATOM 11735 C CA . ASP A 1 62 ? -5.362 0.444 6.073 1.00 1.00 770 ASP A CA 12
ATOM 11736 C C . ASP A 1 62 ? -4.512 1.681 6.321 1.00 1.00 770 ASP A C 12
ATOM 11737 O O . ASP A 1 62 ? -3.384 1.769 5.831 1.00 1.00 770 ASP A O 12
ATOM 11746 N N . SER A 1 63 ? -5.024 2.627 7.094 1.00 1.00 771 SER A N 12
ATOM 11747 C CA . SER A 1 63 ? -4.290 3.805 7.501 1.00 1.00 771 SER A CA 12
ATOM 11748 C C . SER A 1 63 ? -3.731 3.595 8.896 1.00 1.00 771 SER A C 12
ATOM 11749 O O . SER A 1 63 ? -4.275 2.853 9.722 1.00 1.00 771 SER A O 12
ATOM 11757 N N . SER A 1 64 ? -2.652 4.313 9.155 1.00 1.00 772 SER A N 12
ATOM 11758 C CA . SER A 1 64 ? -1.875 4.209 10.374 1.00 1.00 772 SER A CA 12
ATOM 11759 C C . SER A 1 64 ? -1.303 5.573 10.755 1.00 1.00 772 SER A C 12
ATOM 11760 O O . SER A 1 64 ? -1.292 6.487 9.925 1.00 1.00 772 SER A O 12
ATOM 11768 N N . GLY A 1 65 ? -0.808 5.702 11.987 1.00 1.00 773 GLY A N 12
ATOM 11769 C CA . GLY A 1 65 ? -0.132 6.894 12.484 1.00 1.00 773 GLY A CA 12
ATOM 11770 C C . GLY A 1 65 ? -0.636 7.313 13.853 1.00 1.00 773 GLY A C 12
ATOM 11771 O O . GLY A 1 65 ? -1.613 6.756 14.343 1.00 1.00 773 GLY A O 12
ATOM 11775 N N . GLU A 1 66 ? 0.045 8.258 14.500 1.00 1.00 774 GLU A N 12
ATOM 11776 C CA . GLU A 1 66 ? -0.405 8.822 15.767 1.00 1.00 774 GLU A CA 12
ATOM 11777 C C . GLU A 1 66 ? -0.461 10.342 15.649 1.00 1.00 774 GLU A C 12
ATOM 11778 O O . GLU A 1 66 ? -1.554 10.901 15.601 1.00 1.00 774 GLU A O 12
ATOM 11790 N N . GLY A 1 67 ? 0.690 11.003 15.496 1.00 1.00 775 GLY A N 12
ATOM 11791 C CA . GLY A 1 67 ? 0.793 12.456 15.437 1.00 1.00 775 GLY A CA 12
ATOM 11792 C C . GLY A 1 67 ? 0.794 12.929 13.992 1.00 1.00 775 GLY A C 12
ATOM 11793 O O . GLY A 1 67 ? 0.010 12.443 13.177 1.00 1.00 775 GLY A O 12
ATOM 11797 N N . LYS A 1 68 ? 1.727 13.811 13.614 1.00 1.00 776 LYS A N 12
ATOM 11798 C CA . LYS A 1 68 ? 1.897 14.249 12.219 1.00 1.00 776 LYS A CA 12
ATOM 11799 C C . LYS A 1 68 ? 2.568 13.141 11.383 1.00 1.00 776 LYS A C 12
ATOM 11800 O O . LYS A 1 68 ? 3.124 13.396 10.315 1.00 1.00 776 LYS A O 12
ATOM 11818 N N . ARG A 1 69 ? 2.457 11.890 11.826 1.00 1.00 777 ARG A N 12
ATOM 11819 C CA . ARG A 1 69 ? 3.048 10.678 11.289 1.00 1.00 777 ARG A CA 12
ATOM 11820 C C . ARG A 1 69 ? 1.963 9.768 10.757 1.00 1.00 777 ARG A C 12
ATOM 11821 O O . ARG A 1 69 ? 1.908 8.600 11.122 1.00 1.00 777 ARG A O 12
ATOM 11842 N N . ARG A 1 70 ? 1.044 10.318 9.967 1.00 1.00 778 ARG A N 12
ATOM 11843 C CA . ARG A 1 70 ? 0.030 9.512 9.306 1.00 1.00 778 ARG A CA 12
ATOM 11844 C C . ARG A 1 70 ? 0.747 8.736 8.210 1.00 1.00 778 ARG A C 12
ATOM 11845 O O . ARG A 1 70 ? 1.770 9.195 7.697 1.00 1.00 778 ARG A O 12
ATOM 11866 N N . PHE A 1 71 ? 0.260 7.558 7.857 1.00 1.00 779 PHE A N 12
ATOM 11867 C CA . PHE A 1 71 ? 0.765 6.763 6.754 1.00 1.00 779 PHE A CA 12
ATOM 11868 C C . PHE A 1 71 ? -0.351 5.827 6.282 1.00 1.00 779 PHE A C 12
ATOM 11869 O O . PHE A 1 71 ? -1.474 5.834 6.805 1.00 1.00 779 PHE A O 12
ATOM 11886 N N . ILE A 1 72 ? -0.046 5.084 5.230 1.00 1.00 780 ILE A N 12
ATOM 11887 C CA . ILE A 1 72 ? -0.804 4.025 4.585 1.00 1.00 780 ILE A CA 12
ATOM 11888 C C . ILE A 1 72 ? -0.016 2.748 4.805 1.00 1.00 780 ILE A C 12
ATOM 11889 O O . ILE A 1 72 ? 1.209 2.739 4.895 1.00 1.00 780 ILE A O 12
ATOM 11905 N N . THR A 1 73 ? -0.724 1.657 4.988 1.00 1.00 781 THR A N 12
ATOM 11906 C CA . THR A 1 73 ? -0.167 0.372 5.311 1.00 1.00 781 THR A CA 12
ATOM 11907 C C . THR A 1 73 ? -0.908 -0.628 4.462 1.00 1.00 781 THR A C 12
ATOM 11908 O O . THR A 1 73 ? -2.108 -0.487 4.223 1.00 1.00 781 THR A O 12
ATOM 11919 N N . VAL A 1 74 ? -0.188 -1.630 3.992 1.00 1.00 782 VAL A N 12
ATOM 11920 C CA . VAL A 1 74 ? -0.777 -2.726 3.267 1.00 1.00 782 VAL A CA 12
ATOM 11921 C C . VAL A 1 74 ? -0.113 -3.977 3.818 1.00 1.00 782 VAL A C 12
ATOM 11922 O O . VAL A 1 74 ? 1.094 -3.983 4.057 1.00 1.00 782 VAL A O 12
ATOM 11935 N N . SER A 1 75 ? -0.892 -5.028 4.037 1.00 1.00 783 SER A N 12
ATOM 11936 C CA . SER A 1 75 ? -0.423 -6.257 4.660 1.00 1.00 783 SER A CA 12
ATOM 11937 C C . SER A 1 75 ? -0.713 -7.415 3.721 1.00 1.00 783 SER A C 12
ATOM 11938 O O . SER A 1 75 ? -1.806 -7.486 3.169 1.00 1.00 783 SER A O 12
ATOM 11946 N N . LYS A 1 76 ? 0.249 -8.310 3.538 1.00 1.00 784 LYS A N 12
ATOM 11947 C CA . LYS A 1 76 ? 0.146 -9.519 2.731 1.00 1.00 784 LYS A CA 12
ATOM 11948 C C . LYS A 1 76 ? -0.467 -10.663 3.482 1.00 1.00 784 LYS A C 12
ATOM 11949 O O . LYS A 1 76 ? 0.051 -11.045 4.535 1.00 1.00 784 LYS A O 12
ATOM 11967 N N . ARG A 1 77 ? -1.564 -11.191 2.947 1.00 1.00 785 ARG A N 12
ATOM 11968 C CA . ARG A 1 77 ? -2.156 -12.384 3.519 1.00 1.00 785 ARG A CA 12
ATOM 11969 C C . ARG A 1 77 ? -1.240 -13.475 2.984 1.00 1.00 785 ARG A C 12
ATOM 11970 O O . ARG A 1 77 ? -1.111 -13.604 1.761 1.00 1.00 785 ARG A O 12
ATOM 11991 N N . ALA A 1 78 ? -0.497 -14.139 3.864 1.00 1.00 786 ALA A N 12
ATOM 11992 C CA . ALA A 1 78 ? 0.462 -15.150 3.440 1.00 1.00 786 ALA A CA 12
ATOM 11993 C C . ALA A 1 78 ? -0.271 -16.421 3.033 1.00 1.00 786 ALA A C 12
ATOM 11994 O O . ALA A 1 78 ? -1.503 -16.495 3.222 1.00 1.00 786 ALA A O 12
ATOM 12001 N N . GLY A 1 17 ? -2.625 7.541 -12.841 1.00 1.00 725 GLY A N 13
ATOM 12002 C CA . GLY A 1 17 ? -2.261 6.546 -11.830 1.00 1.00 725 GLY A CA 13
ATOM 12003 C C . GLY A 1 17 ? -0.759 6.323 -11.799 1.00 1.00 725 GLY A C 13
ATOM 12004 O O . GLY A 1 17 ? -0.109 6.164 -12.837 1.00 1.00 725 GLY A O 13
ATOM 12008 N N . VAL A 1 18 ? -0.190 6.303 -10.594 1.00 1.00 726 VAL A N 13
ATOM 12009 C CA . VAL A 1 18 ? 1.242 6.169 -10.381 1.00 1.00 726 VAL A CA 13
ATOM 12010 C C . VAL A 1 18 ? 1.619 4.682 -10.431 1.00 1.00 726 VAL A C 13
ATOM 12011 O O . VAL A 1 18 ? 1.654 3.997 -9.408 1.00 1.00 726 VAL A O 13
ATOM 12024 N N . ASP A 1 19 ? 1.913 4.185 -11.633 1.00 1.00 727 ASP A N 13
ATOM 12025 C CA . ASP A 1 19 ? 2.320 2.802 -11.916 1.00 1.00 727 ASP A CA 13
ATOM 12026 C C . ASP A 1 19 ? 3.508 2.335 -11.057 1.00 1.00 727 ASP A C 13
ATOM 12027 O O . ASP A 1 19 ? 3.626 1.147 -10.752 1.00 1.00 727 ASP A O 13
ATOM 12036 N N . HIS A 1 20 ? 4.354 3.265 -10.606 1.00 1.00 728 HIS A N 13
ATOM 12037 C CA . HIS A 1 20 ? 5.509 2.996 -9.751 1.00 1.00 728 HIS A CA 13
ATOM 12038 C C . HIS A 1 20 ? 5.068 2.307 -8.453 1.00 1.00 728 HIS A C 13
ATOM 12039 O O . HIS A 1 20 ? 5.700 1.344 -8.010 1.00 1.00 728 HIS A O 13
ATOM 12053 N N . PHE A 1 21 ? 3.949 2.755 -7.867 1.00 1.00 729 PHE A N 13
ATOM 12054 C CA . PHE A 1 21 ? 3.405 2.084 -6.698 1.00 1.00 729 PHE A CA 13
ATOM 12055 C C . PHE A 1 21 ? 3.045 0.659 -7.038 1.00 1.00 729 PHE A C 13
ATOM 12056 O O . PHE A 1 21 ? 3.398 -0.218 -6.259 1.00 1.00 729 PHE A O 13
ATOM 12073 N N . ARG A 1 22 ? 2.382 0.400 -8.173 1.00 1.00 730 ARG A N 13
ATOM 12074 C CA . ARG A 1 22 ? 2.038 -0.976 -8.497 1.00 1.00 730 ARG A CA 13
ATOM 12075 C C . ARG A 1 22 ? 3.295 -1.830 -8.581 1.00 1.00 730 ARG A C 13
ATOM 12076 O O . ARG A 1 22 ? 3.266 -2.916 -8.029 1.00 1.00 730 ARG A O 13
ATOM 12097 N N . ALA A 1 23 ? 4.403 -1.344 -9.145 1.00 1.00 731 ALA A N 13
ATOM 12098 C CA . ALA A 1 23 ? 5.638 -2.121 -9.176 1.00 1.00 731 ALA A CA 13
ATOM 12099 C C . ALA A 1 23 ? 6.116 -2.451 -7.764 1.00 1.00 731 ALA A C 13
ATOM 12100 O O . ALA A 1 23 ? 6.443 -3.606 -7.492 1.00 1.00 731 ALA A O 13
ATOM 12107 N N . MET A 1 24 ? 6.105 -1.472 -6.854 1.00 1.00 732 MET A N 13
ATOM 12108 C CA . MET A 1 24 ? 6.446 -1.737 -5.461 1.00 1.00 732 MET A CA 13
ATOM 12109 C C . MET A 1 24 ? 5.519 -2.798 -4.854 1.00 1.00 732 MET A C 13
ATOM 12110 O O . MET A 1 24 ? 5.983 -3.721 -4.184 1.00 1.00 732 MET A O 13
ATOM 12124 N N . ILE A 1 25 ? 4.207 -2.684 -5.079 1.00 1.00 733 ILE A N 13
ATOM 12125 C CA . ILE A 1 25 ? 3.259 -3.678 -4.585 1.00 1.00 733 ILE A CA 13
ATOM 12126 C C . ILE A 1 25 ? 3.511 -5.043 -5.235 1.00 1.00 733 ILE A C 13
ATOM 12127 O O . ILE A 1 25 ? 3.375 -6.055 -4.562 1.00 1.00 733 ILE A O 13
ATOM 12143 N N . VAL A 1 26 ? 3.894 -5.121 -6.504 1.00 1.00 734 VAL A N 13
ATOM 12144 C CA . VAL A 1 26 ? 4.181 -6.383 -7.183 1.00 1.00 734 VAL A CA 13
ATOM 12145 C C . VAL A 1 26 ? 5.415 -7.051 -6.569 1.00 1.00 734 VAL A C 13
ATOM 12146 O O . VAL A 1 26 ? 5.428 -8.277 -6.426 1.00 1.00 734 VAL A O 13
ATOM 12159 N N . GLU A 1 27 ? 6.419 -6.282 -6.156 1.00 1.00 735 GLU A N 13
ATOM 12160 C CA . GLU A 1 27 ? 7.577 -6.823 -5.460 1.00 1.00 735 GLU A CA 13
ATOM 12161 C C . GLU A 1 27 ? 7.123 -7.393 -4.108 1.00 1.00 735 GLU A C 13
ATOM 12162 O O . GLU A 1 27 ? 7.459 -8.521 -3.743 1.00 1.00 735 GLU A O 13
ATOM 12174 N N . PHE A 1 28 ? 6.298 -6.636 -3.381 1.00 1.00 736 PHE A N 13
ATOM 12175 C CA . PHE A 1 28 ? 5.727 -7.044 -2.105 1.00 1.00 736 PHE A CA 13
ATOM 12176 C C . PHE A 1 28 ? 4.845 -8.294 -2.246 1.00 1.00 736 PHE A C 13
ATOM 12177 O O . PHE A 1 28 ? 4.893 -9.171 -1.385 1.00 1.00 736 PHE A O 13
ATOM 12194 N N . MET A 1 29 ? 4.070 -8.401 -3.328 1.00 1.00 737 MET A N 13
ATOM 12195 C CA . MET A 1 29 ? 3.234 -9.545 -3.687 1.00 1.00 737 MET A CA 13
ATOM 12196 C C . MET A 1 29 ? 4.087 -10.783 -3.906 1.00 1.00 737 MET A C 13
ATOM 12197 O O . MET A 1 29 ? 3.760 -11.844 -3.368 1.00 1.00 737 MET A O 13
ATOM 12211 N N . ALA A 1 30 ? 5.158 -10.648 -4.692 1.00 1.00 738 ALA A N 13
ATOM 12212 C CA . ALA A 1 30 ? 6.073 -11.728 -5.005 1.00 1.00 738 ALA A CA 13
ATOM 12213 C C . ALA A 1 30 ? 6.689 -12.239 -3.709 1.00 1.00 738 ALA A C 13
ATOM 12214 O O . ALA A 1 30 ? 6.550 -13.417 -3.367 1.00 1.00 738 ALA A O 13
ATOM 12221 N N . SER A 1 31 ? 7.347 -11.336 -2.987 1.00 1.00 739 SER A N 13
ATOM 12222 C CA . SER A 1 31 ? 8.094 -11.634 -1.781 1.00 1.00 739 SER A CA 13
ATOM 12223 C C . SER A 1 31 ? 7.191 -12.131 -0.641 1.00 1.00 739 SER A C 13
ATOM 12224 O O . SER A 1 31 ? 7.622 -12.998 0.126 1.00 1.00 739 SER A O 13
ATOM 12232 N N . LYS A 1 32 ? 5.965 -11.601 -0.510 1.00 1.00 740 LYS A N 13
ATOM 12233 C CA . LYS A 1 32 ? 4.991 -11.859 0.562 1.00 1.00 740 LYS A CA 13
ATOM 12234 C C . LYS A 1 32 ? 5.663 -11.867 1.932 1.00 1.00 740 LYS A C 13
ATOM 12235 O O . LYS A 1 32 ? 5.600 -12.854 2.659 1.00 1.00 740 LYS A O 13
ATOM 12253 N N . LYS A 1 33 ? 6.336 -10.766 2.272 1.00 1.00 741 LYS A N 13
ATOM 12254 C CA . LYS A 1 33 ? 7.088 -10.631 3.508 1.00 1.00 741 LYS A CA 13
ATOM 12255 C C . LYS A 1 33 ? 6.135 -10.738 4.700 1.00 1.00 741 LYS A C 13
ATOM 12256 O O . LYS A 1 33 ? 6.004 -11.825 5.253 1.00 1.00 741 LYS A O 13
ATOM 12274 N N . MET A 1 34 ? 5.443 -9.656 5.056 1.00 1.00 742 MET A N 13
ATOM 12275 C CA . MET A 1 34 ? 4.403 -9.553 6.081 1.00 1.00 742 MET A CA 13
ATOM 12276 C C . MET A 1 34 ? 3.621 -8.262 5.839 1.00 1.00 742 MET A C 13
ATOM 12277 O O . MET A 1 34 ? 2.406 -8.328 5.627 1.00 1.00 742 MET A O 13
ATOM 12291 N N . GLN A 1 35 ? 4.300 -7.108 5.856 1.00 1.00 743 GLN A N 13
ATOM 12292 C CA . GLN A 1 35 ? 3.732 -5.767 5.746 1.00 1.00 743 GLN A CA 13
ATOM 12293 C C . GLN A 1 35 ? 4.680 -4.827 4.986 1.00 1.00 743 GLN A C 13
ATOM 12294 O O . GLN A 1 35 ? 5.884 -5.083 4.896 1.00 1.00 743 GLN A O 13
ATOM 12308 N N . LEU A 1 36 ? 4.154 -3.745 4.419 1.00 1.00 744 LEU A N 13
ATOM 12309 C CA . LEU A 1 36 ? 4.892 -2.683 3.750 1.00 1.00 744 LEU A CA 13
ATOM 12310 C C . LEU A 1 36 ? 4.175 -1.402 4.147 1.00 1.00 744 LEU A C 13
ATOM 12311 O O . LEU A 1 36 ? 2.956 -1.293 4.013 1.00 1.00 744 LEU A O 13
ATOM 12327 N N . GLU A 1 37 ? 4.909 -0.454 4.710 1.00 1.00 745 GLU A N 13
ATOM 12328 C CA . GLU A 1 37 ? 4.407 0.828 5.114 1.00 1.00 745 GLU A CA 13
ATOM 12329 C C . GLU A 1 37 ? 4.753 1.819 4.006 1.00 1.00 745 GLU A C 13
ATOM 12330 O O . GLU A 1 37 ? 5.934 2.084 3.770 1.00 1.00 745 GLU A O 13
ATOM 12342 N N . PHE A 1 38 ? 3.754 2.374 3.326 1.00 1.00 746 PHE A N 13
ATOM 12343 C CA . PHE A 1 38 ? 3.930 3.355 2.262 1.00 1.00 746 PHE A CA 13
ATOM 12344 C C . PHE A 1 38 ? 3.832 4.757 2.918 1.00 1.00 746 PHE A C 13
ATOM 12345 O O . PHE A 1 38 ? 3.007 4.958 3.820 1.00 1.00 746 PHE A O 13
ATOM 12362 N N . PRO A 1 39 ? 4.655 5.726 2.470 1.00 1.00 747 PRO A N 13
ATOM 12363 C CA . PRO A 1 39 ? 4.780 7.063 3.063 1.00 1.00 747 PRO A CA 13
ATOM 12364 C C . PRO A 1 39 ? 3.542 7.975 2.978 1.00 1.00 747 PRO A C 13
ATOM 12365 O O . PRO A 1 39 ? 2.655 7.735 2.165 1.00 1.00 747 PRO A O 13
ATOM 12376 N N . PRO A 1 40 ? 3.513 9.091 3.740 1.00 1.00 748 PRO A N 13
ATOM 12377 C CA . PRO A 1 40 ? 2.464 10.115 3.704 1.00 1.00 748 PRO A CA 13
ATOM 12378 C C . PRO A 1 40 ? 2.349 10.833 2.361 1.00 1.00 748 PRO A C 13
ATOM 12379 O O . PRO A 1 40 ? 1.307 11.430 2.093 1.00 1.00 748 PRO A O 13
ATOM 12390 N N . SER A 1 41 ? 3.421 10.849 1.568 1.00 1.00 749 SER A N 13
ATOM 12391 C CA . SER A 1 41 ? 3.673 11.518 0.289 1.00 1.00 749 SER A CA 13
ATOM 12392 C C . SER A 1 41 ? 2.666 11.249 -0.850 1.00 1.00 749 SER A C 13
ATOM 12393 O O . SER A 1 41 ? 2.964 11.476 -2.022 1.00 1.00 749 SER A O 13
ATOM 12401 N N . LEU A 1 42 ? 1.497 10.710 -0.525 1.00 1.00 750 LEU A N 13
ATOM 12402 C CA . LEU A 1 42 ? 0.413 10.362 -1.412 1.00 1.00 750 LEU A CA 13
ATOM 12403 C C . LEU A 1 42 ? -0.459 11.591 -1.587 1.00 1.00 750 LEU A C 13
ATOM 12404 O O . LEU A 1 42 ? -1.089 12.036 -0.627 1.00 1.00 750 LEU A O 13
ATOM 12420 N N . ASN A 1 43 ? -0.497 12.131 -2.803 1.00 1.00 751 ASN A N 13
ATOM 12421 C CA . ASN A 1 43 ? -1.262 13.331 -3.113 1.00 1.00 751 ASN A CA 13
ATOM 12422 C C . ASN A 1 43 ? -2.746 13.002 -2.989 1.00 1.00 751 ASN A C 13
ATOM 12423 O O . ASN A 1 43 ? -3.413 13.474 -2.070 1.00 1.00 751 ASN A O 13
ATOM 12434 N N . SER A 1 44 ? -3.273 12.188 -3.907 1.00 1.00 752 SER A N 13
ATOM 12435 C CA . SER A 1 44 ? -4.651 11.699 -3.859 1.00 1.00 752 SER A CA 13
ATOM 12436 C C . SER A 1 44 ? -4.681 10.285 -4.437 1.00 1.00 752 SER A C 13
ATOM 12437 O O . SER A 1 44 ? -4.927 9.307 -3.718 1.00 1.00 752 SER A O 13
ATOM 12445 N N . HIS A 1 45 ? -4.353 10.185 -5.731 1.00 1.00 753 HIS A N 13
ATOM 12446 C CA . HIS A 1 45 ? -4.356 8.943 -6.482 1.00 1.00 753 HIS A CA 13
ATOM 12447 C C . HIS A 1 45 ? -3.453 7.893 -5.858 1.00 1.00 753 HIS A C 13
ATOM 12448 O O . HIS A 1 45 ? -3.791 6.724 -5.949 1.00 1.00 753 HIS A O 13
ATOM 12462 N N . ASP A 1 46 ? -2.326 8.261 -5.243 1.00 1.00 754 ASP A N 13
ATOM 12463 C CA . ASP A 1 46 ? -1.361 7.322 -4.721 1.00 1.00 754 ASP A CA 13
ATOM 12464 C C . ASP A 1 46 ? -2.020 6.469 -3.640 1.00 1.00 754 ASP A C 13
ATOM 12465 O O . ASP A 1 46 ? -2.058 5.251 -3.772 1.00 1.00 754 ASP A O 13
ATOM 12474 N N . ARG A 1 47 ? -2.601 7.087 -2.596 1.00 1.00 755 ARG A N 13
ATOM 12475 C CA . ARG A 1 47 ? -3.242 6.344 -1.506 1.00 1.00 755 ARG A CA 13
ATOM 12476 C C . ARG A 1 47 ? -4.360 5.487 -2.082 1.00 1.00 755 ARG A C 13
ATOM 12477 O O . ARG A 1 47 ? -4.461 4.306 -1.758 1.00 1.00 755 ARG A O 13
ATOM 12498 N N . LEU A 1 48 ? -5.212 6.102 -2.904 1.00 1.00 756 LEU A N 13
ATOM 12499 C CA . LEU A 1 48 ? -6.367 5.437 -3.481 1.00 1.00 756 LEU A CA 13
ATOM 12500 C C . LEU A 1 48 ? -5.930 4.198 -4.254 1.00 1.00 756 LEU A C 13
ATOM 12501 O O . LEU A 1 48 ? -6.447 3.109 -4.026 1.00 1.00 756 LEU A O 13
ATOM 12517 N N . ARG A 1 49 ? -4.958 4.347 -5.149 1.00 1.00 757 ARG A N 13
ATOM 12518 C CA . ARG A 1 49 ? -4.486 3.248 -5.964 1.00 1.00 757 ARG A CA 13
ATOM 12519 C C . ARG A 1 49 ? -3.813 2.201 -5.087 1.00 1.00 757 ARG A C 13
ATOM 12520 O O . ARG A 1 49 ? -4.082 1.028 -5.301 1.00 1.00 757 ARG A O 13
ATOM 12541 N N . VAL A 1 50 ? -2.993 2.578 -4.105 1.00 1.00 758 VAL A N 13
ATOM 12542 C CA . VAL A 1 50 ? -2.401 1.626 -3.164 1.00 1.00 758 VAL A CA 13
ATOM 12543 C C . VAL A 1 50 ? -3.495 0.749 -2.547 1.00 1.00 758 VAL A C 13
ATOM 12544 O O . VAL A 1 50 ? -3.355 -0.476 -2.581 1.00 1.00 758 VAL A O 13
ATOM 12557 N N . HIS A 1 51 ? -4.583 1.347 -2.040 1.00 1.00 759 HIS A N 13
ATOM 12558 C CA . HIS A 1 51 ? -5.714 0.581 -1.532 1.00 1.00 759 HIS A CA 13
ATOM 12559 C C . HIS A 1 51 ? -6.255 -0.344 -2.616 1.00 1.00 759 HIS A C 13
ATOM 12560 O O . HIS A 1 51 ? -6.332 -1.539 -2.384 1.00 1.00 759 HIS A O 13
ATOM 12574 N N . GLN A 1 52 ? -6.608 0.181 -3.788 1.00 1.00 760 GLN A N 13
ATOM 12575 C CA . GLN A 1 52 ? -7.240 -0.567 -4.866 1.00 1.00 760 GLN A CA 13
ATOM 12576 C C . GLN A 1 52 ? -6.400 -1.762 -5.333 1.00 1.00 760 GLN A C 13
ATOM 12577 O O . GLN A 1 52 ? -6.942 -2.847 -5.489 1.00 1.00 760 GLN A O 13
ATOM 12591 N N . ILE A 1 53 ? -5.097 -1.619 -5.568 1.00 1.00 761 ILE A N 13
ATOM 12592 C CA . ILE A 1 53 ? -4.207 -2.721 -5.901 1.00 1.00 761 ILE A CA 13
ATOM 12593 C C . ILE A 1 53 ? -4.226 -3.744 -4.754 1.00 1.00 761 ILE A C 13
ATOM 12594 O O . ILE A 1 53 ? -4.371 -4.945 -4.973 1.00 1.00 761 ILE A O 13
ATOM 12610 N N . ALA A 1 54 ? -4.073 -3.286 -3.513 1.00 1.00 762 ALA A N 13
ATOM 12611 C CA . ALA A 1 54 ? -4.066 -4.173 -2.360 1.00 1.00 762 ALA A CA 13
ATOM 12612 C C . ALA A 1 54 ? -5.399 -4.931 -2.209 1.00 1.00 762 ALA A C 13
ATOM 12613 O O . ALA A 1 54 ? -5.431 -6.092 -1.793 1.00 1.00 762 ALA A O 13
ATOM 12620 N N . GLU A 1 55 ? -6.491 -4.277 -2.577 1.00 1.00 763 GLU A N 13
ATOM 12621 C CA . GLU A 1 55 ? -7.864 -4.738 -2.531 1.00 1.00 763 GLU A CA 13
ATOM 12622 C C . GLU A 1 55 ? -8.154 -5.733 -3.660 1.00 1.00 763 GLU A C 13
ATOM 12623 O O . GLU A 1 55 ? -8.911 -6.688 -3.470 1.00 1.00 763 GLU A O 13
ATOM 12635 N N . GLU A 1 56 ? -7.565 -5.507 -4.834 1.00 1.00 764 GLU A N 13
ATOM 12636 C CA . GLU A 1 56 ? -7.591 -6.340 -6.013 1.00 1.00 764 GLU A CA 13
ATOM 12637 C C . GLU A 1 56 ? -6.876 -7.652 -5.703 1.00 1.00 764 GLU A C 13
ATOM 12638 O O . GLU A 1 56 ? -7.330 -8.724 -6.114 1.00 1.00 764 GLU A O 13
ATOM 12650 N N . HIS A 1 57 ? -5.769 -7.585 -4.968 1.00 1.00 765 HIS A N 13
ATOM 12651 C CA . HIS A 1 57 ? -5.042 -8.733 -4.495 1.00 1.00 765 HIS A CA 13
ATOM 12652 C C . HIS A 1 57 ? -5.669 -9.171 -3.165 1.00 1.00 765 HIS A C 13
ATOM 12653 O O . HIS A 1 57 ? -6.872 -9.044 -2.939 1.00 1.00 765 HIS A O 13
ATOM 12667 N N . GLY A 1 58 ? -4.858 -9.736 -2.289 1.00 1.00 766 GLY A N 13
ATOM 12668 C CA . GLY A 1 58 ? -5.195 -10.320 -1.021 1.00 1.00 766 GLY A CA 13
ATOM 12669 C C . GLY A 1 58 ? -4.420 -9.624 0.078 1.00 1.00 766 GLY A C 13
ATOM 12670 O O . GLY A 1 58 ? -3.644 -10.267 0.800 1.00 1.00 766 GLY A O 13
ATOM 12674 N N . LEU A 1 59 ? -4.573 -8.298 0.169 1.00 1.00 767 LEU A N 13
ATOM 12675 C CA . LEU A 1 59 ? -3.835 -7.525 1.143 1.00 1.00 767 LEU A CA 13
ATOM 12676 C C . LEU A 1 59 ? -4.759 -6.683 2.007 1.00 1.00 767 LEU A C 13
ATOM 12677 O O . LEU A 1 59 ? -5.818 -6.247 1.549 1.00 1.00 767 LEU A O 13
ATOM 12693 N N . ARG A 1 60 ? -4.351 -6.449 3.254 1.00 1.00 768 ARG A N 13
ATOM 12694 C CA . ARG A 1 60 ? -5.053 -5.547 4.165 1.00 1.00 768 ARG A CA 13
ATOM 12695 C C . ARG A 1 60 ? -4.475 -4.201 3.752 1.00 1.00 768 ARG A C 13
ATOM 12696 O O . ARG A 1 60 ? -3.285 -4.145 3.430 1.00 1.00 768 ARG A O 13
ATOM 12717 N N . HIS A 1 61 ? -5.255 -3.128 3.750 1.00 1.00 769 HIS A N 13
ATOM 12718 C CA . HIS A 1 61 ? -4.761 -1.837 3.314 1.00 1.00 769 HIS A CA 13
ATOM 12719 C C . HIS A 1 61 ? -5.441 -0.748 4.132 1.00 1.00 769 HIS A C 13
ATOM 12720 O O . HIS A 1 61 ? -6.636 -0.503 3.972 1.00 1.00 769 HIS A O 13
ATOM 12734 N N . ASP A 1 62 ? -4.690 -0.030 4.956 1.00 1.00 770 ASP A N 13
ATOM 12735 C CA . ASP A 1 62 ? -5.283 0.954 5.865 1.00 1.00 770 ASP A CA 13
ATOM 12736 C C . ASP A 1 62 ? -4.294 2.072 6.175 1.00 1.00 770 ASP A C 13
ATOM 12737 O O . ASP A 1 62 ? -3.115 1.945 5.851 1.00 1.00 770 ASP A O 13
ATOM 12746 N N . SER A 1 63 ? -4.736 3.159 6.809 1.00 1.00 771 SER A N 13
ATOM 12747 C CA . SER A 1 63 ? -3.807 4.197 7.235 1.00 1.00 771 SER A CA 13
ATOM 12748 C C . SER A 1 63 ? -3.416 3.888 8.681 1.00 1.00 771 SER A C 13
ATOM 12749 O O . SER A 1 63 ? -4.043 3.080 9.374 1.00 1.00 771 SER A O 13
ATOM 12757 N N . SER A 1 64 ? -2.299 4.441 9.117 1.00 1.00 772 SER A N 13
ATOM 12758 C CA . SER A 1 64 ? -1.675 4.205 10.412 1.00 1.00 772 SER A CA 13
ATOM 12759 C C . SER A 1 64 ? -1.004 5.501 10.879 1.00 1.00 772 SER A C 13
ATOM 12760 O O . SER A 1 64 ? -0.928 6.456 10.099 1.00 1.00 772 SER A O 13
ATOM 12768 N N . GLY A 1 65 ? -0.611 5.587 12.147 1.00 1.00 773 GLY A N 13
ATOM 12769 C CA . GLY A 1 65 ? -0.049 6.772 12.782 1.00 1.00 773 GLY A CA 13
ATOM 12770 C C . GLY A 1 65 ? -1.093 7.417 13.682 1.00 1.00 773 GLY A C 13
ATOM 12771 O O . GLY A 1 65 ? -2.292 7.360 13.403 1.00 1.00 773 GLY A O 13
ATOM 12775 N N . GLU A 1 66 ? -0.647 8.045 14.767 1.00 1.00 774 GLU A N 13
ATOM 12776 C CA . GLU A 1 66 ? -1.539 8.648 15.750 1.00 1.00 774 GLU A CA 13
ATOM 12777 C C . GLU A 1 66 ? -2.051 9.993 15.223 1.00 1.00 774 GLU A C 13
ATOM 12778 O O . GLU A 1 66 ? -3.236 10.112 14.904 1.00 1.00 774 GLU A O 13
ATOM 12790 N N . GLY A 1 67 ? -1.167 10.981 15.066 1.00 1.00 775 GLY A N 13
ATOM 12791 C CA . GLY A 1 67 ? -1.512 12.343 14.684 1.00 1.00 775 GLY A CA 13
ATOM 12792 C C . GLY A 1 67 ? -0.823 12.743 13.390 1.00 1.00 775 GLY A C 13
ATOM 12793 O O . GLY A 1 67 ? -1.091 12.151 12.344 1.00 1.00 775 GLY A O 13
ATOM 12797 N N . LYS A 1 68 ? 0.072 13.734 13.435 1.00 1.00 776 LYS A N 13
ATOM 12798 C CA . LYS A 1 68 ? 0.775 14.305 12.276 1.00 1.00 776 LYS A CA 13
ATOM 12799 C C . LYS A 1 68 ? 1.890 13.405 11.740 1.00 1.00 776 LYS A C 13
ATOM 12800 O O . LYS A 1 68 ? 2.838 13.887 11.121 1.00 1.00 776 LYS A O 13
ATOM 12818 N N . ARG A 1 69 ? 1.807 12.101 11.984 1.00 1.00 777 ARG A N 13
ATOM 12819 C CA . ARG A 1 69 ? 2.707 11.088 11.459 1.00 1.00 777 ARG A CA 13
ATOM 12820 C C . ARG A 1 69 ? 1.844 10.016 10.805 1.00 1.00 777 ARG A C 13
ATOM 12821 O O . ARG A 1 69 ? 2.076 8.827 11.020 1.00 1.00 777 ARG A O 13
ATOM 12842 N N . ARG A 1 70 ? 0.823 10.424 10.041 1.00 1.00 778 ARG A N 13
ATOM 12843 C CA . ARG A 1 70 ? -0.055 9.490 9.348 1.00 1.00 778 ARG A CA 13
ATOM 12844 C C . ARG A 1 70 ? 0.694 8.939 8.144 1.00 1.00 778 ARG A C 13
ATOM 12845 O O . ARG A 1 70 ? 1.456 9.659 7.512 1.00 1.00 778 ARG A O 13
ATOM 12866 N N . PHE A 1 71 ? 0.448 7.684 7.798 1.00 1.00 779 PHE A N 13
ATOM 12867 C CA . PHE A 1 71 ? 0.982 6.995 6.631 1.00 1.00 779 PHE A CA 13
ATOM 12868 C C . PHE A 1 71 ? 0.009 5.855 6.293 1.00 1.00 779 PHE A C 13
ATOM 12869 O O . PHE A 1 71 ? -1.067 5.780 6.895 1.00 1.00 779 PHE A O 13
ATOM 12886 N N . ILE A 1 72 ? 0.339 4.995 5.329 1.00 1.00 780 ILE A N 13
ATOM 12887 C CA . ILE A 1 72 ? -0.418 3.795 4.953 1.00 1.00 780 ILE A CA 13
ATOM 12888 C C . ILE A 1 72 ? 0.364 2.526 5.204 1.00 1.00 780 ILE A C 13
ATOM 12889 O O . ILE A 1 72 ? 1.556 2.451 4.940 1.00 1.00 780 ILE A O 13
ATOM 12905 N N . THR A 1 73 ? -0.327 1.525 5.722 1.00 1.00 781 THR A N 13
ATOM 12906 C CA . THR A 1 73 ? 0.178 0.199 5.938 1.00 1.00 781 THR A CA 13
ATOM 12907 C C . THR A 1 73 ? -0.618 -0.720 5.026 1.00 1.00 781 THR A C 13
ATOM 12908 O O . THR A 1 73 ? -1.842 -0.603 4.916 1.00 1.00 781 THR A O 13
ATOM 12919 N N . VAL A 1 74 ? 0.072 -1.663 4.406 1.00 1.00 782 VAL A N 13
ATOM 12920 C CA . VAL A 1 74 ? -0.533 -2.694 3.600 1.00 1.00 782 VAL A CA 13
ATOM 12921 C C . VAL A 1 74 ? 0.120 -4.006 4.028 1.00 1.00 782 VAL A C 13
ATOM 12922 O O . VAL A 1 74 ? 1.336 -4.055 4.219 1.00 1.00 782 VAL A O 13
ATOM 12935 N N . SER A 1 75 ? -0.672 -5.063 4.203 1.00 1.00 783 SER A N 13
ATOM 12936 C CA . SER A 1 75 ? -0.170 -6.354 4.700 1.00 1.00 783 SER A CA 13
ATOM 12937 C C . SER A 1 75 ? -0.581 -7.506 3.794 1.00 1.00 783 SER A C 13
ATOM 12938 O O . SER A 1 75 ? -1.651 -7.467 3.207 1.00 1.00 783 SER A O 13
ATOM 12946 N N . LYS A 1 76 ? 0.250 -8.544 3.700 1.00 1.00 784 LYS A N 13
ATOM 12947 C CA . LYS A 1 76 ? 0.090 -9.699 2.807 1.00 1.00 784 LYS A CA 13
ATOM 12948 C C . LYS A 1 76 ? -0.603 -10.880 3.455 1.00 1.00 784 LYS A C 13
ATOM 12949 O O . LYS A 1 76 ? -0.143 -11.316 4.515 1.00 1.00 784 LYS A O 13
ATOM 12967 N N . ARG A 1 77 ? -1.676 -11.403 2.838 1.00 1.00 785 ARG A N 13
ATOM 12968 C CA . ARG A 1 77 ? -2.297 -12.619 3.351 1.00 1.00 785 ARG A CA 13
ATOM 12969 C C . ARG A 1 77 ? -1.424 -13.795 2.909 1.00 1.00 785 ARG A C 13
ATOM 12970 O O . ARG A 1 77 ? -1.318 -14.036 1.704 1.00 1.00 785 ARG A O 13
ATOM 12991 N N . ALA A 1 78 ? -0.775 -14.487 3.845 1.00 1.00 786 ALA A N 13
ATOM 12992 C CA . ALA A 1 78 ? -0.017 -15.700 3.558 1.00 1.00 786 ALA A CA 13
ATOM 12993 C C . ALA A 1 78 ? -0.991 -16.882 3.580 1.00 1.00 786 ALA A C 13
ATOM 12994 O O . ALA A 1 78 ? -2.218 -16.689 3.708 1.00 1.00 786 ALA A O 13
ATOM 13001 N N . GLY A 1 17 ? -2.231 7.488 -12.394 1.00 1.00 725 GLY A N 14
ATOM 13002 C CA . GLY A 1 17 ? -1.719 6.983 -11.112 1.00 1.00 725 GLY A CA 14
ATOM 13003 C C . GLY A 1 17 ? -0.325 6.419 -11.282 1.00 1.00 725 GLY A C 14
ATOM 13004 O O . GLY A 1 17 ? -0.093 5.647 -12.207 1.00 1.00 725 GLY A O 14
ATOM 13008 N N . VAL A 1 18 ? 0.603 6.799 -10.403 1.00 1.00 726 VAL A N 14
ATOM 13009 C CA . VAL A 1 18 ? 2.008 6.407 -10.464 1.00 1.00 726 VAL A CA 14
ATOM 13010 C C . VAL A 1 18 ? 2.160 4.883 -10.380 1.00 1.00 726 VAL A C 14
ATOM 13011 O O . VAL A 1 18 ? 1.875 4.263 -9.353 1.00 1.00 726 VAL A O 14
ATOM 13024 N N . ASP A 1 19 ? 2.629 4.274 -11.466 1.00 1.00 727 ASP A N 14
ATOM 13025 C CA . ASP A 1 19 ? 2.807 2.830 -11.588 1.00 1.00 727 ASP A CA 14
ATOM 13026 C C . ASP A 1 19 ? 3.959 2.301 -10.729 1.00 1.00 727 ASP A C 14
ATOM 13027 O O . ASP A 1 19 ? 4.008 1.105 -10.451 1.00 1.00 727 ASP A O 14
ATOM 13036 N N . HIS A 1 20 ? 4.854 3.172 -10.238 1.00 1.00 728 HIS A N 14
ATOM 13037 C CA . HIS A 1 20 ? 5.921 2.768 -9.321 1.00 1.00 728 HIS A CA 14
ATOM 13038 C C . HIS A 1 20 ? 5.329 2.069 -8.094 1.00 1.00 728 HIS A C 14
ATOM 13039 O O . HIS A 1 20 ? 5.911 1.101 -7.596 1.00 1.00 728 HIS A O 14
ATOM 13053 N N . PHE A 1 21 ? 4.172 2.548 -7.617 1.00 1.00 729 PHE A N 14
ATOM 13054 C CA . PHE A 1 21 ? 3.484 1.941 -6.493 1.00 1.00 729 PHE A CA 14
ATOM 13055 C C . PHE A 1 21 ? 3.080 0.524 -6.855 1.00 1.00 729 PHE A C 14
ATOM 13056 O O . PHE A 1 21 ? 3.440 -0.389 -6.123 1.00 1.00 729 PHE A O 14
ATOM 13073 N N . ARG A 1 22 ? 2.376 0.326 -7.978 1.00 1.00 730 ARG A N 14
ATOM 13074 C CA . ARG A 1 22 ? 1.971 -0.995 -8.453 1.00 1.00 730 ARG A CA 14
ATOM 13075 C C . ARG A 1 22 ? 3.179 -1.918 -8.467 1.00 1.00 730 ARG A C 14
ATOM 13076 O O . ARG A 1 22 ? 3.100 -2.979 -7.860 1.00 1.00 730 ARG A O 14
ATOM 13097 N N . ALA A 1 23 ? 4.300 -1.496 -9.051 1.00 1.00 731 ALA A N 14
ATOM 13098 C CA . ALA A 1 23 ? 5.505 -2.308 -9.075 1.00 1.00 731 ALA A CA 14
ATOM 13099 C C . ALA A 1 23 ? 6.014 -2.661 -7.677 1.00 1.00 731 ALA A C 14
ATOM 13100 O O . ALA A 1 23 ? 6.440 -3.802 -7.484 1.00 1.00 731 ALA A O 14
ATOM 13107 N N . MET A 1 24 ? 5.978 -1.737 -6.707 1.00 1.00 732 MET A N 14
ATOM 13108 C CA . MET A 1 24 ? 6.351 -2.066 -5.333 1.00 1.00 732 MET A CA 14
ATOM 13109 C C . MET A 1 24 ? 5.396 -3.113 -4.766 1.00 1.00 732 MET A C 14
ATOM 13110 O O . MET A 1 24 ? 5.849 -4.072 -4.144 1.00 1.00 732 MET A O 14
ATOM 13124 N N . ILE A 1 25 ? 4.083 -2.943 -4.963 1.00 1.00 733 ILE A N 14
ATOM 13125 C CA . ILE A 1 25 ? 3.116 -3.904 -4.450 1.00 1.00 733 ILE A CA 14
ATOM 13126 C C . ILE A 1 25 ? 3.312 -5.262 -5.119 1.00 1.00 733 ILE A C 14
ATOM 13127 O O . ILE A 1 25 ? 3.172 -6.276 -4.449 1.00 1.00 733 ILE A O 14
ATOM 13143 N N . VAL A 1 26 ? 3.674 -5.320 -6.396 1.00 1.00 734 VAL A N 14
ATOM 13144 C CA . VAL A 1 26 ? 3.922 -6.581 -7.086 1.00 1.00 734 VAL A CA 14
ATOM 13145 C C . VAL A 1 26 ? 5.150 -7.276 -6.483 1.00 1.00 734 VAL A C 14
ATOM 13146 O O . VAL A 1 26 ? 5.095 -8.477 -6.195 1.00 1.00 734 VAL A O 14
ATOM 13159 N N . GLU A 1 27 ? 6.226 -6.532 -6.216 1.00 1.00 735 GLU A N 14
ATOM 13160 C CA . GLU A 1 27 ? 7.416 -7.059 -5.552 1.00 1.00 735 GLU A CA 14
ATOM 13161 C C . GLU A 1 27 ? 6.999 -7.664 -4.203 1.00 1.00 735 GLU A C 14
ATOM 13162 O O . GLU A 1 27 ? 7.314 -8.812 -3.894 1.00 1.00 735 GLU A O 14
ATOM 13174 N N . PHE A 1 28 ? 6.193 -6.924 -3.440 1.00 1.00 736 PHE A N 14
ATOM 13175 C CA . PHE A 1 28 ? 5.640 -7.351 -2.164 1.00 1.00 736 PHE A CA 14
ATOM 13176 C C . PHE A 1 28 ? 4.691 -8.550 -2.311 1.00 1.00 736 PHE A C 14
ATOM 13177 O O . PHE A 1 28 ? 4.654 -9.393 -1.418 1.00 1.00 736 PHE A O 14
ATOM 13194 N N . MET A 1 29 ? 3.958 -8.683 -3.419 1.00 1.00 737 MET A N 14
ATOM 13195 C CA . MET A 1 29 ? 3.108 -9.835 -3.712 1.00 1.00 737 MET A CA 14
ATOM 13196 C C . MET A 1 29 ? 3.955 -11.077 -3.972 1.00 1.00 737 MET A C 14
ATOM 13197 O O . MET A 1 29 ? 3.480 -12.182 -3.699 1.00 1.00 737 MET A O 14
ATOM 13211 N N . ALA A 1 30 ? 5.166 -10.939 -4.522 1.00 1.00 738 ALA A N 14
ATOM 13212 C CA . ALA A 1 30 ? 6.065 -12.081 -4.682 1.00 1.00 738 ALA A CA 14
ATOM 13213 C C . ALA A 1 30 ? 6.725 -12.396 -3.342 1.00 1.00 738 ALA A C 14
ATOM 13214 O O . ALA A 1 30 ? 6.596 -13.511 -2.843 1.00 1.00 738 ALA A O 14
ATOM 13221 N N . SER A 1 31 ? 7.448 -11.431 -2.769 1.00 1.00 739 SER A N 14
ATOM 13222 C CA . SER A 1 31 ? 8.221 -11.611 -1.545 1.00 1.00 739 SER A CA 14
ATOM 13223 C C . SER A 1 31 ? 7.324 -11.993 -0.355 1.00 1.00 739 SER A C 14
ATOM 13224 O O . SER A 1 31 ? 7.787 -12.649 0.581 1.00 1.00 739 SER A O 14
ATOM 13232 N N . LYS A 1 32 ? 6.050 -11.583 -0.381 1.00 1.00 740 LYS A N 14
ATOM 13233 C CA . LYS A 1 32 ? 4.975 -11.902 0.557 1.00 1.00 740 LYS A CA 14
ATOM 13234 C C . LYS A 1 32 ? 5.348 -11.847 2.034 1.00 1.00 740 LYS A C 14
ATOM 13235 O O . LYS A 1 32 ? 4.797 -12.610 2.823 1.00 1.00 740 LYS A O 14
ATOM 13253 N N . LYS A 1 33 ? 6.234 -10.921 2.414 1.00 1.00 741 LYS A N 14
ATOM 13254 C CA . LYS A 1 33 ? 6.775 -10.814 3.758 1.00 1.00 741 LYS A CA 14
ATOM 13255 C C . LYS A 1 33 ? 5.693 -10.712 4.826 1.00 1.00 741 LYS A C 14
ATOM 13256 O O . LYS A 1 33 ? 5.309 -11.733 5.374 1.00 1.00 741 LYS A O 14
ATOM 13274 N N . MET A 1 34 ? 5.130 -9.529 5.068 1.00 1.00 742 MET A N 14
ATOM 13275 C CA . MET A 1 34 ? 4.038 -9.335 6.021 1.00 1.00 742 MET A CA 14
ATOM 13276 C C . MET A 1 34 ? 3.350 -8.007 5.781 1.00 1.00 742 MET A C 14
ATOM 13277 O O . MET A 1 34 ? 2.132 -7.992 5.626 1.00 1.00 742 MET A O 14
ATOM 13291 N N . GLN A 1 35 ? 4.108 -6.909 5.732 1.00 1.00 743 GLN A N 14
ATOM 13292 C CA . GLN A 1 35 ? 3.579 -5.555 5.624 1.00 1.00 743 GLN A CA 14
ATOM 13293 C C . GLN A 1 35 ? 4.491 -4.665 4.788 1.00 1.00 743 GLN A C 14
ATOM 13294 O O . GLN A 1 35 ? 5.660 -5.010 4.592 1.00 1.00 743 GLN A O 14
ATOM 13308 N N . LEU A 1 36 ? 3.959 -3.558 4.275 1.00 1.00 744 LEU A N 14
ATOM 13309 C CA . LEU A 1 36 ? 4.671 -2.520 3.556 1.00 1.00 744 LEU A CA 14
ATOM 13310 C C . LEU A 1 36 ? 3.949 -1.218 3.920 1.00 1.00 744 LEU A C 14
ATOM 13311 O O . LEU A 1 36 ? 2.738 -1.110 3.703 1.00 1.00 744 LEU A O 14
ATOM 13327 N N . GLU A 1 37 ? 4.651 -0.236 4.479 1.00 1.00 745 GLU A N 14
ATOM 13328 C CA . GLU A 1 37 ? 4.114 1.069 4.793 1.00 1.00 745 GLU A CA 14
ATOM 13329 C C . GLU A 1 37 ? 4.407 2.000 3.611 1.00 1.00 745 GLU A C 14
ATOM 13330 O O . GLU A 1 37 ? 5.575 2.249 3.291 1.00 1.00 745 GLU A O 14
ATOM 13342 N N . PHE A 1 38 ? 3.371 2.568 3.001 1.00 1.00 746 PHE A N 14
ATOM 13343 C CA . PHE A 1 38 ? 3.448 3.558 1.936 1.00 1.00 746 PHE A CA 14
ATOM 13344 C C . PHE A 1 38 ? 3.386 4.909 2.690 1.00 1.00 746 PHE A C 14
ATOM 13345 O O . PHE A 1 38 ? 2.464 5.135 3.485 1.00 1.00 746 PHE A O 14
ATOM 13362 N N . PRO A 1 39 ? 4.370 5.800 2.448 1.00 1.00 747 PRO A N 14
ATOM 13363 C CA . PRO A 1 39 ? 4.565 7.068 3.152 1.00 1.00 747 PRO A CA 14
ATOM 13364 C C . PRO A 1 39 ? 3.431 8.103 3.238 1.00 1.00 747 PRO A C 14
ATOM 13365 O O . PRO A 1 39 ? 2.485 8.098 2.458 1.00 1.00 747 PRO A O 14
ATOM 13376 N N . PRO A 1 40 ? 3.575 9.078 4.158 1.00 1.00 748 PRO A N 14
ATOM 13377 C CA . PRO A 1 40 ? 2.667 10.210 4.315 1.00 1.00 748 PRO A CA 14
ATOM 13378 C C . PRO A 1 40 ? 2.569 11.105 3.071 1.00 1.00 748 PRO A C 14
ATOM 13379 O O . PRO A 1 40 ? 1.625 11.881 2.957 1.00 1.00 748 PRO A O 14
ATOM 13390 N N . SER A 1 41 ? 3.585 11.101 2.206 1.00 1.00 749 SER A N 14
ATOM 13391 C CA . SER A 1 41 ? 3.723 11.964 1.029 1.00 1.00 749 SER A CA 14
ATOM 13392 C C . SER A 1 41 ? 2.555 11.949 0.033 1.00 1.00 749 SER A C 14
ATOM 13393 O O . SER A 1 41 ? 2.430 12.880 -0.762 1.00 1.00 749 SER A O 14
ATOM 13401 N N . LEU A 1 42 ? 1.733 10.901 0.031 1.00 1.00 750 LEU A N 14
ATOM 13402 C CA . LEU A 1 42 ? 0.668 10.722 -0.946 1.00 1.00 750 LEU A CA 14
ATOM 13403 C C . LEU A 1 42 ? -0.422 11.787 -0.846 1.00 1.00 750 LEU A C 14
ATOM 13404 O O . LEU A 1 42 ? -0.817 12.177 0.254 1.00 1.00 750 LEU A O 14
ATOM 13420 N N . ASN A 1 43 ? -0.923 12.238 -2.003 1.00 1.00 751 ASN A N 14
ATOM 13421 C CA . ASN A 1 43 ? -1.900 13.322 -2.084 1.00 1.00 751 ASN A CA 14
ATOM 13422 C C . ASN A 1 43 ? -3.315 12.762 -1.997 1.00 1.00 751 ASN A C 14
ATOM 13423 O O . ASN A 1 43 ? -3.989 12.963 -0.988 1.00 1.00 751 ASN A O 14
ATOM 13434 N N . SER A 1 44 ? -3.800 12.068 -3.032 1.00 1.00 752 SER A N 14
ATOM 13435 C CA . SER A 1 44 ? -5.106 11.408 -2.996 1.00 1.00 752 SER A CA 14
ATOM 13436 C C . SER A 1 44 ? -5.081 10.114 -3.812 1.00 1.00 752 SER A C 14
ATOM 13437 O O . SER A 1 44 ? -5.164 9.019 -3.248 1.00 1.00 752 SER A O 14
ATOM 13445 N N . HIS A 1 45 ? -4.914 10.233 -5.133 1.00 1.00 753 HIS A N 14
ATOM 13446 C CA . HIS A 1 45 ? -4.964 9.136 -6.092 1.00 1.00 753 HIS A CA 14
ATOM 13447 C C . HIS A 1 45 ? -3.889 8.094 -5.812 1.00 1.00 753 HIS A C 14
ATOM 13448 O O . HIS A 1 45 ? -4.108 6.912 -6.041 1.00 1.00 753 HIS A O 14
ATOM 13462 N N . ASP A 1 46 ? -2.730 8.525 -5.321 1.00 1.00 754 ASP A N 14
ATOM 13463 C CA . ASP A 1 46 ? -1.582 7.695 -5.015 1.00 1.00 754 ASP A CA 14
ATOM 13464 C C . ASP A 1 46 ? -1.981 6.620 -3.994 1.00 1.00 754 ASP A C 14
ATOM 13465 O O . ASP A 1 46 ? -1.873 5.413 -4.243 1.00 1.00 754 ASP A O 14
ATOM 13474 N N . ARG A 1 47 ? -2.477 7.077 -2.839 1.00 1.00 755 ARG A N 14
ATOM 13475 C CA . ARG A 1 47 ? -2.981 6.251 -1.749 1.00 1.00 755 ARG A CA 14
ATOM 13476 C C . ARG A 1 47 ? -4.182 5.437 -2.224 1.00 1.00 755 ARG A C 14
ATOM 13477 O O . ARG A 1 47 ? -4.257 4.251 -1.918 1.00 1.00 755 ARG A O 14
ATOM 13498 N N . LEU A 1 48 ? -5.101 6.044 -2.981 1.00 1.00 756 LEU A N 14
ATOM 13499 C CA . LEU A 1 48 ? -6.263 5.365 -3.558 1.00 1.00 756 LEU A CA 14
ATOM 13500 C C . LEU A 1 48 ? -5.818 4.162 -4.377 1.00 1.00 756 LEU A C 14
ATOM 13501 O O . LEU A 1 48 ? -6.358 3.072 -4.206 1.00 1.00 756 LEU A O 14
ATOM 13517 N N . ARG A 1 49 ? -4.818 4.327 -5.244 1.00 1.00 757 ARG A N 14
ATOM 13518 C CA . ARG A 1 49 ? -4.352 3.226 -6.066 1.00 1.00 757 ARG A CA 14
ATOM 13519 C C . ARG A 1 49 ? -3.719 2.166 -5.171 1.00 1.00 757 ARG A C 14
ATOM 13520 O O . ARG A 1 49 ? -4.006 0.995 -5.386 1.00 1.00 757 ARG A O 14
ATOM 13541 N N . VAL A 1 50 ? -2.916 2.535 -4.165 1.00 1.00 758 VAL A N 14
ATOM 13542 C CA . VAL A 1 50 ? -2.381 1.539 -3.225 1.00 1.00 758 VAL A CA 14
ATOM 13543 C C . VAL A 1 50 ? -3.517 0.717 -2.601 1.00 1.00 758 VAL A C 14
ATOM 13544 O O . VAL A 1 50 ? -3.431 -0.511 -2.629 1.00 1.00 758 VAL A O 14
ATOM 13557 N N . HIS A 1 51 ? -4.569 1.361 -2.076 1.00 1.00 759 HIS A N 14
ATOM 13558 C CA . HIS A 1 51 ? -5.725 0.665 -1.513 1.00 1.00 759 HIS A CA 14
ATOM 13559 C C . HIS A 1 51 ? -6.300 -0.317 -2.533 1.00 1.00 759 HIS A C 14
ATOM 13560 O O . HIS A 1 51 ? -6.469 -1.494 -2.230 1.00 1.00 759 HIS A O 14
ATOM 13574 N N . GLN A 1 52 ? -6.586 0.163 -3.742 1.00 1.00 760 GLN A N 14
ATOM 13575 C CA . GLN A 1 52 ? -7.227 -0.599 -4.794 1.00 1.00 760 GLN A CA 14
ATOM 13576 C C . GLN A 1 52 ? -6.413 -1.835 -5.163 1.00 1.00 760 GLN A C 14
ATOM 13577 O O . GLN A 1 52 ? -6.931 -2.932 -5.027 1.00 1.00 760 GLN A O 14
ATOM 13591 N N . ILE A 1 53 ? -5.161 -1.689 -5.608 1.00 1.00 761 ILE A N 14
ATOM 13592 C CA . ILE A 1 53 ? -4.231 -2.769 -5.903 1.00 1.00 761 ILE A CA 14
ATOM 13593 C C . ILE A 1 53 ? -4.218 -3.779 -4.754 1.00 1.00 761 ILE A C 14
ATOM 13594 O O . ILE A 1 53 ? -4.303 -4.985 -4.976 1.00 1.00 761 ILE A O 14
ATOM 13610 N N . ALA A 1 54 ? -4.109 -3.293 -3.521 1.00 1.00 762 ALA A N 14
ATOM 13611 C CA . ALA A 1 54 ? -4.070 -4.158 -2.359 1.00 1.00 762 ALA A CA 14
ATOM 13612 C C . ALA A 1 54 ? -5.340 -4.997 -2.244 1.00 1.00 762 ALA A C 14
ATOM 13613 O O . ALA A 1 54 ? -5.257 -6.205 -2.014 1.00 1.00 762 ALA A O 14
ATOM 13620 N N . GLU A 1 55 ? -6.497 -4.371 -2.428 1.00 1.00 763 GLU A N 14
ATOM 13621 C CA . GLU A 1 55 ? -7.780 -5.033 -2.344 1.00 1.00 763 GLU A CA 14
ATOM 13622 C C . GLU A 1 55 ? -7.965 -6.021 -3.496 1.00 1.00 763 GLU A C 14
ATOM 13623 O O . GLU A 1 55 ? -8.541 -7.098 -3.320 1.00 1.00 763 GLU A O 14
ATOM 13635 N N . GLU A 1 56 ? -7.521 -5.643 -4.690 1.00 1.00 764 GLU A N 14
ATOM 13636 C CA . GLU A 1 56 ? -7.537 -6.390 -5.924 1.00 1.00 764 GLU A CA 14
ATOM 13637 C C . GLU A 1 56 ? -6.632 -7.620 -5.810 1.00 1.00 764 GLU A C 14
ATOM 13638 O O . GLU A 1 56 ? -6.879 -8.633 -6.469 1.00 1.00 764 GLU A O 14
ATOM 13650 N N . HIS A 1 57 ? -5.602 -7.563 -4.967 1.00 1.00 765 HIS A N 14
ATOM 13651 C CA . HIS A 1 57 ? -4.714 -8.657 -4.674 1.00 1.00 765 HIS A CA 14
ATOM 13652 C C . HIS A 1 57 ? -5.150 -9.316 -3.359 1.00 1.00 765 HIS A C 14
ATOM 13653 O O . HIS A 1 57 ? -6.337 -9.376 -3.022 1.00 1.00 765 HIS A O 14
ATOM 13667 N N . GLY A 1 58 ? -4.185 -9.866 -2.632 1.00 1.00 766 GLY A N 14
ATOM 13668 C CA . GLY A 1 58 ? -4.331 -10.621 -1.415 1.00 1.00 766 GLY A CA 14
ATOM 13669 C C . GLY A 1 58 ? -3.869 -9.834 -0.202 1.00 1.00 766 GLY A C 14
ATOM 13670 O O . GLY A 1 58 ? -3.144 -10.386 0.640 1.00 1.00 766 GLY A O 14
ATOM 13674 N N . LEU A 1 59 ? -4.242 -8.549 -0.124 1.00 1.00 767 LEU A N 14
ATOM 13675 C CA . LEU A 1 59 ? -3.770 -7.675 0.931 1.00 1.00 767 LEU A CA 14
ATOM 13676 C C . LEU A 1 59 ? -4.920 -7.024 1.680 1.00 1.00 767 LEU A C 14
ATOM 13677 O O . LEU A 1 59 ? -6.065 -7.000 1.226 1.00 1.00 767 LEU A O 14
ATOM 13693 N N . ARG A 1 60 ? -4.582 -6.447 2.828 1.00 1.00 768 ARG A N 14
ATOM 13694 C CA . ARG A 1 60 ? -5.452 -5.655 3.675 1.00 1.00 768 ARG A CA 14
ATOM 13695 C C . ARG A 1 60 ? -4.800 -4.295 3.649 1.00 1.00 768 ARG A C 14
ATOM 13696 O O . ARG A 1 60 ? -3.652 -4.183 4.078 1.00 1.00 768 ARG A O 14
ATOM 13717 N N . HIS A 1 61 ? -5.459 -3.304 3.067 1.00 1.00 769 HIS A N 14
ATOM 13718 C CA . HIS A 1 61 ? -4.968 -1.941 3.089 1.00 1.00 769 HIS A CA 14
ATOM 13719 C C . HIS A 1 61 ? -5.607 -1.258 4.286 1.00 1.00 769 HIS A C 14
ATOM 13720 O O . HIS A 1 61 ? -6.780 -1.501 4.594 1.00 1.00 769 HIS A O 14
ATOM 13734 N N . ASP A 1 62 ? -4.865 -0.389 4.956 1.00 1.00 770 ASP A N 14
ATOM 13735 C CA . ASP A 1 62 ? -5.405 0.403 6.040 1.00 1.00 770 ASP A CA 14
ATOM 13736 C C . ASP A 1 62 ? -4.564 1.651 6.272 1.00 1.00 770 ASP A C 14
ATOM 13737 O O . ASP A 1 62 ? -3.504 1.812 5.673 1.00 1.00 770 ASP A O 14
ATOM 13746 N N . SER A 1 63 ? -5.007 2.541 7.152 1.00 1.00 771 SER A N 14
ATOM 13747 C CA . SER A 1 63 ? -4.243 3.723 7.501 1.00 1.00 771 SER A CA 14
ATOM 13748 C C . SER A 1 63 ? -3.405 3.428 8.735 1.00 1.00 771 SER A C 14
ATOM 13749 O O . SER A 1 63 ? -3.660 2.471 9.472 1.00 1.00 771 SER A O 14
ATOM 13757 N N . SER A 1 64 ? -2.357 4.205 8.944 1.00 1.00 772 SER A N 14
ATOM 13758 C CA . SER A 1 64 ? -1.505 4.122 10.120 1.00 1.00 772 SER A CA 14
ATOM 13759 C C . SER A 1 64 ? -0.990 5.514 10.484 1.00 1.00 772 SER A C 14
ATOM 13760 O O . SER A 1 64 ? -1.113 6.447 9.684 1.00 1.00 772 SER A O 14
ATOM 13768 N N . GLY A 1 65 ? -0.435 5.644 11.688 1.00 1.00 773 GLY A N 14
ATOM 13769 C CA . GLY A 1 65 ? 0.099 6.881 12.233 1.00 1.00 773 GLY A CA 14
ATOM 13770 C C . GLY A 1 65 ? -0.582 7.209 13.555 1.00 1.00 773 GLY A C 14
ATOM 13771 O O . GLY A 1 65 ? -1.528 6.526 13.957 1.00 1.00 773 GLY A O 14
ATOM 13775 N N . GLU A 1 66 ? -0.098 8.230 14.255 1.00 1.00 774 GLU A N 14
ATOM 13776 C CA . GLU A 1 66 ? -0.711 8.740 15.481 1.00 1.00 774 GLU A CA 14
ATOM 13777 C C . GLU A 1 66 ? -0.929 10.237 15.300 1.00 1.00 774 GLU A C 14
ATOM 13778 O O . GLU A 1 66 ? -2.060 10.720 15.208 1.00 1.00 774 GLU A O 14
ATOM 13790 N N . GLY A 1 67 ? 0.182 10.964 15.204 1.00 1.00 775 GLY A N 14
ATOM 13791 C CA . GLY A 1 67 ? 0.215 12.405 15.096 1.00 1.00 775 GLY A CA 14
ATOM 13792 C C . GLY A 1 67 ? 0.338 12.829 13.643 1.00 1.00 775 GLY A C 14
ATOM 13793 O O . GLY A 1 67 ? -0.290 12.253 12.749 1.00 1.00 775 GLY A O 14
ATOM 13797 N N . LYS A 1 68 ? 1.166 13.837 13.389 1.00 1.00 776 LYS A N 14
ATOM 13798 C CA . LYS A 1 68 ? 1.370 14.491 12.098 1.00 1.00 776 LYS A CA 14
ATOM 13799 C C . LYS A 1 68 ? 2.163 13.635 11.095 1.00 1.00 776 LYS A C 14
ATOM 13800 O O . LYS A 1 68 ? 2.905 14.146 10.256 1.00 1.00 776 LYS A O 14
ATOM 13818 N N . ARG A 1 69 ? 2.035 12.310 11.179 1.00 1.00 777 ARG A N 14
ATOM 13819 C CA . ARG A 1 69 ? 2.594 11.318 10.278 1.00 1.00 777 ARG A CA 14
ATOM 13820 C C . ARG A 1 69 ? 1.491 10.301 10.028 1.00 1.00 777 ARG A C 14
ATOM 13821 O O . ARG A 1 69 ? 1.556 9.192 10.548 1.00 1.00 777 ARG A O 14
ATOM 13842 N N . ARG A 1 70 ? 0.422 10.691 9.333 1.00 1.00 778 ARG A N 14
ATOM 13843 C CA . ARG A 1 70 ? -0.624 9.745 8.947 1.00 1.00 778 ARG A CA 14
ATOM 13844 C C . ARG A 1 70 ? -0.207 9.208 7.581 1.00 1.00 778 ARG A C 14
ATOM 13845 O O . ARG A 1 70 ? 0.256 9.991 6.744 1.00 1.00 778 ARG A O 14
ATOM 13866 N N . PHE A 1 71 ? -0.331 7.905 7.352 1.00 1.00 779 PHE A N 14
ATOM 13867 C CA . PHE A 1 71 ? 0.132 7.236 6.140 1.00 1.00 779 PHE A CA 14
ATOM 13868 C C . PHE A 1 71 ? -0.711 5.988 5.840 1.00 1.00 779 PHE A C 14
ATOM 13869 O O . PHE A 1 71 ? -1.763 5.780 6.461 1.00 1.00 779 PHE A O 14
ATOM 13886 N N . ILE A 1 72 ? -0.306 5.216 4.827 1.00 1.00 780 ILE A N 14
ATOM 13887 C CA . ILE A 1 72 ? -0.975 4.025 4.298 1.00 1.00 780 ILE A CA 14
ATOM 13888 C C . ILE A 1 72 ? -0.133 2.783 4.583 1.00 1.00 780 ILE A C 14
ATOM 13889 O O . ILE A 1 72 ? 1.085 2.807 4.476 1.00 1.00 780 ILE A O 14
ATOM 13905 N N . THR A 1 73 ? -0.780 1.692 4.964 1.00 1.00 781 THR A N 14
ATOM 13906 C CA . THR A 1 73 ? -0.175 0.412 5.276 1.00 1.00 781 THR A CA 14
ATOM 13907 C C . THR A 1 73 ? -0.919 -0.632 4.467 1.00 1.00 781 THR A C 14
ATOM 13908 O O . THR A 1 73 ? -2.133 -0.533 4.280 1.00 1.00 781 THR A O 14
ATOM 13919 N N . VAL A 1 74 ? -0.200 -1.632 3.980 1.00 1.00 782 VAL A N 14
ATOM 13920 C CA . VAL A 1 74 ? -0.793 -2.758 3.297 1.00 1.00 782 VAL A CA 14
ATOM 13921 C C . VAL A 1 74 ? -0.090 -3.988 3.837 1.00 1.00 782 VAL A C 14
ATOM 13922 O O . VAL A 1 74 ? 1.138 -4.001 3.955 1.00 1.00 782 VAL A O 14
ATOM 13935 N N . SER A 1 75 ? -0.864 -5.020 4.146 1.00 1.00 783 SER A N 14
ATOM 13936 C CA . SER A 1 75 ? -0.336 -6.261 4.683 1.00 1.00 783 SER A CA 14
ATOM 13937 C C . SER A 1 75 ? -0.734 -7.418 3.793 1.00 1.00 783 SER A C 14
ATOM 13938 O O . SER A 1 75 ? -1.856 -7.477 3.301 1.00 1.00 783 SER A O 14
ATOM 13946 N N . LYS A 1 76 ? 0.208 -8.329 3.603 1.00 1.00 784 LYS A N 14
ATOM 13947 C CA . LYS A 1 76 ? 0.103 -9.562 2.838 1.00 1.00 784 LYS A CA 14
ATOM 13948 C C . LYS A 1 76 ? -0.486 -10.687 3.626 1.00 1.00 784 LYS A C 14
ATOM 13949 O O . LYS A 1 76 ? 0.026 -10.986 4.709 1.00 1.00 784 LYS A O 14
ATOM 13967 N N . ARG A 1 77 ? -1.559 -11.287 3.107 1.00 1.00 785 ARG A N 14
ATOM 13968 C CA . ARG A 1 77 ? -2.055 -12.468 3.784 1.00 1.00 785 ARG A CA 14
ATOM 13969 C C . ARG A 1 77 ? -1.172 -13.530 3.136 1.00 1.00 785 ARG A C 14
ATOM 13970 O O . ARG A 1 77 ? -1.253 -13.709 1.913 1.00 1.00 785 ARG A O 14
ATOM 13991 N N . ALA A 1 78 ? -0.281 -14.150 3.910 1.00 1.00 786 ALA A N 14
ATOM 13992 C CA . ALA A 1 78 ? 0.685 -15.108 3.392 1.00 1.00 786 ALA A CA 14
ATOM 13993 C C . ALA A 1 78 ? -0.051 -16.377 3.022 1.00 1.00 786 ALA A C 14
ATOM 13994 O O . ALA A 1 78 ? 0.338 -17.030 2.031 1.00 1.00 786 ALA A O 14
ATOM 14001 N N . GLY A 1 17 ? -3.490 7.049 -13.679 1.00 1.00 725 GLY A N 15
ATOM 14002 C CA . GLY A 1 17 ? -2.945 5.818 -13.105 1.00 1.00 725 GLY A CA 15
ATOM 14003 C C . GLY A 1 17 ? -1.601 6.083 -12.454 1.00 1.00 725 GLY A C 15
ATOM 14004 O O . GLY A 1 17 ? -1.094 7.205 -12.500 1.00 1.00 725 GLY A O 15
ATOM 14008 N N . VAL A 1 18 ? -1.014 5.045 -11.859 1.00 1.00 726 VAL A N 15
ATOM 14009 C CA . VAL A 1 18 ? 0.396 4.995 -11.487 1.00 1.00 726 VAL A CA 15
ATOM 14010 C C . VAL A 1 18 ? 0.919 3.645 -11.992 1.00 1.00 726 VAL A C 15
ATOM 14011 O O . VAL A 1 18 ? 0.131 2.717 -12.185 1.00 1.00 726 VAL A O 15
ATOM 14024 N N . ASP A 1 19 ? 2.224 3.475 -12.162 1.00 1.00 727 ASP A N 15
ATOM 14025 C CA . ASP A 1 19 ? 2.862 2.223 -12.583 1.00 1.00 727 ASP A CA 15
ATOM 14026 C C . ASP A 1 19 ? 3.949 1.790 -11.596 1.00 1.00 727 ASP A C 15
ATOM 14027 O O . ASP A 1 19 ? 4.084 0.601 -11.300 1.00 1.00 727 ASP A O 15
ATOM 14036 N N . HIS A 1 20 ? 4.714 2.745 -11.059 1.00 1.00 728 HIS A N 15
ATOM 14037 C CA . HIS A 1 20 ? 5.847 2.462 -10.175 1.00 1.00 728 HIS A CA 15
ATOM 14038 C C . HIS A 1 20 ? 5.361 1.733 -8.918 1.00 1.00 728 HIS A C 15
ATOM 14039 O O . HIS A 1 20 ? 5.911 0.700 -8.524 1.00 1.00 728 HIS A O 15
ATOM 14053 N N . PHE A 1 21 ? 4.277 2.249 -8.321 1.00 1.00 729 PHE A N 15
ATOM 14054 C CA . PHE A 1 21 ? 3.678 1.649 -7.141 1.00 1.00 729 PHE A CA 15
ATOM 14055 C C . PHE A 1 21 ? 3.321 0.203 -7.438 1.00 1.00 729 PHE A C 15
ATOM 14056 O O . PHE A 1 21 ? 3.670 -0.654 -6.637 1.00 1.00 729 PHE A O 15
ATOM 14073 N N . ARG A 1 22 ? 2.656 -0.097 -8.559 1.00 1.00 730 ARG A N 15
ATOM 14074 C CA . ARG A 1 22 ? 2.253 -1.465 -8.859 1.00 1.00 730 ARG A CA 15
ATOM 14075 C C . ARG A 1 22 ? 3.455 -2.385 -8.806 1.00 1.00 730 ARG A C 15
ATOM 14076 O O . ARG A 1 22 ? 3.381 -3.380 -8.100 1.00 1.00 730 ARG A O 15
ATOM 14097 N N . ALA A 1 23 ? 4.568 -2.039 -9.454 1.00 1.00 731 ALA A N 15
ATOM 14098 C CA . ALA A 1 23 ? 5.747 -2.886 -9.388 1.00 1.00 731 ALA A CA 15
ATOM 14099 C C . ALA A 1 23 ? 6.287 -3.020 -7.966 1.00 1.00 731 ALA A C 15
ATOM 14100 O O . ALA A 1 23 ? 6.785 -4.101 -7.633 1.00 1.00 731 ALA A O 15
ATOM 14107 N N . MET A 1 24 ? 6.223 -1.984 -7.123 1.00 1.00 732 MET A N 15
ATOM 14108 C CA . MET A 1 24 ? 6.624 -2.125 -5.725 1.00 1.00 732 MET A CA 15
ATOM 14109 C C . MET A 1 24 ? 5.722 -3.148 -5.032 1.00 1.00 732 MET A C 15
ATOM 14110 O O . MET A 1 24 ? 6.208 -4.105 -4.431 1.00 1.00 732 MET A O 15
ATOM 14124 N N . ILE A 1 25 ? 4.404 -2.974 -5.132 1.00 1.00 733 ILE A N 15
ATOM 14125 C CA . ILE A 1 25 ? 3.456 -3.850 -4.458 1.00 1.00 733 ILE A CA 15
ATOM 14126 C C . ILE A 1 25 ? 3.540 -5.274 -5.020 1.00 1.00 733 ILE A C 15
ATOM 14127 O O . ILE A 1 25 ? 3.405 -6.226 -4.261 1.00 1.00 733 ILE A O 15
ATOM 14143 N N . VAL A 1 26 ? 3.802 -5.447 -6.312 1.00 1.00 734 VAL A N 15
ATOM 14144 C CA . VAL A 1 26 ? 4.002 -6.748 -6.944 1.00 1.00 734 VAL A CA 15
ATOM 14145 C C . VAL A 1 26 ? 5.278 -7.405 -6.413 1.00 1.00 734 VAL A C 15
ATOM 14146 O O . VAL A 1 26 ? 5.280 -8.607 -6.145 1.00 1.00 734 VAL A O 15
ATOM 14159 N N . GLU A 1 27 ? 6.352 -6.639 -6.190 1.00 1.00 735 GLU A N 15
ATOM 14160 C CA . GLU A 1 27 ? 7.560 -7.181 -5.590 1.00 1.00 735 GLU A CA 15
ATOM 14161 C C . GLU A 1 27 ? 7.240 -7.682 -4.174 1.00 1.00 735 GLU A C 15
ATOM 14162 O O . GLU A 1 27 ? 7.629 -8.793 -3.808 1.00 1.00 735 GLU A O 15
ATOM 14174 N N . PHE A 1 28 ? 6.463 -6.912 -3.410 1.00 1.00 736 PHE A N 15
ATOM 14175 C CA . PHE A 1 28 ? 5.981 -7.282 -2.084 1.00 1.00 736 PHE A CA 15
ATOM 14176 C C . PHE A 1 28 ? 5.017 -8.477 -2.129 1.00 1.00 736 PHE A C 15
ATOM 14177 O O . PHE A 1 28 ? 5.055 -9.292 -1.209 1.00 1.00 736 PHE A O 15
ATOM 14194 N N . MET A 1 29 ? 4.195 -8.644 -3.171 1.00 1.00 737 MET A N 15
ATOM 14195 C CA . MET A 1 29 ? 3.323 -9.809 -3.356 1.00 1.00 737 MET A CA 15
ATOM 14196 C C . MET A 1 29 ? 4.190 -11.052 -3.484 1.00 1.00 737 MET A C 15
ATOM 14197 O O . MET A 1 29 ? 3.987 -12.016 -2.743 1.00 1.00 737 MET A O 15
ATOM 14211 N N . ALA A 1 30 ? 5.176 -11.024 -4.382 1.00 1.00 738 ALA A N 15
ATOM 14212 C CA . ALA A 1 30 ? 6.132 -12.108 -4.556 1.00 1.00 738 ALA A CA 15
ATOM 14213 C C . ALA A 1 30 ? 6.956 -12.364 -3.284 1.00 1.00 738 ALA A C 15
ATOM 14214 O O . ALA A 1 30 ? 7.509 -13.453 -3.123 1.00 1.00 738 ALA A O 15
ATOM 14221 N N . SER A 1 31 ? 7.094 -11.370 -2.403 1.00 1.00 739 SER A N 15
ATOM 14222 C CA . SER A 1 31 ? 7.843 -11.476 -1.161 1.00 1.00 739 SER A CA 15
ATOM 14223 C C . SER A 1 31 ? 7.004 -12.048 -0.007 1.00 1.00 739 SER A C 15
ATOM 14224 O O . SER A 1 31 ? 7.508 -12.847 0.784 1.00 1.00 739 SER A O 15
ATOM 14232 N N . LYS A 1 32 ? 5.748 -11.611 0.133 1.00 1.00 740 LYS A N 15
ATOM 14233 C CA . LYS A 1 32 ? 4.814 -11.943 1.212 1.00 1.00 740 LYS A CA 15
ATOM 14234 C C . LYS A 1 32 ? 5.458 -11.908 2.597 1.00 1.00 740 LYS A C 15
ATOM 14235 O O . LYS A 1 32 ? 5.332 -12.858 3.372 1.00 1.00 740 LYS A O 15
ATOM 14253 N N . LYS A 1 33 ? 6.142 -10.798 2.914 1.00 1.00 741 LYS A N 15
ATOM 14254 C CA . LYS A 1 33 ? 6.792 -10.597 4.199 1.00 1.00 741 LYS A CA 15
ATOM 14255 C C . LYS A 1 33 ? 5.751 -10.532 5.317 1.00 1.00 741 LYS A C 15
ATOM 14256 O O . LYS A 1 33 ? 5.448 -11.564 5.902 1.00 1.00 741 LYS A O 15
ATOM 14274 N N . MET A 1 34 ? 5.122 -9.379 5.532 1.00 1.00 742 MET A N 15
ATOM 14275 C CA . MET A 1 34 ? 4.028 -9.125 6.468 1.00 1.00 742 MET A CA 15
ATOM 14276 C C . MET A 1 34 ? 3.332 -7.834 6.065 1.00 1.00 742 MET A C 15
ATOM 14277 O O . MET A 1 34 ? 2.146 -7.862 5.756 1.00 1.00 742 MET A O 15
ATOM 14291 N N . GLN A 1 35 ? 4.056 -6.718 6.034 1.00 1.00 743 GLN A N 15
ATOM 14292 C CA . GLN A 1 35 ? 3.534 -5.384 5.776 1.00 1.00 743 GLN A CA 15
ATOM 14293 C C . GLN A 1 35 ? 4.507 -4.554 4.936 1.00 1.00 743 GLN A C 15
ATOM 14294 O O . GLN A 1 35 ? 5.684 -4.893 4.809 1.00 1.00 743 GLN A O 15
ATOM 14308 N N . LEU A 1 36 ? 4.005 -3.465 4.363 1.00 1.00 744 LEU A N 15
ATOM 14309 C CA . LEU A 1 36 ? 4.738 -2.469 3.609 1.00 1.00 744 LEU A CA 15
ATOM 14310 C C . LEU A 1 36 ? 4.084 -1.145 3.984 1.00 1.00 744 LEU A C 15
ATOM 14311 O O . LEU A 1 36 ? 2.873 -0.976 3.804 1.00 1.00 744 LEU A O 15
ATOM 14327 N N . GLU A 1 37 ? 4.854 -0.221 4.549 1.00 1.00 745 GLU A N 15
ATOM 14328 C CA . GLU A 1 37 ? 4.396 1.099 4.904 1.00 1.00 745 GLU A CA 15
ATOM 14329 C C . GLU A 1 37 ? 4.712 2.033 3.737 1.00 1.00 745 GLU A C 15
ATOM 14330 O O . GLU A 1 37 ? 5.857 2.111 3.282 1.00 1.00 745 GLU A O 15
ATOM 14342 N N . PHE A 1 38 ? 3.690 2.714 3.225 1.00 1.00 746 PHE A N 15
ATOM 14343 C CA . PHE A 1 38 ? 3.790 3.732 2.193 1.00 1.00 746 PHE A CA 15
ATOM 14344 C C . PHE A 1 38 ? 3.661 5.078 2.935 1.00 1.00 746 PHE A C 15
ATOM 14345 O O . PHE A 1 38 ? 2.782 5.204 3.793 1.00 1.00 746 PHE A O 15
ATOM 14362 N N . PRO A 1 39 ? 4.503 6.082 2.626 1.00 1.00 747 PRO A N 15
ATOM 14363 C CA . PRO A 1 39 ? 4.560 7.355 3.345 1.00 1.00 747 PRO A CA 15
ATOM 14364 C C . PRO A 1 39 ? 3.260 8.176 3.399 1.00 1.00 747 PRO A C 15
ATOM 14365 O O . PRO A 1 39 ? 2.368 8.010 2.566 1.00 1.00 747 PRO A O 15
ATOM 14376 N N . PRO A 1 40 ? 3.161 9.141 4.341 1.00 1.00 748 PRO A N 15
ATOM 14377 C CA . PRO A 1 40 ? 2.011 10.035 4.458 1.00 1.00 748 PRO A CA 15
ATOM 14378 C C . PRO A 1 40 ? 1.903 10.957 3.243 1.00 1.00 748 PRO A C 15
ATOM 14379 O O . PRO A 1 40 ? 0.815 11.444 2.939 1.00 1.00 748 PRO A O 15
ATOM 14390 N N . SER A 1 41 ? 3.028 11.178 2.561 1.00 1.00 749 SER A N 15
ATOM 14391 C CA . SER A 1 41 ? 3.237 12.058 1.430 1.00 1.00 749 SER A CA 15
ATOM 14392 C C . SER A 1 41 ? 2.287 11.809 0.253 1.00 1.00 749 SER A C 15
ATOM 14393 O O . SER A 1 41 ? 2.116 12.706 -0.579 1.00 1.00 749 SER A O 15
ATOM 14401 N N . LEU A 1 42 ? 1.699 10.612 0.132 1.00 1.00 750 LEU A N 15
ATOM 14402 C CA . LEU A 1 42 ? 0.707 10.300 -0.892 1.00 1.00 750 LEU A CA 15
ATOM 14403 C C . LEU A 1 42 ? -0.484 11.222 -0.655 1.00 1.00 750 LEU A C 15
ATOM 14404 O O . LEU A 1 42 ? -1.172 11.095 0.356 1.00 1.00 750 LEU A O 15
ATOM 14420 N N . ASN A 1 43 ? -0.732 12.134 -1.601 1.00 1.00 751 ASN A N 15
ATOM 14421 C CA . ASN A 1 43 ? -1.750 13.172 -1.469 1.00 1.00 751 ASN A CA 15
ATOM 14422 C C . ASN A 1 43 ? -3.171 12.643 -1.308 1.00 1.00 751 ASN A C 15
ATOM 14423 O O . ASN A 1 43 ? -3.763 12.794 -0.240 1.00 1.00 751 ASN A O 15
ATOM 14434 N N . SER A 1 44 ? -3.776 12.097 -2.363 1.00 1.00 752 SER A N 15
ATOM 14435 C CA . SER A 1 44 ? -5.092 11.466 -2.283 1.00 1.00 752 SER A CA 15
ATOM 14436 C C . SER A 1 44 ? -5.171 10.308 -3.265 1.00 1.00 752 SER A C 15
ATOM 14437 O O . SER A 1 44 ? -5.193 9.151 -2.862 1.00 1.00 752 SER A O 15
ATOM 14445 N N . HIS A 1 45 ? -5.126 10.624 -4.561 1.00 1.00 753 HIS A N 15
ATOM 14446 C CA . HIS A 1 45 ? -5.237 9.660 -5.652 1.00 1.00 753 HIS A CA 15
ATOM 14447 C C . HIS A 1 45 ? -4.140 8.606 -5.564 1.00 1.00 753 HIS A C 15
ATOM 14448 O O . HIS A 1 45 ? -4.330 7.466 -5.983 1.00 1.00 753 HIS A O 15
ATOM 14462 N N . ASP A 1 46 ? -2.964 8.998 -5.084 1.00 1.00 754 ASP A N 15
ATOM 14463 C CA . ASP A 1 46 ? -1.789 8.172 -4.952 1.00 1.00 754 ASP A CA 15
ATOM 14464 C C . ASP A 1 46 ? -2.077 7.116 -3.875 1.00 1.00 754 ASP A C 15
ATOM 14465 O O . ASP A 1 46 ? -1.876 5.923 -4.084 1.00 1.00 754 ASP A O 15
ATOM 14474 N N . ARG A 1 47 ? -2.579 7.562 -2.715 1.00 1.00 755 ARG A N 15
ATOM 14475 C CA . ARG A 1 47 ? -2.912 6.717 -1.573 1.00 1.00 755 ARG A CA 15
ATOM 14476 C C . ARG A 1 47 ? -4.039 5.771 -1.973 1.00 1.00 755 ARG A C 15
ATOM 14477 O O . ARG A 1 47 ? -3.932 4.565 -1.768 1.00 1.00 755 ARG A O 15
ATOM 14498 N N . LEU A 1 48 ? -5.091 6.322 -2.577 1.00 1.00 756 LEU A N 15
ATOM 14499 C CA . LEU A 1 48 ? -6.222 5.602 -3.140 1.00 1.00 756 LEU A CA 15
ATOM 14500 C C . LEU A 1 48 ? -5.711 4.488 -4.046 1.00 1.00 756 LEU A C 15
ATOM 14501 O O . LEU A 1 48 ? -6.120 3.344 -3.896 1.00 1.00 756 LEU A O 15
ATOM 14517 N N . ARG A 1 49 ? -4.810 4.806 -4.981 1.00 1.00 757 ARG A N 15
ATOM 14518 C CA . ARG A 1 49 ? -4.229 3.815 -5.874 1.00 1.00 757 ARG A CA 15
ATOM 14519 C C . ARG A 1 49 ? -3.583 2.698 -5.074 1.00 1.00 757 ARG A C 15
ATOM 14520 O O . ARG A 1 49 ? -3.901 1.553 -5.364 1.00 1.00 757 ARG A O 15
ATOM 14541 N N . VAL A 1 50 ? -2.708 2.995 -4.114 1.00 1.00 758 VAL A N 15
ATOM 14542 C CA . VAL A 1 50 ? -2.074 1.970 -3.276 1.00 1.00 758 VAL A CA 15
ATOM 14543 C C . VAL A 1 50 ? -3.136 1.053 -2.645 1.00 1.00 758 VAL A C 15
ATOM 14544 O O . VAL A 1 50 ? -3.031 -0.170 -2.801 1.00 1.00 758 VAL A O 15
ATOM 14557 N N . HIS A 1 51 ? -4.158 1.620 -1.984 1.00 1.00 759 HIS A N 15
ATOM 14558 C CA . HIS A 1 51 ? -5.262 0.845 -1.415 1.00 1.00 759 HIS A CA 15
ATOM 14559 C C . HIS A 1 51 ? -5.858 -0.080 -2.485 1.00 1.00 759 HIS A C 15
ATOM 14560 O O . HIS A 1 51 ? -6.012 -1.275 -2.256 1.00 1.00 759 HIS A O 15
ATOM 14574 N N . GLN A 1 52 ? -6.168 0.469 -3.658 1.00 1.00 760 GLN A N 15
ATOM 14575 C CA . GLN A 1 52 ? -6.791 -0.233 -4.765 1.00 1.00 760 GLN A CA 15
ATOM 14576 C C . GLN A 1 52 ? -5.930 -1.392 -5.273 1.00 1.00 760 GLN A C 15
ATOM 14577 O O . GLN A 1 52 ? -6.478 -2.471 -5.465 1.00 1.00 760 GLN A O 15
ATOM 14591 N N . ILE A 1 53 ? -4.626 -1.222 -5.532 1.00 1.00 761 ILE A N 15
ATOM 14592 C CA . ILE A 1 53 ? -3.725 -2.316 -5.909 1.00 1.00 761 ILE A CA 15
ATOM 14593 C C . ILE A 1 53 ? -3.834 -3.422 -4.860 1.00 1.00 761 ILE A C 15
ATOM 14594 O O . ILE A 1 53 ? -4.049 -4.583 -5.202 1.00 1.00 761 ILE A O 15
ATOM 14610 N N . ALA A 1 54 ? -3.724 -3.056 -3.582 1.00 1.00 762 ALA A N 15
ATOM 14611 C CA . ALA A 1 54 ? -3.842 -4.015 -2.499 1.00 1.00 762 ALA A CA 15
ATOM 14612 C C . ALA A 1 54 ? -5.170 -4.776 -2.520 1.00 1.00 762 ALA A C 15
ATOM 14613 O O . ALA A 1 54 ? -5.174 -5.989 -2.313 1.00 1.00 762 ALA A O 15
ATOM 14620 N N . GLU A 1 55 ? -6.265 -4.068 -2.773 1.00 1.00 763 GLU A N 15
ATOM 14621 C CA . GLU A 1 55 ? -7.616 -4.600 -2.801 1.00 1.00 763 GLU A CA 15
ATOM 14622 C C . GLU A 1 55 ? -7.840 -5.494 -4.026 1.00 1.00 763 GLU A C 15
ATOM 14623 O O . GLU A 1 55 ? -8.583 -6.474 -3.957 1.00 1.00 763 GLU A O 15
ATOM 14635 N N . GLU A 1 56 ? -7.223 -5.169 -5.167 1.00 1.00 764 GLU A N 15
ATOM 14636 C CA . GLU A 1 56 ? -7.246 -5.961 -6.375 1.00 1.00 764 GLU A CA 15
ATOM 14637 C C . GLU A 1 56 ? -6.519 -7.282 -6.130 1.00 1.00 764 GLU A C 15
ATOM 14638 O O . GLU A 1 56 ? -6.936 -8.332 -6.628 1.00 1.00 764 GLU A O 15
ATOM 14650 N N . HIS A 1 57 ? -5.413 -7.226 -5.386 1.00 1.00 765 HIS A N 15
ATOM 14651 C CA . HIS A 1 57 ? -4.606 -8.354 -5.002 1.00 1.00 765 HIS A CA 15
ATOM 14652 C C . HIS A 1 57 ? -5.169 -8.915 -3.691 1.00 1.00 765 HIS A C 15
ATOM 14653 O O . HIS A 1 57 ? -6.379 -8.884 -3.449 1.00 1.00 765 HIS A O 15
ATOM 14667 N N . GLY A 1 58 ? -4.297 -9.478 -2.865 1.00 1.00 766 GLY A N 15
ATOM 14668 C CA . GLY A 1 58 ? -4.590 -10.155 -1.630 1.00 1.00 766 GLY A CA 15
ATOM 14669 C C . GLY A 1 58 ? -3.946 -9.448 -0.452 1.00 1.00 766 GLY A C 15
ATOM 14670 O O . GLY A 1 58 ? -3.190 -10.083 0.296 1.00 1.00 766 GLY A O 15
ATOM 14674 N N . LEU A 1 59 ? -4.184 -8.136 -0.301 1.00 1.00 767 LEU A N 15
ATOM 14675 C CA . LEU A 1 59 ? -3.548 -7.359 0.753 1.00 1.00 767 LEU A CA 15
ATOM 14676 C C . LEU A 1 59 ? -4.566 -6.606 1.590 1.00 1.00 767 LEU A C 15
ATOM 14677 O O . LEU A 1 59 ? -5.520 -6.048 1.048 1.00 1.00 767 LEU A O 15
ATOM 14693 N N . ARG A 1 60 ? -4.345 -6.546 2.905 1.00 1.00 768 ARG A N 15
ATOM 14694 C CA . ARG A 1 60 ? -5.173 -5.754 3.802 1.00 1.00 768 ARG A CA 15
ATOM 14695 C C . ARG A 1 60 ? -4.587 -4.362 3.704 1.00 1.00 768 ARG A C 15
ATOM 14696 O O . ARG A 1 60 ? -3.460 -4.162 4.148 1.00 1.00 768 ARG A O 15
ATOM 14717 N N . HIS A 1 61 ? -5.286 -3.428 3.077 1.00 1.00 769 HIS A N 15
ATOM 14718 C CA . HIS A 1 61 ? -4.855 -2.040 3.019 1.00 1.00 769 HIS A CA 15
ATOM 14719 C C . HIS A 1 61 ? -5.482 -1.338 4.223 1.00 1.00 769 HIS A C 15
ATOM 14720 O O . HIS A 1 61 ? -6.673 -1.505 4.487 1.00 1.00 769 HIS A O 15
ATOM 14734 N N . ASP A 1 62 ? -4.724 -0.522 4.944 1.00 1.00 770 ASP A N 15
ATOM 14735 C CA . ASP A 1 62 ? -5.192 0.283 6.070 1.00 1.00 770 ASP A CA 15
ATOM 14736 C C . ASP A 1 62 ? -4.277 1.504 6.185 1.00 1.00 770 ASP A C 15
ATOM 14737 O O . ASP A 1 62 ? -3.316 1.641 5.429 1.00 1.00 770 ASP A O 15
ATOM 14746 N N . SER A 1 63 ? -4.569 2.415 7.099 1.00 1.00 771 SER A N 15
ATOM 14747 C CA . SER A 1 63 ? -3.747 3.571 7.398 1.00 1.00 771 SER A CA 15
ATOM 14748 C C . SER A 1 63 ? -3.159 3.388 8.800 1.00 1.00 771 SER A C 15
ATOM 14749 O O . SER A 1 63 ? -3.682 2.607 9.604 1.00 1.00 771 SER A O 15
ATOM 14757 N N . SER A 1 64 ? -2.080 4.101 9.096 1.00 1.00 772 SER A N 15
ATOM 14758 C CA . SER A 1 64 ? -1.346 4.034 10.352 1.00 1.00 772 SER A CA 15
ATOM 14759 C C . SER A 1 64 ? -0.832 5.436 10.685 1.00 1.00 772 SER A C 15
ATOM 14760 O O . SER A 1 64 ? -0.810 6.291 9.799 1.00 1.00 772 SER A O 15
ATOM 14768 N N . GLY A 1 65 ? -0.386 5.667 11.923 1.00 1.00 773 GLY A N 15
ATOM 14769 C CA . GLY A 1 65 ? 0.191 6.929 12.371 1.00 1.00 773 GLY A CA 15
ATOM 14770 C C . GLY A 1 65 ? -0.127 7.155 13.846 1.00 1.00 773 GLY A C 15
ATOM 14771 O O . GLY A 1 65 ? -0.762 6.301 14.472 1.00 1.00 773 GLY A O 15
ATOM 14775 N N . GLU A 1 66 ? 0.297 8.291 14.414 1.00 1.00 774 GLU A N 15
ATOM 14776 C CA . GLU A 1 66 ? -0.056 8.641 15.790 1.00 1.00 774 GLU A CA 15
ATOM 14777 C C . GLU A 1 66 ? -0.692 10.033 15.864 1.00 1.00 774 GLU A C 15
ATOM 14778 O O . GLU A 1 66 ? -1.906 10.148 16.045 1.00 1.00 774 GLU A O 15
ATOM 14790 N N . GLY A 1 67 ? 0.071 11.089 15.575 1.00 1.00 775 GLY A N 15
ATOM 14791 C CA . GLY A 1 67 ? -0.375 12.471 15.713 1.00 1.00 775 GLY A CA 15
ATOM 14792 C C . GLY A 1 67 ? -0.407 13.153 14.361 1.00 1.00 775 GLY A C 15
ATOM 14793 O O . GLY A 1 67 ? -1.475 13.536 13.891 1.00 1.00 775 GLY A O 15
ATOM 14797 N N . LYS A 1 68 ? 0.754 13.276 13.712 1.00 1.00 776 LYS A N 15
ATOM 14798 C CA . LYS A 1 68 ? 0.911 13.920 12.407 1.00 1.00 776 LYS A CA 15
ATOM 14799 C C . LYS A 1 68 ? 1.746 13.025 11.488 1.00 1.00 776 LYS A C 15
ATOM 14800 O O . LYS A 1 68 ? 2.710 13.480 10.863 1.00 1.00 776 LYS A O 15
ATOM 14818 N N . ARG A 1 69 ? 1.404 11.733 11.441 1.00 1.00 777 ARG A N 15
ATOM 14819 C CA . ARG A 1 69 ? 2.011 10.737 10.559 1.00 1.00 777 ARG A CA 15
ATOM 14820 C C . ARG A 1 69 ? 0.929 9.847 9.940 1.00 1.00 777 ARG A C 15
ATOM 14821 O O . ARG A 1 69 ? 1.125 8.641 9.890 1.00 1.00 777 ARG A O 15
ATOM 14842 N N . ARG A 1 70 ? -0.209 10.360 9.464 1.00 1.00 778 ARG A N 15
ATOM 14843 C CA . ARG A 1 70 ? -1.205 9.461 8.879 1.00 1.00 778 ARG A CA 15
ATOM 14844 C C . ARG A 1 70 ? -0.686 9.062 7.520 1.00 1.00 778 ARG A C 15
ATOM 14845 O O . ARG A 1 70 ? -0.637 9.888 6.602 1.00 1.00 778 ARG A O 15
ATOM 14866 N N . PHE A 1 71 ? -0.368 7.790 7.402 1.00 1.00 779 PHE A N 15
ATOM 14867 C CA . PHE A 1 71 ? 0.248 7.165 6.247 1.00 1.00 779 PHE A CA 15
ATOM 14868 C C . PHE A 1 71 ? -0.464 5.866 5.894 1.00 1.00 779 PHE A C 15
ATOM 14869 O O . PHE A 1 71 ? -1.379 5.443 6.599 1.00 1.00 779 PHE A O 15
ATOM 14886 N N . ILE A 1 72 ? -0.074 5.260 4.777 1.00 1.00 780 ILE A N 15
ATOM 14887 C CA . ILE A 1 72 ? -0.670 4.070 4.183 1.00 1.00 780 ILE A CA 15
ATOM 14888 C C . ILE A 1 72 ? 0.117 2.816 4.540 1.00 1.00 780 ILE A C 15
ATOM 14889 O O . ILE A 1 72 ? 1.320 2.836 4.790 1.00 1.00 780 ILE A O 15
ATOM 14905 N N . THR A 1 73 ? -0.580 1.700 4.652 1.00 1.00 781 THR A N 15
ATOM 14906 C CA . THR A 1 73 ? -0.046 0.427 5.072 1.00 1.00 781 THR A CA 15
ATOM 14907 C C . THR A 1 73 ? -0.791 -0.631 4.283 1.00 1.00 781 THR A C 15
ATOM 14908 O O . THR A 1 73 ? -2.003 -0.529 4.084 1.00 1.00 781 THR A O 15
ATOM 14919 N N . VAL A 1 74 ? -0.069 -1.627 3.796 1.00 1.00 782 VAL A N 15
ATOM 14920 C CA . VAL A 1 74 ? -0.668 -2.761 3.129 1.00 1.00 782 VAL A CA 15
ATOM 14921 C C . VAL A 1 74 ? 0.033 -3.985 3.683 1.00 1.00 782 VAL A C 15
ATOM 14922 O O . VAL A 1 74 ? 1.257 -3.986 3.832 1.00 1.00 782 VAL A O 15
ATOM 14935 N N . SER A 1 75 ? -0.747 -5.008 3.994 1.00 1.00 783 SER A N 15
ATOM 14936 C CA . SER A 1 75 ? -0.266 -6.219 4.633 1.00 1.00 783 SER A CA 15
ATOM 14937 C C . SER A 1 75 ? -0.646 -7.419 3.795 1.00 1.00 783 SER A C 15
ATOM 14938 O O . SER A 1 75 ? -1.712 -7.449 3.191 1.00 1.00 783 SER A O 15
ATOM 14946 N N . LYS A 1 76 ? 0.231 -8.406 3.744 1.00 1.00 784 LYS A N 15
ATOM 14947 C CA . LYS A 1 76 ? 0.088 -9.586 2.911 1.00 1.00 784 LYS A CA 15
ATOM 14948 C C . LYS A 1 76 ? -0.753 -10.670 3.518 1.00 1.00 784 LYS A C 15
ATOM 14949 O O . LYS A 1 76 ? -0.479 -11.073 4.647 1.00 1.00 784 LYS A O 15
ATOM 14967 N N . ARG A 1 77 ? -1.787 -11.121 2.802 1.00 1.00 785 ARG A N 15
ATOM 14968 C CA . ARG A 1 77 ? -2.521 -12.260 3.317 1.00 1.00 785 ARG A CA 15
ATOM 14969 C C . ARG A 1 77 ? -1.517 -13.398 3.081 1.00 1.00 785 ARG A C 15
ATOM 14970 O O . ARG A 1 77 ? -1.129 -13.623 1.931 1.00 1.00 785 ARG A O 15
ATOM 14991 N N . ALA A 1 78 ? -0.985 -13.998 4.145 1.00 1.00 786 ALA A N 15
ATOM 14992 C CA . ALA A 1 78 ? -0.115 -15.157 4.086 1.00 1.00 786 ALA A CA 15
ATOM 14993 C C . ALA A 1 78 ? -1.034 -16.294 3.661 1.00 1.00 786 ALA A C 15
ATOM 14994 O O . ALA A 1 78 ? -1.795 -16.783 4.524 1.00 1.00 786 ALA A O 15
ATOM 15001 N N . GLY A 1 17 ? 1.444 8.722 -15.023 1.00 1.00 725 GLY A N 16
ATOM 15002 C CA . GLY A 1 17 ? 1.103 7.344 -14.654 1.00 1.00 725 GLY A CA 16
ATOM 15003 C C . GLY A 1 17 ? 1.097 7.154 -13.147 1.00 1.00 725 GLY A C 16
ATOM 15004 O O . GLY A 1 17 ? 1.670 7.957 -12.412 1.00 1.00 725 GLY A O 16
ATOM 15008 N N . VAL A 1 18 ? 0.470 6.073 -12.680 1.00 1.00 726 VAL A N 16
ATOM 15009 C CA . VAL A 1 18 ? 0.567 5.555 -11.319 1.00 1.00 726 VAL A CA 16
ATOM 15010 C C . VAL A 1 18 ? 0.851 4.058 -11.492 1.00 1.00 726 VAL A C 16
ATOM 15011 O O . VAL A 1 18 ? -0.038 3.212 -11.383 1.00 1.00 726 VAL A O 16
ATOM 15024 N N . ASP A 1 19 ? 2.096 3.747 -11.852 1.00 1.00 727 ASP A N 16
ATOM 15025 C CA . ASP A 1 19 ? 2.586 2.408 -12.180 1.00 1.00 727 ASP A CA 16
ATOM 15026 C C . ASP A 1 19 ? 3.813 2.019 -11.356 1.00 1.00 727 ASP A C 16
ATOM 15027 O O . ASP A 1 19 ? 3.967 0.850 -11.017 1.00 1.00 727 ASP A O 16
ATOM 15036 N N . HIS A 1 20 ? 4.639 2.985 -10.933 1.00 1.00 728 HIS A N 16
ATOM 15037 C CA . HIS A 1 20 ? 5.782 2.719 -10.055 1.00 1.00 728 HIS A CA 16
ATOM 15038 C C . HIS A 1 20 ? 5.300 2.033 -8.773 1.00 1.00 728 HIS A C 16
ATOM 15039 O O . HIS A 1 20 ? 5.920 1.086 -8.285 1.00 1.00 728 HIS A O 16
ATOM 15053 N N . PHE A 1 21 ? 4.157 2.497 -8.257 1.00 1.00 729 PHE A N 16
ATOM 15054 C CA . PHE A 1 21 ? 3.488 1.906 -7.112 1.00 1.00 729 PHE A CA 16
ATOM 15055 C C . PHE A 1 21 ? 3.080 0.479 -7.421 1.00 1.00 729 PHE A C 16
ATOM 15056 O O . PHE A 1 21 ? 3.367 -0.400 -6.622 1.00 1.00 729 PHE A O 16
ATOM 15073 N N . ARG A 1 22 ? 2.439 0.231 -8.566 1.00 1.00 730 ARG A N 16
ATOM 15074 C CA . ARG A 1 22 ? 2.009 -1.110 -8.942 1.00 1.00 730 ARG A CA 16
ATOM 15075 C C . ARG A 1 22 ? 3.203 -2.058 -8.914 1.00 1.00 730 ARG A C 16
ATOM 15076 O O . ARG A 1 22 ? 3.082 -3.148 -8.363 1.00 1.00 730 ARG A O 16
ATOM 15097 N N . ALA A 1 23 ? 4.349 -1.662 -9.467 1.00 1.00 731 ALA A N 16
ATOM 15098 C CA . ALA A 1 23 ? 5.534 -2.501 -9.419 1.00 1.00 731 ALA A CA 16
ATOM 15099 C C . ALA A 1 23 ? 6.014 -2.717 -7.984 1.00 1.00 731 ALA A C 16
ATOM 15100 O O . ALA A 1 23 ? 6.362 -3.848 -7.659 1.00 1.00 731 ALA A O 16
ATOM 15107 N N . MET A 1 24 ? 5.995 -1.702 -7.107 1.00 1.00 732 MET A N 16
ATOM 15108 C CA . MET A 1 24 ? 6.338 -1.907 -5.702 1.00 1.00 732 MET A CA 16
ATOM 15109 C C . MET A 1 24 ? 5.405 -2.945 -5.078 1.00 1.00 732 MET A C 16
ATOM 15110 O O . MET A 1 24 ? 5.867 -3.857 -4.396 1.00 1.00 732 MET A O 16
ATOM 15124 N N . ILE A 1 25 ? 4.091 -2.811 -5.283 1.00 1.00 733 ILE A N 16
ATOM 15125 C CA . ILE A 1 25 ? 3.136 -3.735 -4.684 1.00 1.00 733 ILE A CA 16
ATOM 15126 C C . ILE A 1 25 ? 3.312 -5.136 -5.267 1.00 1.00 733 ILE A C 16
ATOM 15127 O O . ILE A 1 25 ? 3.213 -6.108 -4.530 1.00 1.00 733 ILE A O 16
ATOM 15143 N N . VAL A 1 26 ? 3.610 -5.275 -6.554 1.00 1.00 734 VAL A N 16
ATOM 15144 C CA . VAL A 1 26 ? 3.888 -6.580 -7.146 1.00 1.00 734 VAL A CA 16
ATOM 15145 C C . VAL A 1 26 ? 5.179 -7.162 -6.567 1.00 1.00 734 VAL A C 16
ATOM 15146 O O . VAL A 1 26 ? 5.228 -8.360 -6.287 1.00 1.00 734 VAL A O 16
ATOM 15159 N N . GLU A 1 27 ? 6.208 -6.348 -6.323 1.00 1.00 735 GLU A N 16
ATOM 15160 C CA . GLU A 1 27 ? 7.414 -6.826 -5.669 1.00 1.00 735 GLU A CA 16
ATOM 15161 C C . GLU A 1 27 ? 7.041 -7.308 -4.260 1.00 1.00 735 GLU A C 16
ATOM 15162 O O . GLU A 1 27 ? 7.519 -8.357 -3.834 1.00 1.00 735 GLU A O 16
ATOM 15174 N N . PHE A 1 28 ? 6.148 -6.598 -3.564 1.00 1.00 736 PHE A N 16
ATOM 15175 C CA . PHE A 1 28 ? 5.611 -6.979 -2.263 1.00 1.00 736 PHE A CA 16
ATOM 15176 C C . PHE A 1 28 ? 4.783 -8.271 -2.358 1.00 1.00 736 PHE A C 16
ATOM 15177 O O . PHE A 1 28 ? 4.871 -9.080 -1.438 1.00 1.00 736 PHE A O 16
ATOM 15194 N N . MET A 1 29 ? 4.032 -8.514 -3.442 1.00 1.00 737 MET A N 16
ATOM 15195 C CA . MET A 1 29 ? 3.299 -9.764 -3.679 1.00 1.00 737 MET A CA 16
ATOM 15196 C C . MET A 1 29 ? 4.310 -10.902 -3.743 1.00 1.00 737 MET A C 16
ATOM 15197 O O . MET A 1 29 ? 4.207 -11.859 -2.975 1.00 1.00 737 MET A O 16
ATOM 15211 N N . ALA A 1 30 ? 5.303 -10.772 -4.624 1.00 1.00 738 ALA A N 16
ATOM 15212 C CA . ALA A 1 30 ? 6.344 -11.764 -4.834 1.00 1.00 738 ALA A CA 16
ATOM 15213 C C . ALA A 1 30 ? 7.246 -11.958 -3.603 1.00 1.00 738 ALA A C 16
ATOM 15214 O O . ALA A 1 30 ? 7.895 -12.998 -3.474 1.00 1.00 738 ALA A O 16
ATOM 15221 N N . SER A 1 31 ? 7.336 -10.953 -2.731 1.00 1.00 739 SER A N 16
ATOM 15222 C CA . SER A 1 31 ? 8.151 -10.952 -1.528 1.00 1.00 739 SER A CA 16
ATOM 15223 C C . SER A 1 31 ? 7.397 -11.592 -0.360 1.00 1.00 739 SER A C 16
ATOM 15224 O O . SER A 1 31 ? 7.965 -12.397 0.375 1.00 1.00 739 SER A O 16
ATOM 15232 N N . LYS A 1 32 ? 6.134 -11.197 -0.170 1.00 1.00 740 LYS A N 16
ATOM 15233 C CA . LYS A 1 32 ? 5.246 -11.573 0.923 1.00 1.00 740 LYS A CA 16
ATOM 15234 C C . LYS A 1 32 ? 5.939 -11.544 2.288 1.00 1.00 740 LYS A C 16
ATOM 15235 O O . LYS A 1 32 ? 5.754 -12.449 3.094 1.00 1.00 740 LYS A O 16
ATOM 15253 N N . LYS A 1 33 ? 6.650 -10.444 2.582 1.00 1.00 741 LYS A N 16
ATOM 15254 C CA . LYS A 1 33 ? 7.303 -10.192 3.863 1.00 1.00 741 LYS A CA 16
ATOM 15255 C C . LYS A 1 33 ? 6.282 -10.342 4.979 1.00 1.00 741 LYS A C 16
ATOM 15256 O O . LYS A 1 33 ? 6.300 -11.362 5.651 1.00 1.00 741 LYS A O 16
ATOM 15274 N N . MET A 1 34 ? 5.472 -9.316 5.218 1.00 1.00 742 MET A N 16
ATOM 15275 C CA . MET A 1 34 ? 4.341 -9.239 6.137 1.00 1.00 742 MET A CA 16
ATOM 15276 C C . MET A 1 34 ? 3.580 -7.987 5.774 1.00 1.00 742 MET A C 16
ATOM 15277 O O . MET A 1 34 ? 2.472 -8.086 5.264 1.00 1.00 742 MET A O 16
ATOM 15291 N N . GLN A 1 35 ? 4.198 -6.824 5.971 1.00 1.00 743 GLN A N 16
ATOM 15292 C CA . GLN A 1 35 ? 3.596 -5.519 5.747 1.00 1.00 743 GLN A CA 16
ATOM 15293 C C . GLN A 1 35 ? 4.560 -4.620 4.982 1.00 1.00 743 GLN A C 16
ATOM 15294 O O . GLN A 1 35 ? 5.773 -4.852 5.003 1.00 1.00 743 GLN A O 16
ATOM 15308 N N . LEU A 1 36 ? 4.034 -3.587 4.336 1.00 1.00 744 LEU A N 16
ATOM 15309 C CA . LEU A 1 36 ? 4.774 -2.553 3.639 1.00 1.00 744 LEU A CA 16
ATOM 15310 C C . LEU A 1 36 ? 4.038 -1.259 3.966 1.00 1.00 744 LEU A C 16
ATOM 15311 O O . LEU A 1 36 ? 2.805 -1.206 3.948 1.00 1.00 744 LEU A O 16
ATOM 15327 N N . GLU A 1 37 ? 4.794 -0.240 4.338 1.00 1.00 745 GLU A N 16
ATOM 15328 C CA . GLU A 1 37 ? 4.335 1.041 4.790 1.00 1.00 745 GLU A CA 16
ATOM 15329 C C . GLU A 1 37 ? 4.504 2.034 3.642 1.00 1.00 745 GLU A C 16
ATOM 15330 O O . GLU A 1 37 ? 5.626 2.298 3.206 1.00 1.00 745 GLU A O 16
ATOM 15342 N N . PHE A 1 38 ? 3.394 2.545 3.114 1.00 1.00 746 PHE A N 16
ATOM 15343 C CA . PHE A 1 38 ? 3.380 3.587 2.094 1.00 1.00 746 PHE A CA 16
ATOM 15344 C C . PHE A 1 38 ? 3.247 4.941 2.826 1.00 1.00 746 PHE A C 16
ATOM 15345 O O . PHE A 1 38 ? 2.577 5.025 3.861 1.00 1.00 746 PHE A O 16
ATOM 15362 N N . PRO A 1 39 ? 3.870 6.020 2.324 1.00 1.00 747 PRO A N 16
ATOM 15363 C CA . PRO A 1 39 ? 3.906 7.312 3.005 1.00 1.00 747 PRO A CA 16
ATOM 15364 C C . PRO A 1 39 ? 2.622 8.151 2.886 1.00 1.00 747 PRO A C 16
ATOM 15365 O O . PRO A 1 39 ? 1.788 7.919 2.012 1.00 1.00 747 PRO A O 16
ATOM 15376 N N . PRO A 1 40 ? 2.473 9.200 3.713 1.00 1.00 748 PRO A N 16
ATOM 15377 C CA . PRO A 1 40 ? 1.364 10.141 3.623 1.00 1.00 748 PRO A CA 16
ATOM 15378 C C . PRO A 1 40 ? 1.473 11.026 2.380 1.00 1.00 748 PRO A C 16
ATOM 15379 O O . PRO A 1 40 ? 0.478 11.629 1.980 1.00 1.00 748 PRO A O 16
ATOM 15390 N N . SER A 1 41 ? 2.675 11.203 1.831 1.00 1.00 749 SER A N 16
ATOM 15391 C CA . SER A 1 41 ? 3.036 12.075 0.716 1.00 1.00 749 SER A CA 16
ATOM 15392 C C . SER A 1 41 ? 2.200 11.833 -0.554 1.00 1.00 749 SER A C 16
ATOM 15393 O O . SER A 1 41 ? 2.141 12.690 -1.434 1.00 1.00 749 SER A O 16
ATOM 15401 N N . LEU A 1 42 ? 1.559 10.669 -0.668 1.00 1.00 750 LEU A N 16
ATOM 15402 C CA . LEU A 1 42 ? 0.641 10.320 -1.743 1.00 1.00 750 LEU A CA 16
ATOM 15403 C C . LEU A 1 42 ? -0.524 11.303 -1.689 1.00 1.00 750 LEU A C 16
ATOM 15404 O O . LEU A 1 42 ? -1.233 11.323 -0.684 1.00 1.00 750 LEU A O 16
ATOM 15420 N N . ASN A 1 43 ? -0.748 12.089 -2.752 1.00 1.00 751 ASN A N 16
ATOM 15421 C CA . ASN A 1 43 ? -1.766 13.142 -2.721 1.00 1.00 751 ASN A CA 16
ATOM 15422 C C . ASN A 1 43 ? -3.167 12.573 -2.509 1.00 1.00 751 ASN A C 16
ATOM 15423 O O . ASN A 1 43 ? -3.721 12.687 -1.414 1.00 1.00 751 ASN A O 16
ATOM 15434 N N . SER A 1 44 ? -3.710 11.915 -3.527 1.00 1.00 752 SER A N 16
ATOM 15435 C CA . SER A 1 44 ? -4.982 11.223 -3.457 1.00 1.00 752 SER A CA 16
ATOM 15436 C C . SER A 1 44 ? -4.849 10.015 -4.371 1.00 1.00 752 SER A C 16
ATOM 15437 O O . SER A 1 44 ? -4.758 8.907 -3.869 1.00 1.00 752 SER A O 16
ATOM 15445 N N . HIS A 1 45 ? -4.710 10.216 -5.690 1.00 1.00 753 HIS A N 16
ATOM 15446 C CA . HIS A 1 45 ? -4.644 9.144 -6.681 1.00 1.00 753 HIS A CA 16
ATOM 15447 C C . HIS A 1 45 ? -3.561 8.106 -6.401 1.00 1.00 753 HIS A C 16
ATOM 15448 O O . HIS A 1 45 ? -3.765 6.939 -6.735 1.00 1.00 753 HIS A O 16
ATOM 15462 N N . ASP A 1 46 ? -2.418 8.503 -5.836 1.00 1.00 754 ASP A N 16
ATOM 15463 C CA . ASP A 1 46 ? -1.304 7.621 -5.575 1.00 1.00 754 ASP A CA 16
ATOM 15464 C C . ASP A 1 46 ? -1.754 6.645 -4.470 1.00 1.00 754 ASP A C 16
ATOM 15465 O O . ASP A 1 46 ? -1.732 5.428 -4.645 1.00 1.00 754 ASP A O 16
ATOM 15474 N N . ARG A 1 47 ? -2.250 7.190 -3.349 1.00 1.00 755 ARG A N 16
ATOM 15475 C CA . ARG A 1 47 ? -2.773 6.473 -2.179 1.00 1.00 755 ARG A CA 16
ATOM 15476 C C . ARG A 1 47 ? -3.977 5.624 -2.587 1.00 1.00 755 ARG A C 16
ATOM 15477 O O . ARG A 1 47 ? -4.060 4.455 -2.225 1.00 1.00 755 ARG A O 16
ATOM 15498 N N . LEU A 1 48 ? -4.904 6.215 -3.328 1.00 1.00 756 LEU A N 16
ATOM 15499 C CA . LEU A 1 48 ? -6.115 5.599 -3.836 1.00 1.00 756 LEU A CA 16
ATOM 15500 C C . LEU A 1 48 ? -5.765 4.365 -4.661 1.00 1.00 756 LEU A C 16
ATOM 15501 O O . LEU A 1 48 ? -6.440 3.344 -4.558 1.00 1.00 756 LEU A O 16
ATOM 15517 N N . ARG A 1 49 ? -4.714 4.426 -5.487 1.00 1.00 757 ARG A N 16
ATOM 15518 C CA . ARG A 1 49 ? -4.270 3.244 -6.210 1.00 1.00 757 ARG A CA 16
ATOM 15519 C C . ARG A 1 49 ? -3.697 2.232 -5.225 1.00 1.00 757 ARG A C 16
ATOM 15520 O O . ARG A 1 49 ? -4.090 1.079 -5.318 1.00 1.00 757 ARG A O 16
ATOM 15541 N N . VAL A 1 50 ? -2.826 2.623 -4.288 1.00 1.00 758 VAL A N 16
ATOM 15542 C CA . VAL A 1 50 ? -2.289 1.709 -3.269 1.00 1.00 758 VAL A CA 16
ATOM 15543 C C . VAL A 1 50 ? -3.433 0.924 -2.592 1.00 1.00 758 VAL A C 16
ATOM 15544 O O . VAL A 1 50 ? -3.398 -0.311 -2.587 1.00 1.00 758 VAL A O 16
ATOM 15557 N N . HIS A 1 51 ? -4.459 1.616 -2.071 1.00 1.00 759 HIS A N 16
ATOM 15558 C CA . HIS A 1 51 ? -5.644 0.988 -1.485 1.00 1.00 759 HIS A CA 16
ATOM 15559 C C . HIS A 1 51 ? -6.280 0.016 -2.475 1.00 1.00 759 HIS A C 16
ATOM 15560 O O . HIS A 1 51 ? -6.575 -1.120 -2.109 1.00 1.00 759 HIS A O 16
ATOM 15574 N N . GLN A 1 52 ? -6.514 0.455 -3.713 1.00 1.00 760 GLN A N 16
ATOM 15575 C CA . GLN A 1 52 ? -7.184 -0.355 -4.705 1.00 1.00 760 GLN A CA 16
ATOM 15576 C C . GLN A 1 52 ? -6.425 -1.635 -5.005 1.00 1.00 760 GLN A C 16
ATOM 15577 O O . GLN A 1 52 ? -7.041 -2.685 -4.894 1.00 1.00 760 GLN A O 16
ATOM 15591 N N . ILE A 1 53 ? -5.143 -1.592 -5.387 1.00 1.00 761 ILE A N 16
ATOM 15592 C CA . ILE A 1 53 ? -4.289 -2.753 -5.595 1.00 1.00 761 ILE A CA 16
ATOM 15593 C C . ILE A 1 53 ? -4.401 -3.699 -4.398 1.00 1.00 761 ILE A C 16
ATOM 15594 O O . ILE A 1 53 ? -4.542 -4.911 -4.558 1.00 1.00 761 ILE A O 16
ATOM 15610 N N . ALA A 1 54 ? -4.332 -3.152 -3.187 1.00 1.00 762 ALA A N 16
ATOM 15611 C CA . ALA A 1 54 ? -4.410 -3.967 -1.996 1.00 1.00 762 ALA A CA 16
ATOM 15612 C C . ALA A 1 54 ? -5.738 -4.720 -1.901 1.00 1.00 762 ALA A C 16
ATOM 15613 O O . ALA A 1 54 ? -5.757 -5.890 -1.506 1.00 1.00 762 ALA A O 16
ATOM 15620 N N . GLU A 1 55 ? -6.835 -4.072 -2.275 1.00 1.00 763 GLU A N 16
ATOM 15621 C CA . GLU A 1 55 ? -8.156 -4.675 -2.331 1.00 1.00 763 GLU A CA 16
ATOM 15622 C C . GLU A 1 55 ? -8.312 -5.584 -3.567 1.00 1.00 763 GLU A C 16
ATOM 15623 O O . GLU A 1 55 ? -9.152 -6.481 -3.578 1.00 1.00 763 GLU A O 16
ATOM 15635 N N . GLU A 1 56 ? -7.537 -5.351 -4.627 1.00 1.00 764 GLU A N 16
ATOM 15636 C CA . GLU A 1 56 ? -7.483 -6.106 -5.867 1.00 1.00 764 GLU A CA 16
ATOM 15637 C C . GLU A 1 56 ? -6.871 -7.484 -5.613 1.00 1.00 764 GLU A C 16
ATOM 15638 O O . GLU A 1 56 ? -7.290 -8.464 -6.233 1.00 1.00 764 GLU A O 16
ATOM 15650 N N . HIS A 1 57 ? -5.879 -7.543 -4.720 1.00 1.00 765 HIS A N 16
ATOM 15651 C CA . HIS A 1 57 ? -5.200 -8.727 -4.245 1.00 1.00 765 HIS A CA 16
ATOM 15652 C C . HIS A 1 57 ? -5.911 -9.226 -2.977 1.00 1.00 765 HIS A C 16
ATOM 15653 O O . HIS A 1 57 ? -7.119 -9.053 -2.799 1.00 1.00 765 HIS A O 16
ATOM 15667 N N . GLY A 1 58 ? -5.141 -9.840 -2.086 1.00 1.00 766 GLY A N 16
ATOM 15668 C CA . GLY A 1 58 ? -5.491 -10.338 -0.782 1.00 1.00 766 GLY A CA 16
ATOM 15669 C C . GLY A 1 58 ? -4.644 -9.653 0.277 1.00 1.00 766 GLY A C 16
ATOM 15670 O O . GLY A 1 58 ? -3.829 -10.306 0.950 1.00 1.00 766 GLY A O 16
ATOM 15674 N N . LEU A 1 59 ? -4.785 -8.324 0.393 1.00 1.00 767 LEU A N 16
ATOM 15675 C CA . LEU A 1 59 ? -4.073 -7.602 1.429 1.00 1.00 767 LEU A CA 16
ATOM 15676 C C . LEU A 1 59 ? -5.031 -7.108 2.507 1.00 1.00 767 LEU A C 16
ATOM 15677 O O . LEU A 1 59 ? -6.248 -7.043 2.323 1.00 1.00 767 LEU A O 16
ATOM 15693 N N . ARG A 1 60 ? -4.459 -6.740 3.647 1.00 1.00 768 ARG A N 16
ATOM 15694 C CA . ARG A 1 60 ? -5.122 -6.118 4.783 1.00 1.00 768 ARG A CA 16
ATOM 15695 C C . ARG A 1 60 ? -4.564 -4.717 4.616 1.00 1.00 768 ARG A C 16
ATOM 15696 O O . ARG A 1 60 ? -3.363 -4.540 4.782 1.00 1.00 768 ARG A O 16
ATOM 15717 N N . HIS A 1 61 ? -5.364 -3.743 4.211 1.00 1.00 769 HIS A N 16
ATOM 15718 C CA . HIS A 1 61 ? -4.885 -2.400 3.904 1.00 1.00 769 HIS A CA 16
ATOM 15719 C C . HIS A 1 61 ? -5.682 -1.386 4.695 1.00 1.00 769 HIS A C 16
ATOM 15720 O O . HIS A 1 61 ? -6.914 -1.415 4.661 1.00 1.00 769 HIS A O 16
ATOM 15734 N N . ASP A 1 62 ? -4.993 -0.497 5.405 1.00 1.00 770 ASP A N 16
ATOM 15735 C CA . ASP A 1 62 ? -5.638 0.465 6.299 1.00 1.00 770 ASP A CA 16
ATOM 15736 C C . ASP A 1 62 ? -4.672 1.623 6.591 1.00 1.00 770 ASP A C 16
ATOM 15737 O O . ASP A 1 62 ? -3.501 1.559 6.197 1.00 1.00 770 ASP A O 16
ATOM 15746 N N . SER A 1 63 ? -5.122 2.679 7.274 1.00 1.00 771 SER A N 16
ATOM 15747 C CA . SER A 1 63 ? -4.275 3.839 7.548 1.00 1.00 771 SER A CA 16
ATOM 15748 C C . SER A 1 63 ? -3.610 3.666 8.913 1.00 1.00 771 SER A C 16
ATOM 15749 O O . SER A 1 63 ? -4.113 2.957 9.788 1.00 1.00 771 SER A O 16
ATOM 15757 N N . SER A 1 64 ? -2.505 4.366 9.120 1.00 1.00 772 SER A N 16
ATOM 15758 C CA . SER A 1 64 ? -1.664 4.262 10.297 1.00 1.00 772 SER A CA 16
ATOM 15759 C C . SER A 1 64 ? -1.212 5.645 10.753 1.00 1.00 772 SER A C 16
ATOM 15760 O O . SER A 1 64 ? -1.340 6.610 10.002 1.00 1.00 772 SER A O 16
ATOM 15768 N N . GLY A 1 65 ? -0.673 5.748 11.965 1.00 1.00 773 GLY A N 16
ATOM 15769 C CA . GLY A 1 65 ? -0.120 6.968 12.536 1.00 1.00 773 GLY A CA 16
ATOM 15770 C C . GLY A 1 65 ? -0.380 7.000 14.034 1.00 1.00 773 GLY A C 16
ATOM 15771 O O . GLY A 1 65 ? -1.098 6.143 14.559 1.00 1.00 773 GLY A O 16
ATOM 15775 N N . GLU A 1 66 ? 0.184 7.984 14.730 1.00 1.00 774 GLU A N 16
ATOM 15776 C CA . GLU A 1 66 ? 0.052 8.131 16.174 1.00 1.00 774 GLU A CA 16
ATOM 15777 C C . GLU A 1 66 ? -0.455 9.529 16.523 1.00 1.00 774 GLU A C 16
ATOM 15778 O O . GLU A 1 66 ? -1.585 9.665 16.997 1.00 1.00 774 GLU A O 16
ATOM 15790 N N . GLY A 1 67 ? 0.342 10.563 16.253 1.00 1.00 775 GLY A N 16
ATOM 15791 C CA . GLY A 1 67 ? 0.001 11.959 16.480 1.00 1.00 775 GLY A CA 16
ATOM 15792 C C . GLY A 1 67 ? -0.329 12.591 15.139 1.00 1.00 775 GLY A C 16
ATOM 15793 O O . GLY A 1 67 ? -1.448 12.437 14.648 1.00 1.00 775 GLY A O 16
ATOM 15797 N N . LYS A 1 68 ? 0.646 13.237 14.499 1.00 1.00 776 LYS A N 16
ATOM 15798 C CA . LYS A 1 68 ? 0.480 13.974 13.246 1.00 1.00 776 LYS A CA 16
ATOM 15799 C C . LYS A 1 68 ? 1.409 13.437 12.155 1.00 1.00 776 LYS A C 16
ATOM 15800 O O . LYS A 1 68 ? 1.823 14.197 11.273 1.00 1.00 776 LYS A O 16
ATOM 15818 N N . ARG A 1 69 ? 1.793 12.158 12.197 1.00 1.00 777 ARG A N 16
ATOM 15819 C CA . ARG A 1 69 ? 2.594 11.513 11.158 1.00 1.00 777 ARG A CA 16
ATOM 15820 C C . ARG A 1 69 ? 1.856 10.283 10.648 1.00 1.00 777 ARG A C 16
ATOM 15821 O O . ARG A 1 69 ? 2.342 9.158 10.771 1.00 1.00 777 ARG A O 16
ATOM 15842 N N . ARG A 1 70 ? 0.673 10.509 10.072 1.00 1.00 778 ARG A N 16
ATOM 15843 C CA . ARG A 1 70 ? -0.131 9.479 9.428 1.00 1.00 778 ARG A CA 16
ATOM 15844 C C . ARG A 1 70 ? 0.656 8.830 8.290 1.00 1.00 778 ARG A C 16
ATOM 15845 O O . ARG A 1 70 ? 1.561 9.447 7.730 1.00 1.00 778 ARG A O 16
ATOM 15866 N N . PHE A 1 71 ? 0.308 7.597 7.941 1.00 1.00 779 PHE A N 16
ATOM 15867 C CA . PHE A 1 71 ? 0.825 6.818 6.827 1.00 1.00 779 PHE A CA 16
ATOM 15868 C C . PHE A 1 71 ? -0.237 5.768 6.453 1.00 1.00 779 PHE A C 16
ATOM 15869 O O . PHE A 1 71 ? -1.356 5.798 6.968 1.00 1.00 779 PHE A O 16
ATOM 15886 N N . ILE A 1 72 ? 0.083 4.874 5.526 1.00 1.00 780 ILE A N 16
ATOM 15887 C CA . ILE A 1 72 ? -0.689 3.721 5.070 1.00 1.00 780 ILE A CA 16
ATOM 15888 C C . ILE A 1 72 ? 0.123 2.459 5.282 1.00 1.00 780 ILE A C 16
ATOM 15889 O O . ILE A 1 72 ? 1.309 2.432 4.969 1.00 1.00 780 ILE A O 16
ATOM 15905 N N . THR A 1 73 ? -0.509 1.424 5.831 1.00 1.00 781 THR A N 16
ATOM 15906 C CA . THR A 1 73 ? 0.108 0.126 5.989 1.00 1.00 781 THR A CA 16
ATOM 15907 C C . THR A 1 73 ? -0.778 -0.852 5.253 1.00 1.00 781 THR A C 16
ATOM 15908 O O . THR A 1 73 ? -2.006 -0.853 5.410 1.00 1.00 781 THR A O 16
ATOM 15919 N N . VAL A 1 74 ? -0.135 -1.711 4.481 1.00 1.00 782 VAL A N 16
ATOM 15920 C CA . VAL A 1 74 ? -0.781 -2.790 3.785 1.00 1.00 782 VAL A CA 16
ATOM 15921 C C . VAL A 1 74 ? 0.004 -4.049 4.117 1.00 1.00 782 VAL A C 16
ATOM 15922 O O . VAL A 1 74 ? 1.233 -4.022 4.171 1.00 1.00 782 VAL A O 16
ATOM 15935 N N . SER A 1 75 ? -0.711 -5.139 4.350 1.00 1.00 783 SER A N 16
ATOM 15936 C CA . SER A 1 75 ? -0.160 -6.418 4.781 1.00 1.00 783 SER A CA 16
ATOM 15937 C C . SER A 1 75 ? -0.623 -7.536 3.859 1.00 1.00 783 SER A C 16
ATOM 15938 O O . SER A 1 75 ? -1.713 -7.466 3.302 1.00 1.00 783 SER A O 16
ATOM 15946 N N . LYS A 1 76 ? 0.223 -8.544 3.671 1.00 1.00 784 LYS A N 16
ATOM 15947 C CA . LYS A 1 76 ? 0.070 -9.677 2.765 1.00 1.00 784 LYS A CA 16
ATOM 15948 C C . LYS A 1 76 ? -0.547 -10.894 3.404 1.00 1.00 784 LYS A C 16
ATOM 15949 O O . LYS A 1 76 ? 0.051 -11.429 4.345 1.00 1.00 784 LYS A O 16
ATOM 15967 N N . ARG A 1 77 ? -1.714 -11.343 2.917 1.00 1.00 785 ARG A N 16
ATOM 15968 C CA . ARG A 1 77 ? -2.230 -12.595 3.448 1.00 1.00 785 ARG A CA 16
ATOM 15969 C C . ARG A 1 77 ? -1.383 -13.676 2.777 1.00 1.00 785 ARG A C 16
ATOM 15970 O O . ARG A 1 77 ? -1.371 -13.786 1.547 1.00 1.00 785 ARG A O 16
ATOM 15991 N N . ALA A 1 78 ? -0.582 -14.389 3.566 1.00 1.00 786 ALA A N 16
ATOM 15992 C CA . ALA A 1 78 ? 0.234 -15.495 3.103 1.00 1.00 786 ALA A CA 16
ATOM 15993 C C . ALA A 1 78 ? -0.601 -16.737 3.326 1.00 1.00 786 ALA A C 16
ATOM 15994 O O . ALA A 1 78 ? -0.488 -17.325 4.422 1.00 1.00 786 ALA A O 16
ATOM 16001 N N . GLY A 1 17 ? -2.106 6.989 -14.636 1.00 1.00 725 GLY A N 17
ATOM 16002 C CA . GLY A 1 17 ? -1.289 5.816 -14.320 1.00 1.00 725 GLY A CA 17
ATOM 16003 C C . GLY A 1 17 ? -0.553 5.998 -13.006 1.00 1.00 725 GLY A C 17
ATOM 16004 O O . GLY A 1 17 ? -0.303 7.123 -12.569 1.00 1.00 725 GLY A O 17
ATOM 16008 N N . VAL A 1 18 ? -0.233 4.880 -12.356 1.00 1.00 726 VAL A N 17
ATOM 16009 C CA . VAL A 1 18 ? 0.381 4.782 -11.029 1.00 1.00 726 VAL A CA 17
ATOM 16010 C C . VAL A 1 18 ? 1.345 3.568 -11.047 1.00 1.00 726 VAL A C 17
ATOM 16011 O O . VAL A 1 18 ? 1.584 2.899 -10.041 1.00 1.00 726 VAL A O 17
ATOM 16024 N N . ASP A 1 19 ? 1.894 3.285 -12.231 1.00 1.00 727 ASP A N 17
ATOM 16025 C CA . ASP A 1 19 ? 2.743 2.153 -12.603 1.00 1.00 727 ASP A CA 17
ATOM 16026 C C . ASP A 1 19 ? 3.900 1.880 -11.638 1.00 1.00 727 ASP A C 17
ATOM 16027 O O . ASP A 1 19 ? 4.154 0.725 -11.291 1.00 1.00 727 ASP A O 17
ATOM 16036 N N . HIS A 1 20 ? 4.562 2.935 -11.151 1.00 1.00 728 HIS A N 17
ATOM 16037 C CA . HIS A 1 20 ? 5.680 2.837 -10.215 1.00 1.00 728 HIS A CA 17
ATOM 16038 C C . HIS A 1 20 ? 5.266 2.077 -8.952 1.00 1.00 728 HIS A C 17
ATOM 16039 O O . HIS A 1 20 ? 5.875 1.069 -8.569 1.00 1.00 728 HIS A O 17
ATOM 16053 N N . PHE A 1 21 ? 4.187 2.548 -8.322 1.00 1.00 729 PHE A N 17
ATOM 16054 C CA . PHE A 1 21 ? 3.652 1.949 -7.115 1.00 1.00 729 PHE A CA 17
ATOM 16055 C C . PHE A 1 21 ? 3.220 0.538 -7.407 1.00 1.00 729 PHE A C 17
ATOM 16056 O O . PHE A 1 21 ? 3.524 -0.343 -6.618 1.00 1.00 729 PHE A O 17
ATOM 16073 N N . ARG A 1 22 ? 2.534 0.308 -8.528 1.00 1.00 730 ARG A N 17
ATOM 16074 C CA . ARG A 1 22 ? 2.113 -1.037 -8.881 1.00 1.00 730 ARG A CA 17
ATOM 16075 C C . ARG A 1 22 ? 3.323 -1.969 -8.886 1.00 1.00 730 ARG A C 17
ATOM 16076 O O . ARG A 1 22 ? 3.243 -3.015 -8.262 1.00 1.00 730 ARG A O 17
ATOM 16097 N N . ALA A 1 23 ? 4.460 -1.578 -9.472 1.00 1.00 731 ALA A N 17
ATOM 16098 C CA . ALA A 1 23 ? 5.665 -2.400 -9.443 1.00 1.00 731 ALA A CA 17
ATOM 16099 C C . ALA A 1 23 ? 6.175 -2.623 -8.013 1.00 1.00 731 ALA A C 17
ATOM 16100 O O . ALA A 1 23 ? 6.610 -3.733 -7.690 1.00 1.00 731 ALA A O 17
ATOM 16107 N N . MET A 1 24 ? 6.131 -1.604 -7.147 1.00 1.00 732 MET A N 17
ATOM 16108 C CA . MET A 1 24 ? 6.494 -1.766 -5.741 1.00 1.00 732 MET A CA 17
ATOM 16109 C C . MET A 1 24 ? 5.589 -2.802 -5.064 1.00 1.00 732 MET A C 17
ATOM 16110 O O . MET A 1 24 ? 6.074 -3.690 -4.359 1.00 1.00 732 MET A O 17
ATOM 16124 N N . ILE A 1 25 ? 4.274 -2.697 -5.264 1.00 1.00 733 ILE A N 17
ATOM 16125 C CA . ILE A 1 25 ? 3.318 -3.648 -4.707 1.00 1.00 733 ILE A CA 17
ATOM 16126 C C . ILE A 1 25 ? 3.545 -5.045 -5.293 1.00 1.00 733 ILE A C 17
ATOM 16127 O O . ILE A 1 25 ? 3.491 -6.016 -4.546 1.00 1.00 733 ILE A O 17
ATOM 16143 N N . VAL A 1 26 ? 3.893 -5.169 -6.569 1.00 1.00 734 VAL A N 17
ATOM 16144 C CA . VAL A 1 26 ? 4.159 -6.457 -7.209 1.00 1.00 734 VAL A CA 17
ATOM 16145 C C . VAL A 1 26 ? 5.404 -7.102 -6.580 1.00 1.00 734 VAL A C 17
ATOM 16146 O O . VAL A 1 26 ? 5.463 -8.325 -6.394 1.00 1.00 734 VAL A O 17
ATOM 16159 N N . GLU A 1 27 ? 6.399 -6.297 -6.200 1.00 1.00 735 GLU A N 17
ATOM 16160 C CA . GLU A 1 27 ? 7.567 -6.791 -5.490 1.00 1.00 735 GLU A CA 17
ATOM 16161 C C . GLU A 1 27 ? 7.132 -7.338 -4.131 1.00 1.00 735 GLU A C 17
ATOM 16162 O O . GLU A 1 27 ? 7.515 -8.453 -3.764 1.00 1.00 735 GLU A O 17
ATOM 16174 N N . PHE A 1 28 ? 6.326 -6.562 -3.401 1.00 1.00 736 PHE A N 17
ATOM 16175 C CA . PHE A 1 28 ? 5.803 -6.927 -2.094 1.00 1.00 736 PHE A CA 17
ATOM 16176 C C . PHE A 1 28 ? 4.950 -8.191 -2.182 1.00 1.00 736 PHE A C 17
ATOM 16177 O O . PHE A 1 28 ? 5.076 -9.057 -1.322 1.00 1.00 736 PHE A O 17
ATOM 16194 N N . MET A 1 29 ? 4.122 -8.329 -3.221 1.00 1.00 737 MET A N 17
ATOM 16195 C CA . MET A 1 29 ? 3.310 -9.503 -3.508 1.00 1.00 737 MET A CA 17
ATOM 16196 C C . MET A 1 29 ? 4.189 -10.735 -3.618 1.00 1.00 737 MET A C 17
ATOM 16197 O O . MET A 1 29 ? 3.946 -11.708 -2.898 1.00 1.00 737 MET A O 17
ATOM 16211 N N . ALA A 1 30 ? 5.219 -10.686 -4.466 1.00 1.00 738 ALA A N 17
ATOM 16212 C CA . ALA A 1 30 ? 6.119 -11.815 -4.632 1.00 1.00 738 ALA A CA 17
ATOM 16213 C C . ALA A 1 30 ? 6.926 -12.098 -3.360 1.00 1.00 738 ALA A C 17
ATOM 16214 O O . ALA A 1 30 ? 7.237 -13.256 -3.085 1.00 1.00 738 ALA A O 17
ATOM 16221 N N . SER A 1 31 ? 7.282 -11.074 -2.588 1.00 1.00 739 SER A N 17
ATOM 16222 C CA . SER A 1 31 ? 8.084 -11.238 -1.386 1.00 1.00 739 SER A CA 17
ATOM 16223 C C . SER A 1 31 ? 7.249 -11.812 -0.230 1.00 1.00 739 SER A C 17
ATOM 16224 O O . SER A 1 31 ? 7.709 -12.720 0.460 1.00 1.00 739 SER A O 17
ATOM 16232 N N . LYS A 1 32 ? 6.027 -11.308 -0.023 1.00 1.00 740 LYS A N 17
ATOM 16233 C CA . LYS A 1 32 ? 5.110 -11.621 1.075 1.00 1.00 740 LYS A CA 17
ATOM 16234 C C . LYS A 1 32 ? 5.829 -11.673 2.419 1.00 1.00 740 LYS A C 17
ATOM 16235 O O . LYS A 1 32 ? 5.795 -12.693 3.101 1.00 1.00 740 LYS A O 17
ATOM 16253 N N . LYS A 1 33 ? 6.454 -10.548 2.796 1.00 1.00 741 LYS A N 17
ATOM 16254 C CA . LYS A 1 33 ? 7.112 -10.367 4.083 1.00 1.00 741 LYS A CA 17
ATOM 16255 C C . LYS A 1 33 ? 6.081 -10.550 5.194 1.00 1.00 741 LYS A C 17
ATOM 16256 O O . LYS A 1 33 ? 5.949 -11.643 5.730 1.00 1.00 741 LYS A O 17
ATOM 16274 N N . MET A 1 34 ? 5.318 -9.492 5.467 1.00 1.00 742 MET A N 17
ATOM 16275 C CA . MET A 1 34 ? 4.188 -9.371 6.380 1.00 1.00 742 MET A CA 17
ATOM 16276 C C . MET A 1 34 ? 3.507 -8.057 6.024 1.00 1.00 742 MET A C 17
ATOM 16277 O O . MET A 1 34 ? 2.383 -8.074 5.530 1.00 1.00 742 MET A O 17
ATOM 16291 N N . GLN A 1 35 ? 4.200 -6.928 6.209 1.00 1.00 743 GLN A N 17
ATOM 16292 C CA . GLN A 1 35 ? 3.663 -5.585 6.010 1.00 1.00 743 GLN A CA 17
ATOM 16293 C C . GLN A 1 35 ? 4.612 -4.719 5.180 1.00 1.00 743 GLN A C 17
ATOM 16294 O O . GLN A 1 35 ? 5.776 -5.076 4.989 1.00 1.00 743 GLN A O 17
ATOM 16308 N N . LEU A 1 36 ? 4.093 -3.611 4.656 1.00 1.00 744 LEU A N 17
ATOM 16309 C CA . LEU A 1 36 ? 4.798 -2.568 3.930 1.00 1.00 744 LEU A CA 17
ATOM 16310 C C . LEU A 1 36 ? 4.070 -1.275 4.297 1.00 1.00 744 LEU A C 17
ATOM 16311 O O . LEU A 1 36 ? 2.860 -1.161 4.081 1.00 1.00 744 LEU A O 17
ATOM 16327 N N . GLU A 1 37 ? 4.766 -0.327 4.911 1.00 1.00 745 GLU A N 17
ATOM 16328 C CA . GLU A 1 37 ? 4.261 0.986 5.232 1.00 1.00 745 GLU A CA 17
ATOM 16329 C C . GLU A 1 37 ? 4.653 1.920 4.091 1.00 1.00 745 GLU A C 17
ATOM 16330 O O . GLU A 1 37 ? 5.837 2.195 3.887 1.00 1.00 745 GLU A O 17
ATOM 16342 N N . PHE A 1 38 ? 3.661 2.432 3.364 1.00 1.00 746 PHE A N 17
ATOM 163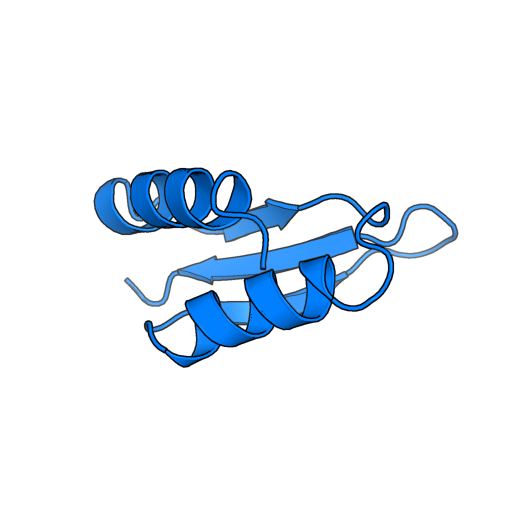43 C CA . PHE A 1 38 ? 3.852 3.408 2.304 1.00 1.00 746 PHE A CA 17
ATOM 16344 C C . PHE A 1 38 ? 3.675 4.792 2.966 1.00 1.00 746 PHE A C 17
ATOM 16345 O O . PHE A 1 38 ? 2.866 4.959 3.887 1.00 1.00 746 PHE A O 17
ATOM 16362 N N . PRO A 1 39 ? 4.429 5.807 2.522 1.00 1.00 747 PRO A N 17
ATOM 16363 C CA . PRO A 1 39 ? 4.425 7.116 3.161 1.00 1.00 747 PRO A CA 17
ATOM 16364 C C . PRO A 1 39 ? 3.146 7.946 2.963 1.00 1.00 747 PRO A C 17
ATOM 16365 O O . PRO A 1 39 ? 2.371 7.709 2.038 1.00 1.00 747 PRO A O 17
ATOM 16376 N N . PRO A 1 40 ? 2.949 8.985 3.795 1.00 1.00 748 PRO A N 17
ATOM 16377 C CA . PRO A 1 40 ? 1.850 9.939 3.675 1.00 1.00 748 PRO A CA 17
ATOM 16378 C C . PRO A 1 40 ? 1.948 10.785 2.410 1.00 1.00 748 PRO A C 17
ATOM 16379 O O . PRO A 1 40 ? 0.935 11.346 2.001 1.00 1.00 748 PRO A O 17
ATOM 16390 N N . SER A 1 41 ? 3.147 10.940 1.838 1.00 1.00 749 SER A N 17
ATOM 16391 C CA . SER A 1 41 ? 3.444 11.720 0.644 1.00 1.00 749 SER A CA 17
ATOM 16392 C C . SER A 1 41 ? 2.372 11.561 -0.440 1.00 1.00 749 SER A C 17
ATOM 16393 O O . SER A 1 41 ? 2.005 12.540 -1.091 1.00 1.00 749 SER A O 17
ATOM 16401 N N . LEU A 1 42 ? 1.833 10.344 -0.587 1.00 1.00 750 LEU A N 17
ATOM 16402 C CA . LEU A 1 42 ? 0.749 10.003 -1.496 1.00 1.00 750 LEU A CA 17
ATOM 16403 C C . LEU A 1 42 ? -0.432 10.859 -1.089 1.00 1.00 750 LEU A C 17
ATOM 16404 O O . LEU A 1 42 ? -1.016 10.635 -0.030 1.00 1.00 750 LEU A O 17
ATOM 16420 N N . ASN A 1 43 ? -0.818 11.784 -1.971 1.00 1.00 751 ASN A N 17
ATOM 16421 C CA . ASN A 1 43 ? -1.853 12.766 -1.657 1.00 1.00 751 ASN A CA 17
ATOM 16422 C C . ASN A 1 43 ? -3.238 12.160 -1.523 1.00 1.00 751 ASN A C 17
ATOM 16423 O O . ASN A 1 43 ? -3.766 12.055 -0.416 1.00 1.00 751 ASN A O 17
ATOM 16434 N N . SER A 1 44 ? -3.816 11.750 -2.648 1.00 1.00 752 SER A N 17
ATOM 16435 C CA . SER A 1 44 ? -5.169 11.234 -2.723 1.00 1.00 752 SER A CA 17
ATOM 16436 C C . SER A 1 44 ? -5.197 10.171 -3.803 1.00 1.00 752 SER A C 17
ATOM 16437 O O . SER A 1 44 ? -5.353 9.009 -3.463 1.00 1.00 752 SER A O 17
ATOM 16445 N N . HIS A 1 45 ? -4.958 10.528 -5.069 1.00 1.00 753 HIS A N 17
ATOM 16446 C CA . HIS A 1 45 ? -4.969 9.569 -6.168 1.00 1.00 753 HIS A CA 17
ATOM 16447 C C . HIS A 1 45 ? -3.997 8.415 -5.919 1.00 1.00 753 HIS A C 17
ATOM 16448 O O . HIS A 1 45 ? -4.381 7.256 -6.046 1.00 1.00 753 HIS A O 17
ATOM 16462 N N . ASP A 1 46 ? -2.758 8.712 -5.518 1.00 1.00 754 ASP A N 17
ATOM 16463 C CA . ASP A 1 46 ? -1.711 7.732 -5.285 1.00 1.00 754 ASP A CA 17
ATOM 16464 C C . ASP A 1 46 ? -2.145 6.795 -4.155 1.00 1.00 754 ASP A C 17
ATOM 16465 O O . ASP A 1 46 ? -2.055 5.577 -4.257 1.00 1.00 754 ASP A O 17
ATOM 16474 N N . ARG A 1 47 ? -2.663 7.381 -3.072 1.00 1.00 755 ARG A N 17
ATOM 16475 C CA . ARG A 1 47 ? -3.109 6.717 -1.852 1.00 1.00 755 ARG A CA 17
ATOM 16476 C C . ARG A 1 47 ? -4.271 5.778 -2.168 1.00 1.00 755 ARG A C 17
ATOM 16477 O O . ARG A 1 47 ? -4.234 4.599 -1.818 1.00 1.00 755 ARG A O 17
ATOM 16498 N N . LEU A 1 48 ? -5.290 6.305 -2.846 1.00 1.00 756 LEU A N 17
ATOM 16499 C CA . LEU A 1 48 ? -6.441 5.572 -3.348 1.00 1.00 756 LEU A CA 17
ATOM 16500 C C . LEU A 1 48 ? -5.954 4.392 -4.164 1.00 1.00 756 LEU A C 17
ATOM 16501 O O . LEU A 1 48 ? -6.461 3.285 -4.012 1.00 1.00 756 LEU A O 17
ATOM 16517 N N . ARG A 1 49 ? -4.962 4.606 -5.027 1.00 1.00 757 ARG A N 17
ATOM 16518 C CA . ARG A 1 49 ? -4.522 3.538 -5.889 1.00 1.00 757 ARG A CA 17
ATOM 16519 C C . ARG A 1 49 ? -3.811 2.479 -5.059 1.00 1.00 757 ARG A C 17
ATOM 16520 O O . ARG A 1 49 ? -4.075 1.307 -5.298 1.00 1.00 757 ARG A O 17
ATOM 16541 N N . VAL A 1 50 ? -2.971 2.844 -4.082 1.00 1.00 758 VAL A N 17
ATOM 16542 C CA . VAL A 1 50 ? -2.327 1.855 -3.219 1.00 1.00 758 VAL A CA 17
ATOM 16543 C C . VAL A 1 50 ? -3.416 0.964 -2.589 1.00 1.00 758 VAL A C 17
ATOM 16544 O O . VAL A 1 50 ? -3.299 -0.263 -2.652 1.00 1.00 758 VAL A O 17
ATOM 16557 N N . HIS A 1 51 ? -4.488 1.563 -2.041 1.00 1.00 759 HIS A N 17
ATOM 16558 C CA . HIS A 1 51 ? -5.633 0.827 -1.498 1.00 1.00 759 HIS A CA 17
ATOM 16559 C C . HIS A 1 51 ? -6.229 -0.130 -2.542 1.00 1.00 759 HIS A C 17
ATOM 16560 O O . HIS A 1 51 ? -6.378 -1.320 -2.271 1.00 1.00 759 HIS A O 17
ATOM 16574 N N . GLN A 1 52 ? -6.574 0.381 -3.724 1.00 1.00 760 GLN A N 17
ATOM 16575 C CA . GLN A 1 52 ? -7.241 -0.359 -4.784 1.00 1.00 760 GLN A CA 17
ATOM 16576 C C . GLN A 1 52 ? -6.426 -1.563 -5.258 1.00 1.00 760 GLN A C 17
ATOM 16577 O O . GLN A 1 52 ? -6.980 -2.659 -5.309 1.00 1.00 760 GLN A O 17
ATOM 16591 N N . ILE A 1 53 ? -5.149 -1.385 -5.627 1.00 1.00 761 ILE A N 17
ATOM 16592 C CA . ILE A 1 53 ? -4.221 -2.444 -5.999 1.00 1.00 761 ILE A CA 17
ATOM 16593 C C . ILE A 1 53 ? -4.209 -3.494 -4.889 1.00 1.00 761 ILE A C 17
ATOM 16594 O O . ILE A 1 53 ? -4.411 -4.682 -5.151 1.00 1.00 761 ILE A O 17
ATOM 16610 N N . ALA A 1 54 ? -4.003 -3.062 -3.642 1.00 1.00 762 ALA A N 17
ATOM 16611 C CA . ALA A 1 54 ? -3.988 -3.967 -2.505 1.00 1.00 762 ALA A CA 17
ATOM 16612 C C . ALA A 1 54 ? -5.265 -4.812 -2.435 1.00 1.00 762 ALA A C 17
ATOM 16613 O O . ALA A 1 54 ? -5.184 -6.018 -2.189 1.00 1.00 762 ALA A O 17
ATOM 16620 N N . GLU A 1 55 ? -6.422 -4.201 -2.684 1.00 1.00 763 GLU A N 17
ATOM 16621 C CA . GLU A 1 55 ? -7.701 -4.889 -2.686 1.00 1.00 763 GLU A CA 17
ATOM 16622 C C . GLU A 1 55 ? -7.867 -5.829 -3.882 1.00 1.00 763 GLU A C 17
ATOM 16623 O O . GLU A 1 55 ? -8.540 -6.853 -3.759 1.00 1.00 763 GLU A O 17
ATOM 16635 N N . GLU A 1 56 ? -7.305 -5.485 -5.045 1.00 1.00 764 GLU A N 17
ATOM 16636 C CA . GLU A 1 56 ? -7.318 -6.281 -6.252 1.00 1.00 764 GLU A CA 17
ATOM 16637 C C . GLU A 1 56 ? -6.625 -7.616 -5.983 1.00 1.00 764 GLU A C 17
ATOM 16638 O O . GLU A 1 56 ? -7.121 -8.684 -6.365 1.00 1.00 764 GLU A O 17
ATOM 16650 N N . HIS A 1 57 ? -5.478 -7.528 -5.310 1.00 1.00 765 HIS A N 17
ATOM 16651 C CA . HIS A 1 57 ? -4.664 -8.612 -4.829 1.00 1.00 765 HIS A CA 17
ATOM 16652 C C . HIS A 1 57 ? -5.308 -9.181 -3.558 1.00 1.00 765 HIS A C 17
ATOM 16653 O O . HIS A 1 57 ? -6.529 -9.316 -3.451 1.00 1.00 765 HIS A O 17
ATOM 16667 N N . GLY A 1 58 ? -4.476 -9.674 -2.649 1.00 1.00 766 GLY A N 17
ATOM 16668 C CA . GLY A 1 58 ? -4.814 -10.226 -1.364 1.00 1.00 766 GLY A CA 17
ATOM 16669 C C . GLY A 1 58 ? -4.105 -9.459 -0.257 1.00 1.00 766 GLY A C 17
ATOM 16670 O O . GLY A 1 58 ? -3.430 -10.068 0.578 1.00 1.00 766 GLY A O 17
ATOM 16674 N N . LEU A 1 59 ? -4.198 -8.124 -0.262 1.00 1.00 767 LEU A N 17
ATOM 16675 C CA . LEU A 1 59 ? -3.556 -7.302 0.750 1.00 1.00 767 LEU A CA 17
ATOM 16676 C C . LEU A 1 59 ? -4.579 -6.578 1.611 1.00 1.00 767 LEU A C 17
ATOM 16677 O O . LEU A 1 59 ? -5.583 -6.058 1.116 1.00 1.00 767 LEU A O 17
ATOM 16693 N N . ARG A 1 60 ? -4.303 -6.505 2.912 1.00 1.00 768 ARG A N 17
ATOM 16694 C CA . ARG A 1 60 ? -5.129 -5.735 3.823 1.00 1.00 768 ARG A CA 17
ATOM 16695 C C . ARG A 1 60 ? -4.524 -4.346 3.775 1.00 1.00 768 ARG A C 17
ATOM 16696 O O . ARG A 1 60 ? -3.416 -4.172 4.277 1.00 1.00 768 ARG A O 17
ATOM 16717 N N . HIS A 1 61 ? -5.203 -3.384 3.159 1.00 1.00 769 HIS A N 17
ATOM 16718 C CA . HIS A 1 61 ? -4.765 -1.995 3.157 1.00 1.00 769 HIS A CA 17
ATOM 16719 C C . HIS A 1 61 ? -5.461 -1.315 4.322 1.00 1.00 769 HIS A C 17
ATOM 16720 O O . HIS A 1 61 ? -6.648 -1.561 4.559 1.00 1.00 769 HIS A O 17
ATOM 16734 N N . ASP A 1 62 ? -4.761 -0.436 5.021 1.00 1.00 770 ASP A N 17
ATOM 16735 C CA . ASP A 1 62 ? -5.320 0.372 6.094 1.00 1.00 770 ASP A CA 17
ATOM 16736 C C . ASP A 1 62 ? -4.420 1.576 6.324 1.00 1.00 770 ASP A C 17
ATOM 16737 O O . ASP A 1 62 ? -3.257 1.572 5.926 1.00 1.00 770 ASP A O 17
ATOM 16746 N N . SER A 1 63 ? -4.934 2.616 6.959 1.00 1.00 771 SER A N 17
ATOM 16747 C CA . SER A 1 63 ? -4.141 3.772 7.333 1.00 1.00 771 SER A CA 17
ATOM 16748 C C . SER A 1 63 ? -3.665 3.544 8.764 1.00 1.00 771 SER A C 17
ATOM 16749 O O . SER A 1 63 ? -4.237 2.741 9.510 1.00 1.00 771 SER A O 17
ATOM 16757 N N . SER A 1 64 ? -2.573 4.182 9.147 1.00 1.00 772 SER A N 17
ATOM 16758 C CA . SER A 1 64 ? -2.002 4.080 10.483 1.00 1.00 772 SER A CA 17
ATOM 16759 C C . SER A 1 64 ? -1.357 5.404 10.886 1.00 1.00 772 SER A C 17
ATOM 16760 O O . SER A 1 64 ? -1.211 6.317 10.064 1.00 1.00 772 SER A O 17
ATOM 16768 N N . GLY A 1 65 ? -1.047 5.537 12.171 1.00 1.00 773 GLY A N 17
ATOM 16769 C CA . GLY A 1 65 ? -0.348 6.661 12.767 1.00 1.00 773 GLY A CA 17
ATOM 16770 C C . GLY A 1 65 ? -1.044 7.099 14.049 1.00 1.00 773 GLY A C 17
ATOM 16771 O O . GLY A 1 65 ? -2.122 6.595 14.381 1.00 1.00 773 GLY A O 17
ATOM 16775 N N . GLU A 1 66 ? -0.438 8.021 14.793 1.00 1.00 774 GLU A N 17
ATOM 16776 C CA . GLU A 1 66 ? -1.031 8.605 15.988 1.00 1.00 774 GLU A CA 17
ATOM 16777 C C . GLU A 1 66 ? -1.038 10.132 15.911 1.00 1.00 774 GLU A C 17
ATOM 16778 O O . GLU A 1 66 ? -2.118 10.722 15.821 1.00 1.00 774 GLU A O 17
ATOM 16790 N N . GLY A 1 67 ? 0.135 10.771 15.921 1.00 1.00 775 GLY A N 17
ATOM 16791 C CA . GLY A 1 67 ? 0.262 12.225 15.881 1.00 1.00 775 GLY A CA 17
ATOM 16792 C C . GLY A 1 67 ? 0.307 12.711 14.435 1.00 1.00 775 GLY A C 17
ATOM 16793 O O . GLY A 1 67 ? -0.345 12.136 13.559 1.00 1.00 775 GLY A O 17
ATOM 16797 N N . LYS A 1 68 ? 1.093 13.753 14.152 1.00 1.00 776 LYS A N 17
ATOM 16798 C CA . LYS A 1 68 ? 1.336 14.275 12.801 1.00 1.00 776 LYS A CA 17
ATOM 16799 C C . LYS A 1 68 ? 2.248 13.335 11.995 1.00 1.00 776 LYS A C 17
ATOM 16800 O O . LYS A 1 68 ? 3.148 13.785 11.282 1.00 1.00 776 LYS A O 17
ATOM 16818 N N . ARG A 1 69 ? 2.069 12.024 12.129 1.00 1.00 777 ARG A N 17
ATOM 16819 C CA . ARG A 1 69 ? 2.786 10.984 11.421 1.00 1.00 777 ARG A CA 17
ATOM 16820 C C . ARG A 1 69 ? 1.788 9.946 10.931 1.00 1.00 777 ARG A C 17
ATOM 16821 O O . ARG A 1 69 ? 1.848 8.789 11.350 1.00 1.00 777 ARG A O 17
ATOM 16842 N N . ARG A 1 70 ? 0.818 10.372 10.121 1.00 1.00 778 ARG A N 17
ATOM 16843 C CA . ARG A 1 70 ? -0.125 9.457 9.485 1.00 1.00 778 ARG A CA 17
ATOM 16844 C C . ARG A 1 70 ? 0.629 8.833 8.315 1.00 1.00 778 ARG A C 17
ATOM 16845 O O . ARG A 1 70 ? 1.558 9.456 7.795 1.00 1.00 778 ARG A O 17
ATOM 16866 N N . PHE A 1 71 ? 0.272 7.620 7.913 1.00 1.00 779 PHE A N 17
ATOM 16867 C CA . PHE A 1 71 ? 0.810 6.925 6.750 1.00 1.00 779 PHE A CA 17
ATOM 16868 C C . PHE A 1 71 ? -0.217 5.884 6.291 1.00 1.00 779 PHE A C 17
ATOM 16869 O O . PHE A 1 71 ? -1.291 5.739 6.890 1.00 1.00 779 PHE A O 17
ATOM 16886 N N . ILE A 1 72 ? 0.119 5.164 5.225 1.00 1.00 780 ILE A N 17
ATOM 16887 C CA . ILE A 1 72 ? -0.620 4.059 4.638 1.00 1.00 780 ILE A CA 17
ATOM 16888 C C . ILE A 1 72 ? 0.143 2.768 4.915 1.00 1.00 780 ILE A C 17
ATOM 16889 O O . ILE A 1 72 ? 1.370 2.738 4.966 1.00 1.00 780 ILE A O 17
ATOM 16905 N N . THR A 1 73 ? -0.586 1.686 5.127 1.00 1.00 781 THR A N 17
ATOM 16906 C CA . THR A 1 73 ? -0.063 0.391 5.491 1.00 1.00 781 THR A CA 17
ATOM 16907 C C . THR A 1 73 ? -0.790 -0.628 4.636 1.00 1.00 781 THR A C 17
ATOM 16908 O O . THR A 1 73 ? -1.993 -0.523 4.396 1.00 1.00 781 THR A O 17
ATOM 16919 N N . VAL A 1 74 ? -0.057 -1.619 4.156 1.00 1.00 782 VAL A N 17
ATOM 16920 C CA . VAL A 1 74 ? -0.618 -2.730 3.427 1.00 1.00 782 VAL A CA 17
ATOM 16921 C C . VAL A 1 74 ? 0.076 -3.960 3.992 1.00 1.00 782 VAL A C 17
ATOM 16922 O O . VAL A 1 74 ? 1.280 -3.940 4.249 1.00 1.00 782 VAL A O 17
ATOM 16935 N N . SER A 1 75 ? -0.681 -5.021 4.239 1.00 1.00 783 SER A N 17
ATOM 16936 C CA . SER A 1 75 ? -0.138 -6.291 4.698 1.00 1.00 783 SER A CA 17
ATOM 16937 C C . SER A 1 75 ? -0.515 -7.378 3.719 1.00 1.00 783 SER A C 17
ATOM 16938 O O . SER A 1 75 ? -1.587 -7.334 3.121 1.00 1.00 783 SER A O 17
ATOM 16946 N N . LYS A 1 76 ? 0.366 -8.355 3.572 1.00 1.00 784 LYS A N 17
ATOM 16947 C CA . LYS A 1 76 ? 0.202 -9.516 2.715 1.00 1.00 784 LYS A CA 17
ATOM 16948 C C . LYS A 1 76 ? -0.593 -10.531 3.483 1.00 1.00 784 LYS A C 17
ATOM 16949 O O . LYS A 1 76 ? -0.086 -11.016 4.494 1.00 1.00 784 LYS A O 17
ATOM 16967 N N . ARG A 1 77 ? -1.815 -10.833 3.043 1.00 1.00 785 ARG A N 17
ATOM 16968 C CA . ARG A 1 77 ? -2.549 -11.892 3.703 1.00 1.00 785 ARG A CA 17
ATOM 16969 C C . ARG A 1 77 ? -1.886 -13.169 3.205 1.00 1.00 785 ARG A C 17
ATOM 16970 O O . ARG A 1 77 ? -1.939 -13.427 2.000 1.00 1.00 785 ARG A O 17
ATOM 16991 N N . ALA A 1 78 ? -1.210 -13.915 4.078 1.00 1.00 786 ALA A N 17
ATOM 16992 C CA . ALA A 1 78 ? -0.652 -15.206 3.720 1.00 1.00 786 ALA A CA 17
ATOM 16993 C C . ALA A 1 78 ? -1.797 -16.178 3.958 1.00 1.00 786 ALA A C 17
ATOM 16994 O O . ALA A 1 78 ? -1.740 -16.981 4.916 1.00 1.00 786 ALA A O 17
ATOM 17001 N N . GLY A 1 17 ? -1.092 3.766 -15.707 1.00 1.00 725 GLY A N 18
ATOM 17002 C CA . GLY A 1 17 ? -1.026 5.008 -14.925 1.00 1.00 725 GLY A CA 18
ATOM 17003 C C . GLY A 1 17 ? 0.022 4.881 -13.842 1.00 1.00 725 GLY A C 18
ATOM 17004 O O . GLY A 1 17 ? 1.215 4.916 -14.143 1.00 1.00 725 GLY A O 18
ATOM 17008 N N . VAL A 1 18 ? -0.392 4.728 -12.580 1.00 1.00 726 VAL A N 18
ATOM 17009 C CA . VAL A 1 18 ? 0.518 4.387 -11.495 1.00 1.00 726 VAL A CA 18
ATOM 17010 C C . VAL A 1 18 ? 1.269 3.113 -11.857 1.00 1.00 726 VAL A C 18
ATOM 17011 O O . VAL A 1 18 ? 0.664 2.076 -12.139 1.00 1.00 726 VAL A O 18
ATOM 17024 N N . ASP A 1 19 ? 2.591 3.231 -11.811 1.00 1.00 727 ASP A N 18
ATOM 17025 C CA . ASP A 1 19 ? 3.552 2.218 -12.206 1.00 1.00 727 ASP A CA 18
ATOM 17026 C C . ASP A 1 19 ? 4.496 1.968 -11.045 1.00 1.00 727 ASP A C 18
ATOM 17027 O O . ASP A 1 19 ? 4.586 0.839 -10.582 1.00 1.00 727 ASP A O 18
ATOM 17036 N N . HIS A 1 20 ? 5.121 3.019 -10.503 1.00 1.00 728 HIS A N 18
ATOM 17037 C CA . HIS A 1 20 ? 6.114 2.901 -9.442 1.00 1.00 728 HIS A CA 18
ATOM 17038 C C . HIS A 1 20 ? 5.514 2.209 -8.222 1.00 1.00 728 HIS A C 18
ATOM 17039 O O . HIS A 1 20 ? 6.027 1.185 -7.771 1.00 1.00 728 HIS A O 18
ATOM 17053 N N . PHE A 1 21 ? 4.401 2.741 -7.699 1.00 1.00 729 PHE A N 18
ATOM 17054 C CA . PHE A 1 21 ? 3.753 2.114 -6.555 1.00 1.00 729 PHE A CA 18
ATOM 17055 C C . PHE A 1 21 ? 3.278 0.714 -6.917 1.00 1.00 729 PHE A C 18
ATOM 17056 O O . PHE A 1 21 ? 3.437 -0.189 -6.104 1.00 1.00 729 PHE A O 18
ATOM 17073 N N . ARG A 1 22 ? 2.696 0.510 -8.106 1.00 1.00 730 ARG A N 18
ATOM 17074 C CA . ARG A 1 22 ? 2.170 -0.803 -8.460 1.00 1.00 730 ARG A CA 18
ATOM 17075 C C . ARG A 1 22 ? 3.298 -1.820 -8.480 1.00 1.00 730 ARG A C 18
ATOM 17076 O O . ARG A 1 22 ? 3.139 -2.863 -7.863 1.00 1.00 730 ARG A O 18
ATOM 17097 N N . ALA A 1 23 ? 4.434 -1.504 -9.097 1.00 1.00 731 ALA A N 18
ATOM 17098 C CA . ALA A 1 23 ? 5.607 -2.354 -9.095 1.00 1.00 731 ALA A CA 18
ATOM 17099 C C . ALA A 1 23 ? 6.058 -2.648 -7.674 1.00 1.00 731 ALA A C 18
ATOM 17100 O O . ALA A 1 23 ? 6.370 -3.799 -7.382 1.00 1.00 731 ALA A O 18
ATOM 17107 N N . MET A 1 24 ? 6.042 -1.661 -6.775 1.00 1.00 732 MET A N 18
ATOM 17108 C CA . MET A 1 24 ? 6.368 -1.926 -5.388 1.00 1.00 732 MET A CA 18
ATOM 17109 C C . MET A 1 24 ? 5.407 -2.944 -4.789 1.00 1.00 732 MET A C 18
ATOM 17110 O O . MET A 1 24 ? 5.873 -3.878 -4.136 1.00 1.00 732 MET A O 18
ATOM 17124 N N . ILE A 1 25 ? 4.097 -2.789 -4.989 1.00 1.00 733 ILE A N 18
ATOM 17125 C CA . ILE A 1 25 ? 3.123 -3.742 -4.465 1.00 1.00 733 ILE A CA 18
ATOM 17126 C C . ILE A 1 25 ? 3.290 -5.113 -5.125 1.00 1.00 733 ILE A C 18
ATOM 17127 O O . ILE A 1 25 ? 3.187 -6.118 -4.437 1.00 1.00 733 ILE A O 18
ATOM 17143 N N . VAL A 1 26 ? 3.590 -5.191 -6.415 1.00 1.00 734 VAL A N 18
ATOM 17144 C CA . VAL A 1 26 ? 3.805 -6.438 -7.147 1.00 1.00 734 VAL A CA 18
ATOM 17145 C C . VAL A 1 26 ? 5.066 -7.154 -6.627 1.00 1.00 734 VAL A C 18
ATOM 17146 O O . VAL A 1 26 ? 5.074 -8.381 -6.430 1.00 1.00 734 VAL A O 18
ATOM 17159 N N . GLU A 1 27 ? 6.134 -6.403 -6.356 1.00 1.00 735 GLU A N 18
ATOM 17160 C CA . GLU A 1 27 ? 7.361 -6.943 -5.799 1.00 1.00 735 GLU A CA 18
ATOM 17161 C C . GLU A 1 27 ? 7.085 -7.437 -4.374 1.00 1.00 735 GLU A C 18
ATOM 17162 O O . GLU A 1 27 ? 7.490 -8.544 -4.015 1.00 1.00 735 GLU A O 18
ATOM 17174 N N . PHE A 1 28 ? 6.352 -6.652 -3.577 1.00 1.00 736 PHE A N 18
ATOM 17175 C CA . PHE A 1 28 ? 5.940 -6.997 -2.221 1.00 1.00 736 PHE A CA 18
ATOM 17176 C C . PHE A 1 28 ? 5.008 -8.209 -2.223 1.00 1.00 736 PHE A C 18
ATOM 17177 O O . PHE A 1 28 ? 5.100 -9.034 -1.317 1.00 1.00 736 PHE A O 18
ATOM 17194 N N . MET A 1 29 ? 4.148 -8.355 -3.235 1.00 1.00 737 MET A N 18
ATOM 17195 C CA . MET A 1 29 ? 3.282 -9.507 -3.424 1.00 1.00 737 MET A CA 18
ATOM 17196 C C . MET A 1 29 ? 4.139 -10.753 -3.539 1.00 1.00 737 MET A C 18
ATOM 17197 O O . MET A 1 29 ? 3.955 -11.677 -2.743 1.00 1.00 737 MET A O 18
ATOM 17211 N N . ALA A 1 30 ? 5.093 -10.761 -4.478 1.00 1.00 738 ALA A N 18
ATOM 17212 C CA . ALA A 1 30 ? 5.971 -11.914 -4.631 1.00 1.00 738 ALA A CA 18
ATOM 17213 C C . ALA A 1 30 ? 6.764 -12.192 -3.344 1.00 1.00 738 ALA A C 18
ATOM 17214 O O . ALA A 1 30 ? 6.906 -13.353 -2.949 1.00 1.00 738 ALA A O 18
ATOM 17221 N N . SER A 1 31 ? 7.236 -11.134 -2.684 1.00 1.00 739 SER A N 18
ATOM 17222 C CA . SER A 1 31 ? 8.027 -11.177 -1.459 1.00 1.00 739 SER A CA 18
ATOM 17223 C C . SER A 1 31 ? 7.231 -11.795 -0.297 1.00 1.00 739 SER A C 18
ATOM 17224 O O . SER A 1 31 ? 7.761 -12.631 0.430 1.00 1.00 739 SER A O 18
ATOM 17232 N N . LYS A 1 32 ? 5.978 -11.369 -0.083 1.00 1.00 740 LYS A N 18
ATOM 17233 C CA . LYS A 1 32 ? 5.072 -11.772 1.001 1.00 1.00 740 LYS A CA 18
ATOM 17234 C C . LYS A 1 32 ? 5.744 -11.841 2.370 1.00 1.00 740 LYS A C 18
ATOM 17235 O O . LYS A 1 32 ? 5.652 -12.846 3.076 1.00 1.00 740 LYS A O 18
ATOM 17253 N N . LYS A 1 33 ? 6.399 -10.739 2.750 1.00 1.00 741 LYS A N 18
ATOM 17254 C CA . LYS A 1 33 ? 7.016 -10.558 4.055 1.00 1.00 741 LYS A CA 18
ATOM 17255 C C . LYS A 1 33 ? 5.956 -10.572 5.151 1.00 1.00 741 LYS A C 18
ATOM 17256 O O . LYS A 1 33 ? 5.754 -11.618 5.755 1.00 1.00 741 LYS A O 18
ATOM 17274 N N . MET A 1 34 ? 5.279 -9.446 5.375 1.00 1.00 742 MET A N 18
ATOM 17275 C CA . MET A 1 34 ? 4.158 -9.237 6.287 1.00 1.00 742 MET A CA 18
ATOM 17276 C C . MET A 1 34 ? 3.460 -7.965 5.845 1.00 1.00 742 MET A C 18
ATOM 17277 O O . MET A 1 34 ? 2.341 -8.039 5.349 1.00 1.00 742 MET A O 18
ATOM 17291 N N . GLN A 1 35 ? 4.124 -6.815 5.962 1.00 1.00 743 GLN A N 18
ATOM 17292 C CA . GLN A 1 35 ? 3.540 -5.515 5.667 1.00 1.00 743 GLN A CA 18
ATOM 17293 C C . GLN A 1 35 ? 4.558 -4.623 4.962 1.00 1.00 743 GLN A C 18
ATOM 17294 O O . GLN A 1 35 ? 5.742 -4.964 4.903 1.00 1.00 743 GLN A O 18
ATOM 17308 N N . LEU A 1 36 ? 4.099 -3.517 4.382 1.00 1.00 744 LEU A N 18
ATOM 17309 C CA . LEU A 1 36 ? 4.927 -2.501 3.769 1.00 1.00 744 LEU A CA 18
ATOM 17310 C C . LEU A 1 36 ? 4.227 -1.175 4.049 1.00 1.00 744 LEU A C 18
ATOM 17311 O O . LEU A 1 36 ? 3.013 -1.046 3.850 1.00 1.00 744 LEU A O 18
ATOM 17327 N N . GLU A 1 37 ? 4.988 -0.211 4.549 1.00 1.00 745 GLU A N 18
ATOM 17328 C CA . GLU A 1 37 ? 4.555 1.115 4.905 1.00 1.00 745 GLU A CA 18
ATOM 17329 C C . GLU A 1 37 ? 4.794 2.056 3.720 1.00 1.00 745 GLU A C 18
ATOM 17330 O O . GLU A 1 37 ? 5.940 2.287 3.311 1.00 1.00 745 GLU A O 18
ATOM 17342 N N . PHE A 1 38 ? 3.720 2.589 3.152 1.00 1.00 746 PHE A N 18
ATOM 17343 C CA . PHE A 1 38 ? 3.737 3.589 2.095 1.00 1.00 746 PHE A CA 18
ATOM 17344 C C . PHE A 1 38 ? 3.632 4.962 2.806 1.00 1.00 746 PHE A C 18
ATOM 17345 O O . PHE A 1 38 ? 3.026 5.068 3.878 1.00 1.00 746 PHE A O 18
ATOM 17362 N N . PRO A 1 39 ? 4.198 6.041 2.244 1.00 1.00 747 PRO A N 18
ATOM 17363 C CA . PRO A 1 39 ? 4.246 7.337 2.916 1.00 1.00 747 PRO A CA 18
ATOM 17364 C C . PRO A 1 39 ? 2.896 8.070 2.990 1.00 1.00 747 PRO A C 18
ATOM 17365 O O . PRO A 1 39 ? 2.060 7.929 2.095 1.00 1.00 747 PRO A O 18
ATOM 17376 N N . PRO A 1 40 ? 2.699 8.966 3.978 1.00 1.00 748 PRO A N 18
ATOM 17377 C CA . PRO A 1 40 ? 1.495 9.792 4.067 1.00 1.00 748 PRO A CA 18
ATOM 17378 C C . PRO A 1 40 ? 1.388 10.766 2.894 1.00 1.00 748 PRO A C 18
ATOM 17379 O O . PRO A 1 40 ? 0.282 11.193 2.557 1.00 1.00 748 PRO A O 18
ATOM 17390 N N . SER A 1 41 ? 2.532 11.085 2.284 1.00 1.00 749 SER A N 18
ATOM 17391 C CA . SER A 1 41 ? 2.743 11.904 1.105 1.00 1.00 749 SER A CA 18
ATOM 17392 C C . SER A 1 41 ? 1.780 11.578 -0.035 1.00 1.00 749 SER A C 18
ATOM 17393 O O . SER A 1 41 ? 1.554 12.443 -0.881 1.00 1.00 749 SER A O 18
ATOM 17401 N N . LEU A 1 42 ? 1.217 10.361 -0.080 1.00 1.00 750 LEU A N 18
ATOM 17402 C CA . LEU A 1 42 ? 0.198 10.003 -1.052 1.00 1.00 750 LEU A CA 18
ATOM 17403 C C . LEU A 1 42 ? -0.977 10.870 -0.643 1.00 1.00 750 LEU A C 18
ATOM 17404 O O . LEU A 1 42 ? -1.586 10.617 0.401 1.00 1.00 750 LEU A O 18
ATOM 17420 N N . ASN A 1 43 ? -1.333 11.825 -1.506 1.00 1.00 751 ASN A N 18
ATOM 17421 C CA . ASN A 1 43 ? -2.357 12.817 -1.185 1.00 1.00 751 ASN A CA 18
ATOM 17422 C C . ASN A 1 43 ? -3.721 12.172 -1.017 1.00 1.00 751 ASN A C 18
ATOM 17423 O O . ASN A 1 43 ? -4.188 12.027 0.109 1.00 1.00 751 ASN A O 18
ATOM 17434 N N . SER A 1 44 ? -4.313 11.733 -2.123 1.00 1.00 752 SER A N 18
ATOM 17435 C CA . SER A 1 44 ? -5.559 10.987 -2.171 1.00 1.00 752 SER A CA 18
ATOM 17436 C C . SER A 1 44 ? -5.449 10.026 -3.338 1.00 1.00 752 SER A C 18
ATOM 17437 O O . SER A 1 44 ? -5.442 8.830 -3.096 1.00 1.00 752 SER A O 18
ATOM 17445 N N . HIS A 1 45 ? -5.256 10.508 -4.572 1.00 1.00 753 HIS A N 18
ATOM 17446 C CA . HIS A 1 45 ? -5.175 9.646 -5.753 1.00 1.00 753 HIS A CA 18
ATOM 17447 C C . HIS A 1 45 ? -4.150 8.524 -5.598 1.00 1.00 753 HIS A C 18
ATOM 17448 O O . HIS A 1 45 ? -4.423 7.386 -5.978 1.00 1.00 753 HIS A O 18
ATOM 17462 N N . ASP A 1 46 ? -2.974 8.818 -5.041 1.00 1.00 754 ASP A N 18
ATOM 17463 C CA . ASP A 1 46 ? -1.886 7.870 -4.910 1.00 1.00 754 ASP A CA 18
ATOM 17464 C C . ASP A 1 46 ? -2.254 6.846 -3.833 1.00 1.00 754 ASP A C 18
ATOM 17465 O O . ASP A 1 46 ? -1.995 5.655 -3.970 1.00 1.00 754 ASP A O 18
ATOM 17474 N N . ARG A 1 47 ? -2.911 7.304 -2.763 1.00 1.00 755 ARG A N 18
ATOM 17475 C CA . ARG A 1 47 ? -3.309 6.497 -1.615 1.00 1.00 755 ARG A CA 18
ATOM 17476 C C . ARG A 1 47 ? -4.448 5.565 -2.003 1.00 1.00 755 ARG A C 18
ATOM 17477 O O . ARG A 1 47 ? -4.397 4.374 -1.710 1.00 1.00 755 ARG A O 18
ATOM 17498 N N . LEU A 1 48 ? -5.466 6.109 -2.667 1.00 1.00 756 LEU A N 18
ATOM 17499 C CA . LEU A 1 48 ? -6.598 5.384 -3.205 1.00 1.00 756 LEU A CA 18
ATOM 17500 C C . LEU A 1 48 ? -6.099 4.312 -4.159 1.00 1.00 756 LEU A C 18
ATOM 17501 O O . LEU A 1 48 ? -6.593 3.193 -4.126 1.00 1.00 756 LEU A O 18
ATOM 17517 N N . ARG A 1 49 ? -5.089 4.618 -4.973 1.00 1.00 757 ARG A N 18
ATOM 17518 C CA . ARG A 1 49 ? -4.494 3.618 -5.840 1.00 1.00 757 ARG A CA 18
ATOM 17519 C C . ARG A 1 49 ? -3.807 2.532 -5.024 1.00 1.00 757 ARG A C 18
ATOM 17520 O O . ARG A 1 49 ? -4.074 1.369 -5.288 1.00 1.00 757 ARG A O 18
ATOM 17541 N N . VAL A 1 50 ? -2.959 2.868 -4.047 1.00 1.00 758 VAL A N 18
ATOM 17542 C CA . VAL A 1 50 ? -2.348 1.875 -3.152 1.00 1.00 758 VAL A CA 18
ATOM 17543 C C . VAL A 1 50 ? -3.430 0.950 -2.570 1.00 1.00 758 VAL A C 18
ATOM 17544 O O . VAL A 1 50 ? -3.277 -0.273 -2.649 1.00 1.00 758 VAL A O 18
ATOM 17557 N N . HIS A 1 51 ? -4.527 1.512 -2.045 1.00 1.00 759 HIS A N 18
ATOM 17558 C CA . HIS A 1 51 ? -5.665 0.739 -1.560 1.00 1.00 759 HIS A CA 18
ATOM 17559 C C . HIS A 1 51 ? -6.198 -0.178 -2.666 1.00 1.00 759 HIS A C 18
ATOM 17560 O O . HIS A 1 51 ? -6.274 -1.384 -2.465 1.00 1.00 759 HIS A O 18
ATOM 17574 N N . GLN A 1 52 ? -6.541 0.369 -3.832 1.00 1.00 760 GLN A N 18
ATOM 17575 C CA . GLN A 1 52 ? -7.155 -0.340 -4.944 1.00 1.00 760 GLN A CA 18
ATOM 17576 C C . GLN A 1 52 ? -6.287 -1.500 -5.446 1.00 1.00 760 GLN A C 18
ATOM 17577 O O . GLN A 1 52 ? -6.832 -2.577 -5.670 1.00 1.00 760 GLN A O 18
ATOM 17591 N N . ILE A 1 53 ? -4.974 -1.337 -5.638 1.00 1.00 761 ILE A N 18
ATOM 17592 C CA . ILE A 1 53 ? -4.063 -2.414 -6.002 1.00 1.00 761 ILE A CA 18
ATOM 17593 C C . ILE A 1 53 ? -4.062 -3.475 -4.894 1.00 1.00 761 ILE A C 18
ATOM 17594 O O . ILE A 1 53 ? -4.134 -4.670 -5.174 1.00 1.00 761 ILE A O 18
ATOM 17610 N N . ALA A 1 54 ? -3.978 -3.068 -3.627 1.00 1.00 762 ALA A N 18
ATOM 17611 C CA . ALA A 1 54 ? -4.024 -4.028 -2.533 1.00 1.00 762 ALA A CA 18
ATOM 17612 C C . ALA A 1 54 ? -5.345 -4.809 -2.511 1.00 1.00 762 ALA A C 18
ATOM 17613 O O . ALA A 1 54 ? -5.345 -6.002 -2.200 1.00 1.00 762 ALA A O 18
ATOM 17620 N N . GLU A 1 55 ? -6.445 -4.153 -2.874 1.00 1.00 763 GLU A N 18
ATOM 17621 C CA . GLU A 1 55 ? -7.785 -4.707 -2.965 1.00 1.00 763 GLU A CA 18
ATOM 17622 C C . GLU A 1 55 ? -7.967 -5.579 -4.217 1.00 1.00 763 GLU A C 18
ATOM 17623 O O . GLU A 1 55 ? -8.812 -6.475 -4.221 1.00 1.00 763 GLU A O 18
ATOM 17635 N N . GLU A 1 56 ? -7.216 -5.320 -5.293 1.00 1.00 764 GLU A N 18
ATOM 17636 C CA . GLU A 1 56 ? -7.166 -6.099 -6.512 1.00 1.00 764 GLU A CA 18
ATOM 17637 C C . GLU A 1 56 ? -6.495 -7.424 -6.177 1.00 1.00 764 GLU A C 18
ATOM 17638 O O . GLU A 1 56 ? -6.939 -8.484 -6.626 1.00 1.00 764 GLU A O 18
ATOM 17650 N N . HIS A 1 57 ? -5.419 -7.365 -5.393 1.00 1.00 765 HIS A N 18
ATOM 17651 C CA . HIS A 1 57 ? -4.733 -8.517 -4.890 1.00 1.00 765 HIS A CA 18
ATOM 17652 C C . HIS A 1 57 ? -5.433 -8.939 -3.593 1.00 1.00 765 HIS A C 18
ATOM 17653 O O . HIS A 1 57 ? -6.630 -8.715 -3.395 1.00 1.00 765 HIS A O 18
ATOM 17667 N N . GLY A 1 58 ? -4.680 -9.580 -2.716 1.00 1.00 766 GLY A N 18
ATOM 17668 C CA . GLY A 1 58 ? -5.091 -10.161 -1.469 1.00 1.00 766 GLY A CA 18
ATOM 17669 C C . GLY A 1 58 ? -4.310 -9.530 -0.332 1.00 1.00 766 GLY A C 18
ATOM 17670 O O . GLY A 1 58 ? -3.549 -10.219 0.368 1.00 1.00 766 GLY A O 18
ATOM 17674 N N . LEU A 1 59 ? -4.455 -8.209 -0.185 1.00 1.00 767 LEU A N 18
ATOM 17675 C CA . LEU A 1 59 ? -3.764 -7.451 0.836 1.00 1.00 767 LEU A CA 18
ATOM 17676 C C . LEU A 1 59 ? -4.727 -6.601 1.649 1.00 1.00 767 LEU A C 18
ATOM 17677 O O . LEU A 1 59 ? -5.745 -6.140 1.132 1.00 1.00 767 LEU A O 18
ATOM 17693 N N . ARG A 1 60 ? -4.415 -6.411 2.930 1.00 1.00 768 ARG A N 18
ATOM 17694 C CA . ARG A 1 60 ? -5.176 -5.509 3.787 1.00 1.00 768 ARG A CA 18
ATOM 17695 C C . ARG A 1 60 ? -4.523 -4.154 3.487 1.00 1.00 768 ARG A C 18
ATOM 17696 O O . ARG A 1 60 ? -3.331 -4.121 3.181 1.00 1.00 768 ARG A O 18
ATOM 17717 N N . HIS A 1 61 ? -5.252 -3.048 3.534 1.00 1.00 769 HIS A N 18
ATOM 17718 C CA . HIS A 1 61 ? -4.739 -1.738 3.168 1.00 1.00 769 HIS A CA 18
ATOM 17719 C C . HIS A 1 61 ? -5.410 -0.705 4.060 1.00 1.00 769 HIS A C 18
ATOM 17720 O O . HIS A 1 61 ? -6.629 -0.560 4.003 1.00 1.00 769 HIS A O 18
ATOM 17734 N N . ASP A 1 62 ? -4.672 0.025 4.885 1.00 1.00 770 ASP A N 18
ATOM 17735 C CA . ASP A 1 62 ? -5.269 1.011 5.799 1.00 1.00 770 ASP A CA 18
ATOM 17736 C C . ASP A 1 62 ? -4.242 2.078 6.181 1.00 1.00 770 ASP A C 18
ATOM 17737 O O . ASP A 1 62 ? -3.076 1.958 5.815 1.00 1.00 770 ASP A O 18
ATOM 17746 N N . SER A 1 63 ? -4.631 3.104 6.934 1.00 1.00 771 SER A N 18
ATOM 17747 C CA . SER A 1 63 ? -3.704 4.111 7.413 1.00 1.00 771 SER A CA 18
ATOM 17748 C C . SER A 1 63 ? -3.217 3.694 8.799 1.00 1.00 771 SER A C 18
ATOM 17749 O O . SER A 1 63 ? -3.853 2.895 9.500 1.00 1.00 771 SER A O 18
ATOM 17757 N N . SER A 1 64 ? -2.081 4.253 9.188 1.00 1.00 772 SER A N 18
ATOM 17758 C CA . SER A 1 64 ? -1.346 3.957 10.402 1.00 1.00 772 SER A CA 18
ATOM 17759 C C . SER A 1 64 ? -0.687 5.241 10.902 1.00 1.00 772 SER A C 18
ATOM 17760 O O . SER A 1 64 ? -0.636 6.234 10.174 1.00 1.00 772 SER A O 18
ATOM 17768 N N . GLY A 1 65 ? -0.201 5.244 12.139 1.00 1.00 773 GLY A N 18
ATOM 17769 C CA . GLY A 1 65 ? 0.371 6.422 12.774 1.00 1.00 773 GLY A CA 18
ATOM 17770 C C . GLY A 1 65 ? -0.627 7.027 13.749 1.00 1.00 773 GLY A C 18
ATOM 17771 O O . GLY A 1 65 ? -1.675 6.431 14.019 1.00 1.00 773 GLY A O 18
ATOM 17775 N N . GLU A 1 66 ? -0.306 8.196 14.302 1.00 1.00 774 GLU A N 18
ATOM 17776 C CA . GLU A 1 66 ? -1.115 8.835 15.336 1.00 1.00 774 GLU A CA 18
ATOM 17777 C C . GLU A 1 66 ? -1.537 10.250 14.941 1.00 1.00 774 GLU A C 18
ATOM 17778 O O . GLU A 1 66 ? -2.712 10.470 14.652 1.00 1.00 774 GLU A O 18
ATOM 17790 N N . GLY A 1 67 ? -0.601 11.193 14.831 1.00 1.00 775 GLY A N 18
ATOM 17791 C CA . GLY A 1 67 ? -0.888 12.599 14.578 1.00 1.00 775 GLY A CA 18
ATOM 17792 C C . GLY A 1 67 ? -0.170 13.053 13.327 1.00 1.00 775 GLY A C 18
ATOM 17793 O O . GLY A 1 67 ? -0.452 12.530 12.246 1.00 1.00 775 GLY A O 18
ATOM 17797 N N . LYS A 1 68 ? 0.819 13.940 13.464 1.00 1.00 776 LYS A N 18
ATOM 17798 C CA . LYS A 1 68 ? 1.612 14.425 12.331 1.00 1.00 776 LYS A CA 18
ATOM 17799 C C . LYS A 1 68 ? 2.666 13.391 11.913 1.00 1.00 776 LYS A C 18
ATOM 17800 O O . LYS A 1 68 ? 3.626 13.733 11.223 1.00 1.00 776 LYS A O 18
ATOM 17818 N N . ARG A 1 69 ? 2.459 12.113 12.236 1.00 1.00 777 ARG A N 18
ATOM 17819 C CA . ARG A 1 69 ? 3.277 10.968 11.850 1.00 1.00 777 ARG A CA 18
ATOM 17820 C C . ARG A 1 69 ? 2.342 9.883 11.330 1.00 1.00 777 ARG A C 18
ATOM 17821 O O . ARG A 1 69 ? 2.446 8.720 11.710 1.00 1.00 777 ARG A O 18
ATOM 17842 N N . ARG A 1 70 ? 1.366 10.277 10.511 1.00 1.00 778 ARG A N 18
ATOM 17843 C CA . ARG A 1 70 ? 0.464 9.344 9.855 1.00 1.00 778 ARG A CA 18
ATOM 17844 C C . ARG A 1 70 ? 1.189 8.746 8.653 1.00 1.00 778 ARG A C 18
ATOM 17845 O O . ARG A 1 70 ? 2.181 9.313 8.202 1.00 1.00 778 ARG A O 18
ATOM 17866 N N . PHE A 1 71 ? 0.760 7.582 8.180 1.00 1.00 779 PHE A N 18
ATOM 17867 C CA . PHE A 1 71 ? 1.230 6.897 6.986 1.00 1.00 779 PHE A CA 18
ATOM 17868 C C . PHE A 1 71 ? 0.126 5.944 6.501 1.00 1.00 779 PHE A C 18
ATOM 17869 O O . PHE A 1 71 ? -0.979 5.929 7.049 1.00 1.00 779 PHE A O 18
ATOM 17886 N N . ILE A 1 72 ? 0.422 5.162 5.467 1.00 1.00 780 ILE A N 18
ATOM 17887 C CA . ILE A 1 72 ? -0.379 4.098 4.869 1.00 1.00 780 ILE A CA 18
ATOM 17888 C C . ILE A 1 72 ? 0.384 2.791 5.024 1.00 1.00 780 ILE A C 18
ATOM 17889 O O . ILE A 1 72 ? 1.605 2.758 4.912 1.00 1.00 780 ILE A O 18
ATOM 17905 N N . THR A 1 73 ? -0.332 1.714 5.299 1.00 1.00 781 THR A N 18
ATOM 17906 C CA . THR A 1 73 ? 0.205 0.386 5.465 1.00 1.00 781 THR A CA 18
ATOM 17907 C C . THR A 1 73 ? -0.615 -0.552 4.602 1.00 1.00 781 THR A C 18
ATOM 17908 O O . THR A 1 73 ? -1.821 -0.363 4.411 1.00 1.00 781 THR A O 18
ATOM 17919 N N . VAL A 1 74 ? 0.048 -1.576 4.088 1.00 1.00 782 VAL A N 18
ATOM 17920 C CA . VAL A 1 74 ? -0.591 -2.634 3.344 1.00 1.00 782 VAL A CA 18
ATOM 17921 C C . VAL A 1 74 ? 0.042 -3.936 3.839 1.00 1.00 782 VAL A C 18
ATOM 17922 O O . VAL A 1 74 ? 1.261 -3.985 4.022 1.00 1.00 782 VAL A O 18
ATOM 17935 N N . SER A 1 75 ? -0.763 -4.974 4.058 1.00 1.00 783 SER A N 18
ATOM 17936 C CA . SER A 1 75 ? -0.318 -6.247 4.629 1.00 1.00 783 SER A CA 18
ATOM 17937 C C . SER A 1 75 ? -0.700 -7.412 3.724 1.00 1.00 783 SER A C 18
ATOM 17938 O O . SER A 1 75 ? -1.747 -7.393 3.086 1.00 1.00 783 SER A O 18
ATOM 17946 N N . LYS A 1 76 ? 0.144 -8.435 3.675 1.00 1.00 784 LYS A N 18
ATOM 17947 C CA . LYS A 1 76 ? 0.051 -9.604 2.806 1.00 1.00 784 LYS A CA 18
ATOM 17948 C C . LYS A 1 76 ? -0.763 -10.724 3.409 1.00 1.00 784 LYS A C 18
ATOM 17949 O O . LYS A 1 76 ? -0.337 -11.277 4.427 1.00 1.00 784 LYS A O 18
ATOM 17967 N N . ARG A 1 77 ? -1.915 -11.068 2.813 1.00 1.00 785 ARG A N 18
ATOM 17968 C CA . ARG A 1 77 ? -2.616 -12.235 3.332 1.00 1.00 785 ARG A CA 18
ATOM 17969 C C . ARG A 1 77 ? -1.799 -13.415 2.790 1.00 1.00 785 ARG A C 18
ATOM 17970 O O . ARG A 1 77 ? -1.768 -13.593 1.569 1.00 1.00 785 ARG A O 18
ATOM 17991 N N . ALA A 1 78 ? -1.132 -14.179 3.654 1.00 1.00 786 ALA A N 18
ATOM 17992 C CA . ALA A 1 78 ? -0.359 -15.347 3.259 1.00 1.00 786 ALA A CA 18
ATOM 17993 C C . ALA A 1 78 ? -1.287 -16.457 2.785 1.00 1.00 786 ALA A C 18
ATOM 17994 O O . ALA A 1 78 ? -2.358 -16.645 3.406 1.00 1.00 786 ALA A O 18
ATOM 18001 N N . GLY A 1 17 ? -2.977 4.995 -13.008 1.00 1.00 725 GLY A N 19
ATOM 18002 C CA . GLY A 1 17 ? -2.393 4.137 -11.972 1.00 1.00 725 GLY A CA 19
ATOM 18003 C C . GLY A 1 17 ? -0.884 4.202 -12.008 1.00 1.00 725 GLY A C 19
ATOM 18004 O O . GLY A 1 17 ? -0.271 3.581 -12.878 1.00 1.00 725 GLY A O 19
ATOM 18008 N N . VAL A 1 18 ? -0.279 4.899 -11.040 1.00 1.00 726 VAL A N 19
ATOM 18009 C CA . VAL A 1 18 ? 1.169 5.046 -10.915 1.00 1.00 726 VAL A CA 19
ATOM 18010 C C . VAL A 1 18 ? 1.831 3.667 -10.964 1.00 1.00 726 VAL A C 19
ATOM 18011 O O . VAL A 1 18 ? 1.589 2.812 -10.103 1.00 1.00 726 VAL A O 19
ATOM 18024 N N . ASP A 1 19 ? 2.639 3.442 -12.001 1.00 1.00 727 ASP A N 19
ATOM 18025 C CA . ASP A 1 19 ? 3.304 2.165 -12.231 1.00 1.00 727 ASP A CA 19
ATOM 18026 C C . ASP A 1 19 ? 4.323 1.858 -11.137 1.00 1.00 727 ASP A C 19
ATOM 18027 O O . ASP A 1 19 ? 4.444 0.704 -10.737 1.00 1.00 727 ASP A O 19
ATOM 18036 N N . HIS A 1 20 ? 5.008 2.886 -10.625 1.00 1.00 728 HIS A N 19
ATOM 18037 C CA . HIS A 1 20 ? 6.065 2.770 -9.623 1.00 1.00 728 HIS A CA 19
ATOM 18038 C C . HIS A 1 20 ? 5.523 2.136 -8.340 1.00 1.00 728 HIS A C 19
ATOM 18039 O O . HIS A 1 20 ? 6.071 1.156 -7.838 1.00 1.00 728 HIS A O 19
ATOM 18053 N N . PHE A 1 21 ? 4.410 2.670 -7.822 1.00 1.00 729 PHE A N 19
ATOM 18054 C CA . PHE A 1 21 ? 3.776 2.099 -6.645 1.00 1.00 729 PHE A CA 19
ATOM 18055 C C . PHE A 1 21 ? 3.376 0.674 -6.939 1.00 1.00 729 PHE A C 19
ATOM 18056 O O . PHE A 1 21 ? 3.675 -0.199 -6.129 1.00 1.00 729 PHE A O 19
ATOM 18073 N N . ARG A 1 22 ? 2.728 0.418 -8.084 1.00 1.00 730 ARG A N 19
ATOM 18074 C CA . ARG A 1 22 ? 2.343 -0.947 -8.386 1.00 1.00 730 ARG A CA 19
ATOM 18075 C C . ARG A 1 22 ? 3.563 -1.848 -8.446 1.00 1.00 730 ARG A C 19
ATOM 18076 O O . ARG A 1 22 ? 3.456 -2.956 -7.961 1.00 1.00 730 ARG A O 19
ATOM 18097 N N . ALA A 1 23 ? 4.715 -1.397 -8.933 1.00 1.00 731 ALA A N 19
ATOM 18098 C CA . ALA A 1 23 ? 5.919 -2.206 -8.934 1.00 1.00 731 ALA A CA 19
ATOM 18099 C C . ALA A 1 23 ? 6.328 -2.568 -7.513 1.00 1.00 731 ALA A C 19
ATOM 18100 O O . ALA A 1 23 ? 6.632 -3.731 -7.251 1.00 1.00 731 ALA A O 19
ATOM 18107 N N . MET A 1 24 ? 6.286 -1.613 -6.580 1.00 1.00 732 MET A N 19
ATOM 18108 C CA . MET A 1 24 ? 6.561 -1.928 -5.186 1.00 1.00 732 MET A CA 19
ATOM 18109 C C . MET A 1 24 ? 5.582 -2.971 -4.657 1.00 1.00 732 MET A C 19
ATOM 18110 O O . MET A 1 24 ? 6.002 -3.922 -3.993 1.00 1.00 732 MET A O 19
ATOM 18124 N N . ILE A 1 25 ? 4.287 -2.789 -4.927 1.00 1.00 733 ILE A N 19
ATOM 18125 C CA . ILE A 1 25 ? 3.258 -3.711 -4.457 1.00 1.00 733 ILE A CA 19
ATOM 18126 C C . ILE A 1 25 ? 3.422 -5.085 -5.119 1.00 1.00 733 ILE A C 19
ATOM 18127 O O . ILE A 1 25 ? 3.238 -6.105 -4.463 1.00 1.00 733 ILE A O 19
ATOM 18143 N N . VAL A 1 26 ? 3.793 -5.139 -6.391 1.00 1.00 734 VAL A N 19
ATOM 18144 C CA . VAL A 1 26 ? 4.004 -6.379 -7.121 1.00 1.00 734 VAL A CA 19
ATOM 18145 C C . VAL A 1 26 ? 5.207 -7.119 -6.539 1.00 1.00 734 VAL A C 19
ATOM 18146 O O . VAL A 1 26 ? 5.147 -8.344 -6.393 1.00 1.00 734 VAL A O 19
ATOM 18159 N N . GLU A 1 27 ? 6.273 -6.410 -6.154 1.00 1.00 735 GLU A N 19
ATOM 18160 C CA . GLU A 1 27 ? 7.403 -7.039 -5.493 1.00 1.00 735 GLU A CA 19
ATOM 18161 C C . GLU A 1 27 ? 6.954 -7.547 -4.115 1.00 1.00 735 GLU A C 19
ATOM 18162 O O . GLU A 1 27 ? 7.290 -8.663 -3.722 1.00 1.00 735 GLU A O 19
ATOM 18174 N N . PHE A 1 28 ? 6.158 -6.752 -3.397 1.00 1.00 736 PHE A N 19
ATOM 18175 C CA . PHE A 1 28 ? 5.623 -7.082 -2.084 1.00 1.00 736 PHE A CA 19
ATOM 18176 C C . PHE A 1 28 ? 4.747 -8.333 -2.157 1.00 1.00 736 PHE A C 19
ATOM 18177 O O . PHE A 1 28 ? 4.841 -9.188 -1.282 1.00 1.00 736 PHE A O 19
ATOM 18194 N N . MET A 1 29 ? 3.923 -8.464 -3.197 1.00 1.00 737 MET A N 19
ATOM 18195 C CA . MET A 1 29 ? 3.106 -9.634 -3.483 1.00 1.00 737 MET A CA 19
ATOM 18196 C C . MET A 1 29 ? 4.002 -10.838 -3.741 1.00 1.00 737 MET A C 19
ATOM 18197 O O . MET A 1 29 ? 3.785 -11.899 -3.158 1.00 1.00 737 MET A O 19
ATOM 18211 N N . ALA A 1 30 ? 5.011 -10.683 -4.600 1.00 1.00 738 ALA A N 19
ATOM 18212 C CA . ALA A 1 30 ? 5.890 -11.774 -4.982 1.00 1.00 738 ALA A CA 19
ATOM 18213 C C . ALA A 1 30 ? 6.675 -12.297 -3.773 1.00 1.00 738 ALA A C 19
ATOM 18214 O O . ALA A 1 30 ? 6.827 -13.507 -3.600 1.00 1.00 738 ALA A O 19
ATOM 18221 N N . SER A 1 31 ? 7.182 -11.383 -2.947 1.00 1.00 739 SER A N 19
ATOM 18222 C CA . SER A 1 31 ? 7.993 -11.668 -1.775 1.00 1.00 739 SER A CA 19
ATOM 18223 C C . SER A 1 31 ? 7.132 -12.100 -0.575 1.00 1.00 739 SER A C 19
ATOM 18224 O O . SER A 1 31 ? 7.589 -12.884 0.255 1.00 1.00 739 SER A O 19
ATOM 18232 N N . LYS A 1 32 ? 5.902 -11.584 -0.461 1.00 1.00 740 LYS A N 19
ATOM 18233 C CA . LYS A 1 32 ? 4.948 -11.788 0.635 1.00 1.00 740 LYS A CA 19
ATOM 18234 C C . LYS A 1 32 ? 5.604 -11.707 2.007 1.00 1.00 740 LYS A C 19
ATOM 18235 O O . LYS A 1 32 ? 5.437 -12.605 2.826 1.00 1.00 740 LYS A O 19
ATOM 18253 N N . LYS A 1 33 ? 6.358 -10.627 2.254 1.00 1.00 741 LYS A N 19
ATOM 18254 C CA . LYS A 1 33 ? 7.101 -10.412 3.484 1.00 1.00 741 LYS A CA 19
ATOM 18255 C C . LYS A 1 33 ? 6.180 -10.402 4.701 1.00 1.00 741 LYS A C 19
ATOM 18256 O O . LYS A 1 33 ? 6.063 -11.428 5.358 1.00 1.00 741 LYS A O 19
ATOM 18274 N N . MET A 1 34 ? 5.523 -9.274 4.981 1.00 1.00 742 MET A N 19
ATOM 18275 C CA . MET A 1 34 ? 4.519 -9.085 6.030 1.00 1.00 742 MET A CA 19
ATOM 18276 C C . MET A 1 34 ? 3.717 -7.835 5.680 1.00 1.00 742 MET A C 19
ATOM 18277 O O . MET A 1 34 ? 2.545 -7.933 5.323 1.00 1.00 742 MET A O 19
ATOM 18291 N N . GLN A 1 35 ? 4.366 -6.666 5.708 1.00 1.00 743 GLN A N 19
ATOM 18292 C CA . GLN A 1 35 ? 3.745 -5.364 5.497 1.00 1.00 743 GLN A CA 19
ATOM 18293 C C . GLN A 1 35 ? 4.656 -4.448 4.685 1.00 1.00 743 GLN A C 19
ATOM 18294 O O . GLN A 1 35 ? 5.862 -4.695 4.596 1.00 1.00 743 GLN A O 19
ATOM 18308 N N . LEU A 1 36 ? 4.096 -3.377 4.133 1.00 1.00 744 LEU A N 19
ATOM 18309 C CA . LEU A 1 36 ? 4.807 -2.333 3.429 1.00 1.00 744 LEU A CA 19
ATOM 18310 C C . LEU A 1 36 ? 4.102 -1.048 3.843 1.00 1.00 744 LEU A C 19
ATOM 18311 O O . LEU A 1 36 ? 2.881 -0.925 3.708 1.00 1.00 744 LEU A O 19
ATOM 18327 N N . GLU A 1 37 ? 4.859 -0.125 4.418 1.00 1.00 745 GLU A N 19
ATOM 18328 C CA . GLU A 1 37 ? 4.413 1.157 4.885 1.00 1.00 745 GLU A CA 19
ATOM 18329 C C . GLU A 1 37 ? 4.766 2.170 3.790 1.00 1.00 745 GLU A C 19
ATOM 18330 O O . GLU A 1 37 ? 5.948 2.412 3.529 1.00 1.00 745 GLU A O 19
ATOM 18342 N N . PHE A 1 38 ? 3.753 2.756 3.153 1.00 1.00 746 PHE A N 19
ATOM 18343 C CA . PHE A 1 38 ? 3.819 3.801 2.130 1.00 1.00 746 PHE A CA 19
ATOM 18344 C C . PHE A 1 38 ? 3.685 5.157 2.883 1.00 1.00 746 PHE A C 19
ATOM 18345 O O . PHE A 1 38 ? 2.884 5.253 3.817 1.00 1.00 746 PHE A O 19
ATOM 18362 N N . PRO A 1 39 ? 4.421 6.218 2.490 1.00 1.00 747 PRO A N 19
ATOM 18363 C CA . PRO A 1 39 ? 4.479 7.509 3.195 1.00 1.00 747 PRO A CA 19
ATOM 18364 C C . PRO A 1 39 ? 3.239 8.427 3.196 1.00 1.00 747 PRO A C 19
ATOM 18365 O O . PRO A 1 39 ? 2.304 8.245 2.416 1.00 1.00 747 PRO A O 19
ATOM 18376 N N . PRO A 1 40 ? 3.245 9.490 4.032 1.00 1.00 748 PRO A N 19
ATOM 18377 C CA . PRO A 1 40 ? 2.193 10.511 4.060 1.00 1.00 748 PRO A CA 19
ATOM 18378 C C . PRO A 1 40 ? 2.139 11.359 2.786 1.00 1.00 748 PRO A C 19
ATOM 18379 O O . PRO A 1 40 ? 1.091 11.936 2.489 1.00 1.00 748 PRO A O 19
ATOM 18390 N N . SER A 1 41 ? 3.251 11.461 2.055 1.00 1.00 749 SER A N 19
ATOM 18391 C CA . SER A 1 41 ? 3.448 12.298 0.876 1.00 1.00 749 SER A CA 19
ATOM 18392 C C . SER A 1 41 ? 2.443 12.045 -0.254 1.00 1.00 749 SER A C 19
ATOM 18393 O O . SER A 1 41 ? 2.247 12.904 -1.119 1.00 1.00 749 SER A O 19
ATOM 18401 N N . LEU A 1 42 ? 1.793 10.887 -0.246 1.00 1.00 750 LEU A N 19
ATOM 18402 C CA . LEU A 1 42 ? 0.742 10.522 -1.178 1.00 1.00 750 LEU A CA 19
ATOM 18403 C C . LEU A 1 42 ? -0.421 11.493 -1.018 1.00 1.00 750 LEU A C 19
ATOM 18404 O O . LEU A 1 42 ? -0.900 11.701 0.094 1.00 1.00 750 LEU A O 19
ATOM 18420 N N . ASN A 1 43 ? -0.859 12.115 -2.118 1.00 1.00 751 ASN A N 19
ATOM 18421 C CA . ASN A 1 43 ? -1.881 13.150 -2.051 1.00 1.00 751 ASN A CA 19
ATOM 18422 C C . ASN A 1 43 ? -3.278 12.550 -1.949 1.00 1.00 751 ASN A C 19
ATOM 18423 O O . ASN A 1 43 ? -3.913 12.604 -0.894 1.00 1.00 751 ASN A O 19
ATOM 18434 N N . SER A 1 44 ? -3.792 11.959 -3.026 1.00 1.00 752 SER A N 19
ATOM 18435 C CA . SER A 1 44 ? -5.099 11.308 -3.020 1.00 1.00 752 SER A CA 19
ATOM 18436 C C . SER A 1 44 ? -5.085 10.106 -3.957 1.00 1.00 752 SER A C 19
ATOM 18437 O O . SER A 1 44 ? -5.117 8.981 -3.457 1.00 1.00 752 SER A O 19
ATOM 18445 N N . HIS A 1 45 ? -4.938 10.317 -5.275 1.00 1.00 753 HIS A N 19
ATOM 18446 C CA . HIS A 1 45 ? -4.880 9.230 -6.259 1.00 1.00 753 HIS A CA 19
ATOM 18447 C C . HIS A 1 45 ? -3.822 8.196 -5.886 1.00 1.00 753 HIS A C 19
ATOM 18448 O O . HIS A 1 45 ? -3.977 7.018 -6.191 1.00 1.00 753 HIS A O 19
ATOM 18462 N N . ASP A 1 46 ? -2.718 8.619 -5.276 1.00 1.00 754 ASP A N 19
ATOM 18463 C CA . ASP A 1 46 ? -1.592 7.784 -4.932 1.00 1.00 754 ASP A CA 19
ATOM 18464 C C . ASP A 1 46 ? -2.031 6.743 -3.900 1.00 1.00 754 ASP A C 19
ATOM 18465 O O . ASP A 1 46 ? -1.861 5.541 -4.094 1.00 1.00 754 ASP A O 19
ATOM 18474 N N . ARG A 1 47 ? -2.623 7.222 -2.799 1.00 1.00 755 ARG A N 19
ATOM 18475 C CA . ARG A 1 47 ? -3.110 6.423 -1.682 1.00 1.00 755 ARG A CA 19
ATOM 18476 C C . ARG A 1 47 ? -4.263 5.553 -2.162 1.00 1.00 755 ARG A C 19
ATOM 18477 O O . ARG A 1 47 ? -4.277 4.357 -1.887 1.00 1.00 755 ARG A O 19
ATOM 18498 N N . LEU A 1 48 ? -5.208 6.147 -2.897 1.00 1.00 756 LEU A N 19
ATOM 18499 C CA . LEU A 1 48 ? -6.317 5.446 -3.530 1.00 1.00 756 LEU A CA 19
ATOM 18500 C C . LEU A 1 48 ? -5.768 4.279 -4.349 1.00 1.00 756 LEU A C 19
ATOM 18501 O O . LEU A 1 48 ? -6.247 3.162 -4.197 1.00 1.00 756 LEU A O 19
ATOM 18517 N N . ARG A 1 49 ? -4.745 4.492 -5.179 1.00 1.00 757 ARG A N 19
ATOM 18518 C CA . ARG A 1 49 ? -4.180 3.408 -5.968 1.00 1.00 757 ARG A CA 19
ATOM 18519 C C . ARG A 1 49 ? -3.589 2.326 -5.078 1.00 1.00 757 ARG A C 19
ATOM 18520 O O . ARG A 1 49 ? -3.871 1.161 -5.329 1.00 1.00 757 ARG A O 19
ATOM 18541 N N . VAL A 1 50 ? -2.802 2.673 -4.059 1.00 1.00 758 VAL A N 19
ATOM 18542 C CA . VAL A 1 50 ? -2.260 1.676 -3.129 1.00 1.00 758 VAL A CA 19
ATOM 18543 C C . VAL A 1 50 ? -3.403 0.806 -2.580 1.00 1.00 758 VAL A C 19
ATOM 18544 O O . VAL A 1 50 ? -3.313 -0.423 -2.650 1.00 1.00 758 VAL A O 19
ATOM 18557 N N . HIS A 1 51 ? -4.484 1.432 -2.091 1.00 1.00 759 HIS A N 19
ATOM 18558 C CA . HIS A 1 51 ? -5.675 0.733 -1.621 1.00 1.00 759 HIS A CA 19
ATOM 18559 C C . HIS A 1 51 ? -6.225 -0.196 -2.703 1.00 1.00 759 HIS A C 19
ATOM 18560 O O . HIS A 1 51 ? -6.426 -1.372 -2.440 1.00 1.00 759 HIS A O 19
ATOM 18574 N N . GLN A 1 52 ? -6.477 0.313 -3.908 1.00 1.00 760 GLN A N 19
ATOM 18575 C CA . GLN A 1 52 ? -7.090 -0.414 -5.009 1.00 1.00 760 GLN A CA 19
ATOM 18576 C C . GLN A 1 52 ? -6.292 -1.655 -5.403 1.00 1.00 760 GLN A C 19
ATOM 18577 O O . GLN A 1 52 ? -6.880 -2.720 -5.577 1.00 1.00 760 GLN A O 19
ATOM 18591 N N . ILE A 1 53 ? -4.979 -1.542 -5.629 1.00 1.00 761 ILE A N 19
ATOM 18592 C CA . ILE A 1 53 ? -4.111 -2.672 -5.902 1.00 1.00 761 ILE A CA 19
ATOM 18593 C C . ILE A 1 53 ? -4.276 -3.685 -4.766 1.00 1.00 761 ILE A C 19
ATOM 18594 O O . ILE A 1 53 ? -4.560 -4.858 -5.009 1.00 1.00 761 ILE A O 19
ATOM 18610 N N . ALA A 1 54 ? -4.141 -3.231 -3.519 1.00 1.00 762 ALA A N 19
ATOM 18611 C CA . ALA A 1 54 ? -4.277 -4.096 -2.363 1.00 1.00 762 ALA A CA 19
ATOM 18612 C C . ALA A 1 54 ? -5.631 -4.811 -2.310 1.00 1.00 762 ALA A C 19
ATOM 18613 O O . ALA A 1 54 ? -5.678 -5.997 -1.973 1.00 1.00 762 ALA A O 19
ATOM 18620 N N . GLU A 1 55 ? -6.712 -4.112 -2.647 1.00 1.00 763 GLU A N 19
ATOM 18621 C CA . GLU A 1 55 ? -8.064 -4.637 -2.615 1.00 1.00 763 GLU A CA 19
ATOM 18622 C C . GLU A 1 55 ? -8.338 -5.571 -3.798 1.00 1.00 763 GLU A C 19
ATOM 18623 O O . GLU A 1 55 ? -9.253 -6.391 -3.734 1.00 1.00 763 GLU A O 19
ATOM 18635 N N . GLU A 1 56 ? -7.610 -5.440 -4.905 1.00 1.00 764 GLU A N 19
ATOM 18636 C CA . GLU A 1 56 ? -7.685 -6.301 -6.056 1.00 1.00 764 GLU A CA 19
ATOM 18637 C C . GLU A 1 56 ? -6.977 -7.629 -5.779 1.00 1.00 764 GLU A C 19
ATOM 18638 O O . GLU A 1 56 ? -7.471 -8.682 -6.187 1.00 1.00 764 GLU A O 19
ATOM 18650 N N . HIS A 1 57 ? -5.820 -7.590 -5.114 1.00 1.00 765 HIS A N 19
ATOM 18651 C CA . HIS A 1 57 ? -5.061 -8.740 -4.668 1.00 1.00 765 HIS A CA 19
ATOM 18652 C C . HIS A 1 57 ? -5.681 -9.208 -3.347 1.00 1.00 765 HIS A C 19
ATOM 18653 O O . HIS A 1 57 ? -6.899 -9.177 -3.154 1.00 1.00 765 HIS A O 19
ATOM 18667 N N . GLY A 1 58 ? -4.861 -9.754 -2.464 1.00 1.00 766 GLY A N 19
ATOM 18668 C CA . GLY A 1 58 ? -5.197 -10.177 -1.133 1.00 1.00 766 GLY A CA 19
ATOM 18669 C C . GLY A 1 58 ? -4.334 -9.439 -0.126 1.00 1.00 766 GLY A C 19
ATOM 18670 O O . GLY A 1 58 ? -3.494 -10.064 0.533 1.00 1.00 766 GLY A O 19
ATOM 18674 N N . LEU A 1 59 ? -4.515 -8.114 -0.019 1.00 1.00 767 LEU A N 19
ATOM 18675 C CA . LEU A 1 59 ? -3.784 -7.318 0.954 1.00 1.00 767 LEU A CA 19
ATOM 18676 C C . LEU A 1 59 ? -4.737 -6.538 1.848 1.00 1.00 767 LEU A C 19
ATOM 18677 O O . LEU A 1 59 ? -5.737 -5.992 1.372 1.00 1.00 767 LEU A O 19
ATOM 18693 N N . ARG A 1 60 ? -4.416 -6.446 3.139 1.00 1.00 768 ARG A N 19
ATOM 18694 C CA . ARG A 1 60 ? -5.174 -5.628 4.084 1.00 1.00 768 ARG A CA 19
ATOM 18695 C C . ARG A 1 60 ? -4.559 -4.240 3.960 1.00 1.00 768 ARG A C 19
ATOM 18696 O O . ARG A 1 60 ? -3.419 -4.057 4.386 1.00 1.00 768 ARG A O 19
ATOM 18717 N N . HIS A 1 61 ? -5.258 -3.277 3.369 1.00 1.00 769 HIS A N 19
ATOM 18718 C CA . HIS A 1 61 ? -4.795 -1.897 3.229 1.00 1.00 769 HIS A CA 19
ATOM 18719 C C . HIS A 1 61 ? -5.459 -1.089 4.332 1.00 1.00 769 HIS A C 19
ATOM 18720 O O . HIS A 1 61 ? -6.669 -1.209 4.521 1.00 1.00 769 HIS A O 19
ATOM 18734 N N . ASP A 1 62 ? -4.728 -0.247 5.046 1.00 1.00 770 ASP A N 19
ATOM 18735 C CA . ASP A 1 62 ? -5.311 0.650 6.048 1.00 1.00 770 ASP A CA 19
ATOM 18736 C C . ASP A 1 62 ? -4.417 1.866 6.225 1.00 1.00 770 ASP A C 19
ATOM 18737 O O . ASP A 1 62 ? -3.223 1.772 5.954 1.00 1.00 770 ASP A O 19
ATOM 18746 N N . SER A 1 63 ? -4.941 2.994 6.699 1.00 1.00 771 SER A N 19
ATOM 18747 C CA . SER A 1 63 ? -4.077 4.129 6.994 1.00 1.00 771 SER A CA 19
ATOM 18748 C C . SER A 1 63 ? -3.738 3.971 8.465 1.00 1.00 771 SER A C 19
ATOM 18749 O O . SER A 1 63 ? -4.545 3.474 9.253 1.00 1.00 771 SER A O 19
ATOM 18757 N N . SER A 1 64 ? -2.572 4.448 8.851 1.00 1.00 772 SER A N 19
ATOM 18758 C CA . SER A 1 64 ? -2.022 4.280 10.185 1.00 1.00 772 SER A CA 19
ATOM 18759 C C . SER A 1 64 ? -1.255 5.523 10.618 1.00 1.00 772 SER A C 19
ATOM 18760 O O . SER A 1 64 ? -1.028 6.435 9.824 1.00 1.00 772 SER A O 19
ATOM 18768 N N . GLY A 1 65 ? -0.937 5.603 11.905 1.00 1.00 773 GLY A N 19
ATOM 18769 C CA . GLY A 1 65 ? -0.165 6.659 12.531 1.00 1.00 773 GLY A CA 19
ATOM 18770 C C . GLY A 1 65 ? -1.055 7.339 13.544 1.00 1.00 773 GLY A C 19
ATOM 18771 O O . GLY A 1 65 ? -2.219 7.624 13.272 1.00 1.00 773 GLY A O 19
ATOM 18775 N N . GLU A 1 66 ? -0.493 7.595 14.713 1.00 1.00 774 GLU A N 19
ATOM 18776 C CA . GLU A 1 66 ? -1.201 8.145 15.858 1.00 1.00 774 GLU A CA 19
ATOM 18777 C C . GLU A 1 66 ? -1.134 9.672 15.814 1.00 1.00 774 GLU A C 19
ATOM 18778 O O . GLU A 1 66 ? -2.161 10.350 15.729 1.00 1.00 774 GLU A O 19
ATOM 18790 N N . GLY A 1 67 ? 0.077 10.221 15.867 1.00 1.00 775 GLY A N 19
ATOM 18791 C CA . GLY A 1 67 ? 0.352 11.644 15.826 1.00 1.00 775 GLY A CA 19
ATOM 18792 C C . GLY A 1 67 ? 0.273 12.171 14.399 1.00 1.00 775 GLY A C 19
ATOM 18793 O O . GLY A 1 67 ? -0.361 11.582 13.518 1.00 1.00 775 GLY A O 19
ATOM 18797 N N . LYS A 1 68 ? 0.929 13.302 14.161 1.00 1.00 776 LYS A N 19
ATOM 18798 C CA . LYS A 1 68 ? 0.943 14.047 12.907 1.00 1.00 776 LYS A CA 19
ATOM 18799 C C . LYS A 1 68 ? 1.813 13.376 11.838 1.00 1.00 776 LYS A C 19
ATOM 18800 O O . LYS A 1 68 ? 2.387 14.047 10.977 1.00 1.00 776 LYS A O 19
ATOM 18818 N N . ARG A 1 69 ? 1.930 12.048 11.855 1.00 1.00 777 ARG A N 19
ATOM 18819 C CA . ARG A 1 69 ? 2.665 11.265 10.871 1.00 1.00 777 ARG A CA 19
ATOM 18820 C C . ARG A 1 69 ? 1.756 10.150 10.383 1.00 1.00 777 ARG A C 19
ATOM 18821 O O . ARG A 1 69 ? 2.004 8.975 10.668 1.00 1.00 777 ARG A O 19
ATOM 18842 N N . ARG A 1 70 ? 0.656 10.523 9.724 1.00 1.00 778 ARG A N 19
ATOM 18843 C CA . ARG A 1 70 ? -0.238 9.550 9.104 1.00 1.00 778 ARG A CA 19
ATOM 18844 C C . ARG A 1 70 ? 0.565 8.837 8.013 1.00 1.00 778 ARG A C 19
ATOM 18845 O O . ARG A 1 70 ? 1.521 9.398 7.485 1.00 1.00 778 ARG A O 19
ATOM 18866 N N . PHE A 1 71 ? 0.181 7.631 7.635 1.00 1.00 779 PHE A N 19
ATOM 18867 C CA . PHE A 1 71 ? 0.775 6.882 6.543 1.00 1.00 779 PHE A CA 19
ATOM 18868 C C . PHE A 1 71 ? -0.264 5.881 6.038 1.00 1.00 779 PHE A C 19
ATOM 18869 O O . PHE A 1 71 ? -1.373 5.804 6.574 1.00 1.00 779 PHE A O 19
ATOM 18886 N N . ILE A 1 72 ? 0.077 5.145 4.989 1.00 1.00 780 ILE A N 19
ATOM 18887 C CA . ILE A 1 72 ? -0.700 4.077 4.377 1.00 1.00 780 ILE A CA 19
ATOM 18888 C C . ILE A 1 72 ? 0.062 2.772 4.541 1.00 1.00 780 ILE A C 19
ATOM 18889 O O . ILE A 1 72 ? 1.225 2.666 4.175 1.00 1.00 780 ILE A O 19
ATOM 18905 N N . THR A 1 73 ? -0.585 1.792 5.142 1.00 1.00 781 THR A N 19
ATOM 18906 C CA . THR A 1 73 ? -0.051 0.481 5.441 1.00 1.00 781 THR A CA 19
ATOM 18907 C C . THR A 1 73 ? -0.768 -0.529 4.561 1.00 1.00 781 THR A C 19
ATOM 18908 O O . THR A 1 73 ? -1.972 -0.414 4.318 1.00 1.00 781 THR A O 19
ATOM 18919 N N . VAL A 1 74 ? -0.043 -1.532 4.089 1.00 1.00 782 VAL A N 19
ATOM 18920 C CA . VAL A 1 74 ? -0.626 -2.631 3.348 1.00 1.00 782 VAL A CA 19
ATOM 18921 C C . VAL A 1 74 ? 0.068 -3.878 3.887 1.00 1.00 782 VAL A C 19
ATOM 18922 O O . VAL A 1 74 ? 1.287 -3.883 4.058 1.00 1.00 782 VAL A O 19
ATOM 18935 N N . SER A 1 75 ? -0.702 -4.916 4.185 1.00 1.00 783 SER A N 19
ATOM 18936 C CA . SER A 1 75 ? -0.222 -6.185 4.721 1.00 1.00 783 SER A CA 19
ATOM 18937 C C . SER A 1 75 ? -0.599 -7.295 3.754 1.00 1.00 783 SER A C 19
ATOM 18938 O O . SER A 1 75 ? -1.553 -7.138 2.994 1.00 1.00 783 SER A O 19
ATOM 18946 N N . LYS A 1 76 ? 0.145 -8.398 3.772 1.00 1.00 784 LYS A N 19
ATOM 18947 C CA . LYS A 1 76 ? -0.022 -9.554 2.899 1.00 1.00 784 LYS A CA 19
ATOM 18948 C C . LYS A 1 76 ? -0.767 -10.719 3.499 1.00 1.00 784 LYS A C 19
ATOM 18949 O O . LYS A 1 76 ? -0.390 -11.174 4.581 1.00 1.00 784 LYS A O 19
ATOM 18967 N N . ARG A 1 77 ? -1.816 -11.204 2.824 1.00 1.00 785 ARG A N 19
ATOM 18968 C CA . ARG A 1 77 ? -2.453 -12.415 3.322 1.00 1.00 785 ARG A CA 19
ATOM 18969 C C . ARG A 1 77 ? -1.450 -13.484 2.872 1.00 1.00 785 ARG A C 19
ATOM 18970 O O . ARG A 1 77 ? -1.229 -13.611 1.666 1.00 1.00 785 ARG A O 19
ATOM 18991 N N . ALA A 1 78 ? -0.774 -14.155 3.807 1.00 1.00 786 ALA A N 19
ATOM 18992 C CA . ALA A 1 78 ? 0.272 -15.118 3.493 1.00 1.00 786 ALA A CA 19
ATOM 18993 C C . ALA A 1 78 ? -0.303 -16.251 2.663 1.00 1.00 786 ALA A C 19
ATOM 18994 O O . ALA A 1 78 ? 0.379 -16.718 1.730 1.00 1.00 786 ALA A O 19
ATOM 19001 N N . GLY A 1 17 ? -2.212 8.649 -11.386 1.00 1.00 725 GLY A N 20
ATOM 19002 C CA . GLY A 1 17 ? -1.726 7.530 -12.197 1.00 1.00 725 GLY A CA 20
ATOM 19003 C C . GLY A 1 17 ? -0.235 7.383 -11.996 1.00 1.00 725 GLY A C 20
ATOM 19004 O O . GLY A 1 17 ? 0.527 8.167 -12.562 1.00 1.00 725 GLY A O 20
ATOM 19008 N N . VAL A 1 18 ? 0.185 6.416 -11.180 1.00 1.00 726 VAL A N 20
ATOM 19009 C CA . VAL A 1 18 ? 1.576 6.022 -10.988 1.00 1.00 726 VAL A CA 20
ATOM 19010 C C . VAL A 1 18 ? 1.607 4.492 -11.024 1.00 1.00 726 VAL A C 20
ATOM 19011 O O . VAL A 1 18 ? 0.642 3.834 -10.618 1.00 1.00 726 VAL A O 20
ATOM 19024 N N . ASP A 1 19 ? 2.710 3.924 -11.503 1.00 1.00 727 ASP A N 20
ATOM 19025 C CA . ASP A 1 19 ? 2.956 2.494 -11.658 1.00 1.00 727 ASP A CA 20
ATOM 19026 C C . ASP A 1 19 ? 4.081 2.021 -10.738 1.00 1.00 727 ASP A C 20
ATOM 19027 O O . ASP A 1 19 ? 4.068 0.862 -10.337 1.00 1.00 727 ASP A O 20
ATOM 19036 N N . HIS A 1 20 ? 4.988 2.911 -10.306 1.00 1.00 728 HIS A N 20
ATOM 19037 C CA . HIS A 1 20 ? 6.081 2.560 -9.392 1.00 1.00 728 HIS A CA 20
ATOM 19038 C C . HIS A 1 20 ? 5.547 1.848 -8.153 1.00 1.00 728 HIS A C 20
ATOM 19039 O O . HIS A 1 20 ? 6.058 0.803 -7.754 1.00 1.00 728 HIS A O 20
ATOM 19053 N N . PHE A 1 21 ? 4.483 2.404 -7.560 1.00 1.00 729 PHE A N 20
ATOM 19054 C CA . PHE A 1 21 ? 3.846 1.795 -6.411 1.00 1.00 729 PHE A CA 20
ATOM 19055 C C . PHE A 1 21 ? 3.347 0.411 -6.768 1.00 1.00 729 PHE A C 20
ATOM 19056 O O . PHE A 1 21 ? 3.568 -0.503 -5.988 1.00 1.00 729 PHE A O 20
ATOM 19073 N N . ARG A 1 22 ? 2.688 0.239 -7.920 1.00 1.00 730 ARG A N 20
ATOM 19074 C CA . ARG A 1 22 ? 2.187 -1.065 -8.314 1.00 1.00 730 ARG A CA 20
ATOM 19075 C C . ARG A 1 22 ? 3.337 -2.049 -8.388 1.00 1.00 730 ARG A C 20
ATOM 19076 O O . ARG A 1 22 ? 3.195 -3.112 -7.806 1.00 1.00 730 ARG A O 20
ATOM 19097 N N . ALA A 1 23 ? 4.457 -1.710 -9.024 1.00 1.00 731 ALA A N 20
ATOM 19098 C CA . ALA A 1 23 ? 5.599 -2.609 -9.051 1.00 1.00 731 ALA A CA 20
ATOM 19099 C C . ALA A 1 23 ? 6.093 -2.926 -7.643 1.00 1.00 731 ALA A C 20
ATOM 19100 O O . ALA A 1 23 ? 6.384 -4.085 -7.372 1.00 1.00 731 ALA A O 20
ATOM 19107 N N . MET A 1 24 ? 6.139 -1.952 -6.728 1.00 1.00 732 MET A N 20
ATOM 19108 C CA . MET A 1 24 ? 6.501 -2.226 -5.343 1.00 1.00 732 MET A CA 20
ATOM 19109 C C . MET A 1 24 ? 5.522 -3.216 -4.710 1.00 1.00 732 MET A C 20
ATOM 19110 O O . MET A 1 24 ? 5.957 -4.157 -4.050 1.00 1.00 732 MET A O 20
ATOM 19124 N N . ILE A 1 25 ? 4.212 -3.024 -4.891 1.00 1.00 733 ILE A N 20
ATOM 19125 C CA . ILE A 1 25 ? 3.217 -3.939 -4.341 1.00 1.00 733 ILE A CA 20
ATOM 19126 C C . ILE A 1 25 ? 3.331 -5.316 -5.001 1.00 1.00 733 ILE A C 20
ATOM 19127 O O . ILE A 1 25 ? 3.219 -6.322 -4.314 1.00 1.00 733 ILE A O 20
ATOM 19143 N N . VAL A 1 26 ? 3.551 -5.389 -6.307 1.00 1.00 734 VAL A N 20
ATOM 19144 C CA . VAL A 1 26 ? 3.695 -6.629 -7.064 1.00 1.00 734 VAL A CA 20
ATOM 19145 C C . VAL A 1 26 ? 4.971 -7.376 -6.638 1.00 1.00 734 VAL A C 20
ATOM 19146 O O . VAL A 1 26 ? 4.991 -8.611 -6.604 1.00 1.00 734 VAL A O 20
ATOM 19159 N N . GLU A 1 27 ? 6.025 -6.652 -6.265 1.00 1.00 735 GLU A N 20
ATOM 19160 C CA . GLU A 1 27 ? 7.251 -7.225 -5.736 1.00 1.00 735 GLU A CA 20
ATOM 19161 C C . GLU A 1 27 ? 6.970 -7.751 -4.325 1.00 1.00 735 GLU A C 20
ATOM 19162 O O . GLU A 1 27 ? 7.295 -8.888 -3.997 1.00 1.00 735 GLU A O 20
ATOM 19174 N N . PHE A 1 28 ? 6.283 -6.955 -3.503 1.00 1.00 736 PHE A N 20
ATOM 19175 C CA . PHE A 1 28 ? 5.839 -7.332 -2.168 1.00 1.00 736 PHE A CA 20
ATOM 19176 C C . PHE A 1 28 ? 4.848 -8.506 -2.218 1.00 1.00 736 PHE A C 20
ATOM 19177 O O . PHE A 1 28 ? 4.766 -9.262 -1.254 1.00 1.00 736 PHE A O 20
ATOM 19194 N N . MET A 1 29 ? 4.123 -8.696 -3.321 1.00 1.00 737 MET A N 20
ATOM 19195 C CA . MET A 1 29 ? 3.226 -9.819 -3.567 1.00 1.00 737 MET A CA 20
ATOM 19196 C C . MET A 1 29 ? 4.044 -11.074 -3.815 1.00 1.00 737 MET A C 20
ATOM 19197 O O . MET A 1 29 ? 3.808 -12.080 -3.146 1.00 1.00 737 MET A O 20
ATOM 19211 N N . ALA A 1 30 ? 5.014 -11.013 -4.730 1.00 1.00 738 ALA A N 20
ATOM 19212 C CA . ALA A 1 30 ? 5.911 -12.125 -5.005 1.00 1.00 738 ALA A CA 20
ATOM 19213 C C . ALA A 1 30 ? 6.654 -12.535 -3.729 1.00 1.00 738 ALA A C 20
ATOM 19214 O O . ALA A 1 30 ? 6.713 -13.717 -3.386 1.00 1.00 738 ALA A O 20
ATOM 19221 N N . SER A 1 31 ? 7.199 -11.551 -3.017 1.00 1.00 739 SER A N 20
ATOM 19222 C CA . SER A 1 31 ? 7.983 -11.716 -1.804 1.00 1.00 739 SER A CA 20
ATOM 19223 C C . SER A 1 31 ? 7.127 -12.195 -0.625 1.00 1.00 739 SER A C 20
ATOM 19224 O O . SER A 1 31 ? 7.555 -13.088 0.110 1.00 1.00 739 SER A O 20
ATOM 19232 N N . LYS A 1 32 ? 5.921 -11.639 -0.457 1.00 1.00 740 LYS A N 20
ATOM 19233 C CA . LYS A 1 32 ? 4.962 -11.850 0.635 1.00 1.00 740 LYS A CA 20
ATOM 19234 C C . LYS A 1 32 ? 5.609 -11.850 2.017 1.00 1.00 740 LYS A C 20
ATOM 19235 O O . LYS A 1 32 ? 5.593 -12.863 2.716 1.00 1.00 740 LYS A O 20
ATOM 19253 N N . LYS A 1 33 ? 6.234 -10.728 2.396 1.00 1.00 741 LYS A N 20
ATOM 19254 C CA . LYS A 1 33 ? 6.955 -10.629 3.654 1.00 1.00 741 LYS A CA 20
ATOM 19255 C C . LYS A 1 33 ? 5.980 -10.611 4.835 1.00 1.00 741 LYS A C 20
ATOM 19256 O O . LYS A 1 33 ? 5.665 -11.683 5.339 1.00 1.00 741 LYS A O 20
ATOM 19274 N N . MET A 1 34 ? 5.385 -9.464 5.177 1.00 1.00 742 MET A N 20
ATOM 19275 C CA . MET A 1 34 ? 4.359 -9.308 6.210 1.00 1.00 742 MET A CA 20
ATOM 19276 C C . MET A 1 34 ? 3.580 -8.020 5.942 1.00 1.00 742 MET A C 20
ATOM 19277 O O . MET A 1 34 ? 2.401 -8.091 5.603 1.00 1.00 742 MET A O 20
ATOM 19291 N N . GLN A 1 35 ? 4.212 -6.847 6.049 1.00 1.00 743 GLN A N 20
ATOM 19292 C CA . GLN A 1 35 ? 3.613 -5.545 5.761 1.00 1.00 743 GLN A CA 20
ATOM 19293 C C . GLN A 1 35 ? 4.615 -4.601 5.080 1.00 1.00 743 GLN A C 20
ATOM 19294 O O . GLN A 1 35 ? 5.826 -4.752 5.239 1.00 1.00 743 GLN A O 20
ATOM 19308 N N . LEU A 1 36 ? 4.107 -3.620 4.338 1.00 1.00 744 LEU A N 20
ATOM 19309 C CA . LEU A 1 36 ? 4.856 -2.582 3.639 1.00 1.00 744 LEU A CA 20
ATOM 19310 C C . LEU A 1 36 ? 4.185 -1.272 4.024 1.00 1.00 744 LEU A C 20
ATOM 19311 O O . LEU A 1 36 ? 2.954 -1.175 3.983 1.00 1.00 744 LEU A O 20
ATOM 19327 N N . GLU A 1 37 ? 4.972 -0.283 4.438 1.00 1.00 745 GLU A N 20
ATOM 19328 C CA . GLU A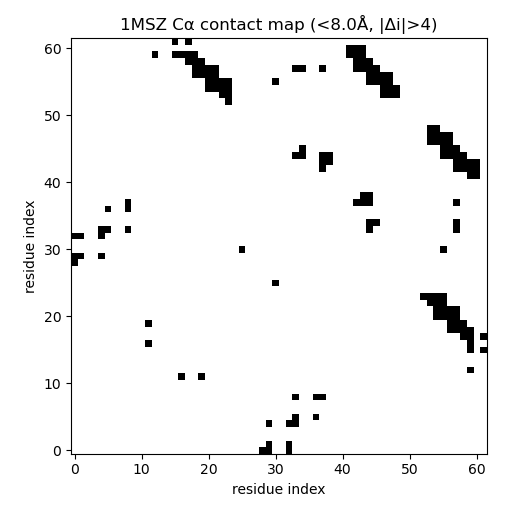 1 37 ? 4.499 1.011 4.844 1.00 1.00 745 GLU A CA 20
ATOM 19329 C C . GLU A 1 37 ? 4.826 2.017 3.736 1.00 1.00 745 GLU A C 20
ATOM 19330 O O . GLU A 1 37 ? 5.993 2.323 3.460 1.00 1.00 745 GLU A O 20
ATOM 19342 N N . PHE A 1 38 ? 3.777 2.534 3.108 1.00 1.00 746 PHE A N 20
ATOM 19343 C CA . PHE A 1 38 ? 3.804 3.581 2.101 1.00 1.00 746 PHE A CA 20
ATOM 19344 C C . PHE A 1 38 ? 3.573 4.934 2.800 1.00 1.00 746 PHE A C 20
ATOM 19345 O O . PHE A 1 38 ? 3.019 4.975 3.905 1.00 1.00 746 PHE A O 20
ATOM 19362 N N . PRO A 1 39 ? 4.002 6.056 2.203 1.00 1.00 747 PRO A N 20
ATOM 19363 C CA . PRO A 1 39 ? 3.917 7.372 2.832 1.00 1.00 747 PRO A CA 20
ATOM 19364 C C . PRO A 1 39 ? 2.496 7.951 2.799 1.00 1.00 747 PRO A C 20
ATOM 19365 O O . PRO A 1 39 ? 1.651 7.461 2.059 1.00 1.00 747 PRO A O 20
ATOM 19376 N N . PRO A 1 40 ? 2.204 9.021 3.559 1.00 1.00 748 PRO A N 20
ATOM 19377 C CA . PRO A 1 40 ? 0.910 9.695 3.488 1.00 1.00 748 PRO A CA 20
ATOM 19378 C C . PRO A 1 40 ? 0.851 10.647 2.285 1.00 1.00 748 PRO A C 20
ATOM 19379 O O . PRO A 1 40 ? -0.210 10.809 1.684 1.00 1.00 748 PRO A O 20
ATOM 19390 N N . SER A 1 41 ? 2.014 11.217 1.945 1.00 1.00 749 SER A N 20
ATOM 19391 C CA . SER A 1 41 ? 2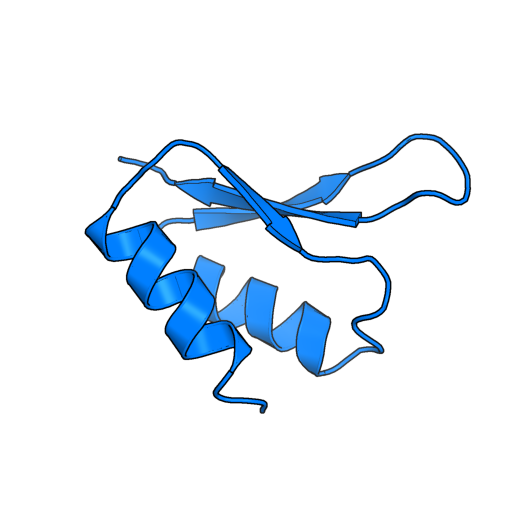.404 12.232 0.977 1.00 1.00 749 SER A CA 20
ATOM 19392 C C . SER A 1 41 ? 1.730 12.228 -0.393 1.00 1.00 749 SER A C 20
ATOM 19393 O O . SER A 1 41 ? 1.848 13.212 -1.126 1.00 1.00 749 SER A O 20
ATOM 19401 N N . LEU A 1 42 ? 1.059 11.147 -0.760 1.00 1.00 750 LEU A N 20
ATOM 19402 C CA . LEU A 1 42 ? 0.359 10.985 -2.019 1.00 1.00 750 LEU A CA 20
ATOM 19403 C C . LEU A 1 42 ? -0.684 12.082 -2.155 1.00 1.00 750 LEU A C 20
ATOM 19404 O O . LEU A 1 42 ? -1.363 12.402 -1.179 1.00 1.00 750 LEU A O 20
ATOM 19420 N N . ASN A 1 43 ? -0.814 12.638 -3.361 1.00 1.00 751 ASN A N 20
ATOM 19421 C CA . ASN A 1 43 ? -1.697 13.775 -3.610 1.00 1.00 751 ASN A CA 20
ATOM 19422 C C . ASN A 1 43 ? -3.136 13.337 -3.378 1.00 1.00 751 ASN A C 20
ATOM 19423 O O . ASN A 1 43 ? -3.759 13.777 -2.412 1.00 1.00 751 ASN A O 20
ATOM 19434 N N . SER A 1 44 ? -3.688 12.502 -4.257 1.00 1.00 752 SER A N 20
ATOM 19435 C CA . SER A 1 44 ? -5.013 11.920 -4.074 1.00 1.00 752 SER A CA 20
ATOM 19436 C C . SER A 1 44 ? -5.049 10.513 -4.672 1.00 1.00 752 SER A C 20
ATOM 19437 O O . SER A 1 44 ? -5.114 9.510 -3.955 1.00 1.00 752 SER A O 20
ATOM 19445 N N . HIS A 1 45 ? -4.914 10.455 -6.000 1.00 1.00 753 HIS A N 20
ATOM 19446 C CA . HIS A 1 45 ? -5.029 9.243 -6.799 1.00 1.00 753 HIS A CA 20
ATOM 19447 C C . HIS A 1 45 ? -4.025 8.180 -6.380 1.00 1.00 753 HIS A C 20
ATOM 19448 O O . HIS A 1 45 ? -4.319 6.996 -6.460 1.00 1.00 753 HIS A O 20
ATOM 19462 N N . ASP A 1 46 ? -2.831 8.573 -5.953 1.00 1.00 754 ASP A N 20
ATOM 19463 C CA . ASP A 1 46 ? -1.745 7.670 -5.635 1.00 1.00 754 ASP A CA 20
ATOM 19464 C C . ASP A 1 46 ? -2.036 6.802 -4.412 1.00 1.00 754 ASP A C 20
ATOM 19465 O O . ASP A 1 46 ? -1.864 5.585 -4.481 1.00 1.00 754 ASP A O 20
ATOM 19474 N N . ARG A 1 47 ? -2.538 7.369 -3.306 1.00 1.00 755 ARG A N 20
ATOM 19475 C CA . ARG A 1 47 ? -2.909 6.534 -2.159 1.00 1.00 755 ARG A CA 20
ATOM 19476 C C . ARG A 1 47 ? -4.118 5.678 -2.514 1.00 1.00 755 ARG A C 20
ATOM 19477 O O . ARG A 1 47 ? -4.160 4.511 -2.135 1.00 1.00 755 ARG A O 20
ATOM 19498 N N . LEU A 1 48 ? -5.100 6.238 -3.226 1.00 1.00 756 LEU A N 20
ATOM 19499 C CA . LEU A 1 48 ? -6.237 5.452 -3.690 1.00 1.00 756 LEU A CA 20
ATOM 19500 C C . LEU A 1 48 ? -5.745 4.257 -4.512 1.00 1.00 756 LEU A C 20
ATOM 19501 O O . LEU A 1 48 ? -6.204 3.142 -4.293 1.00 1.00 756 LEU A O 20
ATOM 19517 N N . ARG A 1 49 ? -4.774 4.458 -5.405 1.00 1.00 757 ARG A N 20
ATOM 19518 C CA . ARG A 1 49 ? -4.158 3.390 -6.179 1.00 1.00 757 ARG A CA 20
ATOM 19519 C C . ARG A 1 49 ? -3.576 2.331 -5.247 1.00 1.00 757 ARG A C 20
ATOM 19520 O O . ARG A 1 49 ? -3.845 1.155 -5.460 1.00 1.00 757 ARG A O 20
ATOM 19541 N N . VAL A 1 50 ? -2.808 2.708 -4.220 1.00 1.00 758 VAL A N 20
ATOM 19542 C CA . VAL A 1 50 ? -2.278 1.742 -3.255 1.00 1.00 758 VAL A CA 20
ATOM 19543 C C . VAL A 1 50 ? -3.420 0.905 -2.656 1.00 1.00 758 VAL A C 20
ATOM 19544 O O . VAL A 1 50 ? -3.308 -0.324 -2.651 1.00 1.00 758 VAL A O 20
ATOM 19557 N N . HIS A 1 51 ? -4.514 1.534 -2.199 1.00 1.00 759 HIS A N 20
ATOM 19558 C CA . HIS A 1 51 ? -5.686 0.816 -1.697 1.00 1.00 759 HIS A CA 20
ATOM 19559 C C . HIS A 1 51 ? -6.217 -0.155 -2.752 1.00 1.00 759 HIS A C 20
ATOM 19560 O O . HIS A 1 51 ? -6.391 -1.325 -2.449 1.00 1.00 759 HIS A O 20
ATOM 19574 N N . GLN A 1 52 ? -6.469 0.305 -3.975 1.00 1.00 760 GLN A N 20
ATOM 19575 C CA . GLN A 1 52 ? -7.064 -0.470 -5.057 1.00 1.00 760 GLN A CA 20
ATOM 19576 C C . GLN A 1 52 ? -6.265 -1.728 -5.391 1.00 1.00 760 GLN A C 20
ATOM 19577 O O . GLN A 1 52 ? -6.836 -2.815 -5.485 1.00 1.00 760 GLN A O 20
ATOM 19591 N N . ILE A 1 53 ? -4.962 -1.595 -5.642 1.00 1.00 761 ILE A N 20
ATOM 19592 C CA . ILE A 1 53 ? -4.032 -2.682 -5.874 1.00 1.00 761 ILE A CA 20
ATOM 19593 C C . ILE A 1 53 ? -4.146 -3.667 -4.709 1.00 1.00 761 ILE A C 20
ATOM 19594 O O . ILE A 1 53 ? -4.388 -4.857 -4.914 1.00 1.00 761 ILE A O 20
ATOM 19610 N N . ALA A 1 54 ? -4.013 -3.164 -3.482 1.00 1.00 762 ALA A N 20
ATOM 19611 C CA . ALA A 1 54 ? -4.099 -3.986 -2.293 1.00 1.00 762 ALA A CA 20
ATOM 19612 C C . ALA A 1 54 ? -5.427 -4.746 -2.208 1.00 1.00 762 ALA A C 20
ATOM 19613 O O . ALA A 1 54 ? -5.421 -5.930 -1.868 1.00 1.00 762 ALA A O 20
ATOM 19620 N N . GLU A 1 55 ? -6.534 -4.087 -2.543 1.00 1.00 763 GLU A N 20
ATOM 19621 C CA . GLU A 1 55 ? -7.871 -4.636 -2.426 1.00 1.00 763 GLU A CA 20
ATOM 19622 C C . GLU A 1 55 ? -8.114 -5.724 -3.468 1.00 1.00 763 GLU A C 20
ATOM 19623 O O . GLU A 1 55 ? -8.711 -6.754 -3.151 1.00 1.00 763 GLU A O 20
ATOM 19635 N N . GLU A 1 56 ? -7.661 -5.517 -4.706 1.00 1.00 764 GLU A N 20
ATOM 19636 C CA . GLU A 1 56 ? -7.705 -6.465 -5.790 1.00 1.00 764 GLU A CA 20
ATOM 19637 C C . GLU A 1 56 ? -6.939 -7.723 -5.395 1.00 1.00 764 GLU A C 20
ATOM 19638 O O . GLU A 1 56 ? -7.390 -8.835 -5.673 1.00 1.00 764 GLU A O 20
ATOM 19650 N N . HIS A 1 57 ? -5.769 -7.541 -4.785 1.00 1.00 765 HIS A N 20
ATOM 19651 C CA . HIS A 1 57 ? -4.950 -8.599 -4.272 1.00 1.00 765 HIS A CA 20
ATOM 19652 C C . HIS A 1 57 ? -5.577 -9.124 -2.970 1.00 1.00 765 HIS A C 20
ATOM 19653 O O . HIS A 1 57 ? -6.796 -9.208 -2.808 1.00 1.00 765 HIS A O 20
ATOM 19667 N N . GLY A 1 58 ? -4.729 -9.585 -2.065 1.00 1.00 766 GLY A N 20
ATOM 19668 C CA . GLY A 1 58 ? -5.041 -10.154 -0.780 1.00 1.00 766 GLY A CA 20
ATOM 19669 C C . GLY A 1 58 ? -4.311 -9.387 0.303 1.00 1.00 766 GLY A C 20
ATOM 19670 O O . GLY A 1 58 ? -3.561 -9.988 1.089 1.00 1.00 766 GLY A O 20
ATOM 19674 N N . LEU A 1 59 ? -4.448 -8.052 0.283 1.00 1.00 767 LEU A N 20
ATOM 19675 C CA . LEU A 1 59 ? -3.722 -7.200 1.197 1.00 1.00 767 LEU A CA 20
ATOM 19676 C C . LEU A 1 59 ? -4.656 -6.429 2.108 1.00 1.00 767 LEU A C 20
ATOM 19677 O O . LEU A 1 59 ? -5.552 -5.735 1.631 1.00 1.00 767 LEU A O 20
ATOM 19693 N N . ARG A 1 60 ? -4.391 -6.454 3.414 1.00 1.00 768 ARG A N 20
ATOM 19694 C CA . ARG A 1 60 ? -5.164 -5.642 4.340 1.00 1.00 768 ARG A CA 20
ATOM 19695 C C . ARG A 1 60 ? -4.503 -4.277 4.278 1.00 1.00 768 ARG A C 20
ATOM 19696 O O . ARG A 1 60 ? -3.364 -4.131 4.725 1.00 1.00 768 ARG A O 20
ATOM 19717 N N . HIS A 1 61 ? -5.190 -3.324 3.668 1.00 1.00 769 HIS A N 20
ATOM 19718 C CA . HIS A 1 61 ? -4.771 -1.948 3.472 1.00 1.00 769 HIS A CA 20
ATOM 19719 C C . HIS A 1 61 ? -5.412 -1.115 4.570 1.00 1.00 769 HIS A C 20
ATOM 19720 O O . HIS A 1 61 ? -6.597 -1.284 4.870 1.00 1.00 769 HIS A O 20
ATOM 19734 N N . ASP A 1 62 ? -4.642 -0.210 5.160 1.00 1.00 770 ASP A N 20
ATOM 19735 C CA . ASP A 1 62 ? -5.109 0.648 6.249 1.00 1.00 770 ASP A CA 20
ATOM 19736 C C . ASP A 1 62 ? -4.226 1.887 6.367 1.00 1.00 770 ASP A C 20
ATOM 19737 O O . ASP A 1 62 ? -3.112 1.897 5.846 1.00 1.00 770 ASP A O 20
ATOM 19746 N N . SER A 1 63 ? -4.699 2.941 7.032 1.00 1.00 771 SER A N 20
ATOM 19747 C CA . SER A 1 63 ? -3.870 4.105 7.298 1.00 1.00 771 SER A CA 20
ATOM 19748 C C . SER A 1 63 ? -3.287 3.837 8.684 1.00 1.00 771 SER A C 20
ATOM 19749 O O . SER A 1 63 ? -3.759 2.996 9.448 1.00 1.00 771 SER A O 20
ATOM 19757 N N . SER A 1 64 ? -2.168 4.461 8.993 1.00 1.00 772 SER A N 20
ATOM 19758 C CA . SER A 1 64 ? -1.445 4.208 10.230 1.00 1.00 772 SER A CA 20
ATOM 19759 C C . SER A 1 64 ? -0.771 5.478 10.724 1.00 1.00 772 SER A C 20
ATOM 19760 O O . SER A 1 64 ? -0.692 6.451 9.977 1.00 1.00 772 SER A O 20
ATOM 19768 N N . GLY A 1 65 ? -0.309 5.470 11.971 1.00 1.00 773 GLY A N 20
ATOM 19769 C CA . GLY A 1 65 ? 0.434 6.544 12.604 1.00 1.00 773 GLY A CA 20
ATOM 19770 C C . GLY A 1 65 ? -0.311 7.039 13.827 1.00 1.00 773 GLY A C 20
ATOM 19771 O O . GLY A 1 65 ? -1.537 7.137 13.822 1.00 1.00 773 GLY A O 20
ATOM 19775 N N . GLU A 1 66 ? 0.444 7.383 14.866 1.00 1.00 774 GLU A N 20
ATOM 19776 C CA . GLU A 1 66 ? -0.090 7.783 16.168 1.00 1.00 774 GLU A CA 20
ATOM 19777 C C . GLU A 1 66 ? -0.905 9.085 16.111 1.00 1.00 774 GLU A C 20
ATOM 19778 O O . GLU A 1 66 ? -1.753 9.317 16.973 1.00 1.00 774 GLU A O 20
ATOM 19790 N N . GLY A 1 67 ? -0.663 9.941 15.118 1.00 1.00 775 GLY A N 20
ATOM 19791 C CA . GLY A 1 67 ? -1.388 11.185 14.929 1.00 1.00 775 GLY A CA 20
ATOM 19792 C C . GLY A 1 67 ? -0.703 11.985 13.838 1.00 1.00 775 GLY A C 20
ATOM 19793 O O . GLY A 1 67 ? -0.860 11.644 12.665 1.00 1.00 775 GLY A O 20
ATOM 19797 N N . LYS A 1 68 ? 0.115 12.980 14.200 1.00 1.00 776 LYS A N 20
ATOM 19798 C CA . LYS A 1 68 ? 0.799 13.905 13.280 1.00 1.00 776 LYS A CA 20
ATOM 19799 C C . LYS A 1 68 ? 1.893 13.276 12.410 1.00 1.00 776 LYS A C 20
ATOM 19800 O O . LYS A 1 68 ? 2.749 13.988 11.873 1.00 1.00 776 LYS A O 20
ATOM 19818 N N . ARG A 1 69 ? 1.852 11.972 12.173 1.00 1.00 777 ARG A N 20
ATOM 19819 C CA . ARG A 1 69 ? 2.727 11.222 11.290 1.00 1.00 777 ARG A CA 20
ATOM 19820 C C . ARG A 1 69 ? 1.872 10.135 10.650 1.00 1.00 777 ARG A C 20
ATOM 19821 O O . ARG A 1 69 ? 2.147 8.954 10.841 1.00 1.00 777 ARG A O 20
ATOM 19842 N N . ARG A 1 70 ? 0.779 10.504 9.975 1.00 1.00 778 ARG A N 20
ATOM 19843 C CA . ARG A 1 70 ? -0.033 9.499 9.299 1.00 1.00 778 ARG A CA 20
ATOM 19844 C C . ARG A 1 70 ? 0.787 8.867 8.169 1.00 1.00 778 ARG A C 20
ATOM 19845 O O . ARG A 1 70 ? 1.759 9.457 7.692 1.00 1.00 778 ARG A O 20
ATOM 19866 N N . PHE A 1 71 ? 0.435 7.656 7.764 1.00 1.00 779 PHE A N 20
ATOM 19867 C CA . PHE A 1 71 ? 0.979 6.904 6.646 1.00 1.00 779 PHE A CA 20
ATOM 19868 C C . PHE A 1 71 ? -0.073 5.877 6.199 1.00 1.00 779 PHE 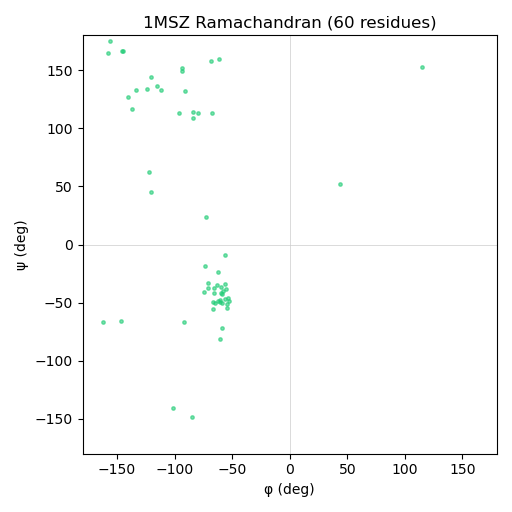A C 20
ATOM 19869 O O . PHE A 1 71 ? -1.219 5.920 6.660 1.00 1.00 779 PHE A O 20
ATOM 19886 N N . ILE A 1 72 ? 0.281 5.002 5.261 1.00 1.00 780 ILE A N 20
ATOM 19887 C CA . ILE A 1 72 ? -0.498 3.872 4.759 1.00 1.00 780 ILE A CA 20
ATOM 19888 C C . ILE A 1 72 ? 0.303 2.598 4.951 1.00 1.00 780 ILE A C 20
ATOM 19889 O O . ILE A 1 72 ? 1.492 2.548 4.657 1.00 1.00 780 ILE A O 20
ATOM 19905 N N . THR A 1 73 ? -0.358 1.574 5.466 1.00 1.00 781 THR A N 20
ATOM 19906 C CA . THR A 1 73 ? 0.167 0.246 5.647 1.00 1.00 781 THR A CA 20
ATOM 19907 C C . THR A 1 73 ? -0.651 -0.692 4.778 1.00 1.00 781 THR A C 20
ATOM 19908 O O . THR A 1 73 ? -1.858 -0.523 4.600 1.00 1.00 781 THR A O 20
ATOM 19919 N N . VAL A 1 74 ? 0.009 -1.705 4.246 1.00 1.00 782 VAL A N 20
ATOM 19920 C CA . VAL A 1 74 ? -0.609 -2.772 3.495 1.00 1.00 782 VAL A CA 20
ATOM 19921 C C . VAL A 1 74 ? 0.068 -4.045 3.978 1.00 1.00 782 VAL A C 20
ATOM 19922 O O . VAL A 1 74 ? 1.292 -4.089 4.091 1.00 1.00 782 VAL A O 20
ATOM 19935 N N . SER A 1 75 ? -0.719 -5.069 4.285 1.00 1.00 783 SER A N 20
ATOM 19936 C CA . SER A 1 75 ? -0.226 -6.318 4.855 1.00 1.00 783 SER A CA 20
ATOM 19937 C C . SER A 1 75 ? -0.572 -7.462 3.930 1.00 1.00 783 SER A C 20
ATOM 19938 O O . SER A 1 75 ? -1.701 -7.532 3.464 1.00 1.00 783 SER A O 20
ATOM 19946 N N . LYS A 1 76 ? 0.360 -8.372 3.699 1.00 1.00 784 LYS A N 20
ATOM 19947 C CA . LYS A 1 76 ? 0.197 -9.553 2.865 1.00 1.00 784 LYS A CA 20
ATOM 19948 C C . LYS A 1 76 ? -0.434 -10.709 3.583 1.00 1.00 784 LYS A C 20
ATOM 19949 O O . LYS A 1 76 ? 0.188 -11.190 4.526 1.00 1.00 784 LYS A O 20
ATOM 19967 N N . ARG A 1 77 ? -1.646 -11.132 3.197 1.00 1.00 785 ARG A N 20
ATOM 19968 C CA . ARG A 1 77 ? -2.170 -12.344 3.819 1.00 1.00 785 ARG A CA 20
ATOM 19969 C C . ARG A 1 77 ? -1.308 -13.416 3.152 1.00 1.00 785 ARG A C 20
ATOM 19970 O O . ARG A 1 77 ? -1.354 -13.538 1.921 1.00 1.00 785 ARG A O 20
ATOM 19991 N N . ALA A 1 78 ? -0.455 -14.093 3.918 1.00 1.00 786 ALA A N 20
ATOM 19992 C CA . ALA A 1 78 ? 0.505 -15.057 3.412 1.00 1.00 786 ALA A CA 20
ATOM 19993 C C . ALA A 1 78 ? -0.172 -16.401 3.239 1.00 1.00 786 ALA A C 20
ATOM 19994 O O . ALA A 1 78 ? -0.531 -16.747 2.096 1.00 1.00 786 ALA A O 20
#

CATH classification: 3.30.1370.50

Sequence (62 aa):
GVDHFRAMIVEFMASKKMQLEFPPSLNSHDRLRVHQIAEEHGLRHDSSGEGKRRFITVSKRAGVDHFRAMIVEFMASKKMQLEFPPSLNSHDRLRVHQIAEEHGLRHDSSGEGKRRFITVSKRAGVDHFRAMIVEFMASKKMQLEFPPSLNSHDRLRVHQIAEEHGLRHDSSGEGKRRFITVSKRAGVDHFRAMIVEFMASKKMQLEFPPSLNSHDRLRVHQIAEEHGLRHDSSGEGKRRFITVSKRAGVDHFRAMIVEFMASKKMQLEFPPSLNSHDRLRVHQIAEEHGLRHDSSGEGKRRFITVSKRAGVDHFRAMIVEFMASKKMQLEFPPSLNSHDRLRVHQIAEEHGLRHDSSGEGKRRFITVSKRAGVDHFRAMIVEFMASKKMQLEFPPSLNSHDRLRVHQIAEEHGLRHDSSGEGKRRFITVSKRAGVDHFRAMIVEFMASKKMQLEFPPSLNSHDRLRVHQIAEEHGLRHDSSGEGKRRFITVSKRAGVDHFRAMIVEFMASKKMQLEFPPSLNSHDRLRVHQIAEEHGLRHDSSGEGKRRFITVSKRAGVDHFRAMIVEFMASKKMQLEFPPSLNSHDRLRVHQIAEEHGLRHDSSGEGKRRFITVSKRAGVDHFRAMIVEFMASKKMQLEFPPSLNSHDRLRVHQIAEEHGLRHDSSGEGKRRFITVSKRAGVDHFRAMIVEFMASKKMQLEFPPSLNSHDRLRVHQIAEEHGLRHDSSGEGKRRFITVSKRAGVDHFRAMIVEFMASKKMQLEFPPSLNSHDRLRVHQIAEEHGLRHDSSGEGKRRFITVSKRAGVDHFRAMIVEFMASKKMQLEFPPSLNSHDRLRVHQIAEEHGLRHDSSGEGKRRFITVSKRAGVDHFRAMIVEFMASKKMQLEFPPSLNSHDRLRVHQIAEEHGLRHDSSGEGKRRFITVSKRAGVDHFRAMIVEFMASKKMQLEFPPSLNSHDRLRVHQIAEEHGLRHDSSGEGKRRFITVSKRAGVDHFRAMIVEFMASKKMQLEFPPSLNSHDRLRVHQIAEEHGLRHDSSGEGKRRFITVSKRAGVDHFRAMIVEFMASKKMQLEFPPSLNSHDRLRVHQIAEEHGLRHDSSGEGKRRFITVSKRAGVDHFRAMIVEFMASKKMQLEFPPSLNSHDRLRVHQIAEEHGLRHDSSGEGKRRFITVSKRAGVDHFRAMIVEFMASKKMQLEFPPSLNSHDRLRVHQIAEEHGLRHDSSGEGKRRFITVSKRA

Organism: Homo sapiens (NCBI:txid9606)

Solvent-accessible surface area: 4522 Å² total; per-residue (Å²): 101,52,101,139,25,123,60,84,0,66,129,8,58,88,50,121,147,137,91,46,105,5,65,66,82,10,124,65,139,25,65,90,64,0,46,71,4,0,130,134,57,31,1,135,56,66,48,36,44,177,40,209,192,122,54,2,14,0,39,23,145,115

Nearest PDB structures (foldseek):
  1msz-assembly1_A  TM=1.016E+00  e=1.155E-11  Homo sapiens
  2lrr-assembly1_A  TM=8.418E-01  e=1.497E-08  Homo sapiens
  3hz7-assembly1_A  TM=6.068E-01  e=3.057E-01  Desulfitobacterium hafniense
  7qep-assembly1_D2  TM=5.836E-01  e=1.216E+00  Encephalitozoon cuniculi GB-M1
  3j6x-assembly1_22  TM=5.664E-01  e=1.481E+00  Saccharomyces cerevisiae W303

Radius of gyration: 10.88 Å; Cα contacts (8 Å, |Δi|>4): 84; chains: 1; bounding box: 16×29×28 Å

GO terms:
  GO:0000049 tRNA binding (F, IDA)
  GO:0042802 identical protein binding (F, IPI)
  GO:0005515 protein binding (F, IPI)
  GO:0003678 DNA helicase activity (F, TAS)
  GO:0003697 single-stranded DNA binding (F, TAS)
  GO:0005654 nucleoplasm (C, IDA)
  GO:0005829 cytosol (C, IDA)
  GO:0016604 nuclear body (C, IDA)
  GO:0005524 ATP binding (F, IDA)
  GO:0008094 ATP-dependent activity, acting on DNA (F, IDA)
  GO:0008186 ATP-dependent activity, acting on RNA (F, IDA)
  GO:0005634 nucleus (C, IDA)
  GO:0005737 cytoplasm (C, IDA)
  GO:0003677 DNA binding (F, IDA)
  GO:0003697 single-stranded DNA binding (F, IDA)
  GO:0003723 RNA binding (F, IDA)
  GO:0003727 single-stranded RNA binding (F, IDA)
  GO:0016887 ATP hydrolysis activity (F, IDA)
  GO:0032574 5'-3' RNA helicase activity (F, IDA)
  GO:0036121 double-stranded DNA helicase activity (F, IDA)

InterPro domains:
  IPR000058 Zinc finger, AN1-type [PF01428] (897-935)
  IPR000058 Zinc finger, AN1-type [PS51039] (891-940)
  IPR000058 Zinc finger, AN1-type [SM00154] (897-937)
  IPR001374 R3H domain [PF01424] (731-784)
  IPR001374 R3H domain [PS51061] (723-786)
  IPR001374 R3H domain [SM00393] (706-785)
  IPR003593 AAA+ ATPase domain [SM00382] (206-375)
  IPR004483 Helicase SMUBP-2/Hcs1-like [TIGR00376] (18-640)
  IPR014001 Helicase superfamily 1/2, ATP-binding domain [SM00487] (188-447)
  IPR027417 P-loop containing nucleoside triphosphate hydrolase [G3DSA:3.40.50.300] (10-426)
  IPR027417 P-loop containing nucleoside triphosphate hydrolase [G3DSA:3.40.50.300] (442-648)
  IPR027417 P-loop containing nucleoside triphosphate hydrolase [SSF52540] (190-627)
  IPR034072 DNA-binding protein SMUBP-2, R3H domain [cd02641] (726-784)
  IPR035896 AN1-like Zinc finger [G3DSA:4.10.1110.10] (886-949)
  IPR035896 AN1-like Zinc finger [SSF118310] (880-951)
  IPR036867 R3H domain superfamily [G3DSA:3.30.1370.50] (710-788)
  IPR036867 R3H domain superfamily [SSF82708] (733-793)
  IPR041677 DNA2/NAM7 helicase, helicase domain [PF13086] (192-410)
  IPR041679 DNA2/NAM7 helicase-like, C-terminal [PF13087] (419-614)
  IPR047187 Upf1-like, C-terminal helicase domain [cd18808] (444-630)

Foldseek 3Di:
DDCVLVVVVVVCQVVQDFKDWAAPPDDPVVVVVNVVSLVVAPWDKDWDDPPPRITIMITGPD

Secondary structure (DSSP, 8-state):
--HHHHHHHHHHHHHT-SEEEE-TT--SHHHHHHHHHHHHTTEEEEEE-SSS--EEEEEE--

B-factor: mean 1.0, std 0.0, range [1.0, 1.0]